Protein 2D9K (pdb70)

Foldseek 3Di:
DDDDDDDDDDDDDQPCFDADPQVRDTGRPVCVVVVVVDLQVDWDADPQQGDTDGSVCVVVCVVVPNVDDDDDDPD

Solvent-accessible surface area: 6589 Å² total; per-residue (Å²): 140,110,102,92,84,125,50,186,150,145,108,152,109,136,138,200,79,15,96,5,143,76,48,98,106,103,37,45,71,135,133,32,123,68,25,41,107,141,2,5,57,122,64,86,135,22,77,135,54,26,94,104,4,68,29,77,39,62,161,66,3,84,122,44,19,68,195,99,55,138,44,143,103,98,126

Radius of gyration: 20.56 Å; Cα contacts (8 Å, |Δi|>4): 62; chains: 1; bounding box: 51×30×42 Å

GO terms:
  GO:0005515 protein binding (F, IPI)

InterPro domains:
  IPR013083 Zinc finger, RING/FYVE/PHD-type [G3DSA:3.30.40.10] (7-62)
  IPR013083 Zinc finger, RING/FYVE/PHD-type [G3DSA:3.30.40.10] (81-137)
  IPR049439 TRAFD1/XAF1, zinc finger [PF21366] (94-136)
  IPR051986 Innate Immunity and Apoptosis Regulator [PTHR16295] (6-395)

Organism: Homo sapiens (NCBI:txid9606)

Secondary structure (DSSP, 8-state):
-----S-----------EE-SSS--EE-HHHHHHHHHHHHH-EEE-SSS--EEETTGGGTHHHHBTTBSSS----

Sequence (75 aa):
GSSGSSGHEETECPLRLAVCQHCDLELSILKLKEHEDYCGARTELCGNCGRNVLVKDLKTHPEVCGREGSGPSSGGSSGSSGHEETECPLRLAVCQHCDLELSILKLKEHEDYCGARTELCGNCGRNVLVKDLKTHPEVCGREGSGPSSGGSSGSSGHEETECPLRLAVCQHCDLELSILKLKEHEDYCGARTELCGNCGRNVLVKDLKTHPEVCGREGSGPSSGGSSGSSGHEETECPLRLAVCQHCDLELSILKLKEHEDYCGARTELCGNCGRNVLVKDLKTHPEVCGREGSGPSSGGSSGSSGHEETECPLRLAVCQHCDLELSILKLKEHEDYCGARTELCGNCGRNVLVKDLKTHPEVCGREGSGPSSGGSSGSSGHEETECPLRLAVCQHCDLELSILKLKEHEDYCGARTELCGNCGRNVLVKDLKTHPEVCGREGSGPSSGGSSGSSGHEETECPLRLAVCQHCDLELSILKLKEHEDYCGARTELCGNCGRNVLVKDLKTHPEVCGREGSGPSSGGSSGSSGHEETECPLRLAVCQHCDLELSILKLKEHEDYCGARTELCGNCGRNVLVKDLKTHPEVCGREGSGPSSGGSSGSSGHEETECPLRLAVCQHCDLELSILKLKEHEDYCGARTELCGNCGRNVLVKDLKTHPEVCGREGSGPSSGGSSGSSGHEETECPLRLAVCQHCDLELSILKLKEHEDYCGARTELCGNCGRNVLVKDLKTHPEVCGREGSGPSSGGSSGSSGHEETECPLRLAVCQHCDLELSILKLKEHEDYCGARTELCGNCGRNVLVKDLKTHPEVCGREGSGPSSGGSSGSSGHEETECPLRLAVCQHCDLELSILKLKEHEDYCGARTELCGNCGRNVLVKDLKTHPEVCGREGSGPSSGGSSGSSGHEETECPLRLAVCQHCDLELSILKLKEHEDYCGARTELCGNCGRNVLVKDLKTHPEVCGREGSGPSSGGSSGSSGHEETECPLRLAVCQHCDLELSILKLKEHEDYCGARTELCGNCGRNVLVKDLKTHPEVCGREGSGPSSGGSSGSSGHEETECPLRLAVCQHCDLELSILKLKEHEDYCGARTELCGNCGRNVLVKDLKTHPEVCGREGSGPSSGGSSGSSGHEETECPLRLAVCQHCDLELSILKLKEHEDYCGARTELCGNCGRNVLVKDLKTHPEVCGREGSGPSSGGSSGSSGHEETECPLRLAVCQHCDLELSILKLKEHEDYCGARTELCGNCGRNVLVKDLKTHPEVCGREGSGPSSGGSSGSSGHEETECPLRLAVCQHCDLELSILKLKEHEDYCGARTELCGNCGRNVLVKDLKTHPEVCGREGSGPSSGGSSGSSGHEETECPLRLAVCQHCDLELSILKLKEHEDYCGARTELCGNCGRNVLVKDLKTHPEVCGREGSGPSSGGSSGSSGHEETECPLRLAVCQHCDLELSILKLKEHEDYCGARTELCGNCGRNVLVKDLKTHPEVCGREGSGPSSG

Nearest PDB structures (foldseek):
  2d9k-assembly1_A  TM=7.453E-01  e=1.505E-11  Homo sapiens
  7y7l-assembly1_A  TM=4.501E-01  e=1.865E+00  Homo sapiens
  2rpj-assembly1_A  TM=4.253E-01  e=4.826E+00  Homo sapiens
  8fjk-assembly1_D  TM=3.502E-01  e=3.211E+00  Golden shiner reovirus
  2d9k-assembly1_A  TM=1.014E+00  e=1.010E-14  Homo sapiens

Structure (mmCIF, N/CA/C/O backbone):
data_2D9K
#
_entry.id   2D9K
#
loop_
_entity.id
_entity.type
_entity.pdbx_description
1 polymer 'FLN29 gene product'
2 non-polymer 'ZINC ION'
#
loop_
_atom_site.group_PDB
_atom_site.id
_atom_site.type_symbol
_atom_site.label_atom_id
_atom_site.label_alt_id
_atom_site.label_comp_id
_atom_site.label_asym_id
_atom_site.label_entity_id
_atom_site.label_seq_id
_atom_site.pdbx_PDB_ins_code
_atom_site.Cartn_x
_atom_site.Cartn_y
_atom_site.Cartn_z
_atom_site.occupancy
_atom_site.B_iso_or_equiv
_atom_site.auth_seq_id
_atom_site.auth_comp_id
_atom_site.auth_asym_id
_atom_site.auth_atom_id
_atom_site.pdbx_PDB_model_num
ATOM 1 N N . GLY A 1 1 ? -20.382 -6.302 40.146 1.00 0.00 1 GLY A N 1
ATOM 2 C CA . GLY A 1 1 ? -20.145 -6.133 38.724 1.00 0.00 1 GLY A CA 1
ATOM 3 C C . GLY A 1 1 ? -21.423 -6.198 37.912 1.00 0.00 1 GLY A C 1
ATOM 4 O O . GLY A 1 1 ? -21.914 -5.176 37.433 1.00 0.00 1 GLY A O 1
ATOM 8 N N . SER A 1 2 ? -21.962 -7.402 37.754 1.00 0.00 2 SER A N 1
ATOM 9 C CA . SER A 1 2 ? -23.188 -7.597 36.988 1.00 0.00 2 SER A CA 1
ATOM 10 C C . SER A 1 2 ? -23.967 -8.802 37.508 1.00 0.00 2 SER A C 1
ATOM 11 O O . SER A 1 2 ? -23.441 -9.913 37.576 1.00 0.00 2 SER A O 1
ATOM 19 N N . SER A 1 3 ? -25.224 -8.573 37.872 1.00 0.00 3 SER A N 1
ATOM 20 C CA . SER A 1 3 ? -26.076 -9.637 38.389 1.00 0.00 3 SER A CA 1
ATOM 21 C C . SER A 1 3 ? -26.300 -10.715 37.333 1.00 0.00 3 SER A C 1
ATOM 22 O O . SER A 1 3 ? -26.457 -10.418 36.150 1.00 0.00 3 SER A O 1
ATOM 30 N N . GLY A 1 4 ? -26.312 -11.971 37.771 1.00 0.00 4 GLY A N 1
ATOM 31 C CA . GLY A 1 4 ? -26.517 -13.075 36.852 1.00 0.00 4 GLY A CA 1
ATOM 32 C C . GLY A 1 4 ? -27.971 -13.238 36.457 1.00 0.00 4 GLY A C 1
ATOM 33 O O . GLY A 1 4 ? -28.614 -14.222 36.822 1.00 0.00 4 GLY A O 1
ATOM 37 N N . SER A 1 5 ? -28.492 -12.270 35.709 1.00 0.00 5 SER A N 1
ATOM 38 C CA . SER A 1 5 ? -29.881 -12.308 35.268 1.00 0.00 5 SER A CA 1
ATOM 39 C C . SER A 1 5 ? -30.007 -13.028 33.929 1.00 0.00 5 SER A C 1
ATOM 40 O O . SER A 1 5 ? -29.006 -13.348 33.287 1.00 0.00 5 SER A O 1
ATOM 48 N N . SER A 1 6 ? -31.244 -13.281 33.514 1.00 0.00 6 SER A N 1
ATOM 49 C CA . SER A 1 6 ? -31.502 -13.967 32.254 1.00 0.00 6 SER A CA 1
ATOM 50 C C . SER A 1 6 ? -30.490 -13.550 31.191 1.00 0.00 6 SER A C 1
ATOM 51 O O . SER A 1 6 ? -29.885 -14.393 30.529 1.00 0.00 6 SER A O 1
ATOM 59 N N . GLY A 1 7 ? -30.310 -12.242 31.034 1.00 0.00 7 GLY A N 1
ATOM 60 C CA . GLY A 1 7 ? -29.371 -11.735 30.051 1.00 0.00 7 GLY A CA 1
ATOM 61 C C . GLY A 1 7 ? -30.013 -11.514 28.696 1.00 0.00 7 GLY A C 1
ATOM 62 O O . GLY A 1 7 ? -30.950 -12.220 28.322 1.00 0.00 7 GLY A O 1
ATOM 66 N N . HIS A 1 8 ? -29.510 -10.529 27.958 1.00 0.00 8 HIS A N 1
ATOM 67 C CA . HIS A 1 8 ? -30.042 -10.216 26.636 1.00 0.00 8 HIS A CA 1
ATOM 68 C C . HIS A 1 8 ? -29.530 -11.208 25.596 1.00 0.00 8 HIS A C 1
ATOM 69 O O . HIS A 1 8 ? -28.403 -11.691 25.688 1.00 0.00 8 HIS A O 1
ATOM 83 N N . GLU A 1 9 ? -30.368 -11.507 24.608 1.00 0.00 9 GLU A N 1
ATOM 84 C CA . GLU A 1 9 ? -30.000 -12.442 23.552 1.00 0.00 9 GLU A CA 1
ATOM 85 C C . GLU A 1 9 ? -29.457 -11.701 22.333 1.00 0.00 9 GLU A C 1
ATOM 86 O O . GLU A 1 9 ? -30.214 -11.103 21.570 1.00 0.00 9 GLU A O 1
ATOM 98 N N . GLU A 1 10 ? -28.140 -11.746 22.159 1.00 0.00 10 GLU A N 1
ATOM 99 C CA . GLU A 1 10 ? -27.495 -11.078 21.035 1.00 0.00 10 GLU A CA 1
ATOM 100 C C . GLU A 1 10 ? -27.510 -11.965 19.794 1.00 0.00 10 GLU A C 1
ATOM 101 O O . GLU A 1 10 ? -27.095 -13.124 19.838 1.00 0.00 10 GLU A O 1
ATOM 113 N N . THR A 1 11 ? -27.993 -11.413 18.685 1.00 0.00 11 THR A N 1
ATOM 114 C CA . THR A 1 11 ? -28.064 -12.153 17.431 1.00 0.00 11 THR A CA 1
ATOM 115 C C . THR A 1 11 ? -27.310 -11.429 16.321 1.00 0.00 11 THR A C 1
ATOM 116 O O . THR A 1 11 ? -27.188 -10.205 16.339 1.00 0.00 11 THR A O 1
ATOM 127 N N . GLU A 1 12 ? -26.808 -12.194 15.357 1.00 0.00 12 GLU A N 1
ATOM 128 C CA . GLU A 1 12 ? -26.066 -11.623 14.239 1.00 0.00 12 GLU A CA 1
ATOM 129 C C . GLU A 1 12 ? -26.703 -12.012 12.908 1.00 0.00 12 GLU A C 1
ATOM 130 O O . GLU A 1 12 ? -27.174 -13.137 12.739 1.00 0.00 12 GLU A O 1
ATOM 142 N N . CYS A 1 13 ? -26.712 -11.075 11.967 1.00 0.00 13 CYS A N 1
ATOM 143 C CA . CYS A 1 13 ? -27.292 -11.319 10.651 1.00 0.00 13 CYS A CA 1
ATOM 144 C C . CYS A 1 13 ? -26.209 -11.669 9.636 1.00 0.00 13 CYS A C 1
ATOM 145 O O . CYS A 1 13 ? -25.050 -11.275 9.767 1.00 0.00 13 CYS A O 1
ATOM 153 N N . PRO A 1 14 ? -26.592 -12.430 8.600 1.00 0.00 14 PRO A N 1
ATOM 154 C CA . PRO A 1 14 ? -25.668 -12.852 7.543 1.00 0.00 14 PRO A CA 1
ATOM 155 C C . PRO A 1 14 ? -25.233 -11.691 6.656 1.00 0.00 14 PRO A C 1
ATOM 156 O O . PRO A 1 14 ? -25.949 -11.298 5.734 1.00 0.00 14 PRO A O 1
ATOM 167 N N . LEU A 1 15 ? -24.056 -11.145 6.940 1.00 0.00 15 LEU A N 1
ATOM 168 C CA . LEU A 1 15 ? -23.524 -10.028 6.166 1.00 0.00 15 LEU A CA 1
ATOM 169 C C . LEU A 1 15 ? -22.121 -10.338 5.654 1.00 0.00 15 LEU A C 1
ATOM 170 O O . LEU A 1 15 ? -21.179 -10.470 6.436 1.00 0.00 15 LEU A O 1
ATOM 186 N N . ARG A 1 16 ? -21.990 -10.453 4.337 1.00 0.00 16 ARG A N 1
ATOM 187 C CA . ARG A 1 16 ? -20.701 -10.747 3.720 1.00 0.00 16 ARG A CA 1
ATOM 188 C C . ARG A 1 16 ? -19.814 -9.506 3.697 1.00 0.00 16 ARG A C 1
ATOM 189 O O . ARG A 1 16 ? -20.123 -8.521 3.025 1.00 0.00 16 ARG A O 1
ATOM 210 N N . LEU A 1 17 ? -18.711 -9.560 4.436 1.00 0.00 17 LEU A N 1
ATOM 211 C CA . LEU A 1 17 ? -17.778 -8.440 4.501 1.00 0.00 17 LEU A CA 1
ATOM 212 C C . LEU A 1 17 ? -16.465 -8.785 3.806 1.00 0.00 17 LEU A C 1
ATOM 213 O O . LEU A 1 17 ? -16.076 -9.950 3.735 1.00 0.00 17 LEU A O 1
ATOM 229 N N . ALA A 1 18 ? -15.784 -7.763 3.298 1.00 0.00 18 ALA A N 1
ATOM 230 C CA . ALA A 1 18 ? -14.512 -7.957 2.613 1.00 0.00 18 ALA A CA 1
ATOM 231 C C . ALA A 1 18 ? -13.360 -7.361 3.415 1.00 0.00 18 ALA A C 1
ATOM 232 O O . ALA A 1 18 ? -13.495 -6.294 4.015 1.00 0.00 18 ALA A O 1
ATOM 239 N N . VAL A 1 19 ? -12.228 -8.057 3.422 1.00 0.00 19 VAL A N 1
ATOM 240 C CA . VAL A 1 19 ? -11.052 -7.596 4.151 1.00 0.00 19 VAL A CA 1
ATOM 241 C C . VAL A 1 19 ? -9.996 -7.047 3.198 1.00 0.00 19 VAL A C 1
ATOM 242 O O . VAL A 1 19 ? -9.788 -7.582 2.109 1.00 0.00 19 VAL A O 1
ATOM 255 N N . CYS A 1 20 ? -9.330 -5.975 3.616 1.00 0.00 20 CYS A N 1
ATOM 256 C CA . CYS A 1 20 ? -8.295 -5.352 2.801 1.00 0.00 20 CYS A CA 1
ATOM 257 C C . CYS A 1 20 ? -7.036 -6.214 2.768 1.00 0.00 20 CYS A C 1
ATOM 258 O O . CYS A 1 20 ? -6.843 -7.079 3.621 1.00 0.00 20 CYS A O 1
ATOM 265 N N . GLN A 1 21 ? -6.185 -5.970 1.777 1.00 0.00 21 GLN A N 1
ATOM 266 C CA . GLN A 1 21 ? -4.945 -6.724 1.632 1.00 0.00 21 GLN A CA 1
ATOM 267 C C . GLN A 1 21 ? -3.751 -5.906 2.112 1.00 0.00 21 GLN A C 1
ATOM 268 O O . GLN A 1 21 ? -2.701 -6.457 2.446 1.00 0.00 21 GLN A O 1
ATOM 282 N N . HIS A 1 22 ? -3.918 -4.588 2.144 1.00 0.00 22 HIS A N 1
ATOM 283 C CA . HIS A 1 22 ? -2.853 -3.693 2.584 1.00 0.00 22 HIS A CA 1
ATOM 284 C C . HIS A 1 22 ? -2.938 -3.445 4.087 1.00 0.00 22 HIS A C 1
ATOM 285 O O . HIS A 1 22 ? -1.974 -3.671 4.820 1.00 0.00 22 HIS A O 1
ATOM 299 N N . CYS A 1 23 ? -4.096 -2.977 4.540 1.00 0.00 23 CYS A N 1
ATOM 300 C CA . CYS A 1 23 ? -4.307 -2.696 5.955 1.00 0.00 23 CYS A CA 1
ATOM 301 C C . CYS A 1 23 ? -4.819 -3.935 6.685 1.00 0.00 23 CYS A C 1
ATOM 302 O O . CYS A 1 23 ? -4.584 -4.104 7.881 1.00 0.00 23 CYS A O 1
ATOM 309 N N . ASP A 1 24 ? -5.518 -4.798 5.955 1.00 0.00 24 ASP A N 1
ATOM 310 C CA . ASP A 1 24 ? -6.061 -6.022 6.532 1.00 0.00 24 ASP A CA 1
ATOM 311 C C . ASP A 1 24 ? -7.099 -5.704 7.604 1.00 0.00 24 ASP A C 1
ATOM 312 O O . ASP A 1 24 ? -7.126 -6.332 8.663 1.00 0.00 24 ASP A O 1
ATOM 321 N N . LEU A 1 25 ? -7.951 -4.725 7.323 1.00 0.00 25 LEU A N 1
ATOM 322 C CA . LEU A 1 25 ? -8.991 -4.321 8.263 1.00 0.00 25 LEU A CA 1
ATOM 323 C C . LEU A 1 25 ? -10.373 -4.705 7.744 1.00 0.00 25 LEU A C 1
ATOM 324 O O . LEU A 1 25 ? -10.574 -4.852 6.539 1.00 0.00 25 LEU A O 1
ATOM 340 N N . GLU A 1 26 ? -11.321 -4.863 8.662 1.00 0.00 26 GLU A N 1
ATOM 341 C CA . GLU A 1 26 ? -12.685 -5.228 8.295 1.00 0.00 26 GLU A CA 1
ATOM 342 C C . GLU A 1 26 ? -13.445 -4.020 7.756 1.00 0.00 26 GLU A C 1
ATOM 343 O O . GLU A 1 26 ? -13.534 -2.983 8.415 1.00 0.00 26 GLU A O 1
ATOM 355 N N . LEU A 1 27 ? -13.991 -4.161 6.553 1.00 0.00 27 LEU A N 1
ATOM 356 C CA . LEU A 1 27 ? -14.744 -3.081 5.923 1.00 0.00 27 LEU A CA 1
ATOM 357 C C . LEU A 1 27 ? -15.873 -3.636 5.061 1.00 0.00 27 LEU A C 1
ATOM 358 O O . LEU A 1 27 ? -15.854 -4.803 4.671 1.00 0.00 27 LEU A O 1
ATOM 374 N N . SER A 1 28 ? -16.855 -2.790 4.765 1.00 0.00 28 SER A N 1
ATOM 375 C CA . SER A 1 28 ? -17.994 -3.196 3.950 1.00 0.00 28 SER A CA 1
ATOM 376 C C . SER A 1 28 ? -17.552 -3.540 2.531 1.00 0.00 28 SER A C 1
ATOM 377 O O . SER A 1 28 ? -16.957 -2.714 1.838 1.00 0.00 28 SER A O 1
ATOM 385 N N . ILE A 1 29 ? -17.846 -4.764 2.107 1.00 0.00 29 ILE A N 1
ATOM 386 C CA . ILE A 1 29 ? -17.480 -5.218 0.770 1.00 0.00 29 ILE A CA 1
ATOM 387 C C . ILE A 1 29 ? -17.863 -4.185 -0.284 1.00 0.00 29 ILE A C 1
ATOM 388 O O . ILE A 1 29 ? -17.223 -4.084 -1.332 1.00 0.00 29 ILE A O 1
ATOM 404 N N . LEU A 1 30 ? -18.910 -3.418 -0.001 1.00 0.00 30 LEU A N 1
ATOM 405 C CA . LEU A 1 30 ? -19.378 -2.390 -0.924 1.00 0.00 30 LEU A CA 1
ATOM 406 C C . LEU A 1 30 ? -18.406 -1.215 -0.969 1.00 0.00 30 LEU A C 1
ATOM 407 O O . LEU A 1 30 ? -18.070 -0.713 -2.042 1.00 0.00 30 LEU A O 1
ATOM 423 N N . LYS A 1 31 ? -17.957 -0.781 0.204 1.00 0.00 31 LYS A N 1
ATOM 424 C CA . LYS A 1 31 ? -17.021 0.333 0.300 1.00 0.00 31 LYS A CA 1
ATOM 425 C C . LYS A 1 31 ? -15.581 -0.169 0.342 1.00 0.00 31 LYS A C 1
ATOM 426 O O . LYS A 1 31 ? -14.666 0.569 0.712 1.00 0.00 31 LYS A O 1
ATOM 445 N N . LEU A 1 32 ? -15.385 -1.426 -0.040 1.00 0.00 32 LEU A N 1
ATOM 446 C CA . LEU A 1 32 ? -14.056 -2.026 -0.048 1.00 0.00 32 LEU A CA 1
ATOM 447 C C . LEU A 1 32 ? -13.223 -1.490 -1.208 1.00 0.00 32 LEU A C 1
ATOM 448 O O . LEU A 1 32 ? -12.200 -0.838 -1.004 1.00 0.00 32 LEU A O 1
ATOM 464 N N . LYS A 1 33 ? -13.671 -1.768 -2.428 1.00 0.00 33 LYS A N 1
ATOM 465 C CA . LYS A 1 33 ? -12.971 -1.312 -3.623 1.00 0.00 33 LYS A CA 1
ATOM 466 C C . LYS A 1 33 ? -12.449 0.109 -3.439 1.00 0.00 33 LYS A C 1
ATOM 467 O O . LYS A 1 33 ? -11.251 0.361 -3.560 1.00 0.00 33 LYS A O 1
ATOM 486 N N . GLU A 1 34 ? -13.357 1.034 -3.144 1.00 0.00 34 GLU A N 1
ATOM 487 C CA . GLU A 1 34 ? -12.987 2.430 -2.942 1.00 0.00 34 GLU A CA 1
ATOM 488 C C . GLU A 1 34 ? -12.006 2.571 -1.782 1.00 0.00 34 GLU A C 1
ATOM 489 O O . GLU A 1 34 ? -10.934 3.159 -1.929 1.00 0.00 34 GLU A O 1
ATOM 501 N N . HIS A 1 35 ? -12.381 2.028 -0.628 1.00 0.00 35 HIS A N 1
ATOM 502 C CA . HIS A 1 35 ? -11.534 2.092 0.558 1.00 0.00 35 HIS A CA 1
ATOM 503 C C . HIS A 1 35 ? -10.069 1.873 0.192 1.00 0.00 35 HIS A C 1
ATOM 504 O O . HIS A 1 35 ? -9.182 2.542 0.722 1.00 0.00 35 HIS A O 1
ATOM 518 N N . GLU A 1 36 ? -9.824 0.933 -0.715 1.00 0.00 36 GLU A N 1
ATOM 519 C CA . GLU A 1 36 ? -8.466 0.627 -1.149 1.00 0.00 36 GLU A CA 1
ATOM 520 C C . GLU A 1 36 ? -7.813 1.846 -1.793 1.00 0.00 36 GLU A C 1
ATOM 521 O O . GLU A 1 36 ? -6.691 2.217 -1.448 1.00 0.00 36 GLU A O 1
ATOM 533 N N . ASP A 1 37 ? -8.522 2.463 -2.732 1.00 0.00 37 ASP A N 1
ATOM 534 C CA . ASP A 1 37 ? -8.012 3.640 -3.425 1.00 0.00 37 ASP A CA 1
ATOM 535 C C . ASP A 1 37 ? -7.249 4.548 -2.465 1.00 0.00 37 ASP A C 1
ATOM 536 O O . ASP A 1 37 ? -6.103 4.918 -2.723 1.00 0.00 37 ASP A O 1
ATOM 545 N N . TYR A 1 38 ? -7.892 4.904 -1.359 1.00 0.00 38 TYR A N 1
ATOM 546 C CA . TYR A 1 38 ? -7.276 5.772 -0.362 1.00 0.00 38 TYR A CA 1
ATOM 547 C C . TYR A 1 38 ? -6.322 4.984 0.530 1.00 0.00 38 TYR A C 1
ATOM 548 O O . TYR A 1 38 ? -5.219 5.439 0.834 1.00 0.00 38 TYR A O 1
ATOM 566 N N . CYS A 1 39 ? -6.754 3.798 0.946 1.00 0.00 39 CYS A N 1
ATOM 567 C CA . CYS A 1 39 ? -5.941 2.945 1.804 1.00 0.00 39 CYS A CA 1
ATOM 568 C C . CYS A 1 39 ? -4.466 3.041 1.425 1.00 0.00 39 CYS A C 1
ATOM 569 O O . CYS A 1 39 ? -3.616 3.336 2.264 1.00 0.00 39 CYS A O 1
ATOM 576 N N . GLY A 1 40 ? -4.170 2.788 0.153 1.00 0.00 40 GLY A N 1
ATOM 577 C CA . GLY A 1 40 ? -2.798 2.851 -0.315 1.00 0.00 40 GLY A CA 1
ATOM 578 C C . GLY A 1 40 ? -2.203 4.239 -0.184 1.00 0.00 40 GLY A C 1
ATOM 579 O O . GLY A 1 40 ? -1.135 4.411 0.403 1.00 0.00 40 GLY A O 1
ATOM 583 N N . ALA A 1 41 ? -2.895 5.232 -0.733 1.00 0.00 41 ALA A N 1
ATOM 584 C CA . ALA A 1 41 ? -2.429 6.612 -0.674 1.00 0.00 41 ALA A CA 1
ATOM 585 C C . ALA A 1 41 ? -1.889 6.950 0.711 1.00 0.00 41 ALA A C 1
ATOM 586 O O . ALA A 1 41 ? -0.955 7.741 0.848 1.00 0.00 41 ALA A O 1
ATOM 593 N N . ARG A 1 42 ? -2.483 6.348 1.736 1.00 0.00 42 ARG A N 1
ATOM 594 C CA . ARG A 1 42 ? -2.063 6.587 3.111 1.00 0.00 42 ARG A CA 1
ATOM 595 C C . ARG A 1 42 ? -0.565 6.342 3.273 1.00 0.00 42 ARG A C 1
ATOM 596 O O . ARG A 1 42 ? 0.013 5.492 2.594 1.00 0.00 42 ARG A O 1
ATOM 617 N N . THR A 1 43 ? 0.059 7.093 4.175 1.00 0.00 43 THR A N 1
ATOM 618 C CA . THR A 1 43 ? 1.488 6.959 4.424 1.00 0.00 43 THR A CA 1
ATOM 619 C C . THR A 1 43 ? 1.758 6.541 5.865 1.00 0.00 43 THR A C 1
ATOM 620 O O . THR A 1 43 ? 1.151 7.067 6.797 1.00 0.00 43 THR A O 1
ATOM 631 N N . GLU A 1 44 ? 2.674 5.593 6.040 1.00 0.00 44 GLU A N 1
ATOM 632 C CA . GLU A 1 44 ? 3.023 5.106 7.369 1.00 0.00 44 GLU A CA 1
ATOM 633 C C . GLU A 1 44 ? 4.434 5.543 7.755 1.00 0.00 44 GLU A C 1
ATOM 634 O O . GLU A 1 44 ? 5.213 5.983 6.909 1.00 0.00 44 GLU A O 1
ATOM 646 N N . LEU A 1 45 ? 4.754 5.419 9.038 1.00 0.00 45 LEU A N 1
ATOM 647 C CA . LEU A 1 45 ? 6.070 5.801 9.539 1.00 0.00 45 LEU A CA 1
ATOM 648 C C . LEU A 1 45 ? 7.045 4.632 9.455 1.00 0.00 45 LEU A C 1
ATOM 649 O O . LEU A 1 45 ? 6.812 3.572 10.037 1.00 0.00 45 LEU A O 1
ATOM 665 N N . CYS A 1 46 ? 8.140 4.832 8.728 1.00 0.00 46 CYS A N 1
ATOM 666 C CA . CYS A 1 46 ? 9.153 3.795 8.569 1.00 0.00 46 CYS A CA 1
ATOM 667 C C . CYS A 1 46 ? 10.013 3.678 9.824 1.00 0.00 46 CYS A C 1
ATOM 668 O O . CYS A 1 46 ? 10.076 4.601 10.635 1.00 0.00 46 CYS A O 1
ATOM 675 N N . GLY A 1 47 ? 10.675 2.535 9.977 1.00 0.00 47 GLY A N 1
ATOM 676 C CA . GLY A 1 47 ? 11.523 2.318 11.134 1.00 0.00 47 GLY A CA 1
ATOM 677 C C . GLY A 1 47 ? 12.984 2.593 10.842 1.00 0.00 47 GLY A C 1
ATOM 678 O O . GLY A 1 47 ? 13.732 3.010 11.726 1.00 0.00 47 GLY A O 1
ATOM 682 N N . ASN A 1 48 ? 13.393 2.359 9.600 1.00 0.00 48 ASN A N 1
ATOM 683 C CA . ASN A 1 48 ? 14.776 2.583 9.194 1.00 0.00 48 ASN A CA 1
ATOM 684 C C . ASN A 1 48 ? 15.080 4.075 9.098 1.00 0.00 48 ASN A C 1
ATOM 685 O O . ASN A 1 48 ? 15.883 4.606 9.865 1.00 0.00 48 ASN A O 1
ATOM 696 N N . CYS A 1 49 ? 14.431 4.745 8.152 1.00 0.00 49 CYS A N 1
ATOM 697 C CA . CYS A 1 49 ? 14.631 6.176 7.954 1.00 0.00 49 CYS A CA 1
ATOM 698 C C . CYS A 1 49 ? 13.771 6.984 8.922 1.00 0.00 49 CYS A C 1
ATOM 699 O O . CYS A 1 49 ? 14.255 7.904 9.580 1.00 0.00 49 CYS A O 1
ATOM 706 N N . GLY A 1 50 ? 12.491 6.632 9.003 1.00 0.00 50 GLY A N 1
ATOM 707 C CA . GLY A 1 50 ? 11.584 7.333 9.892 1.00 0.00 50 GLY A CA 1
ATOM 708 C C . GLY A 1 50 ? 10.806 8.424 9.184 1.00 0.00 50 GLY A C 1
ATOM 709 O O . GLY A 1 50 ? 10.610 9.511 9.729 1.00 0.00 50 GLY A O 1
ATOM 713 N N . ARG A 1 51 ? 10.362 8.136 7.965 1.00 0.00 51 ARG A N 1
ATOM 714 C CA . ARG A 1 51 ? 9.603 9.102 7.180 1.00 0.00 51 ARG A CA 1
ATOM 715 C C . ARG A 1 51 ? 8.298 8.491 6.679 1.00 0.00 51 ARG A C 1
ATOM 716 O O . ARG A 1 51 ? 8.177 7.272 6.562 1.00 0.00 51 ARG A O 1
ATOM 737 N N . ASN A 1 52 ? 7.324 9.347 6.386 1.00 0.00 52 ASN A N 1
ATOM 738 C CA . ASN A 1 52 ? 6.027 8.891 5.899 1.00 0.00 52 ASN A CA 1
ATOM 739 C C . ASN A 1 52 ? 6.142 8.341 4.480 1.00 0.00 52 ASN A C 1
ATOM 740 O O . ASN A 1 52 ? 6.537 9.052 3.557 1.00 0.00 52 ASN A O 1
ATOM 751 N N . VAL A 1 53 ? 5.792 7.069 4.314 1.00 0.00 53 VAL A N 1
ATOM 752 C CA . VAL A 1 53 ? 5.853 6.423 3.008 1.00 0.00 53 VAL A CA 1
ATOM 753 C C . VAL A 1 53 ? 4.522 5.768 2.656 1.00 0.00 53 VAL A C 1
ATOM 754 O O . VAL A 1 53 ? 3.833 5.231 3.524 1.00 0.00 53 VAL A O 1
ATOM 767 N N . LEU A 1 54 ? 4.166 5.815 1.377 1.00 0.00 54 LEU A N 1
ATOM 768 C CA . LEU A 1 54 ? 2.917 5.226 0.908 1.00 0.00 54 LEU A CA 1
ATOM 769 C C . LEU A 1 54 ? 2.846 3.745 1.266 1.00 0.00 54 LEU A C 1
ATOM 770 O O . LEU A 1 54 ? 3.856 3.041 1.246 1.00 0.00 54 LEU A O 1
ATOM 786 N N . VAL A 1 55 ? 1.645 3.277 1.591 1.00 0.00 55 VAL A N 1
ATOM 787 C CA . VAL A 1 55 ? 1.441 1.878 1.950 1.00 0.00 55 VAL A CA 1
ATOM 788 C C . VAL A 1 55 ? 1.860 0.953 0.813 1.00 0.00 55 VAL A C 1
ATOM 789 O O . VAL A 1 55 ? 2.637 0.019 1.012 1.00 0.00 55 VAL A O 1
ATOM 802 N N . LYS A 1 56 ? 1.339 1.218 -0.380 1.00 0.00 56 LYS A N 1
ATOM 803 C CA . LYS A 1 56 ? 1.659 0.411 -1.552 1.00 0.00 56 LYS A CA 1
ATOM 804 C C . LYS A 1 56 ? 3.129 0.562 -1.932 1.00 0.00 56 LYS A C 1
ATOM 805 O O . LYS A 1 56 ? 3.725 -0.343 -2.515 1.00 0.00 56 LYS A O 1
ATOM 824 N N . ASP A 1 57 ? 3.707 1.710 -1.597 1.00 0.00 57 ASP A N 1
ATOM 825 C CA . ASP A 1 57 ? 5.107 1.979 -1.901 1.00 0.00 57 ASP A CA 1
ATOM 826 C C . ASP A 1 57 ? 6.025 1.245 -0.928 1.00 0.00 57 ASP A C 1
ATOM 827 O O . ASP A 1 57 ? 7.130 0.836 -1.288 1.00 0.00 57 ASP A O 1
ATOM 836 N N . LEU A 1 58 ? 5.561 1.082 0.306 1.00 0.00 58 LEU A N 1
ATOM 837 C CA . LEU A 1 58 ? 6.341 0.398 1.332 1.00 0.00 58 LEU A CA 1
ATOM 838 C C . LEU A 1 58 ? 6.920 -0.907 0.796 1.00 0.00 58 LEU A C 1
ATOM 839 O O . LEU A 1 58 ? 7.883 -1.443 1.345 1.00 0.00 58 LEU A O 1
ATOM 855 N N . LYS A 1 59 ? 6.328 -1.413 -0.281 1.00 0.00 59 LYS A N 1
ATOM 856 C CA . LYS A 1 59 ? 6.787 -2.654 -0.895 1.00 0.00 59 LYS A CA 1
ATOM 857 C C . LYS A 1 59 ? 8.206 -2.503 -1.431 1.00 0.00 59 LYS A C 1
ATOM 858 O O . LYS A 1 59 ? 9.073 -3.338 -1.170 1.00 0.00 59 LYS A O 1
ATOM 877 N N . THR A 1 60 ? 8.440 -1.431 -2.183 1.00 0.00 60 THR A N 1
ATOM 878 C CA . THR A 1 60 ? 9.754 -1.171 -2.756 1.00 0.00 60 THR A CA 1
ATOM 879 C C . THR A 1 60 ? 10.393 0.062 -2.128 1.00 0.00 60 THR A C 1
ATOM 880 O O . THR A 1 60 ? 11.330 0.638 -2.682 1.00 0.00 60 THR A O 1
ATOM 891 N N . HIS A 1 61 ? 9.881 0.463 -0.969 1.00 0.00 61 HIS A N 1
ATOM 892 C CA . HIS A 1 61 ? 10.404 1.629 -0.265 1.00 0.00 61 HIS A CA 1
ATOM 893 C C . HIS A 1 61 ? 11.801 1.352 0.281 1.00 0.00 61 HIS A C 1
ATOM 894 O O . HIS A 1 61 ? 12.698 2.193 0.212 1.00 0.00 61 HIS A O 1
ATOM 908 N N . PRO A 1 62 ? 11.993 0.147 0.836 1.00 0.00 62 PRO A N 1
ATOM 909 C CA . PRO A 1 62 ? 13.279 -0.268 1.405 1.00 0.00 62 PRO A CA 1
ATOM 910 C C . PRO A 1 62 ? 14.447 0.021 0.468 1.00 0.00 62 PRO A C 1
ATOM 911 O O . PRO A 1 62 ? 15.552 0.323 0.916 1.00 0.00 62 PRO A O 1
ATOM 922 N N . GLU A 1 63 ? 14.193 -0.073 -0.833 1.00 0.00 63 GLU A N 1
ATOM 923 C CA . GLU A 1 63 ? 15.225 0.179 -1.832 1.00 0.00 63 GLU A CA 1
ATOM 924 C C . GLU A 1 63 ? 15.695 1.629 -1.775 1.00 0.00 63 GLU A C 1
ATOM 925 O O . GLU A 1 63 ? 16.894 1.904 -1.731 1.00 0.00 63 GLU A O 1
ATOM 937 N N . VAL A 1 64 ? 14.741 2.555 -1.777 1.00 0.00 64 VAL A N 1
ATOM 938 C CA . VAL A 1 64 ? 15.056 3.978 -1.725 1.00 0.00 64 VAL A CA 1
ATOM 939 C C . VAL A 1 64 ? 15.190 4.459 -0.285 1.00 0.00 64 VAL A C 1
ATOM 940 O O . VAL A 1 64 ? 15.599 5.592 -0.033 1.00 0.00 64 VAL A O 1
ATOM 953 N N . CYS A 1 65 ? 14.841 3.589 0.658 1.00 0.00 65 CYS A N 1
ATOM 954 C CA . CYS A 1 65 ? 14.922 3.924 2.075 1.00 0.00 65 CYS A CA 1
ATOM 955 C C . CYS A 1 65 ? 16.374 3.967 2.542 1.00 0.00 65 CYS A C 1
ATOM 956 O O . CYS A 1 65 ? 17.040 2.936 2.628 1.00 0.00 65 CYS A O 1
ATOM 963 N N . GLY A 1 66 ? 16.858 5.168 2.843 1.00 0.00 66 GLY A N 1
ATOM 964 C CA . GLY A 1 66 ? 18.227 5.323 3.298 1.00 0.00 66 GLY A CA 1
ATOM 965 C C . GLY A 1 66 ? 19.064 6.155 2.345 1.00 0.00 66 GLY A C 1
ATOM 966 O O . GLY A 1 66 ? 19.886 6.964 2.776 1.00 0.00 66 GLY A O 1
ATOM 970 N N . ARG A 1 67 ? 18.856 5.955 1.048 1.00 0.00 67 ARG A N 1
ATOM 971 C CA . ARG A 1 67 ? 19.599 6.691 0.033 1.00 0.00 67 ARG A CA 1
ATOM 972 C C . ARG A 1 67 ? 18.849 7.953 -0.382 1.00 0.00 67 ARG A C 1
ATOM 973 O O . ARG A 1 67 ? 19.452 9.008 -0.578 1.00 0.00 67 ARG A O 1
ATOM 994 N N . GLU A 1 68 ? 17.532 7.837 -0.513 1.00 0.00 68 GLU A N 1
ATOM 995 C CA . GLU A 1 68 ? 16.701 8.969 -0.906 1.00 0.00 68 GLU A CA 1
ATOM 996 C C . GLU A 1 68 ? 16.167 9.704 0.320 1.00 0.00 68 GLU A C 1
ATOM 997 O O . GLU A 1 68 ? 15.783 9.083 1.311 1.00 0.00 68 GLU A O 1
ATOM 1009 N N . GLY A 1 69 ? 16.147 11.031 0.246 1.00 0.00 69 GLY A N 1
ATOM 1010 C CA . GLY A 1 69 ? 15.660 11.829 1.356 1.00 0.00 69 GLY A CA 1
ATOM 1011 C C . GLY A 1 69 ? 16.579 12.990 1.681 1.00 0.00 69 GLY A C 1
ATOM 1012 O O . GLY A 1 69 ? 17.801 12.848 1.661 1.00 0.00 69 GLY A O 1
ATOM 1016 N N . SER A 1 70 ? 15.989 14.143 1.981 1.00 0.00 70 SER A N 1
ATOM 1017 C CA . SER A 1 70 ? 16.763 15.336 2.307 1.00 0.00 70 SER A CA 1
ATOM 1018 C C . SER A 1 70 ? 17.733 15.057 3.451 1.00 0.00 70 SER A C 1
ATOM 1019 O O . SER A 1 70 ? 18.901 15.441 3.397 1.00 0.00 70 SER A O 1
ATOM 1027 N N . GLY A 1 71 ? 17.240 14.387 4.488 1.00 0.00 71 GLY A N 1
ATOM 1028 C CA . GLY A 1 71 ? 18.075 14.068 5.631 1.00 0.00 71 GLY A CA 1
ATOM 1029 C C . GLY A 1 71 ? 17.271 13.877 6.902 1.00 0.00 71 GLY A C 1
ATOM 1030 O O . GLY A 1 71 ? 16.119 13.443 6.873 1.00 0.00 71 GLY A O 1
ATOM 1034 N N . PRO A 1 72 ? 17.883 14.204 8.049 1.00 0.00 72 PRO A N 1
ATOM 1035 C CA . PRO A 1 72 ? 17.235 14.073 9.358 1.00 0.00 72 PRO A CA 1
ATOM 1036 C C . PRO A 1 72 ? 16.114 15.087 9.553 1.00 0.00 72 PRO A C 1
ATOM 1037 O O . PRO A 1 72 ? 16.337 16.182 10.070 1.00 0.00 72 PRO A O 1
ATOM 1048 N N . SER A 1 73 ? 14.907 14.716 9.137 1.00 0.00 73 SER A N 1
ATOM 1049 C CA . SER A 1 73 ? 13.751 15.595 9.264 1.00 0.00 73 SER A CA 1
ATOM 1050 C C . SER A 1 73 ? 13.247 15.627 10.704 1.00 0.00 73 SER A C 1
ATOM 1051 O O . SER A 1 73 ? 13.086 16.696 11.293 1.00 0.00 73 SER A O 1
ATOM 1059 N N . SER A 1 74 ? 13.001 14.447 11.264 1.00 0.00 74 SER A N 1
ATOM 1060 C CA . SER A 1 74 ? 12.513 14.338 12.634 1.00 0.00 74 SER A CA 1
ATOM 1061 C C . SER A 1 74 ? 13.149 13.148 13.345 1.00 0.00 74 SER A C 1
ATOM 1062 O O . SER A 1 74 ? 13.770 12.293 12.714 1.00 0.00 74 SER A O 1
ATOM 1070 N N . GLY A 1 75 ? 12.989 13.099 14.664 1.00 0.00 75 GLY A N 1
ATOM 1071 C CA . GLY A 1 75 ? 13.554 12.011 15.440 1.00 0.00 75 GLY A CA 1
ATOM 1072 C C . GLY A 1 75 ? 12.631 10.810 15.510 1.00 0.00 75 GLY A C 1
ATOM 1073 O O . GLY A 1 75 ? 12.244 10.415 16.608 1.00 0.00 75 GLY A O 1
ATOM 1079 N N . GLY A 1 1 ? 1.020 -28.372 24.711 1.00 0.00 1 GLY A N 2
ATOM 1080 C CA . GLY A 1 1 ? 0.241 -27.221 24.293 1.00 0.00 1 GLY A CA 2
ATOM 1081 C C . GLY A 1 1 ? -1.193 -27.282 24.782 1.00 0.00 1 GLY A C 2
ATOM 1082 O O . GLY A 1 1 ? -1.751 -26.275 25.216 1.00 0.00 1 GLY A O 2
ATOM 1086 N N . SER A 1 2 ? -1.791 -28.467 24.709 1.00 0.00 2 SER A N 2
ATOM 1087 C CA . SER A 1 2 ? -3.170 -28.655 25.143 1.00 0.00 2 SER A CA 2
ATOM 1088 C C . SER A 1 2 ? -3.224 -29.151 26.585 1.00 0.00 2 SER A C 2
ATOM 1089 O O . SER A 1 2 ? -2.237 -29.662 27.114 1.00 0.00 2 SER A O 2
ATOM 1097 N N . SER A 1 3 ? -4.384 -28.997 27.214 1.00 0.00 3 SER A N 2
ATOM 1098 C CA . SER A 1 3 ? -4.567 -29.425 28.596 1.00 0.00 3 SER A CA 2
ATOM 1099 C C . SER A 1 3 ? -5.987 -29.935 28.823 1.00 0.00 3 SER A C 2
ATOM 1100 O O . SER A 1 3 ? -6.961 -29.241 28.538 1.00 0.00 3 SER A O 2
ATOM 1108 N N . GLY A 1 4 ? -6.095 -31.156 29.340 1.00 0.00 4 GLY A N 2
ATOM 1109 C CA . GLY A 1 4 ? -7.398 -31.739 29.597 1.00 0.00 4 GLY A CA 2
ATOM 1110 C C . GLY A 1 4 ? -8.234 -31.869 28.339 1.00 0.00 4 GLY A C 2
ATOM 1111 O O . GLY A 1 4 ? -7.724 -32.240 27.282 1.00 0.00 4 GLY A O 2
ATOM 1115 N N . SER A 1 5 ? -9.523 -31.563 28.453 1.00 0.00 5 SER A N 2
ATOM 1116 C CA . SER A 1 5 ? -10.432 -31.653 27.317 1.00 0.00 5 SER A CA 2
ATOM 1117 C C . SER A 1 5 ? -10.977 -30.276 26.947 1.00 0.00 5 SER A C 2
ATOM 1118 O O . SER A 1 5 ? -11.848 -29.737 27.629 1.00 0.00 5 SER A O 2
ATOM 1126 N N . SER A 1 6 ? -10.456 -29.713 25.862 1.00 0.00 6 SER A N 2
ATOM 1127 C CA . SER A 1 6 ? -10.886 -28.397 25.402 1.00 0.00 6 SER A CA 2
ATOM 1128 C C . SER A 1 6 ? -10.459 -28.161 23.956 1.00 0.00 6 SER A C 2
ATOM 1129 O O . SER A 1 6 ? -9.549 -28.817 23.451 1.00 0.00 6 SER A O 2
ATOM 1137 N N . GLY A 1 7 ? -11.124 -27.218 23.296 1.00 0.00 7 GLY A N 2
ATOM 1138 C CA . GLY A 1 7 ? -10.801 -26.911 21.915 1.00 0.00 7 GLY A CA 2
ATOM 1139 C C . GLY A 1 7 ? -11.074 -25.462 21.564 1.00 0.00 7 GLY A C 2
ATOM 1140 O O . GLY A 1 7 ? -10.995 -24.582 22.422 1.00 0.00 7 GLY A O 2
ATOM 1144 N N . HIS A 1 8 ? -11.395 -25.211 20.299 1.00 0.00 8 HIS A N 2
ATOM 1145 C CA . HIS A 1 8 ? -11.680 -23.857 19.836 1.00 0.00 8 HIS A CA 2
ATOM 1146 C C . HIS A 1 8 ? -13.076 -23.774 19.227 1.00 0.00 8 HIS A C 2
ATOM 1147 O O . HIS A 1 8 ? -13.555 -24.730 18.618 1.00 0.00 8 HIS A O 2
ATOM 1161 N N . GLU A 1 9 ? -13.723 -22.625 19.395 1.00 0.00 9 GLU A N 2
ATOM 1162 C CA . GLU A 1 9 ? -15.065 -22.418 18.863 1.00 0.00 9 GLU A CA 2
ATOM 1163 C C . GLU A 1 9 ? -15.124 -21.153 18.013 1.00 0.00 9 GLU A C 2
ATOM 1164 O O . GLU A 1 9 ? -14.334 -20.229 18.202 1.00 0.00 9 GLU A O 2
ATOM 1176 N N . GLU A 1 10 ? -16.066 -21.120 17.075 1.00 0.00 10 GLU A N 2
ATOM 1177 C CA . GLU A 1 10 ? -16.227 -19.969 16.195 1.00 0.00 10 GLU A CA 2
ATOM 1178 C C . GLU A 1 10 ? -17.685 -19.804 15.777 1.00 0.00 10 GLU A C 2
ATOM 1179 O O . GLU A 1 10 ? -18.529 -20.650 16.074 1.00 0.00 10 GLU A O 2
ATOM 1191 N N . THR A 1 11 ? -17.976 -18.706 15.085 1.00 0.00 11 THR A N 2
ATOM 1192 C CA . THR A 1 11 ? -19.331 -18.428 14.627 1.00 0.00 11 THR A CA 2
ATOM 1193 C C . THR A 1 11 ? -19.320 -17.678 13.300 1.00 0.00 11 THR A C 2
ATOM 1194 O O . THR A 1 11 ? -18.490 -16.796 13.083 1.00 0.00 11 THR A O 2
ATOM 1205 N N . GLU A 1 12 ? -20.247 -18.034 12.416 1.00 0.00 12 GLU A N 2
ATOM 1206 C CA . GLU A 1 12 ? -20.342 -17.393 11.110 1.00 0.00 12 GLU A CA 2
ATOM 1207 C C . GLU A 1 12 ? -21.633 -16.588 10.992 1.00 0.00 12 GLU A C 2
ATOM 1208 O O . GLU A 1 12 ? -22.659 -16.952 11.567 1.00 0.00 12 GLU A O 2
ATOM 1220 N N . CYS A 1 13 ? -21.574 -15.493 10.243 1.00 0.00 13 CYS A N 2
ATOM 1221 C CA . CYS A 1 13 ? -22.737 -14.634 10.049 1.00 0.00 13 CYS A CA 2
ATOM 1222 C C . CYS A 1 13 ? -22.834 -14.167 8.601 1.00 0.00 13 CYS A C 2
ATOM 1223 O O . CYS A 1 13 ? -21.841 -14.108 7.874 1.00 0.00 13 CYS A O 2
ATOM 1231 N N . PRO A 1 14 ? -24.058 -13.829 8.168 1.00 0.00 14 PRO A N 2
ATOM 1232 C CA . PRO A 1 14 ? -24.313 -13.363 6.802 1.00 0.00 14 PRO A CA 2
ATOM 1233 C C . PRO A 1 14 ? -23.732 -11.977 6.545 1.00 0.00 14 PRO A C 2
ATOM 1234 O O . PRO A 1 14 ? -23.964 -11.381 5.491 1.00 0.00 14 PRO A O 2
ATOM 1245 N N . LEU A 1 15 ? -22.977 -11.468 7.511 1.00 0.00 15 LEU A N 2
ATOM 1246 C CA . LEU A 1 15 ? -22.361 -10.151 7.389 1.00 0.00 15 LEU A CA 2
ATOM 1247 C C . LEU A 1 15 ? -21.967 -9.867 5.943 1.00 0.00 15 LEU A C 2
ATOM 1248 O O . LEU A 1 15 ? -22.336 -8.836 5.380 1.00 0.00 15 LEU A O 2
ATOM 1264 N N . ARG A 1 16 ? -21.217 -10.788 5.347 1.00 0.00 16 ARG A N 2
ATOM 1265 C CA . ARG A 1 16 ? -20.774 -10.637 3.967 1.00 0.00 16 ARG A CA 2
ATOM 1266 C C . ARG A 1 16 ? -19.853 -9.430 3.821 1.00 0.00 16 ARG A C 2
ATOM 1267 O O . ARG A 1 16 ? -20.010 -8.622 2.904 1.00 0.00 16 ARG A O 2
ATOM 1288 N N . LEU A 1 17 ? -18.892 -9.312 4.730 1.00 0.00 17 LEU A N 2
ATOM 1289 C CA . LEU A 1 17 ? -17.945 -8.203 4.703 1.00 0.00 17 LEU A CA 2
ATOM 1290 C C . LEU A 1 17 ? -16.646 -8.612 4.015 1.00 0.00 17 LEU A C 2
ATOM 1291 O O . LEU A 1 17 ? -16.340 -9.798 3.901 1.00 0.00 17 LEU A O 2
ATOM 1307 N N . ALA A 1 18 ? -15.886 -7.621 3.560 1.00 0.00 18 ALA A N 2
ATOM 1308 C CA . ALA A 1 18 ? -14.619 -7.878 2.888 1.00 0.00 18 ALA A CA 2
ATOM 1309 C C . ALA A 1 18 ? -13.442 -7.398 3.731 1.00 0.00 18 ALA A C 2
ATOM 1310 O O . ALA A 1 18 ? -13.616 -6.630 4.677 1.00 0.00 18 ALA A O 2
ATOM 1317 N N . VAL A 1 19 ? -12.244 -7.856 3.383 1.00 0.00 19 VAL A N 2
ATOM 1318 C CA . VAL A 1 19 ? -11.039 -7.473 4.108 1.00 0.00 19 VAL A CA 2
ATOM 1319 C C . VAL A 1 19 ? -9.967 -6.952 3.156 1.00 0.00 19 VAL A C 2
ATOM 1320 O O . VAL A 1 19 ? -9.827 -7.440 2.034 1.00 0.00 19 VAL A O 2
ATOM 1333 N N . CYS A 1 20 ? -9.212 -5.958 3.612 1.00 0.00 20 CYS A N 2
ATOM 1334 C CA . CYS A 1 20 ? -8.152 -5.369 2.803 1.00 0.00 20 CYS A CA 2
ATOM 1335 C C . CYS A 1 20 ? -6.915 -6.262 2.793 1.00 0.00 20 CYS A C 2
ATOM 1336 O O . CYS A 1 20 ? -6.752 -7.122 3.659 1.00 0.00 20 CYS A O 2
ATOM 1343 N N . GLN A 1 21 ? -6.047 -6.052 1.809 1.00 0.00 21 GLN A N 2
ATOM 1344 C CA . GLN A 1 21 ? -4.825 -6.838 1.687 1.00 0.00 21 GLN A CA 2
ATOM 1345 C C . GLN A 1 21 ? -3.619 -6.049 2.186 1.00 0.00 21 GLN A C 2
ATOM 1346 O O . GLN A 1 21 ? -2.580 -6.625 2.514 1.00 0.00 21 GLN A O 2
ATOM 1360 N N . HIS A 1 22 ? -3.762 -4.729 2.241 1.00 0.00 22 HIS A N 2
ATOM 1361 C CA . HIS A 1 22 ? -2.684 -3.861 2.701 1.00 0.00 22 HIS A CA 2
ATOM 1362 C C . HIS A 1 22 ? -2.788 -3.614 4.203 1.00 0.00 22 HIS A C 2
ATOM 1363 O O . HIS A 1 22 ? -1.855 -3.897 4.955 1.00 0.00 22 HIS A O 2
ATOM 1377 N N . CYS A 1 23 ? -3.928 -3.084 4.633 1.00 0.00 23 CYS A N 2
ATOM 1378 C CA . CYS A 1 23 ? -4.154 -2.797 6.044 1.00 0.00 23 CYS A CA 2
ATOM 1379 C C . CYS A 1 23 ? -4.724 -4.017 6.762 1.00 0.00 23 CYS A C 2
ATOM 1380 O O . CYS A 1 23 ? -4.488 -4.215 7.954 1.00 0.00 23 CYS A O 2
ATOM 1387 N N . ASP A 1 24 ? -5.475 -4.831 6.029 1.00 0.00 24 ASP A N 2
ATOM 1388 C CA . ASP A 1 24 ? -6.078 -6.032 6.595 1.00 0.00 24 ASP A CA 2
ATOM 1389 C C . ASP A 1 24 ? -7.149 -5.672 7.619 1.00 0.00 24 ASP A C 2
ATOM 1390 O O . ASP A 1 24 ? -7.248 -6.297 8.676 1.00 0.00 24 ASP A O 2
ATOM 1399 N N . LEU A 1 25 ? -7.948 -4.659 7.301 1.00 0.00 25 LEU A N 2
ATOM 1400 C CA . LEU A 1 25 ? -9.011 -4.214 8.194 1.00 0.00 25 LEU A CA 2
ATOM 1401 C C . LEU A 1 25 ? -10.377 -4.657 7.678 1.00 0.00 25 LEU A C 2
ATOM 1402 O O . LEU A 1 25 ? -10.565 -4.845 6.477 1.00 0.00 25 LEU A O 2
ATOM 1418 N N . GLU A 1 26 ? -11.326 -4.819 8.595 1.00 0.00 26 GLU A N 2
ATOM 1419 C CA . GLU A 1 26 ? -12.675 -5.238 8.230 1.00 0.00 26 GLU A CA 2
ATOM 1420 C C . GLU A 1 26 ? -13.473 -4.068 7.662 1.00 0.00 26 GLU A C 2
ATOM 1421 O O . GLU A 1 26 ? -13.632 -3.035 8.314 1.00 0.00 26 GLU A O 2
ATOM 1433 N N . LEU A 1 27 ? -13.973 -4.238 6.443 1.00 0.00 27 LEU A N 2
ATOM 1434 C CA . LEU A 1 27 ? -14.754 -3.196 5.785 1.00 0.00 27 LEU A CA 2
ATOM 1435 C C . LEU A 1 27 ? -15.846 -3.806 4.910 1.00 0.00 27 LEU A C 2
ATOM 1436 O O . LEU A 1 27 ? -15.780 -4.980 4.547 1.00 0.00 27 LEU A O 2
ATOM 1452 N N . SER A 1 28 ? -16.848 -2.999 4.575 1.00 0.00 28 SER A N 2
ATOM 1453 C CA . SER A 1 28 ? -17.954 -3.459 3.745 1.00 0.00 28 SER A CA 2
ATOM 1454 C C . SER A 1 28 ? -17.491 -3.711 2.313 1.00 0.00 28 SER A C 2
ATOM 1455 O O . SER A 1 28 ? -16.813 -2.877 1.713 1.00 0.00 28 SER A O 2
ATOM 1463 N N . ILE A 1 29 ? -17.862 -4.867 1.773 1.00 0.00 29 ILE A N 2
ATOM 1464 C CA . ILE A 1 29 ? -17.486 -5.230 0.412 1.00 0.00 29 ILE A CA 2
ATOM 1465 C C . ILE A 1 29 ? -17.744 -4.079 -0.554 1.00 0.00 29 ILE A C 2
ATOM 1466 O O . ILE A 1 29 ? -17.037 -3.920 -1.551 1.00 0.00 29 ILE A O 2
ATOM 1482 N N . LEU A 1 30 ? -18.760 -3.278 -0.253 1.00 0.00 30 LEU A N 2
ATOM 1483 C CA . LEU A 1 30 ? -19.111 -2.139 -1.095 1.00 0.00 30 LEU A CA 2
ATOM 1484 C C . LEU A 1 30 ? -18.076 -1.026 -0.965 1.00 0.00 30 LEU A C 2
ATOM 1485 O O . LEU A 1 30 ? -17.750 -0.349 -1.940 1.00 0.00 30 LEU A O 2
ATOM 1501 N N . LYS A 1 31 ? -17.561 -0.842 0.246 1.00 0.00 31 LYS A N 2
ATOM 1502 C CA . LYS A 1 31 ? -16.560 0.186 0.505 1.00 0.00 31 LYS A CA 2
ATOM 1503 C C . LYS A 1 31 ? -15.181 -0.269 0.040 1.00 0.00 31 LYS A C 2
ATOM 1504 O O . LYS A 1 31 ? -14.404 0.521 -0.499 1.00 0.00 31 LYS A O 2
ATOM 1523 N N . LEU A 1 32 ? -14.882 -1.546 0.249 1.00 0.00 32 LEU A N 2
ATOM 1524 C CA . LEU A 1 32 ? -13.596 -2.107 -0.150 1.00 0.00 32 LEU A CA 2
ATOM 1525 C C . LEU A 1 32 ? -13.092 -1.453 -1.433 1.00 0.00 32 LEU A C 2
ATOM 1526 O O . LEU A 1 32 ? -11.985 -0.914 -1.475 1.00 0.00 32 LEU A O 2
ATOM 1542 N N . LYS A 1 33 ? -13.911 -1.502 -2.478 1.00 0.00 33 LYS A N 2
ATOM 1543 C CA . LYS A 1 33 ? -13.552 -0.911 -3.761 1.00 0.00 33 LYS A CA 2
ATOM 1544 C C . LYS A 1 33 ? -12.950 0.477 -3.572 1.00 0.00 33 LYS A C 2
ATOM 1545 O O . LYS A 1 33 ? -11.808 0.726 -3.957 1.00 0.00 33 LYS A O 2
ATOM 1564 N N . GLU A 1 34 ? -13.726 1.378 -2.976 1.00 0.00 34 GLU A N 2
ATOM 1565 C CA . GLU A 1 34 ? -13.267 2.741 -2.736 1.00 0.00 34 GLU A CA 2
ATOM 1566 C C . GLU A 1 34 ? -12.131 2.761 -1.718 1.00 0.00 34 GLU A C 2
ATOM 1567 O O . GLU A 1 34 ? -11.021 3.201 -2.018 1.00 0.00 34 GLU A O 2
ATOM 1579 N N . HIS A 1 35 ? -12.417 2.282 -0.511 1.00 0.00 35 HIS A N 2
ATOM 1580 C CA . HIS A 1 35 ? -11.420 2.245 0.553 1.00 0.00 35 HIS A CA 2
ATOM 1581 C C . HIS A 1 35 ? -10.044 1.891 -0.004 1.00 0.00 35 HIS A C 2
ATOM 1582 O O . HIS A 1 35 ? -9.113 2.693 0.062 1.00 0.00 35 HIS A O 2
ATOM 1596 N N . GLU A 1 36 ? -9.925 0.685 -0.551 1.00 0.00 36 GLU A N 2
ATOM 1597 C CA . GLU A 1 36 ? -8.662 0.226 -1.118 1.00 0.00 36 GLU A CA 2
ATOM 1598 C C . GLU A 1 36 ? -7.899 1.383 -1.756 1.00 0.00 36 GLU A C 2
ATOM 1599 O O . GLU A 1 36 ? -6.700 1.549 -1.531 1.00 0.00 36 GLU A O 2
ATOM 1611 N N . ASP A 1 37 ? -8.602 2.180 -2.552 1.00 0.00 37 ASP A N 2
ATOM 1612 C CA . ASP A 1 37 ? -7.993 3.322 -3.223 1.00 0.00 37 ASP A CA 2
ATOM 1613 C C . ASP A 1 37 ? -7.285 4.228 -2.220 1.00 0.00 37 ASP A C 2
ATOM 1614 O O . ASP A 1 37 ? -6.070 4.413 -2.285 1.00 0.00 37 ASP A O 2
ATOM 1623 N N . TYR A 1 38 ? -8.054 4.790 -1.294 1.00 0.00 38 TYR A N 2
ATOM 1624 C CA . TYR A 1 38 ? -7.502 5.679 -0.279 1.00 0.00 38 TYR A CA 2
ATOM 1625 C C . TYR A 1 38 ? -6.444 4.963 0.555 1.00 0.00 38 TYR A C 2
ATOM 1626 O O . TYR A 1 38 ? -5.334 5.466 0.736 1.00 0.00 38 TYR A O 2
ATOM 1644 N N . CYS A 1 39 ? -6.796 3.786 1.061 1.00 0.00 39 CYS A N 2
ATOM 1645 C CA . CYS A 1 39 ? -5.879 2.999 1.876 1.00 0.00 39 CYS A CA 2
ATOM 1646 C C . CYS A 1 39 ? -4.440 3.172 1.398 1.00 0.00 39 CYS A C 2
ATOM 1647 O O . CYS A 1 39 ? -3.581 3.648 2.139 1.00 0.00 39 CYS A O 2
ATOM 1654 N N . GLY A 1 40 ? -4.185 2.783 0.152 1.00 0.00 40 GLY A N 2
ATOM 1655 C CA . GLY A 1 40 ? -2.850 2.903 -0.404 1.00 0.00 40 GLY A CA 2
ATOM 1656 C C . GLY A 1 40 ? -2.345 4.332 -0.395 1.00 0.00 40 GLY A C 2
ATOM 1657 O O . GLY A 1 40 ? -1.192 4.588 -0.048 1.00 0.00 40 GLY A O 2
ATOM 1661 N N . ALA A 1 41 ? -3.209 5.266 -0.780 1.00 0.00 41 ALA A N 2
ATOM 1662 C CA . ALA A 1 41 ? -2.844 6.677 -0.815 1.00 0.00 41 ALA A CA 2
ATOM 1663 C C . ALA A 1 41 ? -2.154 7.097 0.479 1.00 0.00 41 ALA A C 2
ATOM 1664 O O . ALA A 1 41 ? -1.260 7.944 0.470 1.00 0.00 41 ALA A O 2
ATOM 1671 N N . ARG A 1 42 ? -2.576 6.502 1.589 1.00 0.00 42 ARG A N 2
ATOM 1672 C CA . ARG A 1 42 ? -2.000 6.816 2.891 1.00 0.00 42 ARG A CA 2
ATOM 1673 C C . ARG A 1 42 ? -0.524 6.431 2.940 1.00 0.00 42 ARG A C 2
ATOM 1674 O O . ARG A 1 42 ? -0.124 5.393 2.412 1.00 0.00 42 ARG A O 2
ATOM 1695 N N . THR A 1 43 ? 0.282 7.274 3.577 1.00 0.00 43 THR A N 2
ATOM 1696 C CA . THR A 1 43 ? 1.713 7.024 3.694 1.00 0.00 43 THR A CA 2
ATOM 1697 C C . THR A 1 43 ? 2.099 6.701 5.133 1.00 0.00 43 THR A C 2
ATOM 1698 O O . THR A 1 43 ? 1.427 7.122 6.074 1.00 0.00 43 THR A O 2
ATOM 1709 N N . GLU A 1 44 ? 3.186 5.954 5.296 1.00 0.00 44 GLU A N 2
ATOM 1710 C CA . GLU A 1 44 ? 3.660 5.575 6.622 1.00 0.00 44 GLU A CA 2
ATOM 1711 C C . GLU A 1 44 ? 5.135 5.930 6.794 1.00 0.00 44 GLU A C 2
ATOM 1712 O O . GLU A 1 44 ? 5.891 5.975 5.823 1.00 0.00 44 GLU A O 2
ATOM 1724 N N . LEU A 1 45 ? 5.536 6.182 8.035 1.00 0.00 45 LEU A N 2
ATOM 1725 C CA . LEU A 1 45 ? 6.919 6.533 8.336 1.00 0.00 45 LEU A CA 2
ATOM 1726 C C . LEU A 1 45 ? 7.749 5.285 8.618 1.00 0.00 45 LEU A C 2
ATOM 1727 O O . LEU A 1 45 ? 7.506 4.572 9.593 1.00 0.00 45 LEU A O 2
ATOM 1743 N N . CYS A 1 46 ? 8.731 5.027 7.761 1.00 0.00 46 CYS A N 2
ATOM 1744 C CA . CYS A 1 46 ? 9.599 3.866 7.918 1.00 0.00 46 CYS A CA 2
ATOM 1745 C C . CYS A 1 46 ? 10.582 4.074 9.066 1.00 0.00 46 CYS A C 2
ATOM 1746 O O . CYS A 1 46 ? 10.874 5.205 9.451 1.00 0.00 46 CYS A O 2
ATOM 1753 N N . GLY A 1 47 ? 11.090 2.971 9.610 1.00 0.00 47 GLY A N 2
ATOM 1754 C CA . GLY A 1 47 ? 12.034 3.054 10.708 1.00 0.00 47 GLY A CA 2
ATOM 1755 C C . GLY A 1 47 ? 13.467 2.851 10.257 1.00 0.00 47 GLY A C 2
ATOM 1756 O O . GLY A 1 47 ? 14.398 3.365 10.876 1.00 0.00 47 GLY A O 2
ATOM 1760 N N . ASN A 1 48 ? 13.645 2.100 9.176 1.00 0.00 48 ASN A N 2
ATOM 1761 C CA . ASN A 1 48 ? 14.975 1.829 8.643 1.00 0.00 48 ASN A CA 2
ATOM 1762 C C . ASN A 1 48 ? 15.561 3.074 7.984 1.00 0.00 48 ASN A C 2
ATOM 1763 O O . ASN A 1 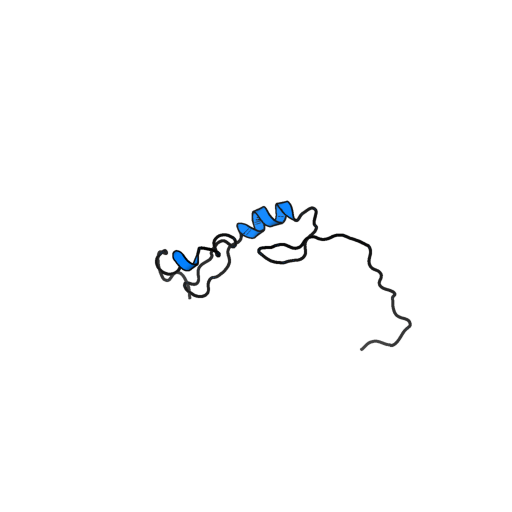48 ? 16.574 3.610 8.434 1.00 0.00 48 ASN A O 2
ATOM 1774 N N . CYS A 1 49 ? 14.917 3.529 6.915 1.00 0.00 49 CYS A N 2
ATOM 1775 C CA . CYS A 1 49 ? 15.372 4.711 6.193 1.00 0.00 49 CYS A CA 2
ATOM 1776 C C . CYS A 1 49 ? 14.898 5.987 6.882 1.00 0.00 49 CYS A C 2
ATOM 1777 O O . CYS A 1 49 ? 15.676 6.916 7.095 1.00 0.00 49 CYS A O 2
ATOM 1784 N N . GLY A 1 50 ? 13.615 6.023 7.230 1.00 0.00 50 GLY A N 2
ATOM 1785 C CA . GLY A 1 50 ? 13.059 7.189 7.892 1.00 0.00 50 GLY A CA 2
ATOM 1786 C C . GLY A 1 50 ? 12.325 8.105 6.933 1.00 0.00 50 GLY A C 2
ATOM 1787 O O . GLY A 1 50 ? 12.339 9.325 7.096 1.00 0.00 50 GLY A O 2
ATOM 1791 N N . ARG A 1 51 ? 11.683 7.517 5.930 1.00 0.00 51 ARG A N 2
ATOM 1792 C CA . ARG A 1 51 ? 10.942 8.289 4.939 1.00 0.00 51 ARG A CA 2
ATOM 1793 C C . ARG A 1 51 ? 9.489 7.828 4.866 1.00 0.00 51 ARG A C 2
ATOM 1794 O O . ARG A 1 51 ? 9.147 6.744 5.336 1.00 0.00 51 ARG A O 2
ATOM 1815 N N . ASN A 1 52 ? 8.639 8.660 4.273 1.00 0.00 52 ASN A N 2
ATOM 1816 C CA . ASN A 1 52 ? 7.223 8.338 4.139 1.00 0.00 52 ASN A CA 2
ATOM 1817 C C . ASN A 1 52 ? 6.950 7.625 2.818 1.00 0.00 52 ASN A C 2
ATOM 1818 O O . ASN A 1 52 ? 7.226 8.158 1.743 1.00 0.00 52 ASN A O 2
ATOM 1829 N N . VAL A 1 53 ? 6.405 6.416 2.906 1.00 0.00 53 VAL A N 2
ATOM 1830 C CA . VAL A 1 53 ? 6.092 5.629 1.719 1.00 0.00 53 VAL A CA 2
ATOM 1831 C C . VAL A 1 53 ? 4.646 5.148 1.743 1.00 0.00 53 VAL A C 2
ATOM 1832 O O . VAL A 1 53 ? 4.133 4.740 2.786 1.00 0.00 53 VAL A O 2
ATOM 1845 N N . LEU A 1 54 ? 3.992 5.199 0.588 1.00 0.00 54 LEU A N 2
ATOM 1846 C CA . LEU A 1 54 ? 2.603 4.767 0.475 1.00 0.00 54 LEU A CA 2
ATOM 1847 C C . LEU A 1 54 ? 2.442 3.324 0.941 1.00 0.00 54 LEU A C 2
ATOM 1848 O O . LEU A 1 54 ? 3.323 2.490 0.731 1.00 0.00 54 LEU A O 2
ATOM 1864 N N . VAL A 1 55 ? 1.308 3.034 1.572 1.00 0.00 55 VAL A N 2
ATOM 1865 C CA . VAL A 1 55 ? 1.029 1.691 2.065 1.00 0.00 55 VAL A CA 2
ATOM 1866 C C . VAL A 1 55 ? 1.253 0.648 0.975 1.00 0.00 55 VAL A C 2
ATOM 1867 O O . VAL A 1 55 ? 1.847 -0.402 1.218 1.00 0.00 55 VAL A O 2
ATOM 1880 N N . LYS A 1 56 ? 0.773 0.946 -0.228 1.00 0.00 56 LYS A N 2
ATOM 1881 C CA . LYS A 1 56 ? 0.922 0.036 -1.357 1.00 0.00 56 LYS A CA 2
ATOM 1882 C C . LYS A 1 56 ? 2.392 -0.279 -1.613 1.00 0.00 56 LYS A C 2
ATOM 1883 O O . LYS A 1 56 ? 2.743 -1.403 -1.971 1.00 0.00 56 LYS A O 2
ATOM 1902 N N . ASP A 1 57 ? 3.247 0.720 -1.426 1.00 0.00 57 ASP A N 2
ATOM 1903 C CA . ASP A 1 57 ? 4.680 0.549 -1.634 1.00 0.00 57 ASP A CA 2
ATOM 1904 C C . ASP A 1 57 ? 5.296 -0.284 -0.514 1.00 0.00 57 ASP A C 2
ATOM 1905 O O . ASP A 1 57 ? 6.112 -1.173 -0.763 1.00 0.00 57 ASP A O 2
ATOM 1914 N N . LEU A 1 58 ? 4.902 0.010 0.720 1.00 0.00 58 LEU A N 2
ATOM 1915 C CA . LEU A 1 58 ? 5.416 -0.710 1.879 1.00 0.00 58 LEU A CA 2
ATOM 1916 C C . LEU A 1 58 ? 5.663 -2.178 1.543 1.00 0.00 58 LEU A C 2
ATOM 1917 O O . LEU A 1 58 ? 6.599 -2.794 2.053 1.00 0.00 58 LEU A O 2
ATOM 1933 N N . LYS A 1 59 ? 4.819 -2.731 0.679 1.00 0.00 59 LYS A N 2
ATOM 1934 C CA . LYS A 1 59 ? 4.946 -4.125 0.271 1.00 0.00 59 LYS A CA 2
ATOM 1935 C C . LYS A 1 59 ? 6.339 -4.405 -0.283 1.00 0.00 59 LYS A C 2
ATOM 1936 O O . LYS A 1 59 ? 7.011 -5.346 0.141 1.00 0.00 59 LYS A O 2
ATOM 1955 N N . THR A 1 60 ? 6.770 -3.581 -1.234 1.00 0.00 60 THR A N 2
ATOM 1956 C CA . THR A 1 60 ? 8.083 -3.739 -1.845 1.00 0.00 60 THR A CA 2
ATOM 1957 C C . THR A 1 60 ? 8.980 -2.545 -1.539 1.00 0.00 60 THR A C 2
ATOM 1958 O O . THR A 1 60 ? 9.987 -2.323 -2.212 1.00 0.00 60 THR A O 2
ATOM 1969 N N . HIS A 1 61 ? 8.609 -1.778 -0.518 1.00 0.00 61 HIS A N 2
ATOM 1970 C CA . HIS A 1 61 ? 9.382 -0.606 -0.122 1.00 0.00 61 HIS A CA 2
ATOM 1971 C C . HIS A 1 61 ? 10.782 -1.007 0.333 1.00 0.00 61 HIS A C 2
ATOM 1972 O O . HIS A 1 61 ? 11.776 -0.358 0.008 1.00 0.00 61 HIS A O 2
ATOM 1986 N N . PRO A 1 62 ? 10.863 -2.102 1.103 1.00 0.00 62 PRO A N 2
ATOM 1987 C CA . PRO A 1 62 ? 12.137 -2.614 1.619 1.00 0.00 62 PRO A CA 2
ATOM 1988 C C . PRO A 1 62 ? 13.206 -2.706 0.536 1.00 0.00 62 PRO A C 2
ATOM 1989 O O . PRO A 1 62 ? 14.360 -2.344 0.759 1.00 0.00 62 PRO A O 2
ATOM 2000 N N . GLU A 1 63 ? 12.813 -3.193 -0.637 1.00 0.00 63 GLU A N 2
ATOM 2001 C CA . GLU A 1 63 ? 13.740 -3.333 -1.754 1.00 0.00 63 GLU A CA 2
ATOM 2002 C C . GLU A 1 63 ? 14.577 -2.069 -1.928 1.00 0.00 63 GLU A C 2
ATOM 2003 O O . GLU A 1 63 ? 15.804 -2.105 -1.828 1.00 0.00 63 GLU A O 2
ATOM 2015 N N . VAL A 1 64 ? 13.905 -0.952 -2.189 1.00 0.00 64 VAL A N 2
ATOM 2016 C CA . VAL A 1 64 ? 14.585 0.324 -2.376 1.00 0.00 64 VAL A CA 2
ATOM 2017 C C . VAL A 1 64 ? 15.113 0.865 -1.052 1.00 0.00 64 VAL A C 2
ATOM 2018 O O . VAL A 1 64 ? 16.206 1.429 -0.991 1.00 0.00 64 VAL A O 2
ATOM 2031 N N . CYS A 1 65 ? 14.331 0.688 0.007 1.00 0.00 65 CYS A N 2
ATOM 2032 C CA . CYS A 1 65 ? 14.718 1.158 1.331 1.00 0.00 65 CYS A CA 2
ATOM 2033 C C . CYS A 1 65 ? 16.112 0.658 1.700 1.00 0.00 65 CYS A C 2
ATOM 2034 O O . CYS A 1 65 ? 16.475 -0.478 1.399 1.00 0.00 65 CYS A O 2
ATOM 2041 N N . GLY A 1 66 ? 16.889 1.516 2.354 1.00 0.00 66 GLY A N 2
ATOM 2042 C CA . GLY A 1 66 ? 18.233 1.144 2.753 1.00 0.00 66 GLY A CA 2
ATOM 2043 C C . GLY A 1 66 ? 18.896 0.212 1.758 1.00 0.00 66 GLY A C 2
ATOM 2044 O O . GLY A 1 66 ? 19.331 -0.882 2.117 1.00 0.00 66 GLY A O 2
ATOM 2048 N N . ARG A 1 67 ? 18.973 0.646 0.505 1.00 0.00 67 ARG A N 2
ATOM 2049 C CA . ARG A 1 67 ? 19.585 -0.159 -0.546 1.00 0.00 67 ARG A CA 2
ATOM 2050 C C . ARG A 1 67 ? 21.005 -0.564 -0.162 1.00 0.00 67 ARG A C 2
ATOM 2051 O O . ARG A 1 67 ? 21.399 -1.717 -0.335 1.00 0.00 67 ARG A O 2
ATOM 2072 N N . GLU A 1 68 ? 21.768 0.392 0.358 1.00 0.00 68 GLU A N 2
ATOM 2073 C CA . GLU A 1 68 ? 23.145 0.134 0.765 1.00 0.00 68 GLU A CA 2
ATOM 2074 C C . GLU A 1 68 ? 23.201 -0.379 2.201 1.00 0.00 68 GLU A C 2
ATOM 2075 O O . GLU A 1 68 ? 22.498 0.122 3.078 1.00 0.00 68 GLU A O 2
ATOM 2087 N N . GLY A 1 69 ? 24.043 -1.382 2.433 1.00 0.00 69 GLY A N 2
ATOM 2088 C CA . GLY A 1 69 ? 24.175 -1.946 3.763 1.00 0.00 69 GLY A CA 2
ATOM 2089 C C . GLY A 1 69 ? 23.157 -3.036 4.035 1.00 0.00 69 GLY A C 2
ATOM 2090 O O . GLY A 1 69 ? 21.969 -2.759 4.196 1.00 0.00 69 GLY A O 2
ATOM 2094 N N . SER A 1 70 ? 23.623 -4.280 4.083 1.00 0.00 70 SER A N 2
ATOM 2095 C CA . SER A 1 70 ? 22.743 -5.416 4.331 1.00 0.00 70 SER A CA 2
ATOM 2096 C C . SER A 1 70 ? 23.260 -6.260 5.493 1.00 0.00 70 SER A C 2
ATOM 2097 O O . SER A 1 70 ? 24.430 -6.640 5.526 1.00 0.00 70 SER A O 2
ATOM 2105 N N . GLY A 1 71 ? 22.378 -6.549 6.445 1.00 0.00 71 GLY A N 2
ATOM 2106 C CA . GLY A 1 71 ? 22.763 -7.345 7.596 1.00 0.00 71 GLY A CA 2
ATOM 2107 C C . GLY A 1 71 ? 22.464 -8.819 7.407 1.00 0.00 71 GLY A C 2
ATOM 2108 O O . GLY A 1 71 ? 21.554 -9.200 6.670 1.00 0.00 71 GLY A O 2
ATOM 2112 N N . PRO A 1 72 ? 23.244 -9.676 8.082 1.00 0.00 72 PRO A N 2
ATOM 2113 C CA . PRO A 1 72 ? 23.078 -11.130 8.001 1.00 0.00 72 PRO A CA 2
ATOM 2114 C C . PRO A 1 72 ? 21.798 -11.607 8.679 1.00 0.00 72 PRO A C 2
ATOM 2115 O O . PRO A 1 72 ? 21.593 -11.377 9.871 1.00 0.00 72 PRO A O 2
ATOM 2126 N N . SER A 1 73 ? 20.940 -12.272 7.912 1.00 0.00 73 SER A N 2
ATOM 2127 C CA . SER A 1 73 ? 19.677 -12.778 8.438 1.00 0.00 73 SER A CA 2
ATOM 2128 C C . SER A 1 73 ? 19.295 -14.091 7.763 1.00 0.00 73 SER A C 2
ATOM 2129 O O . SER A 1 73 ? 19.022 -14.128 6.563 1.00 0.00 73 SER A O 2
ATOM 2137 N N . SER A 1 74 ? 19.276 -15.167 8.543 1.00 0.00 74 SER A N 2
ATOM 2138 C CA . SER A 1 74 ? 18.931 -16.484 8.021 1.00 0.00 74 SER A CA 2
ATOM 2139 C C . SER A 1 74 ? 17.448 -16.779 8.228 1.00 0.00 74 SER A C 2
ATOM 2140 O O . SER A 1 74 ? 16.831 -17.497 7.442 1.00 0.00 74 SER A O 2
ATOM 2148 N N . GLY A 1 75 ? 16.883 -16.219 9.293 1.00 0.00 75 GLY A N 2
ATOM 2149 C CA . GLY A 1 75 ? 15.478 -16.433 9.586 1.00 0.00 75 GLY A CA 2
ATOM 2150 C C . GLY A 1 75 ? 15.097 -15.961 10.975 1.00 0.00 75 GLY A C 2
ATOM 2151 O O . GLY A 1 75 ? 14.067 -15.307 11.124 1.00 0.00 75 GLY A O 2
ATOM 2157 N N . GLY A 1 1 ? -10.498 -10.096 39.509 1.00 0.00 1 GLY A N 3
ATOM 2158 C CA . GLY A 1 1 ? -10.391 -10.678 38.184 1.00 0.00 1 GLY A CA 3
ATOM 2159 C C . GLY A 1 1 ? -10.300 -12.191 38.221 1.00 0.00 1 GLY A C 3
ATOM 2160 O O . GLY A 1 1 ? -9.353 -12.749 38.775 1.00 0.00 1 GLY A O 3
ATOM 2164 N N . SER A 1 2 ? -11.288 -12.856 37.631 1.00 0.00 2 SER A N 3
ATOM 2165 C CA . SER A 1 2 ? -11.318 -14.314 37.604 1.00 0.00 2 SER A CA 3
ATOM 2166 C C . SER A 1 2 ? -10.128 -14.867 36.827 1.00 0.00 2 SER A C 3
ATOM 2167 O O . SER A 1 2 ? -9.345 -15.659 37.351 1.00 0.00 2 SER A O 3
ATOM 2175 N N . SER A 1 3 ? -9.999 -14.444 35.573 1.00 0.00 3 SER A N 3
ATOM 2176 C CA . SER A 1 3 ? -8.907 -14.900 34.721 1.00 0.00 3 SER A CA 3
ATOM 2177 C C . SER A 1 3 ? -8.684 -13.934 33.561 1.00 0.00 3 SER A C 3
ATOM 2178 O O . SER A 1 3 ? -9.545 -13.114 33.247 1.00 0.00 3 SER A O 3
ATOM 2186 N N . GLY A 1 4 ? -7.519 -14.039 32.928 1.00 0.00 4 GLY A N 3
ATOM 2187 C CA . GLY A 1 4 ? -7.202 -13.170 31.810 1.00 0.00 4 GLY A CA 3
ATOM 2188 C C . GLY A 1 4 ? -7.888 -13.600 30.528 1.00 0.00 4 GLY A C 3
ATOM 2189 O O . GLY A 1 4 ? -7.277 -14.245 29.676 1.00 0.00 4 GLY A O 3
ATOM 2193 N N . SER A 1 5 ? -9.161 -13.245 30.391 1.00 0.00 5 SER A N 3
ATOM 2194 C CA . SER A 1 5 ? -9.932 -13.604 29.207 1.00 0.00 5 SER A CA 3
ATOM 2195 C C . SER A 1 5 ? -10.939 -12.511 28.862 1.00 0.00 5 SER A C 3
ATOM 2196 O O . SER A 1 5 ? -11.569 -11.931 29.747 1.00 0.00 5 SER A O 3
ATOM 2204 N N . SER A 1 6 ? -11.086 -12.236 27.570 1.00 0.00 6 SER A N 3
ATOM 2205 C CA . SER A 1 6 ? -12.014 -11.211 27.108 1.00 0.00 6 SER A CA 3
ATOM 2206 C C . SER A 1 6 ? -13.445 -11.551 27.510 1.00 0.00 6 SER A C 3
ATOM 2207 O O . SER A 1 6 ? -14.164 -10.716 28.056 1.00 0.00 6 SER A O 3
ATOM 2215 N N . GLY A 1 7 ? -13.853 -12.787 27.235 1.00 0.00 7 GLY A N 3
ATOM 2216 C CA . GLY A 1 7 ? -15.196 -13.218 27.574 1.00 0.00 7 GLY A CA 3
ATOM 2217 C C . GLY A 1 7 ? -16.017 -13.574 26.351 1.00 0.00 7 GLY A C 3
ATOM 2218 O O . GLY A 1 7 ? -15.792 -13.037 25.266 1.00 0.00 7 GLY A O 3
ATOM 2222 N N . HIS A 1 8 ? -16.971 -14.483 26.524 1.00 0.00 8 HIS A N 3
ATOM 2223 C CA . HIS A 1 8 ? -17.828 -14.912 25.425 1.00 0.00 8 HIS A CA 3
ATOM 2224 C C . HIS A 1 8 ? -18.933 -13.892 25.168 1.00 0.00 8 HIS A C 3
ATOM 2225 O O . HIS A 1 8 ? -19.884 -13.786 25.941 1.00 0.00 8 HIS A O 3
ATOM 2239 N N . GLU A 1 9 ? -18.799 -13.143 24.078 1.00 0.00 9 GLU A N 3
ATOM 2240 C CA . GLU A 1 9 ? -19.786 -12.130 23.721 1.00 0.00 9 GLU A CA 3
ATOM 2241 C C . GLU A 1 9 ? -20.743 -12.655 22.654 1.00 0.00 9 GLU A C 3
ATOM 2242 O O . GLU A 1 9 ? -20.433 -13.613 21.946 1.00 0.00 9 GLU A O 3
ATOM 2254 N N . GLU A 1 10 ? -21.906 -12.020 22.546 1.00 0.00 10 GLU A N 3
ATOM 2255 C CA . GLU A 1 10 ? -22.907 -12.423 21.566 1.00 0.00 10 GLU A CA 3
ATOM 2256 C C . GLU A 1 10 ? -22.337 -12.372 20.152 1.00 0.00 10 GLU A C 3
ATOM 2257 O O . GLU A 1 10 ? -21.265 -11.811 19.922 1.00 0.00 10 GLU A O 3
ATOM 2269 N N . THR A 1 11 ? -23.061 -12.962 19.206 1.00 0.00 11 THR A N 3
ATOM 2270 C CA . THR A 1 11 ? -22.628 -12.985 17.815 1.00 0.00 11 THR A CA 3
ATOM 2271 C C . THR A 1 11 ? -23.519 -12.104 16.946 1.00 0.00 11 THR A C 3
ATOM 2272 O O . THR A 1 11 ? -24.713 -11.964 17.209 1.00 0.00 11 THR A O 3
ATOM 2283 N N . GLU A 1 12 ? -22.931 -11.513 15.911 1.00 0.00 12 GLU A N 3
ATOM 2284 C CA . GLU A 1 12 ? -23.673 -10.646 15.004 1.00 0.00 12 GLU A CA 3
ATOM 2285 C C . GLU A 1 12 ? -24.195 -11.431 13.805 1.00 0.00 12 GLU A C 3
ATOM 2286 O O . GLU A 1 12 ? -23.923 -12.624 13.665 1.00 0.00 12 GLU A O 3
ATOM 2298 N N . CYS A 1 13 ? -24.947 -10.755 12.944 1.00 0.00 13 CYS A N 3
ATOM 2299 C CA . CYS A 1 13 ? -25.509 -11.389 11.757 1.00 0.00 13 CYS A CA 3
ATOM 2300 C C . CYS A 1 13 ? -24.417 -11.708 10.742 1.00 0.00 13 CYS A C 3
ATOM 2301 O O . CYS A 1 13 ? -23.519 -10.905 10.485 1.00 0.00 13 CYS A O 3
ATOM 2309 N N . PRO A 1 14 ? -24.491 -12.910 10.151 1.00 0.00 14 PRO A N 3
ATOM 2310 C CA . PRO A 1 14 ? -23.515 -13.364 9.155 1.00 0.00 14 PRO A CA 3
ATOM 2311 C C . PRO A 1 14 ? -23.631 -12.601 7.840 1.00 0.00 14 PRO A C 3
ATOM 2312 O O . PRO A 1 14 ? -24.289 -13.056 6.903 1.00 0.00 14 PRO A O 3
ATOM 2323 N N . LEU A 1 15 ? -22.989 -11.440 7.776 1.00 0.00 15 LEU A N 3
ATOM 2324 C CA . LEU A 1 15 ? -23.020 -10.614 6.574 1.00 0.00 15 LEU A CA 3
ATOM 2325 C C . LEU A 1 15 ? -21.718 -10.745 5.790 1.00 0.00 15 LEU A C 3
ATOM 2326 O O . LEU A 1 15 ? -20.634 -10.797 6.371 1.00 0.00 15 LEU A O 3
ATOM 2342 N N . ARG A 1 16 ? -21.833 -10.796 4.467 1.00 0.00 16 ARG A N 3
ATOM 2343 C CA . ARG A 1 16 ? -20.666 -10.920 3.602 1.00 0.00 16 ARG A CA 3
ATOM 2344 C C . ARG A 1 16 ? -19.805 -9.661 3.667 1.00 0.00 16 ARG A C 3
ATOM 2345 O O . ARG A 1 16 ? -20.231 -8.583 3.252 1.00 0.00 16 ARG A O 3
ATOM 2366 N N . LEU A 1 17 ? -18.593 -9.806 4.191 1.00 0.00 17 LEU A N 3
ATOM 2367 C CA . LEU A 1 17 ? -17.672 -8.682 4.311 1.00 0.00 17 LEU A CA 3
ATOM 2368 C C . LEU A 1 17 ? -16.353 -8.980 3.606 1.00 0.00 17 LEU A C 3
ATOM 2369 O O . LEU A 1 17 ? -16.011 -10.139 3.372 1.00 0.00 17 LEU A O 3
ATOM 2385 N N . ALA A 1 18 ? -15.614 -7.927 3.272 1.00 0.00 18 ALA A N 3
ATOM 2386 C CA . ALA A 1 18 ? -14.331 -8.077 2.598 1.00 0.00 18 ALA A CA 3
ATOM 2387 C C . ALA A 1 18 ? -13.205 -7.451 3.415 1.00 0.00 18 ALA A C 3
ATOM 2388 O O . ALA A 1 18 ? -13.372 -6.382 4.003 1.00 0.00 18 ALA A O 3
ATOM 2395 N N . VAL A 1 19 ? -12.060 -8.124 3.448 1.00 0.00 19 VAL A N 3
ATOM 2396 C CA . VAL A 1 19 ? -10.906 -7.633 4.193 1.00 0.00 19 VAL A CA 3
ATOM 2397 C C . VAL A 1 19 ? -9.835 -7.091 3.254 1.00 0.00 19 VAL A C 3
ATOM 2398 O O . VAL A 1 19 ? -9.528 -7.699 2.228 1.00 0.00 19 VAL A O 3
ATOM 2411 N N . CYS A 1 20 ? -9.270 -5.943 3.610 1.00 0.00 20 CYS A N 3
ATOM 2412 C CA . CYS A 1 20 ? -8.232 -5.316 2.800 1.00 0.00 20 CYS A CA 3
ATOM 2413 C C . CYS A 1 20 ? -6.948 -6.140 2.829 1.00 0.00 20 CYS A C 3
ATOM 2414 O O . CYS A 1 20 ? -6.754 -6.973 3.713 1.00 0.00 20 CYS A O 3
ATOM 2421 N N . GLN A 1 21 ? -6.076 -5.900 1.855 1.00 0.00 21 GLN A N 3
ATOM 2422 C CA . GLN A 1 21 ? -4.811 -6.620 1.769 1.00 0.00 21 GLN A CA 3
ATOM 2423 C C . GLN A 1 21 ? -3.661 -5.765 2.289 1.00 0.00 21 GLN A C 3
ATOM 2424 O O . GLN A 1 21 ? -2.607 -6.282 2.662 1.00 0.00 21 GLN A O 3
ATOM 2438 N N . HIS A 1 22 ? -3.869 -4.452 2.312 1.00 0.00 22 HIS A N 3
ATOM 2439 C CA . HIS A 1 22 ? -2.850 -3.524 2.787 1.00 0.00 22 HIS A CA 3
ATOM 2440 C C . HIS A 1 22 ? -2.991 -3.283 4.287 1.00 0.00 22 HIS A C 3
ATOM 2441 O O . HIS A 1 22 ? -2.061 -3.526 5.056 1.00 0.00 22 HIS A O 3
ATOM 2455 N N . CYS A 1 23 ? -4.161 -2.803 4.697 1.00 0.00 23 CYS A N 3
ATOM 2456 C CA . CYS A 1 23 ? -4.425 -2.528 6.104 1.00 0.00 23 CYS A CA 3
ATOM 2457 C C . CYS A 1 23 ? -4.916 -3.782 6.821 1.00 0.00 23 CYS A C 3
ATOM 2458 O O . CYS A 1 23 ? -4.706 -3.944 8.023 1.00 0.00 23 CYS A O 3
ATOM 2465 N N . ASP A 1 24 ? -5.569 -4.666 6.075 1.00 0.00 24 ASP A N 3
ATOM 2466 C CA . ASP A 1 24 ? -6.089 -5.906 6.638 1.00 0.00 24 ASP A CA 3
ATOM 2467 C C . ASP A 1 24 ? -7.154 -5.620 7.692 1.00 0.00 24 ASP A C 3
ATOM 2468 O O . ASP A 1 24 ? -7.195 -6.267 8.739 1.00 0.00 24 ASP A O 3
ATOM 2477 N N . LEU A 1 25 ? -8.013 -4.647 7.409 1.00 0.00 25 LEU A N 3
ATOM 2478 C CA . LEU A 1 25 ? -9.078 -4.274 8.333 1.00 0.00 25 LEU A CA 3
ATOM 2479 C C . LEU A 1 25 ? -10.439 -4.712 7.800 1.00 0.00 25 LEU A C 3
ATOM 2480 O O . LEU A 1 25 ? -10.627 -4.851 6.592 1.00 0.00 25 LEU A O 3
ATOM 2496 N N . GLU A 1 26 ? -11.384 -4.924 8.710 1.00 0.00 26 GLU A N 3
ATOM 2497 C CA . GLU A 1 26 ? -12.728 -5.344 8.330 1.00 0.00 26 GLU A CA 3
ATOM 2498 C C . GLU A 1 26 ? -13.540 -4.163 7.806 1.00 0.00 26 GLU A C 3
ATOM 2499 O O . GLU A 1 26 ? -13.703 -3.154 8.493 1.00 0.00 26 GLU A O 3
ATOM 2511 N N . LEU A 1 27 ? -14.045 -4.296 6.584 1.00 0.00 27 LEU A N 3
ATOM 2512 C CA . LEU A 1 27 ? -14.839 -3.240 5.966 1.00 0.00 27 LEU A CA 3
ATOM 2513 C C . LEU A 1 27 ? -15.970 -3.828 5.129 1.00 0.00 27 LEU A C 3
ATOM 2514 O O . LEU A 1 27 ? -16.043 -5.041 4.931 1.00 0.00 27 LEU A O 3
ATOM 2530 N N . SER A 1 28 ? -16.849 -2.961 4.638 1.00 0.00 28 SER A N 3
ATOM 2531 C CA . SER A 1 28 ? -17.978 -3.395 3.823 1.00 0.00 28 SER A CA 3
ATOM 2532 C C . SER A 1 28 ? -17.537 -3.676 2.390 1.00 0.00 28 SER A C 3
ATOM 2533 O O . SER A 1 28 ? -16.811 -2.886 1.786 1.00 0.00 28 SER A O 3
ATOM 2541 N N . ILE A 1 29 ? -17.982 -4.807 1.852 1.00 0.00 29 ILE A N 3
ATOM 2542 C CA . ILE A 1 29 ? -17.635 -5.192 0.490 1.00 0.00 29 ILE A CA 3
ATOM 2543 C C . ILE A 1 29 ? -17.867 -4.042 -0.484 1.00 0.00 29 ILE A C 3
ATOM 2544 O O . ILE A 1 29 ? -17.145 -3.893 -1.470 1.00 0.00 29 ILE A O 3
ATOM 2560 N N . LEU A 1 30 ? -18.879 -3.229 -0.199 1.00 0.00 30 LEU A N 3
ATOM 2561 C CA . LEU A 1 30 ? -19.206 -2.089 -1.048 1.00 0.00 30 LEU A CA 3
ATOM 2562 C C . LEU A 1 30 ? -18.203 -0.957 -0.851 1.00 0.00 30 LEU A C 3
ATOM 2563 O O . LEU A 1 30 ? -17.748 -0.341 -1.814 1.00 0.00 30 LEU A O 3
ATOM 2579 N N . LYS A 1 31 ? -17.862 -0.689 0.405 1.00 0.00 31 LYS A N 3
ATOM 2580 C CA . LYS A 1 31 ? -16.910 0.367 0.731 1.00 0.00 31 LYS A CA 3
ATOM 2581 C C . LYS A 1 31 ? -15.478 -0.156 0.677 1.00 0.00 31 LYS A C 3
ATOM 2582 O O . LYS A 1 31 ? -14.561 0.459 1.222 1.00 0.00 31 LYS A O 3
ATOM 2601 N N . LEU A 1 32 ? -15.293 -1.294 0.017 1.00 0.00 32 LEU A N 3
ATOM 2602 C CA . LEU A 1 32 ? -13.972 -1.899 -0.110 1.00 0.00 32 LEU A CA 3
ATOM 2603 C C . LEU A 1 32 ? -13.217 -1.315 -1.300 1.00 0.00 32 LEU A C 3
ATOM 2604 O O . LEU A 1 32 ? -12.077 -0.868 -1.167 1.00 0.00 32 LEU A O 3
ATOM 2620 N N . LYS A 1 33 ? -13.861 -1.319 -2.462 1.00 0.00 33 LYS A N 3
ATOM 2621 C CA . LYS A 1 33 ? -13.253 -0.787 -3.676 1.00 0.00 33 LYS A CA 3
ATOM 2622 C C . LYS A 1 33 ? -12.770 0.644 -3.460 1.00 0.00 33 LYS A C 3
ATOM 2623 O O . LYS A 1 33 ? -11.610 0.962 -3.720 1.00 0.00 33 LYS A O 3
ATOM 2642 N N . GLU A 1 34 ? -13.666 1.501 -2.982 1.00 0.00 34 GLU A N 3
ATOM 2643 C CA . GLU A 1 34 ? -13.330 2.897 -2.731 1.00 0.00 34 GLU A CA 3
ATOM 2644 C C . GLU A 1 34 ? -12.251 3.012 -1.657 1.00 0.00 34 GLU A C 3
ATOM 2645 O O . GLU A 1 34 ? -11.256 3.716 -1.833 1.00 0.00 34 GLU A O 3
ATOM 2657 N N . HIS A 1 35 ? -12.458 2.317 -0.543 1.00 0.00 35 HIS A N 3
ATOM 2658 C CA . HIS A 1 35 ? -11.504 2.340 0.560 1.00 0.00 35 HIS A CA 3
ATOM 2659 C C . HIS A 1 35 ? -10.094 2.027 0.067 1.00 0.00 35 HIS A C 3
ATOM 2660 O O . HIS A 1 35 ? -9.194 2.860 0.164 1.00 0.00 35 HIS A O 3
ATOM 2674 N N . GLU A 1 36 ? -9.912 0.820 -0.461 1.00 0.00 36 GLU A N 3
ATOM 2675 C CA . GLU A 1 36 ? -8.611 0.398 -0.967 1.00 0.00 36 GLU A CA 3
ATOM 2676 C C . GLU A 1 36 ? -7.905 1.548 -1.679 1.00 0.00 36 GLU A C 3
ATOM 2677 O O . GLU A 1 36 ? -6.805 1.947 -1.297 1.00 0.00 36 GLU A O 3
ATOM 2689 N N . ASP A 1 37 ? -8.545 2.075 -2.717 1.00 0.00 37 ASP A N 3
ATOM 2690 C CA . ASP A 1 37 ? -7.980 3.179 -3.483 1.00 0.00 37 ASP A CA 3
ATOM 2691 C C . ASP A 1 37 ? -7.253 4.160 -2.568 1.00 0.00 37 ASP A C 3
ATOM 2692 O O . ASP A 1 37 ? -6.157 4.625 -2.884 1.00 0.00 37 ASP A O 3
ATOM 2701 N N . TYR A 1 38 ? -7.870 4.471 -1.434 1.00 0.00 38 TYR A N 3
ATOM 2702 C CA . TYR A 1 38 ? -7.284 5.399 -0.474 1.00 0.00 38 TYR A CA 3
ATOM 2703 C C . TYR A 1 38 ? -6.241 4.700 0.393 1.00 0.00 38 TYR A C 3
ATOM 2704 O O . TYR A 1 38 ? -5.148 5.223 0.614 1.00 0.00 38 TYR A O 3
ATOM 2722 N N . CYS A 1 39 ? -6.586 3.513 0.881 1.00 0.00 39 CYS A N 3
ATOM 2723 C CA . CYS A 1 39 ? -5.682 2.740 1.723 1.00 0.00 39 CYS A CA 3
ATOM 2724 C C . CYS A 1 39 ? -4.233 2.933 1.287 1.00 0.00 39 CYS A C 3
ATOM 2725 O O . CYS A 1 39 ? -3.400 3.410 2.057 1.00 0.00 39 CYS A O 3
ATOM 2732 N N . GLY A 1 40 ? -3.939 2.559 0.045 1.00 0.00 40 GLY A N 3
ATOM 2733 C CA . GLY A 1 40 ? -2.591 2.699 -0.473 1.00 0.00 40 GLY A CA 3
ATOM 2734 C C . GLY A 1 40 ? -2.125 4.141 -0.493 1.00 0.00 40 GLY A C 3
ATOM 2735 O O . GLY A 1 40 ? -0.983 4.436 -0.141 1.00 0.00 40 GLY A O 3
ATOM 2739 N N . ALA A 1 41 ? -3.009 5.042 -0.909 1.00 0.00 41 ALA A N 3
ATOM 2740 C CA . ALA A 1 41 ? -2.682 6.461 -0.974 1.00 0.00 41 ALA A CA 3
ATOM 2741 C C . ALA A 1 41 ? -2.135 6.959 0.360 1.00 0.00 41 ALA A C 3
ATOM 2742 O O . ALA A 1 41 ? -1.218 7.779 0.397 1.00 0.00 41 ALA A O 3
ATOM 2749 N N . ARG A 1 42 ? -2.705 6.460 1.451 1.00 0.00 42 ARG A N 3
ATOM 2750 C CA . ARG A 1 42 ? -2.276 6.857 2.787 1.00 0.00 42 ARG A CA 3
ATOM 2751 C C . ARG A 1 42 ? -0.774 6.648 2.960 1.00 0.00 42 ARG A C 3
ATOM 2752 O O . ARG A 1 42 ? -0.248 5.573 2.671 1.00 0.00 42 ARG A O 3
ATOM 2773 N N . THR A 1 43 ? -0.088 7.684 3.433 1.00 0.00 43 THR A N 3
ATOM 2774 C CA . THR A 1 43 ? 1.352 7.615 3.643 1.00 0.00 43 THR A CA 3
ATOM 2775 C C . THR A 1 43 ? 1.687 7.498 5.125 1.00 0.00 43 THR A C 3
ATOM 2776 O O . THR A 1 43 ? 1.159 8.243 5.950 1.00 0.00 43 THR A O 3
ATOM 2787 N N . GLU A 1 44 ? 2.568 6.560 5.456 1.00 0.00 44 GLU A N 3
ATOM 2788 C CA . GLU A 1 44 ? 2.972 6.347 6.841 1.00 0.00 44 GLU A CA 3
ATOM 2789 C C . GLU A 1 44 ? 4.447 6.688 7.036 1.00 0.00 44 GLU A C 3
ATOM 2790 O O . GLU A 1 44 ? 5.268 6.476 6.143 1.00 0.00 44 GLU A O 3
ATOM 2802 N N . LEU A 1 45 ? 4.775 7.218 8.209 1.00 0.00 45 LEU A N 3
ATOM 2803 C CA . LEU A 1 45 ? 6.151 7.590 8.522 1.00 0.00 45 LEU A CA 3
ATOM 2804 C C . LEU A 1 45 ? 6.947 6.379 8.999 1.00 0.00 45 LEU A C 3
ATOM 2805 O O . LEU A 1 45 ? 6.741 5.884 10.107 1.00 0.00 45 LEU A O 3
ATOM 2821 N N . CYS A 1 46 ? 7.859 5.908 8.155 1.00 0.00 46 CYS A N 3
ATOM 2822 C CA . CYS A 1 46 ? 8.688 4.757 8.489 1.00 0.00 46 CYS A CA 3
ATOM 2823 C C . CYS A 1 46 ? 9.527 5.034 9.734 1.00 0.00 46 CYS A C 3
ATOM 2824 O O . CYS A 1 46 ? 9.743 6.187 10.106 1.00 0.00 46 CYS A O 3
ATOM 2831 N N . GLY A 1 47 ? 9.998 3.967 10.373 1.00 0.00 47 GLY A N 3
ATOM 2832 C CA . GLY A 1 47 ? 10.808 4.116 11.568 1.00 0.00 47 GLY A CA 3
ATOM 2833 C C . GLY A 1 47 ? 12.292 4.024 11.278 1.00 0.00 47 GLY A C 3
ATOM 2834 O O . GLY A 1 47 ? 13.104 4.657 11.951 1.00 0.00 47 GLY A O 3
ATOM 2838 N N . ASN A 1 48 ? 12.649 3.230 10.273 1.00 0.00 48 ASN A N 3
ATOM 2839 C CA . ASN A 1 48 ? 14.047 3.054 9.896 1.00 0.00 48 ASN A CA 3
ATOM 2840 C C . ASN A 1 48 ? 14.590 4.310 9.221 1.00 0.00 48 ASN A C 3
ATOM 2841 O O . ASN A 1 48 ? 15.466 4.988 9.758 1.00 0.00 48 ASN A O 3
ATOM 2852 N N . CYS A 1 49 ? 14.063 4.615 8.040 1.00 0.00 49 CYS A N 3
ATOM 2853 C CA . CYS A 1 49 ? 14.493 5.788 7.290 1.00 0.00 49 CYS A CA 3
ATOM 2854 C C . CYS A 1 49 ? 13.882 7.060 7.871 1.00 0.00 49 CYS A C 3
ATOM 2855 O O . CYS A 1 49 ? 14.577 8.050 8.093 1.00 0.00 49 CYS A O 3
ATOM 2862 N N . GLY A 1 50 ? 12.576 7.024 8.116 1.00 0.00 50 GLY A N 3
ATOM 2863 C CA . GLY A 1 50 ? 11.892 8.178 8.670 1.00 0.00 50 GLY A CA 3
ATOM 2864 C C . GLY A 1 50 ? 11.360 9.106 7.596 1.00 0.00 50 GLY A C 3
ATOM 2865 O O . GLY A 1 50 ? 11.427 10.328 7.734 1.00 0.00 50 GLY A O 3
ATOM 2869 N N . ARG A 1 51 ? 10.832 8.527 6.523 1.00 0.00 51 ARG A N 3
ATOM 2870 C CA . ARG A 1 51 ? 10.288 9.311 5.421 1.00 0.00 51 ARG A CA 3
ATOM 2871 C C . ARG A 1 51 ? 8.859 8.883 5.102 1.00 0.00 51 ARG A C 3
ATOM 2872 O O . ARG A 1 51 ? 8.462 7.752 5.381 1.00 0.00 51 ARG A O 3
ATOM 2893 N N . ASN A 1 52 ? 8.091 9.795 4.515 1.00 0.00 52 ASN A N 3
ATOM 2894 C CA . ASN A 1 52 ? 6.705 9.513 4.160 1.00 0.00 52 ASN A CA 3
ATOM 2895 C C . ASN A 1 52 ? 6.632 8.609 2.933 1.00 0.00 52 ASN A C 3
ATOM 2896 O O . ASN A 1 52 ? 7.028 9.000 1.835 1.00 0.00 52 ASN A O 3
ATOM 2907 N N . VAL A 1 53 ? 6.122 7.397 3.127 1.00 0.00 53 VAL A N 3
ATOM 2908 C CA . VAL A 1 53 ? 5.994 6.437 2.037 1.00 0.00 53 VAL A CA 3
ATOM 2909 C C . VAL A 1 53 ? 4.579 5.877 1.960 1.00 0.00 53 VAL A C 3
ATOM 2910 O O . VAL A 1 53 ? 3.945 5.618 2.985 1.00 0.00 53 VAL A O 3
ATOM 2923 N N . LEU A 1 54 ? 4.087 5.691 0.740 1.00 0.00 54 LEU A N 3
ATOM 2924 C CA . LEU A 1 54 ? 2.745 5.160 0.529 1.00 0.00 54 LEU A CA 3
ATOM 2925 C C . LEU A 1 54 ? 2.629 3.740 1.072 1.00 0.00 54 LEU A C 3
ATOM 2926 O O . LEU A 1 54 ? 3.629 3.035 1.216 1.00 0.00 54 LEU A O 3
ATOM 2942 N N . VAL A 1 55 ? 1.402 3.324 1.370 1.00 0.00 55 VAL A N 3
ATOM 2943 C CA . VAL A 1 55 ? 1.155 1.986 1.894 1.00 0.00 55 VAL A CA 3
ATOM 2944 C C . VAL A 1 55 ? 1.189 0.945 0.781 1.00 0.00 55 VAL A C 3
ATOM 2945 O O . VAL A 1 55 ? 1.603 -0.195 0.994 1.00 0.00 55 VAL A O 3
ATOM 2958 N N . LYS A 1 56 ? 0.750 1.343 -0.408 1.00 0.00 56 LYS A N 3
ATOM 2959 C CA . LYS A 1 56 ? 0.731 0.446 -1.557 1.00 0.00 56 LYS A CA 3
ATOM 2960 C C . LYS A 1 56 ? 2.144 0.194 -2.074 1.00 0.00 56 LYS A C 3
ATOM 2961 O O . LYS A 1 56 ? 2.409 -0.825 -2.712 1.00 0.00 56 LYS A O 3
ATOM 2980 N N . ASP A 1 57 ? 3.047 1.127 -1.794 1.00 0.00 57 ASP A N 3
ATOM 2981 C CA . ASP A 1 57 ? 4.433 1.005 -2.228 1.00 0.00 57 ASP A CA 3
ATOM 2982 C C . ASP A 1 57 ? 5.285 0.347 -1.148 1.00 0.00 57 ASP A C 3
ATOM 2983 O O . ASP A 1 57 ? 6.366 -0.176 -1.426 1.00 0.00 57 ASP A O 3
ATOM 2992 N N . LEU A 1 58 ? 4.793 0.377 0.086 1.00 0.00 58 LEU A N 3
ATOM 2993 C CA . LEU A 1 58 ? 5.510 -0.216 1.210 1.00 0.00 58 LEU A CA 3
ATOM 2994 C C . LEU A 1 58 ? 6.038 -1.601 0.850 1.00 0.00 58 LEU A C 3
ATOM 2995 O O . LEU A 1 58 ? 6.974 -2.102 1.473 1.00 0.00 58 LEU A O 3
ATOM 3011 N N . LYS A 1 59 ? 5.434 -2.214 -0.162 1.00 0.00 59 LYS A N 3
ATOM 3012 C CA . LYS A 1 59 ? 5.844 -3.540 -0.609 1.00 0.00 59 LYS A CA 3
ATOM 3013 C C . LYS A 1 59 ? 7.301 -3.535 -1.060 1.00 0.00 59 LYS A C 3
ATOM 3014 O O . LYS A 1 59 ? 8.047 -4.479 -0.796 1.00 0.00 59 LYS A O 3
ATOM 3033 N N . THR A 1 60 ? 7.703 -2.466 -1.740 1.00 0.00 60 THR A N 3
ATOM 3034 C CA . THR A 1 60 ? 9.070 -2.338 -2.226 1.00 0.00 60 THR A CA 3
ATOM 3035 C C . THR A 1 60 ? 9.767 -1.136 -1.599 1.00 0.00 60 THR A C 3
ATOM 3036 O O . THR A 1 60 ? 10.787 -0.664 -2.102 1.00 0.00 60 THR A O 3
ATOM 3047 N N . HIS A 1 61 ? 9.210 -0.643 -0.497 1.00 0.00 61 HIS A N 3
ATOM 3048 C CA . HIS A 1 61 ? 9.780 0.504 0.200 1.00 0.00 61 HIS A CA 3
ATOM 3049 C C . HIS A 1 61 ? 11.089 0.128 0.888 1.00 0.00 61 HIS A C 3
ATOM 3050 O O . HIS A 1 61 ? 12.068 0.874 0.863 1.00 0.00 61 HIS A O 3
ATOM 3064 N N . PRO A 1 62 ? 11.108 -1.056 1.517 1.00 0.00 62 PRO A N 3
ATOM 3065 C CA . PRO A 1 62 ? 12.290 -1.558 2.224 1.00 0.00 62 PRO A CA 3
ATOM 3066 C C . PRO A 1 62 ? 13.560 -1.437 1.388 1.00 0.00 62 PRO A C 3
ATOM 3067 O O . PRO A 1 62 ? 14.619 -1.079 1.902 1.00 0.00 62 PRO A O 3
ATOM 3078 N N . GLU A 1 63 ? 13.445 -1.736 0.098 1.00 0.00 63 GLU A N 3
ATOM 3079 C CA . GLU A 1 63 ? 14.585 -1.660 -0.808 1.00 0.00 63 GLU A CA 3
ATOM 3080 C C . GLU A 1 63 ? 15.225 -0.276 -0.762 1.00 0.00 63 GLU A C 3
ATOM 3081 O O . GLU A 1 63 ? 16.409 -0.137 -0.453 1.00 0.00 63 GLU A O 3
ATOM 3093 N N . VAL A 1 64 ? 14.434 0.746 -1.072 1.00 0.00 64 VAL A N 3
ATOM 3094 C CA . VAL A 1 64 ? 14.922 2.120 -1.065 1.00 0.00 64 VAL A CA 3
ATOM 3095 C C . VAL A 1 64 ? 15.121 2.626 0.359 1.00 0.00 64 VAL A C 3
ATOM 3096 O O . VAL A 1 64 ? 15.913 3.538 0.601 1.00 0.00 64 VAL A O 3
ATOM 3109 N N . CYS A 1 65 ? 14.398 2.028 1.300 1.00 0.00 65 CYS A N 3
ATOM 3110 C CA . CYS A 1 65 ? 14.495 2.417 2.702 1.00 0.00 65 CYS A CA 3
ATOM 3111 C C . CYS A 1 65 ? 15.857 2.040 3.278 1.00 0.00 65 CYS A C 3
ATOM 3112 O O . CYS A 1 65 ? 16.400 0.980 2.973 1.00 0.00 65 CYS A O 3
ATOM 3119 N N . GLY A 1 66 ? 16.403 2.919 4.114 1.00 0.00 66 GLY A N 3
ATOM 3120 C CA . GLY A 1 66 ? 17.696 2.661 4.720 1.00 0.00 66 GLY A CA 3
ATOM 3121 C C . GLY A 1 66 ? 18.836 3.293 3.945 1.00 0.00 66 GLY A C 3
ATOM 3122 O O . GLY A 1 66 ? 19.527 4.175 4.454 1.00 0.00 66 GLY A O 3
ATOM 3126 N N . ARG A 1 67 ? 19.034 2.839 2.712 1.00 0.00 67 ARG A N 3
ATOM 3127 C CA . ARG A 1 67 ? 20.100 3.364 1.867 1.00 0.00 67 ARG A CA 3
ATOM 3128 C C . ARG A 1 67 ? 20.055 4.889 1.820 1.00 0.00 67 ARG A C 3
ATOM 3129 O O . ARG A 1 67 ? 21.093 5.548 1.771 1.00 0.00 67 ARG A O 3
ATOM 3150 N N . GLU A 1 68 ? 18.846 5.441 1.834 1.00 0.00 68 GLU A N 3
ATOM 3151 C CA . GLU A 1 68 ? 18.667 6.888 1.792 1.00 0.00 68 GLU A CA 3
ATOM 3152 C C . GLU A 1 68 ? 19.590 7.580 2.791 1.00 0.00 68 GLU A C 3
ATOM 3153 O O . GLU A 1 68 ? 20.242 8.571 2.468 1.00 0.00 68 GLU A O 3
ATOM 3165 N N . GLY A 1 69 ? 19.637 7.049 4.010 1.00 0.00 69 GLY A N 3
ATOM 3166 C CA . GLY A 1 69 ? 20.481 7.627 5.039 1.00 0.00 69 GLY A CA 3
ATOM 3167 C C . GLY A 1 69 ? 20.309 6.945 6.381 1.00 0.00 69 GLY A C 3
ATOM 3168 O O . GLY A 1 69 ? 20.513 5.737 6.502 1.00 0.00 69 GLY A O 3
ATOM 3172 N N . SER A 1 70 ? 19.934 7.720 7.394 1.00 0.00 70 SER A N 3
ATOM 3173 C CA . SER A 1 70 ? 19.740 7.184 8.736 1.00 0.00 70 SER A CA 3
ATOM 3174 C C . SER A 1 70 ? 21.004 6.488 9.231 1.00 0.00 70 SER A C 3
ATOM 3175 O O . SER A 1 70 ? 20.938 5.450 9.888 1.00 0.00 70 SER A O 3
ATOM 3183 N N . GLY A 1 71 ? 22.156 7.068 8.909 1.00 0.00 71 GLY A N 3
ATOM 3184 C CA . GLY A 1 71 ? 23.420 6.491 9.328 1.00 0.00 71 GLY A CA 3
ATOM 3185 C C . GLY A 1 71 ? 23.806 5.279 8.503 1.00 0.00 71 GLY A C 3
ATOM 3186 O O . GLY A 1 71 ? 23.053 4.821 7.644 1.00 0.00 71 GLY A O 3
ATOM 3190 N N . PRO A 1 72 ? 25.007 4.741 8.761 1.00 0.00 72 PRO A N 3
ATOM 3191 C CA . PRO A 1 72 ? 25.519 3.568 8.045 1.00 0.00 72 PRO A CA 3
ATOM 3192 C C . PRO A 1 72 ? 24.763 2.294 8.404 1.00 0.00 72 PRO A C 3
ATOM 3193 O O . PRO A 1 72 ? 25.108 1.206 7.945 1.00 0.00 72 PRO A O 3
ATOM 3204 N N . SER A 1 73 ? 23.729 2.437 9.227 1.00 0.00 73 SER A N 3
ATOM 3205 C CA . SER A 1 73 ? 22.925 1.296 9.650 1.00 0.00 73 SER A CA 3
ATOM 3206 C C . SER A 1 73 ? 22.829 0.257 8.537 1.00 0.00 73 SER A C 3
ATOM 3207 O O . SER A 1 73 ? 23.293 -0.874 8.688 1.00 0.00 73 SER A O 3
ATOM 3215 N N . SER A 1 74 ? 22.224 0.648 7.421 1.00 0.00 74 SER A N 3
ATOM 3216 C CA . SER A 1 74 ? 22.063 -0.250 6.283 1.00 0.00 74 SER A CA 3
ATOM 3217 C C . SER A 1 74 ? 23.192 -0.056 5.275 1.00 0.00 74 SER A C 3
ATOM 3218 O O . SER A 1 74 ? 23.511 1.068 4.891 1.00 0.00 74 SER A O 3
ATOM 3226 N N . GLY A 1 75 ? 23.794 -1.163 4.850 1.00 0.00 75 GLY A N 3
ATOM 3227 C CA . GLY A 1 75 ? 24.880 -1.096 3.890 1.00 0.00 75 GLY A CA 3
ATOM 3228 C C . GLY A 1 75 ? 24.457 -0.462 2.579 1.00 0.00 75 GLY A C 3
ATOM 3229 O O . GLY A 1 75 ? 25.102 -0.707 1.561 1.00 0.00 75 GLY A O 3
ATOM 3235 N N . GLY A 1 1 ? 9.468 -35.075 -5.805 1.00 0.00 1 GLY A N 4
ATOM 3236 C CA . GLY A 1 1 ? 8.797 -33.798 -5.962 1.00 0.00 1 GLY A CA 4
ATOM 3237 C C . GLY A 1 1 ? 9.433 -32.702 -5.130 1.00 0.00 1 GLY A C 4
ATOM 3238 O O . GLY A 1 1 ? 10.507 -32.890 -4.560 1.00 0.00 1 GLY A O 4
ATOM 3242 N N . SER A 1 2 ? 8.768 -31.553 -5.061 1.00 0.00 2 SER A N 4
ATOM 3243 C CA . SER A 1 2 ? 9.278 -30.420 -4.296 1.00 0.00 2 SER A CA 4
ATOM 3244 C C . SER A 1 2 ? 8.171 -29.789 -3.458 1.00 0.00 2 SER A C 4
ATOM 3245 O O . SER A 1 2 ? 7.232 -29.199 -3.992 1.00 0.00 2 SER A O 4
ATOM 3253 N N . SER A 1 3 ? 8.289 -29.917 -2.140 1.00 0.00 3 SER A N 4
ATOM 3254 C CA . SER A 1 3 ? 7.298 -29.363 -1.226 1.00 0.00 3 SER A CA 4
ATOM 3255 C C . SER A 1 3 ? 7.954 -28.898 0.071 1.00 0.00 3 SER A C 4
ATOM 3256 O O . SER A 1 3 ? 8.550 -29.692 0.797 1.00 0.00 3 SER A O 4
ATOM 3264 N N . GLY A 1 4 ? 7.839 -27.604 0.354 1.00 0.00 4 GLY A N 4
ATOM 3265 C CA . GLY A 1 4 ? 8.425 -27.054 1.562 1.00 0.00 4 GLY A CA 4
ATOM 3266 C C . GLY A 1 4 ? 7.383 -26.705 2.606 1.00 0.00 4 GLY A C 4
ATOM 3267 O O . GLY A 1 4 ? 7.348 -27.302 3.682 1.00 0.00 4 GLY A O 4
ATOM 3271 N N . SER A 1 5 ? 6.532 -25.735 2.288 1.00 0.00 5 SER A N 4
ATOM 3272 C CA . SER A 1 5 ? 5.487 -25.303 3.209 1.00 0.00 5 SER A CA 4
ATOM 3273 C C . SER A 1 5 ? 4.115 -25.372 2.545 1.00 0.00 5 SER A C 4
ATOM 3274 O O . SER A 1 5 ? 3.858 -24.689 1.554 1.00 0.00 5 SER A O 4
ATOM 3282 N N . SER A 1 6 ? 3.238 -26.203 3.099 1.00 0.00 6 SER A N 4
ATOM 3283 C CA . SER A 1 6 ? 1.893 -26.366 2.559 1.00 0.00 6 SER A CA 4
ATOM 3284 C C . SER A 1 6 ? 0.919 -25.402 3.229 1.00 0.00 6 SER A C 4
ATOM 3285 O O . SER A 1 6 ? 1.280 -24.682 4.158 1.00 0.00 6 SER A O 4
ATOM 3293 N N . GLY A 1 7 ? -0.321 -25.394 2.748 1.00 0.00 7 GLY A N 4
ATOM 3294 C CA . GLY A 1 7 ? -1.329 -24.515 3.310 1.00 0.00 7 GLY A CA 4
ATOM 3295 C C . GLY A 1 7 ? -2.021 -25.122 4.515 1.00 0.00 7 GLY A C 4
ATOM 3296 O O . GLY A 1 7 ? -2.382 -26.299 4.505 1.00 0.00 7 GLY A O 4
ATOM 3300 N N . HIS A 1 8 ? -2.204 -24.318 5.558 1.00 0.00 8 HIS A N 4
ATOM 3301 C CA . HIS A 1 8 ? -2.856 -24.783 6.777 1.00 0.00 8 HIS A CA 4
ATOM 3302 C C . HIS A 1 8 ? -4.364 -24.563 6.704 1.00 0.00 8 HIS A C 4
ATOM 3303 O O . HIS A 1 8 ? -4.835 -23.651 6.026 1.00 0.00 8 HIS A O 4
ATOM 3317 N N . GLU A 1 9 ? -5.115 -25.406 7.407 1.00 0.00 9 GLU A N 4
ATOM 3318 C CA . GLU A 1 9 ? -6.570 -25.303 7.420 1.00 0.00 9 GLU A CA 4
ATOM 3319 C C . GLU A 1 9 ? -7.019 -24.043 8.154 1.00 0.00 9 GLU A C 4
ATOM 3320 O O . GLU A 1 9 ? -6.922 -23.957 9.377 1.00 0.00 9 GLU A O 4
ATOM 3332 N N . GLU A 1 10 ? -7.512 -23.068 7.396 1.00 0.00 10 GLU A N 4
ATOM 3333 C CA . GLU A 1 10 ? -7.975 -21.812 7.974 1.00 0.00 10 GLU A CA 4
ATOM 3334 C C . GLU A 1 10 ? -9.497 -21.796 8.091 1.00 0.00 10 GLU A C 4
ATOM 3335 O O . GLU A 1 10 ? -10.209 -21.836 7.087 1.00 0.00 10 GLU A O 4
ATOM 3347 N N . THR A 1 11 ? -9.989 -21.737 9.324 1.00 0.00 11 THR A N 4
ATOM 3348 C CA . THR A 1 11 ? -11.425 -21.717 9.574 1.00 0.00 11 THR A CA 4
ATOM 3349 C C . THR A 1 11 ? -12.076 -20.493 8.940 1.00 0.00 11 THR A C 4
ATOM 3350 O O . THR A 1 11 ? -11.919 -19.374 9.426 1.00 0.00 11 THR A O 4
ATOM 3361 N N . GLU A 1 12 ? -12.808 -20.715 7.852 1.00 0.00 12 GLU A N 4
ATOM 3362 C CA . GLU A 1 12 ? -13.483 -19.629 7.152 1.00 0.00 12 GLU A CA 4
ATOM 3363 C C . GLU A 1 12 ? -14.967 -19.592 7.507 1.00 0.00 12 GLU A C 4
ATOM 3364 O O . GLU A 1 12 ? -15.530 -20.584 7.972 1.00 0.00 12 GLU A O 4
ATOM 3376 N N . CYS A 1 13 ? -15.593 -18.442 7.285 1.00 0.00 13 CYS A N 4
ATOM 3377 C CA . CYS A 1 13 ? -17.011 -18.273 7.583 1.00 0.00 13 CYS A CA 4
ATOM 3378 C C . CYS A 1 13 ? -17.673 -17.345 6.570 1.00 0.00 13 CYS A C 4
ATOM 3379 O O . CYS A 1 13 ? -17.037 -16.464 5.990 1.00 0.00 13 CYS A O 4
ATOM 3387 N N . PRO A 1 14 ? -18.981 -17.544 6.350 1.00 0.00 14 PRO A N 4
ATOM 3388 C CA . PRO A 1 14 ? -19.757 -16.735 5.406 1.00 0.00 14 PRO A CA 4
ATOM 3389 C C . PRO A 1 14 ? -19.958 -15.306 5.896 1.00 0.00 14 PRO A C 4
ATOM 3390 O O . PRO A 1 14 ? -20.523 -15.080 6.968 1.00 0.00 14 PRO A O 4
ATOM 3401 N N . LEU A 1 15 ? -19.493 -14.343 5.107 1.00 0.00 15 LEU A N 4
ATOM 3402 C CA . LEU A 1 15 ? -19.623 -12.934 5.461 1.00 0.00 15 LEU A CA 4
ATOM 3403 C C . LEU A 1 15 ? -19.660 -12.060 4.212 1.00 0.00 15 LEU A C 4
ATOM 3404 O O . LEU A 1 15 ? -18.960 -12.327 3.234 1.00 0.00 15 LEU A O 4
ATOM 3420 N N . ARG A 1 16 ? -20.478 -11.014 4.252 1.00 0.00 16 ARG A N 4
ATOM 3421 C CA . ARG A 1 16 ? -20.605 -10.100 3.123 1.00 0.00 16 ARG A CA 4
ATOM 3422 C C . ARG A 1 16 ? -19.597 -8.960 3.231 1.00 0.00 16 ARG A C 4
ATOM 3423 O O . ARG A 1 16 ? -19.725 -7.937 2.556 1.00 0.00 16 ARG A O 4
ATOM 3444 N N . LEU A 1 17 ? -18.595 -9.142 4.083 1.00 0.00 17 LEU A N 4
ATOM 3445 C CA . LEU A 1 17 ? -17.563 -8.129 4.280 1.00 0.00 17 LEU A CA 4
ATOM 3446 C C . LEU A 1 17 ? -16.246 -8.563 3.646 1.00 0.00 17 LEU A C 4
ATOM 3447 O O . LEU A 1 17 ? -15.896 -9.742 3.664 1.00 0.00 17 LEU A O 4
ATOM 3463 N N . ALA A 1 18 ? -15.518 -7.600 3.088 1.00 0.00 18 ALA A N 4
ATOM 3464 C CA . ALA A 1 18 ? -14.237 -7.882 2.453 1.00 0.00 18 ALA A CA 4
ATOM 3465 C C . ALA A 1 18 ? -13.086 -7.272 3.244 1.00 0.00 18 ALA A C 4
ATOM 3466 O O . ALA A 1 18 ? -13.137 -6.106 3.636 1.00 0.00 18 ALA A O 4
ATOM 3473 N N . VAL A 1 19 ? -12.047 -8.068 3.477 1.00 0.00 19 VAL A N 4
ATOM 3474 C CA . VAL A 1 19 ? -10.882 -7.606 4.223 1.00 0.00 19 VAL A CA 4
ATOM 3475 C C . VAL A 1 19 ? -9.802 -7.081 3.283 1.00 0.00 19 VAL A C 4
ATOM 3476 O O . VAL A 1 19 ? -9.530 -7.674 2.239 1.00 0.00 19 VAL A O 4
ATOM 3489 N N . CYS A 1 20 ? -9.188 -5.965 3.662 1.00 0.00 20 CYS A N 4
ATOM 3490 C CA . CYS A 1 20 ? -8.137 -5.358 2.855 1.00 0.00 20 CYS A CA 4
ATOM 3491 C C . CYS A 1 20 ? -6.856 -6.185 2.919 1.00 0.00 20 CYS A C 4
ATOM 3492 O O . CYS A 1 20 ? -6.680 -7.005 3.820 1.00 0.00 20 CYS A O 4
ATOM 3499 N N . GLN A 1 21 ? -5.966 -5.963 1.957 1.00 0.00 21 GLN A N 4
ATOM 3500 C CA . GLN A 1 21 ? -4.702 -6.688 1.905 1.00 0.00 21 GLN A CA 4
ATOM 3501 C C . GLN A 1 21 ? -3.560 -5.831 2.442 1.00 0.00 21 GLN A C 4
ATOM 3502 O O . GLN A 1 21 ? -2.531 -6.351 2.876 1.00 0.00 21 GLN A O 4
ATOM 3516 N N . HIS A 1 22 ? -3.748 -4.516 2.409 1.00 0.00 22 HIS A N 4
ATOM 3517 C CA . HIS A 1 22 ? -2.733 -3.587 2.893 1.00 0.00 22 HIS A CA 4
ATOM 3518 C C . HIS A 1 22 ? -2.873 -3.364 4.396 1.00 0.00 22 HIS A C 4
ATOM 3519 O O . HIS A 1 22 ? -1.949 -3.636 5.163 1.00 0.00 22 HIS A O 4
ATOM 3533 N N . CYS A 1 23 ? -4.034 -2.868 4.811 1.00 0.00 23 CYS A N 4
ATOM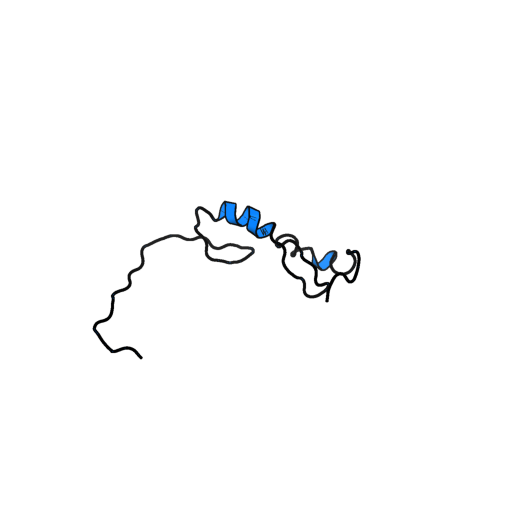 3534 C CA . CYS A 1 23 ? -4.295 -2.607 6.221 1.00 0.00 23 CYS A CA 4
ATOM 3535 C C . CYS A 1 23 ? -4.785 -3.869 6.925 1.00 0.00 23 CYS A C 4
ATOM 3536 O O . CYS A 1 23 ? -4.514 -4.078 8.108 1.00 0.00 23 CYS A O 4
ATOM 3543 N N . ASP A 1 24 ? -5.509 -4.706 6.190 1.00 0.00 24 ASP A N 4
ATOM 3544 C CA . ASP A 1 24 ? -6.036 -5.948 6.743 1.00 0.00 24 ASP A CA 4
ATOM 3545 C C . ASP A 1 24 ? -7.112 -5.665 7.787 1.00 0.00 24 ASP A C 4
ATOM 3546 O O . ASP A 1 24 ? -7.141 -6.286 8.850 1.00 0.00 24 ASP A O 4
ATOM 3555 N N . LEU A 1 25 ? -7.996 -4.722 7.477 1.00 0.00 25 LEU A N 4
ATOM 3556 C CA . LEU A 1 25 ? -9.074 -4.355 8.388 1.00 0.00 25 LEU A CA 4
ATOM 3557 C C . LEU A 1 25 ? -10.426 -4.800 7.840 1.00 0.00 25 LEU A C 4
ATOM 3558 O O . LEU A 1 25 ? -10.610 -4.904 6.628 1.00 0.00 25 LEU A O 4
ATOM 3574 N N . GLU A 1 26 ? -11.368 -5.059 8.741 1.00 0.00 26 GLU A N 4
ATOM 3575 C CA . GLU A 1 26 ? -12.704 -5.491 8.346 1.00 0.00 26 GLU A CA 4
ATOM 3576 C C . GLU A 1 26 ? -13.530 -4.312 7.839 1.00 0.00 26 GLU A C 4
ATOM 3577 O O . GLU A 1 26 ? -13.749 -3.338 8.560 1.00 0.00 26 GLU A O 4
ATOM 3589 N N . LEU A 1 27 ? -13.985 -4.408 6.595 1.00 0.00 27 LEU A N 4
ATOM 3590 C CA . LEU A 1 27 ? -14.787 -3.349 5.990 1.00 0.00 27 LEU A CA 4
ATOM 3591 C C . LEU A 1 27 ? -15.876 -3.935 5.097 1.00 0.00 27 LEU A C 4
ATOM 3592 O O . LEU A 1 27 ? -15.885 -5.133 4.816 1.00 0.00 27 LEU A O 4
ATOM 3608 N N . SER A 1 28 ? -16.792 -3.080 4.653 1.00 0.00 28 SER A N 4
ATOM 3609 C CA . SER A 1 28 ? -17.887 -3.512 3.792 1.00 0.00 28 SER A CA 4
ATOM 3610 C C . SER A 1 28 ? -17.398 -3.744 2.366 1.00 0.00 28 SER A C 4
ATOM 3611 O O . SER A 1 28 ? -16.465 -3.087 1.903 1.00 0.00 28 SER A O 4
ATOM 3619 N N . ILE A 1 29 ? -18.034 -4.684 1.674 1.00 0.00 29 ILE A N 4
ATOM 3620 C CA . ILE A 1 29 ? -17.665 -5.002 0.301 1.00 0.00 29 ILE A CA 4
ATOM 3621 C C . ILE A 1 29 ? -17.984 -3.843 -0.637 1.00 0.00 29 ILE A C 4
ATOM 3622 O O . ILE A 1 29 ? -17.319 -3.654 -1.657 1.00 0.00 29 ILE A O 4
ATOM 3638 N N . LEU A 1 30 ? -19.004 -3.068 -0.286 1.00 0.00 30 LEU A N 4
ATOM 3639 C CA . LEU A 1 30 ? -19.411 -1.925 -1.095 1.00 0.00 30 LEU A CA 4
ATOM 3640 C C . LEU A 1 30 ? -18.407 -0.783 -0.967 1.00 0.00 30 LEU A C 4
ATOM 3641 O O . LEU A 1 30 ? -18.163 -0.046 -1.923 1.00 0.00 30 LEU A O 4
ATOM 3657 N N . LYS A 1 31 ? -17.826 -0.643 0.220 1.00 0.00 31 LYS A N 4
ATOM 3658 C CA . LYS A 1 31 ? -16.846 0.407 0.473 1.00 0.00 31 LYS A CA 4
ATOM 3659 C C . LYS A 1 31 ? -15.453 -0.033 0.035 1.00 0.00 31 LYS A C 4
ATOM 3660 O O . LYS A 1 31 ? -14.683 0.759 -0.510 1.00 0.00 31 LYS A O 4
ATOM 3679 N N . LEU A 1 32 ? -15.135 -1.300 0.277 1.00 0.00 32 LEU A N 4
ATOM 3680 C CA . LEU A 1 32 ? -13.834 -1.847 -0.094 1.00 0.00 32 LEU A CA 4
ATOM 3681 C C . LEU A 1 32 ? -13.327 -1.216 -1.388 1.00 0.00 32 LEU A C 4
ATOM 3682 O O . LEU A 1 32 ? -12.330 -0.494 -1.390 1.00 0.00 32 LEU A O 4
ATOM 3698 N N . LYS A 1 33 ? -14.022 -1.493 -2.486 1.00 0.00 33 LYS A N 4
ATOM 3699 C CA . LYS A 1 33 ? -13.646 -0.951 -3.786 1.00 0.00 33 LYS A CA 4
ATOM 3700 C C . LYS A 1 33 ? -13.082 0.459 -3.646 1.00 0.00 33 LYS A C 4
ATOM 3701 O O . LYS A 1 33 ? -12.088 0.806 -4.282 1.00 0.00 33 LYS A O 4
ATOM 3720 N N . GLU A 1 34 ? -13.723 1.267 -2.807 1.00 0.00 34 GLU A N 4
ATOM 3721 C CA . GLU A 1 34 ? -13.284 2.640 -2.583 1.00 0.00 34 GLU A CA 4
ATOM 3722 C C . GLU A 1 34 ? -12.140 2.687 -1.575 1.00 0.00 34 GLU A C 4
ATOM 3723 O O . GLU A 1 34 ? -11.040 3.145 -1.888 1.00 0.00 34 GLU A O 4
ATOM 3735 N N . HIS A 1 35 ? -12.406 2.211 -0.363 1.00 0.00 35 HIS A N 4
ATOM 3736 C CA . HIS A 1 35 ? -11.400 2.198 0.693 1.00 0.00 35 HIS A CA 4
ATOM 3737 C C . HIS A 1 35 ? -10.030 1.827 0.132 1.00 0.00 35 HIS A C 4
ATOM 3738 O O . HIS A 1 35 ? -9.057 2.560 0.310 1.00 0.00 35 HIS A O 4
ATOM 3752 N N . GLU A 1 36 ? -9.962 0.685 -0.544 1.00 0.00 36 GLU A N 4
ATOM 3753 C CA . GLU A 1 36 ? -8.711 0.217 -1.128 1.00 0.00 36 GLU A CA 4
ATOM 3754 C C . GLU A 1 36 ? -7.932 1.375 -1.746 1.00 0.00 36 GLU A C 4
ATOM 3755 O O . GLU A 1 36 ? -6.760 1.585 -1.434 1.00 0.00 36 GLU A O 4
ATOM 3767 N N . ASP A 1 37 ? -8.592 2.123 -2.623 1.00 0.00 37 ASP A N 4
ATOM 3768 C CA . ASP A 1 37 ? -7.963 3.260 -3.285 1.00 0.00 37 ASP A CA 4
ATOM 3769 C C . ASP A 1 37 ? -7.291 4.177 -2.268 1.00 0.00 37 ASP A C 4
ATOM 3770 O O . ASP A 1 37 ? -6.158 4.616 -2.467 1.00 0.00 37 ASP A O 4
ATOM 3779 N N . TYR A 1 38 ? -7.996 4.462 -1.179 1.00 0.00 38 TYR A N 4
ATOM 3780 C CA . TYR A 1 38 ? -7.469 5.329 -0.132 1.00 0.00 38 TYR A CA 4
ATOM 3781 C C . TYR A 1 38 ? -6.316 4.655 0.604 1.00 0.00 38 TYR A C 4
ATOM 3782 O O . TYR A 1 38 ? -5.216 5.203 0.693 1.00 0.00 38 TYR A O 4
ATOM 3800 N N . CYS A 1 39 ? -6.574 3.463 1.130 1.00 0.00 39 CYS A N 4
ATOM 3801 C CA . CYS A 1 39 ? -5.559 2.712 1.859 1.00 0.00 39 CYS A CA 4
ATOM 3802 C C . CYS A 1 39 ? -4.188 2.879 1.211 1.00 0.00 39 CYS A C 4
ATOM 3803 O O . CYS A 1 39 ? -3.200 3.160 1.887 1.00 0.00 39 CYS A O 4
ATOM 3810 N N . GLY A 1 40 ? -4.137 2.704 -0.106 1.00 0.00 40 GLY A N 4
ATOM 3811 C CA . GLY A 1 40 ? -2.884 2.839 -0.825 1.00 0.00 40 GLY A CA 4
ATOM 3812 C C . GLY A 1 40 ? -2.403 4.275 -0.886 1.00 0.00 40 GLY A C 4
ATOM 3813 O O . GLY A 1 40 ? -1.201 4.537 -0.845 1.00 0.00 40 GLY A O 4
ATOM 3817 N N . ALA A 1 41 ? -3.344 5.209 -0.987 1.00 0.00 41 ALA A N 4
ATOM 3818 C CA . ALA A 1 41 ? -3.009 6.626 -1.054 1.00 0.00 41 ALA A CA 4
ATOM 3819 C C . ALA A 1 41 ? -1.945 6.988 -0.024 1.00 0.00 41 ALA A C 4
ATOM 3820 O O . ALA A 1 41 ? -1.019 7.746 -0.315 1.00 0.00 41 ALA A O 4
ATOM 3827 N N . ARG A 1 42 ? -2.083 6.443 1.180 1.00 0.00 42 ARG A N 4
ATOM 3828 C CA . ARG A 1 42 ? -1.133 6.711 2.253 1.00 0.00 42 ARG A CA 4
ATOM 3829 C C . ARG A 1 42 ? 0.297 6.446 1.793 1.00 0.00 42 ARG A C 4
ATOM 3830 O O . ARG A 1 42 ? 0.526 5.718 0.826 1.00 0.00 42 ARG A O 4
ATOM 3851 N N . THR A 1 43 ? 1.258 7.043 2.491 1.00 0.00 43 THR A N 4
ATOM 3852 C CA . THR A 1 43 ? 2.666 6.874 2.153 1.00 0.00 43 THR A CA 4
ATOM 3853 C C . THR A 1 43 ? 3.412 6.139 3.261 1.00 0.00 43 THR A C 4
ATOM 3854 O O . THR A 1 43 ? 2.927 6.039 4.387 1.00 0.00 43 THR A O 4
ATOM 3865 N N . GLU A 1 44 ? 4.595 5.628 2.933 1.00 0.00 44 GLU A N 4
ATOM 3866 C CA . GLU A 1 44 ? 5.408 4.902 3.902 1.00 0.00 44 GLU A CA 4
ATOM 3867 C C . GLU A 1 44 ? 6.894 5.146 3.657 1.00 0.00 44 GLU A C 4
ATOM 3868 O O . GLU A 1 44 ? 7.416 4.843 2.583 1.00 0.00 44 GLU A O 4
ATOM 3880 N N . LEU A 1 45 ? 7.570 5.697 4.659 1.00 0.00 45 LEU A N 4
ATOM 3881 C CA . LEU A 1 45 ? 8.997 5.983 4.554 1.00 0.00 45 LEU A CA 4
ATOM 3882 C C . LEU A 1 45 ? 9.808 4.693 4.493 1.00 0.00 45 LEU A C 4
ATOM 3883 O O . LEU A 1 45 ? 9.514 3.728 5.200 1.00 0.00 45 LEU A O 4
ATOM 3899 N N . CYS A 1 46 ? 10.831 4.683 3.646 1.00 0.00 46 CYS A N 4
ATOM 3900 C CA . CYS A 1 46 ? 11.687 3.513 3.493 1.00 0.00 46 CYS A CA 4
ATOM 3901 C C . CYS A 1 46 ? 13.020 3.716 4.209 1.00 0.00 46 CYS A C 4
ATOM 3902 O O . CYS A 1 46 ? 13.562 4.820 4.231 1.00 0.00 46 CYS A O 4
ATOM 3909 N N . GLY A 1 47 ? 13.541 2.642 4.794 1.00 0.00 47 GLY A N 4
ATOM 3910 C CA . GLY A 1 47 ? 14.805 2.723 5.503 1.00 0.00 47 GLY A CA 4
ATOM 3911 C C . GLY A 1 47 ? 15.998 2.620 4.573 1.00 0.00 47 GLY A C 4
ATOM 3912 O O . GLY A 1 47 ? 17.097 3.056 4.914 1.00 0.00 47 GLY A O 4
ATOM 3916 N N . ASN A 1 48 ? 15.782 2.040 3.397 1.00 0.00 48 ASN A N 4
ATOM 3917 C CA . ASN A 1 48 ? 16.850 1.880 2.417 1.00 0.00 48 ASN A CA 4
ATOM 3918 C C . ASN A 1 48 ? 17.156 3.204 1.724 1.00 0.00 48 ASN A C 4
ATOM 3919 O O . ASN A 1 48 ? 18.225 3.785 1.916 1.00 0.00 48 ASN A O 4
ATOM 3930 N N . CYS A 1 49 ? 16.211 3.677 0.919 1.00 0.00 49 CYS A N 4
ATOM 3931 C CA . CYS A 1 49 ? 16.378 4.933 0.197 1.00 0.00 49 CYS A CA 4
ATOM 3932 C C . CYS A 1 49 ? 16.107 6.125 1.110 1.00 0.00 49 CYS A C 4
ATOM 3933 O O . CYS A 1 49 ? 16.949 7.009 1.261 1.00 0.00 49 CYS A O 4
ATOM 3940 N N . GLY A 1 50 ? 14.924 6.142 1.717 1.00 0.00 50 GLY A N 4
ATOM 3941 C CA . GLY A 1 50 ? 14.562 7.229 2.607 1.00 0.00 50 GLY A CA 4
ATOM 3942 C C . GLY A 1 50 ? 13.552 8.174 1.987 1.00 0.00 50 GLY A C 4
ATOM 3943 O O . GLY A 1 50 ? 13.645 9.390 2.154 1.00 0.00 50 GLY A O 4
ATOM 3947 N N . ARG A 1 51 ? 12.584 7.615 1.267 1.00 0.00 51 ARG A N 4
ATOM 3948 C CA . ARG A 1 51 ? 11.555 8.417 0.618 1.00 0.00 51 ARG A CA 4
ATOM 3949 C C . ARG A 1 51 ? 10.161 7.918 0.990 1.00 0.00 51 ARG A C 4
ATOM 3950 O O . ARG A 1 51 ? 10.003 6.805 1.490 1.00 0.00 51 ARG A O 4
ATOM 3971 N N . ASN A 1 52 ? 9.155 8.751 0.744 1.00 0.00 52 ASN A N 4
ATOM 3972 C CA . ASN A 1 52 ? 7.775 8.395 1.055 1.00 0.00 52 ASN A CA 4
ATOM 3973 C C . ASN A 1 52 ? 7.107 7.715 -0.137 1.00 0.00 52 ASN A C 4
ATOM 3974 O O . ASN A 1 52 ? 6.791 8.360 -1.136 1.00 0.00 52 ASN A O 4
ATOM 3985 N N . VAL A 1 53 ? 6.895 6.408 -0.022 1.00 0.00 53 VAL A N 4
ATOM 3986 C CA . VAL A 1 53 ? 6.263 5.640 -1.089 1.00 0.00 53 VAL A CA 4
ATOM 3987 C C . VAL A 1 53 ? 4.861 5.195 -0.689 1.00 0.00 53 VAL A C 4
ATOM 3988 O O . VAL A 1 53 ? 4.619 4.824 0.461 1.00 0.00 53 VAL A O 4
ATOM 4001 N N . LEU A 1 54 ? 3.939 5.234 -1.644 1.00 0.00 54 LEU A N 4
ATOM 4002 C CA . LEU A 1 54 ? 2.559 4.834 -1.393 1.00 0.00 54 LEU A CA 4
ATOM 4003 C C . LEU A 1 54 ? 2.488 3.384 -0.926 1.00 0.00 54 LEU A C 4
ATOM 4004 O O . LEU A 1 54 ? 3.224 2.527 -1.415 1.00 0.00 54 LEU A O 4
ATOM 4020 N N . VAL A 1 55 ? 1.596 3.116 0.023 1.00 0.00 55 VAL A N 4
ATOM 4021 C CA . VAL A 1 55 ? 1.427 1.769 0.554 1.00 0.00 55 VAL A CA 4
ATOM 4022 C C . VAL A 1 55 ? 1.214 0.759 -0.568 1.00 0.00 55 VAL A C 4
ATOM 4023 O O . VAL A 1 55 ? 1.712 -0.365 -0.509 1.00 0.00 55 VAL A O 4
ATOM 4036 N N . LYS A 1 56 ? 0.469 1.166 -1.590 1.00 0.00 56 LYS A N 4
ATOM 4037 C CA . LYS A 1 56 ? 0.190 0.299 -2.728 1.00 0.00 56 LYS A CA 4
ATOM 4038 C C . LYS A 1 56 ? 1.445 0.081 -3.567 1.00 0.00 56 LYS A C 4
ATOM 4039 O O . LYS A 1 56 ? 1.694 -1.022 -4.054 1.00 0.00 56 LYS A O 4
ATOM 4058 N N . ASP A 1 57 ? 2.233 1.138 -3.730 1.00 0.00 57 ASP A N 4
ATOM 4059 C CA . ASP A 1 57 ? 3.464 1.062 -4.508 1.00 0.00 57 ASP A CA 4
ATOM 4060 C C . ASP A 1 57 ? 4.506 0.206 -3.794 1.00 0.00 57 ASP A C 4
ATOM 4061 O O . ASP A 1 57 ? 5.314 -0.468 -4.433 1.00 0.00 57 ASP A O 4
ATOM 4070 N N . LEU A 1 58 ? 4.481 0.239 -2.466 1.00 0.00 58 LEU A N 4
ATOM 4071 C CA . LEU A 1 58 ? 5.424 -0.533 -1.664 1.00 0.00 58 LEU A CA 4
ATOM 4072 C C . LEU A 1 58 ? 5.582 -1.946 -2.218 1.00 0.00 58 LEU A C 4
ATOM 4073 O O . LEU A 1 58 ? 6.598 -2.603 -1.994 1.00 0.00 58 LEU A O 4
ATOM 4089 N N . LYS A 1 59 ? 4.569 -2.406 -2.945 1.00 0.00 59 LYS A N 4
ATOM 4090 C CA . LYS A 1 59 ? 4.595 -3.739 -3.536 1.00 0.00 59 LYS A CA 4
ATOM 4091 C C . LYS A 1 59 ? 5.679 -3.840 -4.604 1.00 0.00 59 LYS A C 4
ATOM 4092 O O . LYS A 1 59 ? 6.442 -4.807 -4.641 1.00 0.00 59 LYS A O 4
ATOM 4111 N N . THR A 1 60 ? 5.744 -2.836 -5.472 1.00 0.00 60 THR A N 4
ATOM 4112 C CA . THR A 1 60 ? 6.734 -2.812 -6.541 1.00 0.00 60 THR A CA 4
ATOM 4113 C C . THR A 1 60 ? 7.782 -1.732 -6.295 1.00 0.00 60 THR A C 4
ATOM 4114 O O . THR A 1 60 ? 8.508 -1.338 -7.208 1.00 0.00 60 THR A O 4
ATOM 4125 N N . HIS A 1 61 ? 7.856 -1.257 -5.056 1.00 0.00 61 HIS A N 4
ATOM 4126 C CA . HIS A 1 61 ? 8.818 -0.223 -4.690 1.00 0.00 61 HIS A CA 4
ATOM 4127 C C . HIS A 1 61 ? 10.228 -0.799 -4.604 1.00 0.00 61 HIS A C 4
ATOM 4128 O O . HIS A 1 61 ? 11.197 -0.202 -5.074 1.00 0.00 61 HIS A O 4
ATOM 4142 N N . PRO A 1 62 ? 10.348 -1.985 -3.990 1.00 0.00 62 PRO A N 4
ATOM 4143 C CA . PRO A 1 62 ? 11.636 -2.666 -3.829 1.00 0.00 62 PRO A CA 4
ATOM 4144 C C . PRO A 1 62 ? 12.434 -2.713 -5.127 1.00 0.00 62 PRO A C 4
ATOM 4145 O O . PRO A 1 62 ? 13.651 -2.889 -5.112 1.00 0.00 62 PRO A O 4
ATOM 4156 N N . GLU A 1 63 ? 11.739 -2.555 -6.249 1.00 0.00 63 GLU A N 4
ATOM 4157 C CA . GLU A 1 63 ? 12.384 -2.581 -7.557 1.00 0.00 63 GLU A CA 4
ATOM 4158 C C . GLU A 1 63 ? 13.115 -1.269 -7.829 1.00 0.00 63 GLU A C 4
ATOM 4159 O O . GLU A 1 63 ? 14.306 -1.262 -8.139 1.00 0.00 63 GLU A O 4
ATOM 4171 N N . VAL A 1 64 ? 12.392 -0.160 -7.710 1.00 0.00 64 VAL A N 4
ATOM 4172 C CA . VAL A 1 64 ? 12.970 1.158 -7.942 1.00 0.00 64 VAL A CA 4
ATOM 4173 C C . VAL A 1 64 ? 13.879 1.570 -6.790 1.00 0.00 64 VAL A C 4
ATOM 4174 O O . VAL A 1 64 ? 14.862 2.285 -6.985 1.00 0.00 64 VAL A O 4
ATOM 4187 N N . CYS A 1 65 ? 13.543 1.115 -5.587 1.00 0.00 65 CYS A N 4
ATOM 4188 C CA . CYS A 1 65 ? 14.329 1.435 -4.401 1.00 0.00 65 CYS A CA 4
ATOM 4189 C C . CYS A 1 65 ? 15.802 1.102 -4.618 1.00 0.00 65 CYS A C 4
ATOM 4190 O O . CYS A 1 65 ? 16.138 0.166 -5.342 1.00 0.00 65 CYS A O 4
ATOM 4197 N N . GLY A 1 66 ? 16.678 1.875 -3.983 1.00 0.00 66 GLY A N 4
ATOM 4198 C CA . GLY A 1 66 ? 18.104 1.647 -4.119 1.00 0.00 66 GLY A CA 4
ATOM 4199 C C . GLY A 1 66 ? 18.526 1.455 -5.562 1.00 0.00 66 GLY A C 4
ATOM 4200 O O . GLY A 1 66 ? 19.153 0.452 -5.905 1.00 0.00 66 GLY A O 4
ATOM 4204 N N . ARG A 1 67 ? 18.180 2.417 -6.411 1.00 0.00 67 ARG A N 4
ATOM 4205 C CA . ARG A 1 67 ? 18.524 2.348 -7.826 1.00 0.00 67 ARG A CA 4
ATOM 4206 C C . ARG A 1 67 ? 20.027 2.520 -8.029 1.00 0.00 67 ARG A C 4
ATOM 4207 O O . ARG A 1 67 ? 20.632 1.843 -8.859 1.00 0.00 67 ARG A O 4
ATOM 4228 N N . GLU A 1 68 ? 20.621 3.433 -7.266 1.00 0.00 68 GLU A N 4
ATOM 4229 C CA . GLU A 1 68 ? 22.052 3.695 -7.364 1.00 0.00 68 GLU A CA 4
ATOM 4230 C C . GLU A 1 68 ? 22.839 2.765 -6.446 1.00 0.00 68 GLU A C 4
ATOM 4231 O O . GLU A 1 68 ? 23.863 2.207 -6.840 1.00 0.00 68 GLU A O 4
ATOM 4243 N N . GLY A 1 69 ? 22.354 2.603 -5.219 1.00 0.00 69 GLY A N 4
ATOM 4244 C CA . GLY A 1 69 ? 23.024 1.740 -4.264 1.00 0.00 69 GLY A CA 4
ATOM 4245 C C . GLY A 1 69 ? 22.739 0.272 -4.508 1.00 0.00 69 GLY A C 4
ATOM 4246 O O . GLY A 1 69 ? 22.407 -0.466 -3.580 1.00 0.00 69 GLY A O 4
ATOM 4250 N N . SER A 1 70 ? 22.866 -0.153 -5.761 1.00 0.00 70 SER A N 4
ATOM 4251 C CA . SER A 1 70 ? 22.614 -1.543 -6.126 1.00 0.00 70 SER A CA 4
ATOM 4252 C C . SER A 1 70 ? 23.910 -2.348 -6.128 1.00 0.00 70 SER A C 4
ATOM 4253 O O . SER A 1 70 ? 23.996 -3.410 -5.513 1.00 0.00 70 SER A O 4
ATOM 4261 N N . GLY A 1 71 ? 24.919 -1.832 -6.825 1.00 0.00 71 GLY A N 4
ATOM 4262 C CA . GLY A 1 71 ? 26.198 -2.515 -6.894 1.00 0.00 71 GLY A CA 4
ATOM 4263 C C . GLY A 1 71 ? 26.734 -2.598 -8.310 1.00 0.00 71 GLY A C 4
ATOM 4264 O O . GLY A 1 71 ? 25.979 -2.612 -9.283 1.00 0.00 71 GLY A O 4
ATOM 4268 N N . PRO A 1 72 ? 28.068 -2.653 -8.439 1.00 0.00 72 PRO A N 4
ATOM 4269 C CA . PRO A 1 72 ? 28.734 -2.735 -9.742 1.00 0.00 72 PRO A CA 4
ATOM 4270 C C . PRO A 1 72 ? 28.515 -4.082 -10.422 1.00 0.00 72 PRO A C 4
ATOM 4271 O O . PRO A 1 72 ? 29.040 -4.334 -11.507 1.00 0.00 72 PRO A O 4
ATOM 4282 N N . SER A 1 73 ? 27.735 -4.945 -9.778 1.00 0.00 73 SER A N 4
ATOM 4283 C CA . SER A 1 73 ? 27.449 -6.268 -10.319 1.00 0.00 73 SER A CA 4
ATOM 4284 C C . SER A 1 73 ? 26.305 -6.207 -11.327 1.00 0.00 73 SER A C 4
ATOM 4285 O O . SER A 1 73 ? 25.783 -7.237 -11.753 1.00 0.00 73 SER A O 4
ATOM 4293 N N . SER A 1 74 ? 25.920 -4.992 -11.703 1.00 0.00 74 SER A N 4
ATOM 4294 C CA . SER A 1 74 ? 24.835 -4.795 -12.657 1.00 0.00 74 SER A CA 4
ATOM 4295 C C . SER A 1 74 ? 25.380 -4.629 -14.072 1.00 0.00 74 SER A C 4
ATOM 4296 O O . SER A 1 74 ? 26.192 -3.744 -14.338 1.00 0.00 74 SER A O 4
ATOM 4304 N N . GLY A 1 75 ? 24.926 -5.489 -14.979 1.00 0.00 75 GLY A N 4
ATOM 4305 C CA . GLY A 1 75 ? 25.378 -5.423 -16.356 1.00 0.00 75 GLY A CA 4
ATOM 4306 C C . GLY A 1 75 ? 26.145 -6.661 -16.775 1.00 0.00 75 GLY A C 4
ATOM 4307 O O . GLY A 1 75 ? 25.709 -7.769 -16.467 1.00 0.00 75 GLY A O 4
ATOM 4313 N N . GLY A 1 1 ? -17.057 -46.688 27.532 1.00 0.00 1 GLY A N 5
ATOM 4314 C CA . GLY A 1 1 ? -17.828 -47.054 26.359 1.00 0.00 1 GLY A CA 5
ATOM 4315 C C . GLY A 1 1 ? -17.367 -46.327 25.111 1.00 0.00 1 GLY A C 5
ATOM 4316 O O . GLY A 1 1 ? -16.518 -45.439 25.181 1.00 0.00 1 GLY A O 5
ATOM 4320 N N . SER A 1 2 ? -17.927 -46.706 23.967 1.00 0.00 2 SER A N 5
ATOM 4321 C CA . SER A 1 2 ? -17.563 -46.087 22.697 1.00 0.00 2 SER A CA 5
ATOM 4322 C C . SER A 1 2 ? -18.348 -44.798 22.477 1.00 0.00 2 SER A C 5
ATOM 4323 O O . SER A 1 2 ? -19.483 -44.663 22.934 1.00 0.00 2 SER A O 5
ATOM 4331 N N . SER A 1 3 ? -17.735 -43.851 21.773 1.00 0.00 3 SER A N 5
ATOM 4332 C CA . SER A 1 3 ? -18.373 -42.570 21.495 1.00 0.00 3 SER A CA 5
ATOM 4333 C C . SER A 1 3 ? -18.632 -42.406 20.000 1.00 0.00 3 SER A C 5
ATOM 4334 O O . SER A 1 3 ? -18.007 -43.069 19.174 1.00 0.00 3 SER A O 5
ATOM 4342 N N . GLY A 1 4 ? -19.560 -41.516 19.661 1.00 0.00 4 GLY A N 5
ATOM 4343 C CA . GLY A 1 4 ? -19.886 -41.279 18.267 1.00 0.00 4 GLY A CA 5
ATOM 4344 C C . GLY A 1 4 ? -19.754 -39.819 17.880 1.00 0.00 4 GLY A C 5
ATOM 4345 O O . GLY A 1 4 ? -20.610 -39.001 18.215 1.00 0.00 4 GLY A O 5
ATOM 4349 N N . SER A 1 5 ? -18.676 -39.491 17.174 1.00 0.00 5 SER A N 5
ATOM 4350 C CA . SER A 1 5 ? -18.432 -38.119 16.746 1.00 0.00 5 SER A CA 5
ATOM 4351 C C . SER A 1 5 ? -18.688 -37.962 15.251 1.00 0.00 5 SER A C 5
ATOM 4352 O O . SER A 1 5 ? -18.409 -38.867 14.464 1.00 0.00 5 SER A O 5
ATOM 4360 N N . SER A 1 6 ? -19.222 -36.808 14.866 1.00 0.00 6 SER A N 5
ATOM 4361 C CA . SER A 1 6 ? -19.521 -36.532 13.465 1.00 0.00 6 SER A CA 5
ATOM 4362 C C . SER A 1 6 ? -18.975 -35.170 13.051 1.00 0.00 6 SER A C 5
ATOM 4363 O O . SER A 1 6 ? -19.110 -34.187 13.778 1.00 0.00 6 SER A O 5
ATOM 4371 N N . GLY A 1 7 ? -18.356 -35.120 11.875 1.00 0.00 7 GLY A N 5
ATOM 4372 C CA . GLY A 1 7 ? -17.798 -33.874 11.383 1.00 0.00 7 GLY A CA 5
ATOM 4373 C C . GLY A 1 7 ? -18.459 -33.408 10.101 1.00 0.00 7 GLY A C 5
ATOM 4374 O O . GLY A 1 7 ? -18.414 -34.100 9.083 1.00 0.00 7 GLY A O 5
ATOM 4378 N N . HIS A 1 8 ? -19.078 -32.233 10.149 1.00 0.00 8 HIS A N 5
ATOM 4379 C CA . HIS A 1 8 ? -19.753 -31.676 8.983 1.00 0.00 8 HIS A CA 5
ATOM 4380 C C . HIS A 1 8 ? -19.453 -30.187 8.840 1.00 0.00 8 HIS A C 5
ATOM 4381 O O . HIS A 1 8 ? -19.722 -29.401 9.748 1.00 0.00 8 HIS A O 5
ATOM 4395 N N . GLU A 1 9 ? -18.894 -29.807 7.696 1.00 0.00 9 GLU A N 5
ATOM 4396 C CA . GLU A 1 9 ? -18.556 -28.413 7.437 1.00 0.00 9 GLU A CA 5
ATOM 4397 C C . GLU A 1 9 ? -19.771 -27.644 6.925 1.00 0.00 9 GLU A C 5
ATOM 4398 O O . GLU A 1 9 ? -20.277 -27.918 5.837 1.00 0.00 9 GLU A O 5
ATOM 4410 N N . GLU A 1 10 ? -20.233 -26.683 7.718 1.00 0.00 10 GLU A N 5
ATOM 4411 C CA . GLU A 1 10 ? -21.389 -25.876 7.346 1.00 0.00 10 GLU A CA 5
ATOM 4412 C C . GLU A 1 10 ? -21.262 -24.458 7.894 1.00 0.00 10 GLU A C 5
ATOM 4413 O O . GLU A 1 10 ? -20.531 -24.213 8.854 1.00 0.00 10 GLU A O 5
ATOM 4425 N N . THR A 1 11 ? -21.981 -23.524 7.277 1.00 0.00 11 THR A N 5
ATOM 4426 C CA . THR A 1 11 ? -21.948 -22.130 7.701 1.00 0.00 11 THR A CA 5
ATOM 4427 C C . THR A 1 11 ? -23.251 -21.733 8.386 1.00 0.00 11 THR A C 5
ATOM 4428 O O . THR A 1 11 ? -24.332 -22.143 7.967 1.00 0.00 11 THR A O 5
ATOM 4439 N N . GLU A 1 12 ? -23.138 -20.933 9.442 1.00 0.00 12 GLU A N 5
ATOM 4440 C CA . GLU A 1 12 ? -24.309 -20.481 10.185 1.00 0.00 12 GLU A CA 5
ATOM 4441 C C . GLU A 1 12 ? -24.964 -19.288 9.495 1.00 0.00 12 GLU A C 5
ATOM 4442 O O . GLU A 1 12 ? -26.184 -19.245 9.330 1.00 0.00 12 GLU A O 5
ATOM 4454 N N . CYS A 1 13 ? -24.145 -18.321 9.095 1.00 0.00 13 CYS A N 5
ATOM 4455 C CA . CYS A 1 13 ? -24.644 -17.125 8.425 1.00 0.00 13 CYS A CA 5
ATOM 4456 C C . CYS A 1 13 ? -23.711 -16.708 7.293 1.00 0.00 13 CYS A C 5
ATOM 4457 O O . CYS A 1 13 ? -22.510 -16.980 7.313 1.00 0.00 13 CYS A O 5
ATOM 4465 N N . PRO A 1 14 ? -24.274 -16.032 6.281 1.00 0.00 14 PRO A N 5
ATOM 4466 C CA . PRO A 1 14 ? -23.511 -15.563 5.120 1.00 0.00 14 PRO A CA 5
ATOM 4467 C C . PRO A 1 14 ? -22.555 -14.429 5.475 1.00 0.00 14 PRO A C 5
ATOM 4468 O O . PRO A 1 14 ? -22.629 -13.859 6.564 1.00 0.00 14 PRO A O 5
ATOM 4479 N N . LEU A 1 15 ? -21.659 -14.106 4.549 1.00 0.00 15 LEU A N 5
ATOM 4480 C CA . LEU A 1 15 ? -20.688 -13.038 4.764 1.00 0.00 15 LEU A CA 5
ATOM 4481 C C . LEU A 1 15 ? -20.509 -12.203 3.500 1.00 0.00 15 LEU A C 5
ATOM 4482 O O . LEU A 1 15 ? -20.091 -12.713 2.461 1.00 0.00 15 LEU A O 5
ATOM 4498 N N . ARG A 1 16 ? -20.827 -10.916 3.598 1.00 0.00 16 ARG A N 5
ATOM 4499 C CA . ARG A 1 16 ? -20.701 -10.009 2.464 1.00 0.00 16 ARG A CA 5
ATOM 4500 C C . ARG A 1 16 ? -19.654 -8.933 2.741 1.00 0.00 16 ARG A C 5
ATOM 4501 O O . ARG A 1 16 ? -19.591 -7.919 2.045 1.00 0.00 16 ARG A O 5
ATOM 4522 N N . LEU A 1 17 ? -18.836 -9.161 3.763 1.00 0.00 17 LEU A N 5
ATOM 4523 C CA . LEU A 1 17 ? -17.792 -8.212 4.133 1.00 0.00 17 LEU A CA 5
ATOM 4524 C C . LEU A 1 17 ? -16.443 -8.634 3.559 1.00 0.00 17 LEU A C 5
ATOM 4525 O O . LEU A 1 17 ? -16.126 -9.821 3.501 1.00 0.00 17 LEU A O 5
ATOM 4541 N N . ALA A 1 18 ? -15.653 -7.652 3.138 1.00 0.00 18 ALA A N 5
ATOM 4542 C CA . ALA A 1 18 ? -14.336 -7.921 2.572 1.00 0.00 18 ALA A CA 5
ATOM 4543 C C . ALA A 1 18 ? -13.231 -7.389 3.478 1.00 0.00 18 ALA A C 5
ATOM 4544 O O . ALA A 1 18 ? -13.474 -6.548 4.343 1.00 0.00 18 ALA A O 5
ATOM 4551 N N . VAL A 1 19 ? -12.014 -7.884 3.273 1.00 0.00 19 VAL A N 5
ATOM 4552 C CA . VAL A 1 19 ? -10.871 -7.458 4.071 1.00 0.00 19 VAL A CA 5
ATOM 4553 C C . VAL A 1 19 ? -9.771 -6.878 3.188 1.00 0.00 19 VAL A C 5
ATOM 4554 O O . VAL A 1 19 ? -9.484 -7.401 2.111 1.00 0.00 19 VAL A O 5
ATOM 4567 N N . CYS A 1 20 ? -9.157 -5.795 3.653 1.00 0.00 20 CYS A N 5
ATOM 4568 C CA . CYS A 1 20 ? -8.087 -5.143 2.907 1.00 0.00 20 CYS A CA 5
ATOM 4569 C C . CYS A 1 20 ? -6.833 -6.012 2.882 1.00 0.00 20 CYS A C 5
ATOM 4570 O O . CYS A 1 20 ? -6.684 -6.925 3.693 1.00 0.00 20 CYS A O 5
ATOM 4577 N N . GLN A 1 21 ? -5.935 -5.720 1.947 1.00 0.00 21 GLN A N 5
ATOM 4578 C CA . GLN A 1 21 ? -4.695 -6.474 1.817 1.00 0.00 21 GLN A CA 5
ATOM 4579 C C . GLN A 1 21 ? -3.519 -5.693 2.393 1.00 0.00 21 GLN A C 5
ATOM 4580 O O . GLN A 1 21 ? -2.508 -6.274 2.788 1.00 0.00 21 GLN A O 5
ATOM 4594 N N . HIS A 1 22 ? -3.658 -4.371 2.438 1.00 0.00 22 HIS A N 5
ATOM 4595 C CA . HIS A 1 22 ? -2.607 -3.509 2.967 1.00 0.00 22 HIS A CA 5
ATOM 4596 C C . HIS A 1 22 ? -2.782 -3.297 4.468 1.00 0.00 22 HIS A C 5
ATOM 4597 O O . HIS A 1 22 ? -1.867 -3.549 5.252 1.00 0.00 22 HIS A O 5
ATOM 4611 N N . CYS A 1 23 ? -3.963 -2.832 4.861 1.00 0.00 23 CYS A N 5
ATOM 4612 C CA . CYS A 1 23 ? -4.259 -2.584 6.267 1.00 0.00 23 CYS A CA 5
ATOM 4613 C C . CYS A 1 23 ? -4.826 -3.835 6.932 1.00 0.00 23 CYS A C 5
ATOM 4614 O O . CYS A 1 23 ? -4.694 -4.021 8.142 1.00 0.00 23 CYS A O 5
ATOM 4621 N N . ASP A 1 24 ? -5.456 -4.689 6.133 1.00 0.00 24 ASP A N 5
ATOM 4622 C CA . ASP A 1 24 ? -6.043 -5.923 6.643 1.00 0.00 24 ASP A CA 5
ATOM 4623 C C . ASP A 1 24 ? -7.123 -5.624 7.677 1.00 0.00 24 ASP A C 5
ATOM 4624 O O . ASP A 1 24 ? -7.188 -6.266 8.727 1.00 0.00 24 ASP A O 5
ATOM 4633 N N . LEU A 1 25 ? -7.970 -4.646 7.375 1.00 0.00 25 LEU A N 5
ATOM 4634 C CA . LEU A 1 25 ? -9.048 -4.261 8.279 1.00 0.00 25 LEU A CA 5
ATOM 4635 C C . LEU A 1 25 ? -10.395 -4.758 7.764 1.00 0.00 25 LEU A C 5
ATOM 4636 O O . LEU A 1 25 ? -10.587 -4.920 6.559 1.00 0.00 25 LEU A O 5
ATOM 4652 N N . GLU A 1 26 ? -11.324 -4.996 8.684 1.00 0.00 26 GLU A N 5
ATOM 4653 C CA . GLU A 1 26 ? -12.653 -5.473 8.321 1.00 0.00 26 GLU A CA 5
ATOM 4654 C C . GLU A 1 26 ? -13.528 -4.324 7.828 1.00 0.00 26 GLU A C 5
ATOM 4655 O O . GLU A 1 26 ? -13.731 -3.335 8.535 1.00 0.00 26 GLU A O 5
ATOM 4667 N N . LEU A 1 27 ? -14.043 -4.460 6.611 1.00 0.00 27 LEU A N 5
ATOM 4668 C CA . LEU A 1 27 ? -14.895 -3.434 6.022 1.00 0.00 27 LEU A CA 5
ATOM 4669 C C . LEU A 1 27 ? -15.932 -4.056 5.092 1.00 0.00 27 LEU A C 5
ATOM 4670 O O . LEU A 1 27 ? -15.886 -5.252 4.805 1.00 0.00 27 LEU A O 5
ATOM 4686 N N . SER A 1 28 ? -16.866 -3.235 4.622 1.00 0.00 28 SER A N 5
ATOM 4687 C CA . SER A 1 28 ? -17.916 -3.704 3.725 1.00 0.00 28 SER A CA 5
ATOM 4688 C C . SER A 1 28 ? -17.362 -3.954 2.325 1.00 0.00 28 SER A C 5
ATOM 4689 O O . SER A 1 28 ? -16.343 -3.382 1.938 1.00 0.00 28 SER A O 5
ATOM 4697 N N . ILE A 1 29 ? -18.043 -4.810 1.571 1.00 0.00 29 ILE A N 5
ATOM 4698 C CA . ILE A 1 29 ? -17.621 -5.135 0.214 1.00 0.00 29 ILE A CA 5
ATOM 4699 C C . ILE A 1 29 ? -17.911 -3.984 -0.742 1.00 0.00 29 ILE A C 5
ATOM 4700 O O . ILE A 1 29 ? -17.234 -3.820 -1.758 1.00 0.00 29 ILE A O 5
ATOM 4716 N N . LEU A 1 30 ? -18.920 -3.186 -0.409 1.00 0.00 30 LEU A N 5
ATOM 4717 C CA . LEU A 1 30 ? -19.299 -2.046 -1.238 1.00 0.00 30 LEU A CA 5
ATOM 4718 C C . LEU A 1 30 ? -18.317 -0.893 -1.060 1.00 0.00 30 LEU A C 5
ATOM 4719 O O . LEU A 1 30 ? -17.896 -0.266 -2.032 1.00 0.00 30 LEU A O 5
ATOM 4735 N N . LYS A 1 31 ? -17.954 -0.619 0.188 1.00 0.00 31 LYS A N 5
ATOM 4736 C CA . LYS A 1 31 ? -17.018 0.456 0.495 1.00 0.00 31 LYS A CA 5
ATOM 4737 C C . LYS A 1 31 ? -15.583 0.029 0.203 1.00 0.00 31 LYS A C 5
ATOM 4738 O O . LYS A 1 31 ? -14.793 0.801 -0.342 1.00 0.00 31 LYS A O 5
ATOM 4757 N N . LEU A 1 32 ? -15.253 -1.205 0.568 1.00 0.00 32 LEU A N 5
ATOM 4758 C CA . LEU A 1 32 ? -13.913 -1.736 0.343 1.00 0.00 32 LEU A CA 5
ATOM 4759 C C . LEU A 1 32 ? -13.302 -1.155 -0.928 1.00 0.00 32 LEU A C 5
ATOM 4760 O O . LEU A 1 32 ? -12.297 -0.446 -0.880 1.00 0.00 32 LEU A O 5
ATOM 4776 N N . LYS A 1 33 ? -13.918 -1.459 -2.066 1.00 0.00 33 LYS A N 5
ATOM 4777 C CA . LYS A 1 33 ? -13.439 -0.964 -3.351 1.00 0.00 33 LYS A CA 5
ATOM 4778 C C . LYS A 1 33 ? -12.855 0.438 -3.212 1.00 0.00 33 LYS A C 5
ATOM 4779 O O . LYS A 1 33 ? -11.667 0.651 -3.448 1.00 0.00 33 LYS A O 5
ATOM 4798 N N . GLU A 1 34 ? -13.699 1.390 -2.826 1.00 0.00 34 GLU A N 5
ATOM 4799 C CA . GLU A 1 34 ? -13.265 2.771 -2.655 1.00 0.00 34 GLU A CA 5
ATOM 4800 C C . GLU A 1 34 ? -12.182 2.872 -1.585 1.00 0.00 34 GLU A C 5
ATOM 4801 O O . GLU A 1 34 ? -11.174 3.556 -1.768 1.00 0.00 34 GLU A O 5
ATOM 4813 N N . HIS A 1 35 ? -12.397 2.187 -0.466 1.00 0.00 35 HIS A N 5
ATOM 4814 C CA . HIS A 1 35 ? -11.439 2.199 0.634 1.00 0.00 35 HIS A CA 5
ATOM 4815 C C . HIS A 1 35 ? -10.032 1.885 0.133 1.00 0.00 35 HIS A C 5
ATOM 4816 O O . HIS A 1 35 ? -9.124 2.707 0.251 1.00 0.00 35 HIS A O 5
ATOM 4830 N N . GLU A 1 36 ? -9.861 0.691 -0.424 1.00 0.00 36 GLU A N 5
ATOM 4831 C CA . GLU A 1 36 ? -8.564 0.269 -0.941 1.00 0.00 36 GLU A CA 5
ATOM 4832 C C . GLU A 1 36 ? -7.850 1.428 -1.631 1.00 0.00 36 GLU A C 5
ATOM 4833 O O . GLU A 1 36 ? -6.683 1.705 -1.355 1.00 0.00 36 GLU A O 5
ATOM 4845 N N . ASP A 1 37 ? -8.560 2.101 -2.530 1.00 0.00 37 ASP A N 5
ATOM 4846 C CA . ASP A 1 37 ? -7.995 3.230 -3.260 1.00 0.00 37 ASP A CA 5
ATOM 4847 C C . ASP A 1 37 ? -7.340 4.222 -2.304 1.00 0.00 37 ASP A C 5
ATOM 4848 O O . ASP A 1 37 ? -6.248 4.725 -2.569 1.00 0.00 37 ASP A O 5
ATOM 4857 N N . TYR A 1 38 ? -8.013 4.499 -1.193 1.00 0.00 38 TYR A N 5
ATOM 4858 C CA . TYR A 1 38 ? -7.498 5.433 -0.200 1.00 0.00 38 TYR A CA 5
ATOM 4859 C C . TYR A 1 38 ? -6.392 4.789 0.632 1.00 0.00 38 TYR A C 5
ATOM 4860 O O . TYR A 1 38 ? -5.383 5.423 0.943 1.00 0.00 38 TYR A O 5
ATOM 4878 N N . CYS A 1 39 ? -6.590 3.525 0.989 1.00 0.00 39 CYS A N 5
ATOM 4879 C CA . CYS A 1 39 ? -5.612 2.792 1.784 1.00 0.00 39 CYS A CA 5
ATOM 4880 C C . CYS A 1 39 ? -4.233 2.843 1.132 1.00 0.00 39 CYS A C 5
ATOM 4881 O O . CYS A 1 39 ? -3.251 3.233 1.761 1.00 0.00 39 CYS A O 5
ATOM 4888 N N . GLY A 1 40 ? -4.169 2.445 -0.135 1.00 0.00 40 GLY A N 5
ATOM 4889 C CA . GLY A 1 40 ? -2.907 2.453 -0.852 1.00 0.00 40 GLY A CA 5
ATOM 4890 C C . GLY A 1 40 ? -2.556 3.824 -1.395 1.00 0.00 40 GLY A C 5
ATOM 4891 O O . GLY A 1 40 ? -1.800 3.943 -2.358 1.00 0.00 40 GLY A O 5
ATOM 4895 N N . ALA A 1 41 ? -3.109 4.862 -0.776 1.00 0.00 41 ALA A N 5
ATOM 4896 C CA . ALA A 1 41 ? -2.851 6.232 -1.202 1.00 0.00 41 ALA A CA 5
ATOM 4897 C C . ALA A 1 41 ? -1.983 6.968 -0.187 1.00 0.00 41 ALA A C 5
ATOM 4898 O O . ALA A 1 41 ? -1.183 7.831 -0.550 1.00 0.00 41 ALA A O 5
ATOM 4905 N N . ARG A 1 42 ? -2.148 6.624 1.086 1.00 0.00 42 ARG A N 5
ATOM 4906 C CA . ARG A 1 42 ? -1.382 7.254 2.153 1.00 0.00 42 ARG A CA 5
ATOM 4907 C C . ARG A 1 42 ? 0.116 7.075 1.926 1.00 0.00 42 ARG A C 5
ATOM 4908 O O . ARG A 1 42 ? 0.579 5.984 1.589 1.00 0.00 42 ARG A O 5
ATOM 4929 N N . THR A 1 43 ? 0.872 8.153 2.112 1.00 0.00 43 THR A N 5
ATOM 4930 C CA . THR A 1 43 ? 2.316 8.116 1.925 1.00 0.00 43 THR A CA 5
ATOM 4931 C C . THR A 1 43 ? 3.046 8.268 3.255 1.00 0.00 43 THR A C 5
ATOM 4932 O O . THR A 1 43 ? 2.668 9.088 4.090 1.00 0.00 43 THR A O 5
ATOM 4943 N N . GLU A 1 44 ? 4.095 7.473 3.444 1.00 0.00 44 GLU A N 5
ATOM 4944 C CA . GLU A 1 44 ? 4.877 7.521 4.673 1.00 0.00 44 GLU A CA 5
ATOM 4945 C C . GLU A 1 44 ? 6.271 8.085 4.410 1.00 0.00 44 GLU A C 5
ATOM 4946 O O . GLU A 1 44 ? 6.910 7.750 3.412 1.00 0.00 44 GLU A O 5
ATOM 4958 N N . LEU A 1 45 ? 6.735 8.943 5.311 1.00 0.00 45 LEU A N 5
ATOM 4959 C CA . LEU A 1 45 ? 8.053 9.555 5.177 1.00 0.00 45 LEU A CA 5
ATOM 4960 C C . LEU A 1 45 ? 9.152 8.572 5.566 1.00 0.00 45 LEU A C 5
ATOM 4961 O O . LEU A 1 45 ? 9.393 8.329 6.749 1.00 0.00 45 LEU A O 5
ATOM 4977 N N . CYS A 1 46 ? 9.818 8.010 4.562 1.00 0.00 46 CYS A N 5
ATOM 4978 C CA . CYS A 1 46 ? 10.893 7.054 4.798 1.00 0.00 46 CYS A CA 5
ATOM 4979 C C . CYS A 1 46 ? 12.092 7.735 5.451 1.00 0.00 46 CYS A C 5
ATOM 4980 O O . CYS A 1 46 ? 12.317 8.930 5.268 1.00 0.00 46 CYS A O 5
ATOM 4987 N N . GLY A 1 47 ? 12.861 6.963 6.214 1.00 0.00 47 GLY A N 5
ATOM 4988 C CA . GLY A 1 47 ? 14.028 7.508 6.883 1.00 0.00 47 GLY A CA 5
ATOM 4989 C C . GLY A 1 47 ? 15.313 7.221 6.133 1.00 0.00 47 GLY A C 5
ATOM 4990 O O . GLY A 1 47 ? 16.242 8.026 6.149 1.00 0.00 47 GLY A O 5
ATOM 4994 N N . ASN A 1 48 ? 15.367 6.067 5.475 1.00 0.00 48 ASN A N 5
ATOM 4995 C CA . ASN A 1 48 ? 16.549 5.674 4.717 1.00 0.00 48 ASN A CA 5
ATOM 4996 C C . ASN A 1 48 ? 16.830 6.667 3.593 1.00 0.00 48 ASN A C 5
ATOM 4997 O O . ASN A 1 48 ? 17.918 7.239 3.512 1.00 0.00 48 ASN A O 5
ATOM 5008 N N . CYS A 1 49 ? 15.841 6.868 2.728 1.00 0.00 49 CYS A N 5
ATOM 5009 C CA . CYS A 1 49 ? 15.980 7.792 1.608 1.00 0.00 49 CYS A CA 5
ATOM 5010 C C . CYS A 1 49 ? 15.533 9.196 2.003 1.00 0.00 49 CYS A C 5
ATOM 5011 O O . CYS A 1 49 ? 16.224 10.178 1.734 1.00 0.00 49 CYS A O 5
ATOM 5018 N N . GLY A 1 50 ? 14.372 9.284 2.645 1.00 0.00 50 GLY A N 5
ATOM 5019 C CA . GLY A 1 50 ? 13.853 10.571 3.068 1.00 0.00 50 GLY A CA 5
ATOM 5020 C C . GLY A 1 50 ? 12.877 11.159 2.067 1.00 0.00 50 GLY A C 5
ATOM 5021 O O . GLY A 1 50 ? 12.832 12.374 1.875 1.00 0.00 50 GLY A O 5
ATOM 5025 N N . ARG A 1 51 ? 12.096 10.296 1.427 1.00 0.00 51 ARG A N 5
ATOM 5026 C CA . ARG A 1 51 ? 11.119 10.736 0.439 1.00 0.00 51 ARG A CA 5
ATOM 5027 C C . ARG A 1 51 ? 9.737 10.171 0.751 1.00 0.00 51 ARG A C 5
ATOM 5028 O O . ARG A 1 51 ? 9.590 9.305 1.613 1.00 0.00 51 ARG A O 5
ATOM 5049 N N . ASN A 1 52 ? 8.726 10.667 0.044 1.00 0.00 52 ASN A N 5
ATOM 5050 C CA . ASN A 1 52 ? 7.356 10.212 0.246 1.00 0.00 52 ASN A CA 5
ATOM 5051 C C . ASN A 1 52 ? 7.039 9.022 -0.655 1.00 0.00 52 ASN A C 5
ATOM 5052 O O . ASN A 1 52 ? 7.038 9.140 -1.880 1.00 0.00 52 ASN A O 5
ATOM 5063 N N . VAL A 1 53 ? 6.768 7.875 -0.039 1.00 0.00 53 VAL A N 5
ATOM 5064 C CA . VAL A 1 53 ? 6.448 6.664 -0.785 1.00 0.00 53 VAL A CA 5
ATOM 5065 C C . VAL A 1 53 ? 5.076 6.126 -0.395 1.00 0.00 53 VAL A C 5
ATOM 5066 O O . VAL A 1 53 ? 4.708 6.125 0.780 1.00 0.00 53 VAL A O 5
ATOM 5079 N N . LEU A 1 54 ? 4.322 5.669 -1.389 1.00 0.00 54 LEU A N 5
ATOM 5080 C CA . LEU A 1 54 ? 2.988 5.127 -1.151 1.00 0.00 54 LEU A CA 5
ATOM 5081 C C . LEU A 1 54 ? 3.069 3.748 -0.504 1.00 0.00 54 LEU A C 5
ATOM 5082 O O . LEU A 1 54 ? 3.983 2.972 -0.784 1.00 0.00 54 LEU A O 5
ATOM 5098 N N . VAL A 1 55 ? 2.105 3.448 0.360 1.00 0.00 55 VAL A N 5
ATOM 5099 C CA . VAL A 1 55 ? 2.065 2.161 1.045 1.00 0.00 55 VAL A CA 5
ATOM 5100 C C . VAL A 1 55 ? 2.226 1.009 0.059 1.00 0.00 55 VAL A C 5
ATOM 5101 O O . VAL A 1 55 ? 3.093 0.152 0.225 1.00 0.00 55 VAL A O 5
ATOM 5114 N N . LYS A 1 56 ? 1.384 0.996 -0.969 1.00 0.00 56 LYS A N 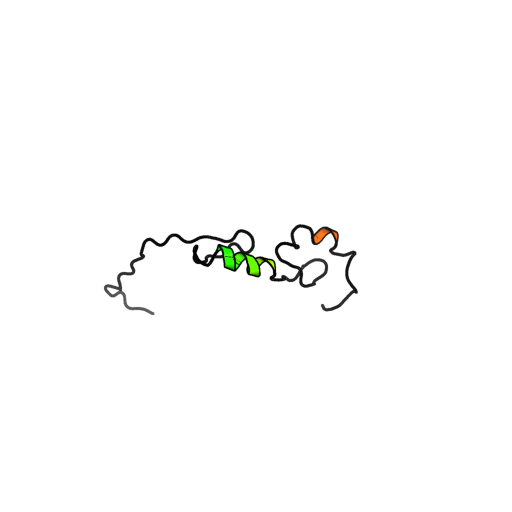5
ATOM 5115 C CA . LYS A 1 56 ? 1.432 -0.049 -1.985 1.00 0.00 56 LYS A CA 5
ATOM 5116 C C . LYS A 1 56 ? 2.865 -0.291 -2.449 1.00 0.00 56 LYS A C 5
ATOM 5117 O O . LYS A 1 56 ? 3.222 -1.403 -2.840 1.00 0.00 56 LYS A O 5
ATOM 5136 N N . ASP A 1 57 ? 3.682 0.755 -2.401 1.00 0.00 57 ASP A N 5
ATOM 5137 C CA . ASP A 1 57 ? 5.077 0.656 -2.813 1.00 0.00 57 ASP A CA 5
ATOM 5138 C C . ASP A 1 57 ? 5.968 0.281 -1.633 1.00 0.00 57 ASP A C 5
ATOM 5139 O O . ASP A 1 57 ? 6.898 -0.514 -1.771 1.00 0.00 57 ASP A O 5
ATOM 5148 N N . LEU A 1 58 ? 5.678 0.860 -0.473 1.00 0.00 58 LEU A N 5
ATOM 5149 C CA . LEU A 1 58 ? 6.453 0.588 0.733 1.00 0.00 58 LEU A CA 5
ATOM 5150 C C . LEU A 1 58 ? 6.938 -0.858 0.753 1.00 0.00 58 LEU A C 5
ATOM 5151 O O . LEU A 1 58 ? 8.043 -1.148 1.214 1.00 0.00 58 LEU A O 5
ATOM 5167 N N . LYS A 1 59 ? 6.106 -1.763 0.249 1.00 0.00 59 LYS A N 5
ATOM 5168 C CA . LYS A 1 59 ? 6.450 -3.180 0.206 1.00 0.00 59 LYS A CA 5
ATOM 5169 C C . LYS A 1 59 ? 7.741 -3.402 -0.576 1.00 0.00 59 LYS A C 5
ATOM 5170 O O . LYS A 1 59 ? 8.683 -4.018 -0.078 1.00 0.00 59 LYS A O 5
ATOM 5189 N N . THR A 1 60 ? 7.777 -2.896 -1.805 1.00 0.00 60 THR A N 5
ATOM 5190 C CA . THR A 1 60 ? 8.952 -3.040 -2.656 1.00 0.00 60 THR A CA 5
ATOM 5191 C C . THR A 1 60 ? 9.690 -1.714 -2.802 1.00 0.00 60 THR A C 5
ATOM 5192 O O . THR A 1 60 ? 10.496 -1.538 -3.717 1.00 0.00 60 THR A O 5
ATOM 5203 N N . HIS A 1 61 ? 9.411 -0.783 -1.895 1.00 0.00 61 HIS A N 5
ATOM 5204 C CA . HIS A 1 61 ? 10.050 0.527 -1.923 1.00 0.00 61 HIS A CA 5
ATOM 5205 C C . HIS A 1 61 ? 11.537 0.414 -1.599 1.00 0.00 61 HIS A C 5
ATOM 5206 O O . HIS A 1 61 ? 12.384 1.050 -2.226 1.00 0.00 61 HIS A O 5
ATOM 5220 N N . PRO A 1 62 ? 11.863 -0.415 -0.596 1.00 0.00 62 PRO A N 5
ATOM 5221 C CA . PRO A 1 62 ? 13.247 -0.631 -0.166 1.00 0.00 62 PRO A CA 5
ATOM 5222 C C . PRO A 1 62 ? 14.183 -0.903 -1.339 1.00 0.00 62 PRO A C 5
ATOM 5223 O O . PRO A 1 62 ? 15.306 -0.401 -1.377 1.00 0.00 62 PRO A O 5
ATOM 5234 N N . GLU A 1 63 ? 13.713 -1.700 -2.293 1.00 0.00 63 GLU A N 5
ATOM 5235 C CA . GLU A 1 63 ? 14.509 -2.038 -3.467 1.00 0.00 63 GLU A CA 5
ATOM 5236 C C . GLU A 1 63 ? 15.088 -0.782 -4.111 1.00 0.00 63 GLU A C 5
ATOM 5237 O O . GLU A 1 63 ? 16.293 -0.692 -4.351 1.00 0.00 63 GLU A O 5
ATOM 5249 N N . VAL A 1 64 ? 14.221 0.186 -4.390 1.00 0.00 64 VAL A N 5
ATOM 5250 C CA . VAL A 1 64 ? 14.645 1.438 -5.006 1.00 0.00 64 VAL A CA 5
ATOM 5251 C C . VAL A 1 64 ? 15.259 2.378 -3.975 1.00 0.00 64 VAL A C 5
ATOM 5252 O O . VAL A 1 64 ? 16.207 3.107 -4.270 1.00 0.00 64 VAL A O 5
ATOM 5265 N N . CYS A 1 65 ? 14.714 2.356 -2.763 1.00 0.00 65 CYS A N 5
ATOM 5266 C CA . CYS A 1 65 ? 15.207 3.205 -1.686 1.00 0.00 65 CYS A CA 5
ATOM 5267 C C . CYS A 1 65 ? 16.703 2.995 -1.469 1.00 0.00 65 CYS A C 5
ATOM 5268 O O . CYS A 1 65 ? 17.199 1.871 -1.538 1.00 0.00 65 CYS A O 5
ATOM 5275 N N . GLY A 1 66 ? 17.416 4.086 -1.205 1.00 0.00 66 GLY A N 5
ATOM 5276 C CA . GLY A 1 66 ? 18.847 4.000 -0.981 1.00 0.00 66 GLY A CA 5
ATOM 5277 C C . GLY A 1 66 ? 19.627 3.828 -2.270 1.00 0.00 66 GLY A C 5
ATOM 5278 O O . GLY A 1 66 ? 20.643 4.490 -2.481 1.00 0.00 66 GLY A O 5
ATOM 5282 N N . ARG A 1 67 ? 19.150 2.938 -3.134 1.00 0.00 67 ARG A N 5
ATOM 5283 C CA . ARG A 1 67 ? 19.811 2.679 -4.407 1.00 0.00 67 ARG A CA 5
ATOM 5284 C C . ARG A 1 67 ? 19.791 3.922 -5.292 1.00 0.00 67 ARG A C 5
ATOM 5285 O O . ARG A 1 67 ? 20.813 4.309 -5.858 1.00 0.00 67 ARG A O 5
ATOM 5306 N N . GLU A 1 68 ? 18.621 4.542 -5.406 1.00 0.00 68 GLU A N 5
ATOM 5307 C CA . GLU A 1 68 ? 18.468 5.741 -6.223 1.00 0.00 68 GLU A CA 5
ATOM 5308 C C . GLU A 1 68 ? 19.026 6.965 -5.503 1.00 0.00 68 GLU A C 5
ATOM 5309 O O . GLU A 1 68 ? 19.194 6.959 -4.284 1.00 0.00 68 GLU A O 5
ATOM 5321 N N . GLY A 1 69 ? 19.311 8.015 -6.267 1.00 0.00 69 GLY A N 5
ATOM 5322 C CA . GLY A 1 69 ? 19.847 9.232 -5.686 1.00 0.00 69 GLY A CA 5
ATOM 5323 C C . GLY A 1 69 ? 21.294 9.082 -5.259 1.00 0.00 69 GLY A C 5
ATOM 5324 O O . GLY A 1 69 ? 21.954 8.104 -5.611 1.00 0.00 69 GLY A O 5
ATOM 5328 N N . SER A 1 70 ? 21.789 10.054 -4.500 1.00 0.00 70 SER A N 5
ATOM 5329 C CA . SER A 1 70 ? 23.169 10.029 -4.029 1.00 0.00 70 SER A CA 5
ATOM 5330 C C . SER A 1 70 ? 23.318 10.829 -2.739 1.00 0.00 70 SER A C 5
ATOM 5331 O O . SER A 1 70 ? 22.579 11.783 -2.498 1.00 0.00 70 SER A O 5
ATOM 5339 N N . GLY A 1 71 ? 24.281 10.433 -1.912 1.00 0.00 71 GLY A N 5
ATOM 5340 C CA . GLY A 1 71 ? 24.510 11.123 -0.656 1.00 0.00 71 GLY A CA 5
ATOM 5341 C C . GLY A 1 71 ? 25.889 11.748 -0.581 1.00 0.00 71 GLY A C 5
ATOM 5342 O O . GLY A 1 71 ? 26.869 11.205 -1.092 1.00 0.00 71 GLY A O 5
ATOM 5346 N N . PRO A 1 72 ? 25.977 12.919 0.067 1.00 0.00 72 PRO A N 5
ATOM 5347 C CA . PRO A 1 72 ? 27.242 13.645 0.221 1.00 0.00 72 PRO A CA 5
ATOM 5348 C C . PRO A 1 72 ? 28.206 12.937 1.166 1.00 0.00 72 PRO A C 5
ATOM 5349 O O . PRO A 1 72 ? 27.841 11.963 1.826 1.00 0.00 72 PRO A O 5
ATOM 5360 N N . SER A 1 73 ? 29.438 13.432 1.228 1.00 0.00 73 SER A N 5
ATOM 5361 C CA . SER A 1 73 ? 30.455 12.843 2.091 1.00 0.00 73 SER A CA 5
ATOM 5362 C C . SER A 1 73 ? 30.048 12.943 3.558 1.00 0.00 73 SER A C 5
ATOM 5363 O O . SER A 1 73 ? 29.083 13.626 3.900 1.00 0.00 73 SER A O 5
ATOM 5371 N N . SER A 1 74 ? 30.790 12.256 4.420 1.00 0.00 74 SER A N 5
ATOM 5372 C CA . SER A 1 74 ? 30.505 12.263 5.850 1.00 0.00 74 SER A CA 5
ATOM 5373 C C . SER A 1 74 ? 31.078 13.512 6.512 1.00 0.00 74 SER A C 5
ATOM 5374 O O . SER A 1 74 ? 30.404 14.177 7.297 1.00 0.00 74 SER A O 5
ATOM 5382 N N . GLY A 1 75 ? 32.329 13.824 6.189 1.00 0.00 75 GLY A N 5
ATOM 5383 C CA . GLY A 1 75 ? 32.974 14.992 6.761 1.00 0.00 75 GLY A CA 5
ATOM 5384 C C . GLY A 1 75 ? 33.607 14.703 8.107 1.00 0.00 75 GLY A C 5
ATOM 5385 O O . GLY A 1 75 ? 34.800 14.407 8.157 1.00 0.00 75 GLY A O 5
ATOM 5391 N N . GLY A 1 1 ? -26.276 1.557 -11.083 1.00 0.00 1 GLY A N 6
ATOM 5392 C CA . GLY A 1 1 ? -27.515 1.166 -10.437 1.00 0.00 1 GLY A CA 6
ATOM 5393 C C . GLY A 1 1 ? -28.629 0.901 -11.431 1.00 0.00 1 GLY A C 6
ATOM 5394 O O . GLY A 1 1 ? -29.218 1.833 -11.977 1.00 0.00 1 GLY A O 6
ATOM 5398 N N . SER A 1 2 ? -28.917 -0.375 -11.667 1.00 0.00 2 SER A N 6
ATOM 5399 C CA . SER A 1 2 ? -29.964 -0.761 -12.607 1.00 0.00 2 SER A CA 6
ATOM 5400 C C . SER A 1 2 ? -31.157 -1.365 -11.873 1.00 0.00 2 SER A C 6
ATOM 5401 O O . SER A 1 2 ? -32.307 -1.156 -12.257 1.00 0.00 2 SER A O 6
ATOM 5409 N N . SER A 1 3 ? -30.873 -2.116 -10.813 1.00 0.00 3 SER A N 6
ATOM 5410 C CA . SER A 1 3 ? -31.922 -2.755 -10.026 1.00 0.00 3 SER A CA 6
ATOM 5411 C C . SER A 1 3 ? -32.248 -1.931 -8.785 1.00 0.00 3 SER A C 6
ATOM 5412 O O . SER A 1 3 ? -31.477 -1.059 -8.384 1.00 0.00 3 SER A O 6
ATOM 5420 N N . GLY A 1 4 ? -33.398 -2.213 -8.179 1.00 0.00 4 GLY A N 6
ATOM 5421 C CA . GLY A 1 4 ? -33.807 -1.490 -6.990 1.00 0.00 4 GLY A CA 6
ATOM 5422 C C . GLY A 1 4 ? -35.293 -1.612 -6.720 1.00 0.00 4 GLY A C 6
ATOM 5423 O O . GLY A 1 4 ? -36.116 -1.278 -7.573 1.00 0.00 4 GLY A O 6
ATOM 5427 N N . SER A 1 5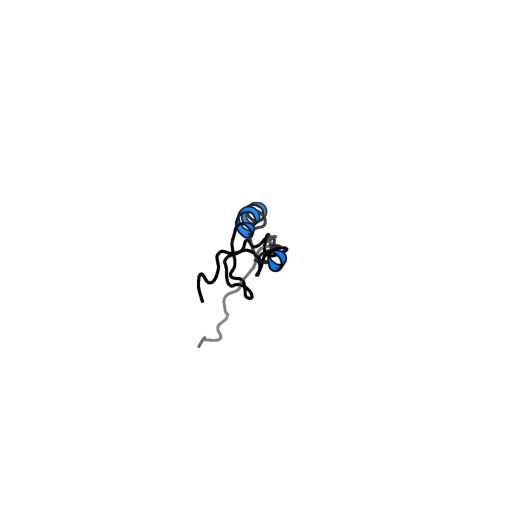 ? -35.639 -2.093 -5.530 1.00 0.00 5 SER A N 6
ATOM 5428 C CA . SER A 1 5 ? -37.037 -2.264 -5.152 1.00 0.00 5 SER A CA 6
ATOM 5429 C C . SER A 1 5 ? -37.228 -2.028 -3.657 1.00 0.00 5 SER A C 6
ATOM 5430 O O . SER A 1 5 ? -36.656 -2.735 -2.827 1.00 0.00 5 SER A O 6
ATOM 5438 N N . SER A 1 6 ? -38.037 -1.029 -3.320 1.00 0.00 6 SER A N 6
ATOM 5439 C CA . SER A 1 6 ? -38.302 -0.696 -1.925 1.00 0.00 6 SER A CA 6
ATOM 5440 C C . SER A 1 6 ? -38.639 -1.948 -1.122 1.00 0.00 6 SER A C 6
ATOM 5441 O O . SER A 1 6 ? -38.065 -2.193 -0.062 1.00 0.00 6 SER A O 6
ATOM 5449 N N . GLY A 1 7 ? -39.576 -2.739 -1.637 1.00 0.00 7 GLY A N 6
ATOM 5450 C CA . GLY A 1 7 ? -39.975 -3.956 -0.955 1.00 0.00 7 GLY A CA 6
ATOM 5451 C C . GLY A 1 7 ? -40.490 -3.695 0.446 1.00 0.00 7 GLY A C 6
ATOM 5452 O O . GLY A 1 7 ? -41.527 -3.055 0.625 1.00 0.00 7 GLY A O 6
ATOM 5456 N N . HIS A 1 8 ? -39.766 -4.192 1.444 1.00 0.00 8 HIS A N 6
ATOM 5457 C CA . HIS A 1 8 ? -40.157 -4.009 2.837 1.00 0.00 8 HIS A CA 6
ATOM 5458 C C . HIS A 1 8 ? -38.945 -3.675 3.702 1.00 0.00 8 HIS A C 6
ATOM 5459 O O . HIS A 1 8 ? -37.886 -4.286 3.564 1.00 0.00 8 HIS A O 6
ATOM 5473 N N . GLU A 1 9 ? -39.109 -2.701 4.591 1.00 0.00 9 GLU A N 6
ATOM 5474 C CA . GLU A 1 9 ? -38.027 -2.285 5.476 1.00 0.00 9 GLU A CA 6
ATOM 5475 C C . GLU A 1 9 ? -37.702 -3.379 6.490 1.00 0.00 9 GLU A C 6
ATOM 5476 O O . GLU A 1 9 ? -38.585 -3.865 7.196 1.00 0.00 9 GLU A O 6
ATOM 5488 N N . GLU A 1 10 ? -36.431 -3.761 6.553 1.00 0.00 10 GLU A N 6
ATOM 5489 C CA . GLU A 1 10 ? -35.990 -4.798 7.478 1.00 0.00 10 GLU A CA 6
ATOM 5490 C C . GLU A 1 10 ? -34.528 -4.596 7.866 1.00 0.00 10 GLU A C 6
ATOM 5491 O O . GLU A 1 10 ? -33.712 -4.163 7.052 1.00 0.00 10 GLU A O 6
ATOM 5503 N N . THR A 1 11 ? -34.204 -4.914 9.116 1.00 0.00 11 THR A N 6
ATOM 5504 C CA . THR A 1 11 ? -32.842 -4.767 9.613 1.00 0.00 11 THR A CA 6
ATOM 5505 C C . THR A 1 11 ? -31.980 -5.961 9.218 1.00 0.00 11 THR A C 6
ATOM 5506 O O . THR A 1 11 ? -32.099 -7.040 9.796 1.00 0.00 11 THR A O 6
ATOM 5517 N N . GLU A 1 12 ? -31.113 -5.758 8.230 1.00 0.00 12 GLU A N 6
ATOM 5518 C CA . GLU A 1 12 ? -30.232 -6.820 7.759 1.00 0.00 12 GLU A CA 6
ATOM 5519 C C . GLU A 1 12 ? -28.886 -6.768 8.476 1.00 0.00 12 GLU A C 6
ATOM 5520 O O . GLU A 1 12 ? -28.309 -5.696 8.659 1.00 0.00 12 GLU A O 6
ATOM 5532 N N . CYS A 1 13 ? -28.392 -7.933 8.880 1.00 0.00 13 CYS A N 6
ATOM 5533 C CA . CYS A 1 13 ? -27.115 -8.022 9.578 1.00 0.00 13 CYS A CA 6
ATOM 5534 C C . CYS A 1 13 ? -25.951 -7.956 8.595 1.00 0.00 13 CYS A C 6
ATOM 5535 O O . CYS A 1 13 ? -26.075 -8.319 7.424 1.00 0.00 13 CYS A O 6
ATOM 5543 N N . PRO A 1 14 ? -24.794 -7.481 9.078 1.00 0.00 14 PRO A N 6
ATOM 5544 C CA . PRO A 1 14 ? -23.586 -7.355 8.257 1.00 0.00 14 PRO A CA 6
ATOM 5545 C C . PRO A 1 14 ? -22.990 -8.710 7.891 1.00 0.00 14 PRO A C 6
ATOM 5546 O O . PRO A 1 14 ? -22.621 -9.494 8.766 1.00 0.00 14 PRO A O 6
ATOM 5557 N N . LEU A 1 15 ? -22.898 -8.979 6.593 1.00 0.00 15 LEU A N 6
ATOM 5558 C CA . LEU A 1 15 ? -22.346 -10.241 6.111 1.00 0.00 15 LEU A CA 6
ATOM 5559 C C . LEU A 1 15 ? -21.646 -10.051 4.769 1.00 0.00 15 LEU A C 6
ATOM 5560 O O . LEU A 1 15 ? -21.726 -8.983 4.162 1.00 0.00 15 LEU A O 6
ATOM 5576 N N . ARG A 1 16 ? -20.964 -11.095 4.311 1.00 0.00 16 ARG A N 6
ATOM 5577 C CA . ARG A 1 16 ? -20.252 -11.044 3.039 1.00 0.00 16 ARG A CA 6
ATOM 5578 C C . ARG A 1 16 ? -19.328 -9.831 2.982 1.00 0.00 16 ARG A C 6
ATOM 5579 O O . ARG A 1 16 ? -19.306 -9.099 1.992 1.00 0.00 16 ARG A O 6
ATOM 5600 N N . LEU A 1 17 ? -18.566 -9.624 4.051 1.00 0.00 17 LEU A N 6
ATOM 5601 C CA . LEU A 1 17 ? -17.640 -8.499 4.123 1.00 0.00 17 LEU A CA 6
ATOM 5602 C C . LEU A 1 17 ? -16.287 -8.868 3.523 1.00 0.00 17 LEU A C 6
ATOM 5603 O O . LEU A 1 17 ? -15.960 -10.046 3.382 1.00 0.00 17 LEU A O 6
ATOM 5619 N N . ALA A 1 18 ? -15.504 -7.853 3.173 1.00 0.00 18 ALA A N 6
ATOM 5620 C CA . ALA A 1 18 ? -14.185 -8.071 2.592 1.00 0.00 18 ALA A CA 6
ATOM 5621 C C . ALA A 1 18 ? -13.101 -7.393 3.423 1.00 0.00 18 ALA A C 6
ATOM 5622 O O . ALA A 1 18 ? -13.319 -6.325 3.995 1.00 0.00 18 ALA A O 6
ATOM 5629 N N . VAL A 1 19 ? -11.931 -8.020 3.485 1.00 0.00 19 VAL A N 6
ATOM 5630 C CA . VAL A 1 19 ? -10.812 -7.477 4.246 1.00 0.00 19 VAL A CA 6
ATOM 5631 C C . VAL A 1 19 ? -9.732 -6.928 3.320 1.00 0.00 19 VAL A C 6
ATOM 5632 O O . VAL A 1 19 ? -9.388 -7.548 2.313 1.00 0.00 19 VAL A O 6
ATOM 5645 N N . CYS A 1 20 ? -9.201 -5.761 3.667 1.00 0.00 20 CYS A N 6
ATOM 5646 C CA . CYS A 1 20 ? -8.160 -5.126 2.868 1.00 0.00 20 CYS A CA 6
ATOM 5647 C C . CYS A 1 20 ? -6.891 -5.975 2.854 1.00 0.00 20 CYS A C 6
ATOM 5648 O O . CYS A 1 20 ? -6.706 -6.844 3.705 1.00 0.00 20 CYS A O 6
ATOM 5655 N N . GLN A 1 21 ? -6.022 -5.714 1.882 1.00 0.00 21 GLN A N 6
ATOM 5656 C CA . GLN A 1 21 ? -4.772 -6.454 1.758 1.00 0.00 21 GLN A CA 6
ATOM 5657 C C . GLN A 1 21 ? -3.608 -5.656 2.335 1.00 0.00 21 GLN A C 6
ATOM 5658 O O . GLN A 1 21 ? -2.566 -6.217 2.678 1.00 0.00 21 GLN A O 6
ATOM 5672 N N . HIS A 1 22 ? -3.790 -4.344 2.440 1.00 0.00 22 HIS A N 6
ATOM 5673 C CA . HIS A 1 22 ? -2.754 -3.468 2.977 1.00 0.00 22 HIS A CA 6
ATOM 5674 C C . HIS A 1 22 ? -2.904 -3.311 4.487 1.00 0.00 22 HIS A C 6
ATOM 5675 O O . HIS A 1 22 ? -1.998 -3.650 5.249 1.00 0.00 22 HIS A O 6
ATOM 5689 N N . CYS A 1 23 ? -4.052 -2.795 4.913 1.00 0.00 23 CYS A N 6
ATOM 5690 C CA . CYS A 1 23 ? -4.320 -2.592 6.331 1.00 0.00 23 CYS A CA 6
ATOM 5691 C C . CYS A 1 23 ? -4.841 -3.874 6.975 1.00 0.00 23 CYS A C 6
ATOM 5692 O O . CYS A 1 23 ? -4.596 -4.133 8.154 1.00 0.00 23 CYS A O 6
ATOM 5699 N N . ASP A 1 24 ? -5.560 -4.672 6.194 1.00 0.00 24 ASP A N 6
ATOM 5700 C CA . ASP A 1 24 ? -6.115 -5.927 6.686 1.00 0.00 24 ASP A CA 6
ATOM 5701 C C . ASP A 1 24 ? -7.209 -5.670 7.718 1.00 0.00 24 ASP A C 6
ATOM 5702 O O . ASP A 1 24 ? -7.278 -6.345 8.747 1.00 0.00 24 ASP A O 6
ATOM 5711 N N . LEU A 1 25 ? -8.061 -4.690 7.438 1.00 0.00 25 LEU A N 6
ATOM 5712 C CA . LEU A 1 25 ? -9.151 -4.343 8.342 1.00 0.00 25 LEU A CA 6
ATOM 5713 C C . LEU A 1 25 ? -10.494 -4.790 7.774 1.00 0.00 25 LEU A C 6
ATOM 5714 O O . LEU A 1 25 ? -10.666 -4.874 6.558 1.00 0.00 25 LEU A O 6
ATOM 5730 N N . GLU A 1 26 ? -11.442 -5.073 8.661 1.00 0.00 26 GLU A N 6
ATOM 5731 C CA . GLU A 1 26 ? -12.770 -5.510 8.246 1.00 0.00 26 GLU A CA 6
ATOM 5732 C C . GLU A 1 26 ? -13.611 -4.326 7.780 1.00 0.00 26 GLU A C 6
ATOM 5733 O O . GLU A 1 26 ? -13.720 -3.315 8.474 1.00 0.00 26 GLU A O 6
ATOM 5745 N N . LEU A 1 27 ? -14.205 -4.459 6.599 1.00 0.00 27 LEU A N 6
ATOM 5746 C CA . LEU A 1 27 ? -15.037 -3.400 6.037 1.00 0.00 27 LEU A CA 6
ATOM 5747 C C . LEU A 1 27 ? -16.057 -3.971 5.058 1.00 0.00 27 LEU A C 6
ATOM 5748 O O . LEU A 1 27 ? -15.976 -5.137 4.671 1.00 0.00 27 LEU A O 6
ATOM 5764 N N . SER A 1 28 ? -17.016 -3.141 4.659 1.00 0.00 28 SER A N 6
ATOM 5765 C CA . SER A 1 28 ? -18.054 -3.564 3.726 1.00 0.00 28 SER A CA 6
ATOM 5766 C C . SER A 1 28 ? -17.511 -3.625 2.301 1.00 0.00 28 SER A C 6
ATOM 5767 O O . SER A 1 28 ? -16.906 -2.669 1.814 1.00 0.00 28 SER A O 6
ATOM 5775 N N . ILE A 1 29 ? -17.731 -4.756 1.639 1.00 0.00 29 ILE A N 6
ATOM 5776 C CA . ILE A 1 29 ? -17.265 -4.942 0.271 1.00 0.00 29 ILE A CA 6
ATOM 5777 C C . ILE A 1 29 ? -17.672 -3.768 -0.613 1.00 0.00 29 ILE A C 6
ATOM 5778 O O . ILE A 1 29 ? -16.937 -3.376 -1.521 1.00 0.00 29 ILE A O 6
ATOM 5794 N N . LEU A 1 30 ? -18.846 -3.209 -0.341 1.00 0.00 30 LEU A N 6
ATOM 5795 C CA . LEU A 1 30 ? -19.351 -2.077 -1.110 1.00 0.00 30 LEU A CA 6
ATOM 5796 C C . LEU A 1 30 ? -18.400 -0.889 -1.019 1.00 0.00 30 LEU A C 6
ATOM 5797 O O . LEU A 1 30 ? -18.321 -0.071 -1.936 1.00 0.00 30 LEU A O 6
ATOM 5813 N N . LYS A 1 31 ? -17.677 -0.800 0.093 1.00 0.00 31 LYS A N 6
ATOM 5814 C CA . LYS A 1 31 ? -16.727 0.286 0.304 1.00 0.00 31 LYS A CA 6
ATOM 5815 C C . LYS A 1 31 ? -15.306 -0.164 -0.020 1.00 0.00 31 LYS A C 6
ATOM 5816 O O . LYS A 1 31 ? -14.500 0.613 -0.533 1.00 0.00 31 LYS A O 6
ATOM 5835 N N . LEU A 1 32 ? -15.005 -1.422 0.282 1.00 0.00 32 LEU A N 6
ATOM 5836 C CA . LEU A 1 32 ? -13.681 -1.975 0.022 1.00 0.00 32 LEU A CA 6
ATOM 5837 C C . LEU A 1 32 ? -13.117 -1.444 -1.292 1.00 0.00 32 LEU A C 6
ATOM 5838 O O . LEU A 1 32 ? -11.902 -1.340 -1.462 1.00 0.00 32 LEU A O 6
ATOM 5854 N N . LYS A 1 33 ? -14.008 -1.108 -2.219 1.00 0.00 33 LYS A N 6
ATOM 5855 C CA . LYS A 1 33 ? -13.601 -0.584 -3.517 1.00 0.00 33 LYS A CA 6
ATOM 5856 C C . LYS A 1 33 ? -13.069 0.840 -3.387 1.00 0.00 33 LYS A C 6
ATOM 5857 O O . LYS A 1 33 ? -12.040 1.183 -3.968 1.00 0.00 33 LYS A O 6
ATOM 5876 N N . GLU A 1 34 ? -13.777 1.663 -2.619 1.00 0.00 34 GLU A N 6
ATOM 5877 C CA . GLU A 1 34 ? -13.374 3.049 -2.413 1.00 0.00 34 GLU A CA 6
ATOM 5878 C C . GLU A 1 34 ? -12.264 3.144 -1.370 1.00 0.00 34 GLU A C 6
ATOM 5879 O O . GLU A 1 34 ? -11.295 3.884 -1.543 1.00 0.00 34 GLU A O 6
ATOM 5891 N N . HIS A 1 35 ? -12.414 2.390 -0.285 1.00 0.00 35 HIS A N 6
ATOM 5892 C CA . HIS A 1 35 ? -11.426 2.389 0.787 1.00 0.00 35 HIS A CA 6
ATOM 5893 C C . HIS A 1 35 ? -10.050 1.994 0.258 1.00 0.00 35 HIS A C 6
ATOM 5894 O O . HIS A 1 35 ? -9.089 2.753 0.373 1.00 0.00 35 HIS A O 6
ATOM 5908 N N . GLU A 1 36 ? -9.965 0.800 -0.322 1.00 0.00 36 GLU A N 6
ATOM 5909 C CA . GLU A 1 36 ? -8.707 0.305 -0.867 1.00 0.00 36 GLU A CA 6
ATOM 5910 C C . GLU A 1 36 ? -7.966 1.409 -1.616 1.00 0.00 36 GLU A C 6
ATOM 5911 O O . GLU A 1 36 ? -6.768 1.612 -1.418 1.00 0.00 36 GLU A O 6
ATOM 5923 N N . ASP A 1 37 ? -8.688 2.119 -2.477 1.00 0.00 37 ASP A N 6
ATOM 5924 C CA . ASP A 1 37 ? -8.100 3.203 -3.256 1.00 0.00 37 ASP A CA 6
ATOM 5925 C C . ASP A 1 37 ? -7.345 4.173 -2.353 1.00 0.00 37 ASP A C 6
ATOM 5926 O O . ASP A 1 37 ? -6.239 4.607 -2.678 1.00 0.00 37 ASP A O 6
ATOM 5935 N N . TYR A 1 38 ? -7.949 4.510 -1.219 1.00 0.00 38 TYR A N 6
ATOM 5936 C CA . TYR A 1 38 ? -7.334 5.432 -0.271 1.00 0.00 38 TYR A CA 6
ATOM 5937 C C . TYR A 1 38 ? -6.234 4.739 0.528 1.00 0.00 38 TYR A C 6
ATOM 5938 O O . TYR A 1 38 ? -5.103 5.222 0.596 1.00 0.00 38 TYR A O 6
ATOM 5956 N N . CYS A 1 39 ? -6.574 3.605 1.129 1.00 0.00 39 CYS A N 6
ATOM 5957 C CA . CYS A 1 39 ? -5.617 2.843 1.923 1.00 0.00 39 CYS A CA 6
ATOM 5958 C C . CYS A 1 39 ? -4.231 2.879 1.285 1.00 0.00 39 CYS A C 6
ATOM 5959 O O . CYS A 1 39 ? -3.261 3.311 1.906 1.00 0.00 39 CYS A O 6
ATOM 5966 N N . GLY A 1 40 ? -4.146 2.419 0.040 1.00 0.00 40 GLY A N 6
ATOM 5967 C CA . GLY A 1 40 ? -2.876 2.407 -0.661 1.00 0.00 40 GLY A CA 6
ATOM 5968 C C . GLY A 1 40 ? -2.345 3.803 -0.923 1.00 0.00 40 GLY A C 6
ATOM 5969 O O . GLY A 1 40 ? -1.192 4.103 -0.614 1.00 0.00 40 GLY A O 6
ATOM 5973 N N . ALA A 1 41 ? -3.186 4.657 -1.496 1.00 0.00 41 ALA A N 6
ATOM 5974 C CA . ALA A 1 41 ? -2.795 6.028 -1.799 1.00 0.00 41 ALA A CA 6
ATOM 5975 C C . ALA A 1 41 ? -2.078 6.668 -0.615 1.00 0.00 41 ALA A C 6
ATOM 5976 O O . ALA A 1 41 ? -1.172 7.482 -0.793 1.00 0.00 41 ALA A O 6
ATOM 5983 N N . ARG A 1 42 ? -2.491 6.297 0.592 1.00 0.00 42 ARG A N 6
ATOM 5984 C CA . ARG A 1 42 ? -1.889 6.837 1.805 1.00 0.00 42 ARG A CA 6
ATOM 5985 C C . ARG A 1 42 ? -0.371 6.690 1.771 1.00 0.00 42 ARG A C 6
ATOM 5986 O O . ARG A 1 42 ? 0.171 5.906 0.992 1.00 0.00 42 ARG A O 6
ATOM 6007 N N . THR A 1 43 ? 0.312 7.452 2.620 1.00 0.00 43 THR A N 6
ATOM 6008 C CA . THR A 1 43 ? 1.767 7.409 2.686 1.00 0.00 43 THR A CA 6
ATOM 6009 C C . THR A 1 43 ? 2.248 7.253 4.124 1.00 0.00 43 THR A C 6
ATOM 6010 O O . THR A 1 43 ? 1.569 7.666 5.063 1.00 0.00 43 THR A O 6
ATOM 6021 N N . GLU A 1 44 ? 3.423 6.654 4.288 1.00 0.00 44 GLU A N 6
ATOM 6022 C CA . GLU A 1 44 ? 3.994 6.444 5.613 1.00 0.00 44 GLU A CA 6
ATOM 6023 C C . GLU A 1 44 ? 5.408 7.013 5.693 1.00 0.00 44 GLU A C 6
ATOM 6024 O O . GLU A 1 44 ? 6.272 6.676 4.882 1.00 0.00 44 GLU A O 6
ATOM 6036 N N . LEU A 1 45 ? 5.637 7.877 6.676 1.00 0.00 45 LEU A N 6
ATOM 6037 C CA . LEU A 1 45 ? 6.946 8.494 6.863 1.00 0.00 45 LEU A CA 6
ATOM 6038 C C . LEU A 1 45 ? 7.997 7.445 7.212 1.00 0.00 45 LEU A C 6
ATOM 6039 O O . LEU A 1 45 ? 7.929 6.809 8.265 1.00 0.00 45 LEU A O 6
ATOM 6055 N N . CYS A 1 46 ? 8.970 7.271 6.324 1.00 0.00 46 CYS A N 6
ATOM 6056 C CA . CYS A 1 46 ? 10.037 6.302 6.539 1.00 0.00 46 CYS A CA 6
ATOM 6057 C C . CYS A 1 46 ? 10.985 6.771 7.639 1.00 0.00 46 CYS A C 6
ATOM 6058 O O . CYS A 1 46 ? 11.109 7.967 7.898 1.00 0.00 46 CYS A O 6
ATOM 6065 N N . GLY A 1 47 ? 11.652 5.818 8.284 1.00 0.00 47 GLY A N 6
ATOM 6066 C CA . GLY A 1 47 ? 12.579 6.152 9.349 1.00 0.00 47 GLY A CA 6
ATOM 6067 C C . GLY A 1 47 ? 14.001 6.318 8.849 1.00 0.00 47 GLY A C 6
ATOM 6068 O O . GLY A 1 47 ? 14.782 7.077 9.421 1.00 0.00 47 GLY A O 6
ATOM 6072 N N . ASN A 1 48 ? 14.337 5.603 7.780 1.00 0.00 48 ASN A N 6
ATOM 6073 C CA . ASN A 1 48 ? 15.675 5.673 7.205 1.00 0.00 48 ASN A CA 6
ATOM 6074 C C . ASN A 1 48 ? 15.877 6.985 6.454 1.00 0.00 48 ASN A C 6
ATOM 6075 O O . ASN A 1 48 ? 16.702 7.814 6.841 1.00 0.00 48 ASN A O 6
ATOM 6086 N N . CYS A 1 49 ? 15.118 7.169 5.379 1.00 0.00 49 CYS A N 6
ATOM 6087 C CA . CYS A 1 49 ? 15.213 8.380 4.573 1.00 0.00 49 CYS A CA 6
ATOM 6088 C C . CYS A 1 49 ? 14.402 9.512 5.197 1.00 0.00 49 CYS A C 6
ATOM 6089 O O . CYS A 1 49 ? 14.935 10.580 5.496 1.00 0.00 49 CYS A O 6
ATOM 6096 N N . GLY A 1 50 ? 13.109 9.271 5.389 1.00 0.00 50 GLY A N 6
ATOM 6097 C CA . GLY A 1 50 ? 12.245 10.279 5.976 1.00 0.00 50 GLY A CA 6
ATOM 6098 C C . GLY A 1 50 ? 11.360 10.954 4.947 1.00 0.00 50 GLY A C 6
ATOM 6099 O O . GLY A 1 50 ? 11.190 12.173 4.970 1.00 0.00 50 GLY A O 6
ATOM 6103 N N . ARG A 1 51 ? 10.798 10.161 4.041 1.00 0.00 51 ARG A N 6
ATOM 6104 C CA . ARG A 1 51 ? 9.928 10.691 2.997 1.00 0.00 51 ARG A CA 6
ATOM 6105 C C . ARG A 1 51 ? 8.596 9.948 2.970 1.00 0.00 51 ARG A C 6
ATOM 6106 O O . ARG A 1 51 ? 8.501 8.807 3.418 1.00 0.00 51 ARG A O 6
ATOM 6127 N N . ASN A 1 52 ? 7.568 10.606 2.443 1.00 0.00 52 ASN A N 6
ATOM 6128 C CA . ASN A 1 52 ? 6.240 10.008 2.359 1.00 0.00 52 ASN A CA 6
ATOM 6129 C C . ASN A 1 52 ? 6.122 9.117 1.127 1.00 0.00 52 ASN A C 6
ATOM 6130 O O . ASN A 1 52 ? 6.010 9.605 0.002 1.00 0.00 52 ASN A O 6
ATOM 6141 N N . VAL A 1 53 ? 6.146 7.806 1.347 1.00 0.00 53 VAL A N 6
ATOM 6142 C CA . VAL A 1 53 ? 6.040 6.845 0.255 1.00 0.00 53 VAL A CA 6
ATOM 6143 C C . VAL A 1 53 ? 4.693 6.132 0.280 1.00 0.00 53 VAL A C 6
ATOM 6144 O O . VAL A 1 53 ? 4.197 5.755 1.343 1.00 0.00 53 VAL A O 6
ATOM 6157 N N . LEU A 1 54 ? 4.104 5.948 -0.896 1.00 0.00 54 LEU A N 6
ATOM 6158 C CA . LEU A 1 54 ? 2.814 5.278 -1.010 1.00 0.00 54 LEU A CA 6
ATOM 6159 C C . LEU A 1 54 ? 2.887 3.857 -0.462 1.00 0.00 54 LEU A C 6
ATOM 6160 O O . LEU A 1 54 ? 3.842 3.126 -0.728 1.00 0.00 54 LEU A O 6
ATOM 6176 N N . VAL A 1 55 ? 1.872 3.470 0.305 1.00 0.00 55 VAL A N 6
ATOM 6177 C CA . VAL A 1 55 ? 1.820 2.135 0.888 1.00 0.00 55 VAL A CA 6
ATOM 6178 C C . VAL A 1 55 ? 2.129 1.067 -0.155 1.00 0.00 55 VAL A C 6
ATOM 6179 O O . VAL A 1 55 ? 2.919 0.154 0.089 1.00 0.00 55 VAL A O 6
ATOM 6192 N N . LYS A 1 56 ? 1.502 1.187 -1.320 1.00 0.00 56 LYS A N 6
ATOM 6193 C CA . LYS A 1 56 ? 1.710 0.233 -2.403 1.00 0.00 56 LYS A CA 6
ATOM 6194 C C . LYS A 1 56 ? 3.165 0.238 -2.861 1.00 0.00 56 LYS A C 6
ATOM 6195 O O . LYS A 1 56 ? 3.680 -0.774 -3.336 1.00 0.00 56 LYS A O 6
ATOM 6214 N N . ASP A 1 57 ? 3.823 1.383 -2.713 1.00 0.00 57 ASP A N 6
ATOM 6215 C CA . ASP A 1 57 ? 5.220 1.519 -3.109 1.00 0.00 57 ASP A CA 6
ATOM 6216 C C . ASP A 1 57 ? 6.145 0.937 -2.045 1.00 0.00 57 ASP A C 6
ATOM 6217 O O . ASP A 1 57 ? 7.167 0.326 -2.362 1.00 0.00 57 ASP A O 6
ATOM 6226 N N . LEU A 1 58 ? 5.781 1.131 -0.782 1.00 0.00 58 LEU A N 6
ATOM 6227 C CA . LEU A 1 58 ? 6.579 0.627 0.330 1.00 0.00 58 LEU A CA 6
ATOM 6228 C C . LEU A 1 58 ? 7.117 -0.768 0.026 1.00 0.00 58 LEU A C 6
ATOM 6229 O O . LEU A 1 58 ? 8.139 -1.184 0.572 1.00 0.00 58 LEU A O 6
ATOM 6245 N N . LYS A 1 59 ? 6.423 -1.486 -0.850 1.00 0.00 59 LYS A N 6
ATOM 6246 C CA . LYS A 1 59 ? 6.831 -2.833 -1.231 1.00 0.00 59 LYS A CA 6
ATOM 6247 C C . LYS A 1 59 ? 8.199 -2.816 -1.905 1.00 0.00 59 LYS A C 6
ATOM 6248 O O . LYS A 1 59 ? 9.071 -3.625 -1.584 1.00 0.00 59 LYS A O 6
ATOM 6267 N N . THR A 1 60 ? 8.382 -1.889 -2.840 1.00 0.00 60 THR A N 6
ATOM 6268 C CA . THR A 1 60 ? 9.644 -1.767 -3.558 1.00 0.00 60 THR A CA 6
ATOM 6269 C C . THR A 1 60 ? 10.358 -0.469 -3.199 1.00 0.00 60 THR A C 6
ATOM 6270 O O . THR A 1 60 ? 11.257 -0.025 -3.915 1.00 0.00 60 THR A O 6
ATOM 6281 N N . HIS A 1 61 ? 9.954 0.135 -2.087 1.00 0.00 61 HIS A N 6
ATOM 6282 C CA . HIS A 1 61 ? 10.557 1.383 -1.632 1.00 0.00 61 HIS A CA 6
ATOM 6283 C C . HIS A 1 61 ? 11.965 1.143 -1.095 1.00 0.00 61 HIS A C 6
ATOM 6284 O O . HIS A 1 61 ? 12.891 1.914 -1.345 1.00 0.00 61 HIS A O 6
ATOM 6298 N N . PRO A 1 62 ? 12.131 0.047 -0.339 1.00 0.00 62 PRO A N 6
ATOM 6299 C CA . PRO A 1 62 ? 13.423 -0.320 0.248 1.00 0.00 62 PRO A CA 6
ATOM 6300 C C . PRO A 1 62 ? 14.560 -0.257 -0.765 1.00 0.00 62 PRO A C 6
ATOM 6301 O O . PRO A 1 62 ? 15.704 0.024 -0.411 1.00 0.00 62 PRO A O 6
ATOM 6312 N N . GLU A 1 63 ? 14.237 -0.521 -2.028 1.00 0.00 63 GLU A N 6
ATOM 6313 C CA . GLU A 1 63 ? 15.233 -0.495 -3.092 1.00 0.00 63 GLU A CA 6
ATOM 6314 C C . GLU A 1 63 ? 15.727 0.928 -3.339 1.00 0.00 63 GLU A C 6
ATOM 6315 O O . GLU A 1 63 ? 16.929 1.168 -3.456 1.00 0.00 63 GLU A O 6
ATOM 6327 N N . VAL A 1 64 ? 14.791 1.868 -3.419 1.00 0.00 64 VAL A N 6
ATOM 6328 C CA . VAL A 1 64 ? 15.130 3.267 -3.652 1.00 0.00 64 VAL A CA 6
ATOM 6329 C C . VAL A 1 64 ? 15.084 4.067 -2.355 1.00 0.00 64 VAL A C 6
ATOM 6330 O O . VAL A 1 64 ? 15.047 5.297 -2.373 1.00 0.00 64 VAL A O 6
ATOM 6343 N N . CYS A 1 65 ? 15.086 3.360 -1.230 1.00 0.00 65 CYS A N 6
ATOM 6344 C CA . CYS A 1 65 ? 15.044 4.003 0.078 1.00 0.00 65 CYS A CA 6
ATOM 6345 C C . CYS A 1 65 ? 16.452 4.312 0.578 1.00 0.00 65 CYS A C 6
ATOM 6346 O O . CYS A 1 65 ? 17.354 3.480 0.479 1.00 0.00 65 CYS A O 6
ATOM 6353 N N . GLY A 1 66 ? 16.633 5.514 1.115 1.00 0.00 66 GLY A N 6
ATOM 6354 C CA . GLY A 1 66 ? 17.933 5.913 1.622 1.00 0.00 66 GLY A CA 6
ATOM 6355 C C . GLY A 1 66 ? 18.905 6.265 0.513 1.00 0.00 66 GLY A C 6
ATOM 6356 O O . GLY A 1 66 ? 19.928 5.602 0.341 1.00 0.00 66 GLY A O 6
ATOM 6360 N N . ARG A 1 67 ? 18.584 7.311 -0.242 1.00 0.00 67 ARG A N 6
ATOM 6361 C CA . ARG A 1 67 ? 19.435 7.749 -1.342 1.00 0.00 67 ARG A CA 6
ATOM 6362 C C . ARG A 1 67 ? 19.293 9.250 -1.575 1.00 0.00 67 ARG A C 6
ATOM 6363 O O . ARG A 1 67 ? 18.257 9.718 -2.046 1.00 0.00 67 ARG A O 6
ATOM 6384 N N . GLU A 1 68 ? 20.341 9.997 -1.243 1.00 0.00 68 GLU A N 6
ATOM 6385 C CA . GLU A 1 68 ? 20.331 11.445 -1.415 1.00 0.00 68 GLU A CA 6
ATOM 6386 C C . GLU A 1 68 ? 19.624 11.834 -2.711 1.00 0.00 68 GLU A C 6
ATOM 6387 O O . GLU A 1 68 ? 18.654 12.591 -2.699 1.00 0.00 68 GLU A O 6
ATOM 6399 N N . GLY A 1 69 ? 20.119 11.310 -3.828 1.00 0.00 69 GLY A N 6
ATOM 6400 C CA . GLY A 1 69 ? 19.525 11.613 -5.117 1.00 0.00 69 GLY A CA 6
ATOM 6401 C C . GLY A 1 69 ? 20.272 12.704 -5.858 1.00 0.00 69 GLY A C 6
ATOM 6402 O O . GLY A 1 69 ? 20.793 13.636 -5.244 1.00 0.00 69 GLY A O 6
ATOM 6406 N N . SER A 1 70 ? 20.327 12.588 -7.181 1.00 0.00 70 SER A N 6
ATOM 6407 C CA . SER A 1 70 ? 21.021 13.570 -8.006 1.00 0.00 70 SER A CA 6
ATOM 6408 C C . SER A 1 70 ? 20.275 13.804 -9.316 1.00 0.00 70 SER A C 6
ATOM 6409 O O . SER A 1 70 ? 19.480 12.970 -9.748 1.00 0.00 70 SER A O 6
ATOM 6417 N N . GLY A 1 71 ? 20.536 14.947 -9.943 1.00 0.00 71 GLY A N 6
ATOM 6418 C CA . GLY A 1 71 ? 19.881 15.272 -11.197 1.00 0.00 71 GLY A CA 6
ATOM 6419 C C . GLY A 1 71 ? 19.836 16.765 -11.457 1.00 0.00 71 GLY A C 6
ATOM 6420 O O . GLY A 1 71 ? 19.641 17.570 -10.547 1.00 0.00 71 GLY A O 6
ATOM 6424 N N . PRO A 1 72 ? 20.022 17.153 -12.728 1.00 0.00 72 PRO A N 6
ATOM 6425 C CA . PRO A 1 72 ? 20.007 18.561 -13.135 1.00 0.00 72 PRO A CA 6
ATOM 6426 C C . PRO A 1 72 ? 18.614 19.175 -13.047 1.00 0.00 72 PRO A C 6
ATOM 6427 O O . PRO A 1 72 ? 18.419 20.345 -13.379 1.00 0.00 72 PRO A O 6
ATOM 6438 N N . SER A 1 73 ? 17.649 18.380 -12.598 1.00 0.00 73 SER A N 6
ATOM 6439 C CA . SER A 1 73 ? 16.272 18.845 -12.470 1.00 0.00 73 SER A CA 6
ATOM 6440 C C . SER A 1 73 ? 15.648 18.342 -11.172 1.00 0.00 73 SER A C 6
ATOM 6441 O O . SER A 1 73 ? 15.851 17.194 -10.776 1.00 0.00 73 SER A O 6
ATOM 6449 N N . SER A 1 74 ? 14.885 19.210 -10.514 1.00 0.00 74 SER A N 6
ATOM 6450 C CA . SER A 1 74 ? 14.233 18.856 -9.259 1.00 0.00 74 SER A CA 6
ATOM 6451 C C . SER A 1 74 ? 13.344 17.629 -9.435 1.00 0.00 74 SER A C 6
ATOM 6452 O O . SER A 1 74 ? 12.863 17.350 -10.533 1.00 0.00 74 SER A O 6
ATOM 6460 N N . GLY A 1 75 ? 13.130 16.899 -8.345 1.00 0.00 75 GLY A N 6
ATOM 6461 C CA . GLY A 1 75 ? 12.300 15.710 -8.399 1.00 0.00 75 GLY A CA 6
ATOM 6462 C C . GLY A 1 75 ? 13.030 14.470 -7.922 1.00 0.00 75 GLY A C 6
ATOM 6463 O O . GLY A 1 75 ? 13.506 13.699 -8.753 1.00 0.00 75 GLY A O 6
ATOM 6469 N N . GLY A 1 1 ? -26.945 -13.125 27.742 1.00 0.00 1 GLY A N 7
ATOM 6470 C CA . GLY A 1 1 ? -27.623 -14.377 27.464 1.00 0.00 1 GLY A CA 7
ATOM 6471 C C . GLY A 1 1 ? -27.227 -15.477 28.430 1.00 0.00 1 GLY A C 7
ATOM 6472 O O . GLY A 1 1 ? -26.058 -15.856 28.505 1.00 0.00 1 GLY A O 7
ATOM 6476 N N . SER A 1 2 ? -28.203 -15.990 29.172 1.00 0.00 2 SER A N 7
ATOM 6477 C CA . SER A 1 2 ? -27.950 -17.049 30.142 1.00 0.00 2 SER A CA 7
ATOM 6478 C C . SER A 1 2 ? -27.521 -18.335 29.442 1.00 0.00 2 SER A C 7
ATOM 6479 O O . SER A 1 2 ? -28.287 -18.926 28.680 1.00 0.00 2 SER A O 7
ATOM 6487 N N . SER A 1 3 ? -26.291 -18.763 29.707 1.00 0.00 3 SER A N 7
ATOM 6488 C CA . SER A 1 3 ? -25.757 -19.977 29.101 1.00 0.00 3 SER A CA 7
ATOM 6489 C C . SER A 1 3 ? -25.724 -19.856 27.580 1.00 0.00 3 SER A C 7
ATOM 6490 O O . SER A 1 3 ? -26.062 -20.798 26.864 1.00 0.00 3 SER A O 7
ATOM 6498 N N . GLY A 1 4 ? -25.315 -18.688 27.094 1.00 0.00 4 GLY A N 7
ATOM 6499 C CA . GLY A 1 4 ? -25.246 -18.464 25.662 1.00 0.00 4 GLY A CA 7
ATOM 6500 C C . GLY A 1 4 ? -26.501 -18.915 24.943 1.00 0.00 4 GLY A C 7
ATOM 6501 O O . GLY A 1 4 ? -27.607 -18.500 25.290 1.00 0.00 4 GLY A O 7
ATOM 6505 N N . SER A 1 5 ? -26.331 -19.768 23.938 1.00 0.00 5 SER A N 7
ATOM 6506 C CA . SER A 1 5 ? -27.460 -20.272 23.164 1.00 0.00 5 SER A CA 7
ATOM 6507 C C . SER A 1 5 ? -27.625 -21.776 23.361 1.00 0.00 5 SER A C 7
ATOM 6508 O O . SER A 1 5 ? -26.772 -22.564 22.952 1.00 0.00 5 SER A O 7
ATOM 6516 N N . SER A 1 6 ? -28.729 -22.166 23.990 1.00 0.00 6 SER A N 7
ATOM 6517 C CA . SER A 1 6 ? -29.005 -23.575 24.245 1.00 0.00 6 SER A CA 7
ATOM 6518 C C . SER A 1 6 ? -29.166 -24.343 22.937 1.00 0.00 6 SER A C 7
ATOM 6519 O O . SER A 1 6 ? -28.638 -25.443 22.780 1.00 0.00 6 SER A O 7
ATOM 6527 N N . GLY A 1 7 ? -29.901 -23.753 21.998 1.00 0.00 7 GLY A N 7
ATOM 6528 C CA . GLY A 1 7 ? -30.120 -24.395 20.715 1.00 0.00 7 GLY A CA 7
ATOM 6529 C C . GLY A 1 7 ? -28.899 -25.151 20.230 1.00 0.00 7 GLY A C 7
ATOM 6530 O O . GLY A 1 7 ? -27.767 -24.790 20.552 1.00 0.00 7 GLY A O 7
ATOM 6534 N N . HIS A 1 8 ? -29.128 -26.205 19.453 1.00 0.00 8 HIS A N 7
ATOM 6535 C CA . HIS A 1 8 ? -28.037 -27.016 18.922 1.00 0.00 8 HIS A CA 7
ATOM 6536 C C . HIS A 1 8 ? -28.057 -27.023 17.397 1.00 0.00 8 HIS A C 7
ATOM 6537 O O . HIS A 1 8 ? -29.120 -27.101 16.782 1.00 0.00 8 HIS A O 7
ATOM 6551 N N . GLU A 1 9 ? -26.876 -26.941 16.793 1.00 0.00 9 GLU A N 7
ATOM 6552 C CA . GLU A 1 9 ? -26.760 -26.937 15.340 1.00 0.00 9 GLU A CA 7
ATOM 6553 C C . GLU A 1 9 ? -27.622 -25.837 14.728 1.00 0.00 9 GLU A C 7
ATOM 6554 O O . GLU A 1 9 ? -28.298 -26.052 13.723 1.00 0.00 9 GLU A O 7
ATOM 6566 N N . GLU A 1 10 ? -27.593 -24.659 15.344 1.00 0.00 10 GLU A N 7
ATOM 6567 C CA . GLU A 1 10 ? -28.374 -23.526 14.861 1.00 0.00 10 GLU A CA 7
ATOM 6568 C C . GLU A 1 10 ? -27.860 -23.050 13.505 1.00 0.00 10 GLU A C 7
ATOM 6569 O O . GLU A 1 10 ? -26.652 -22.959 13.283 1.00 0.00 10 GLU A O 7
ATOM 6581 N N . THR A 1 11 ? -28.786 -22.747 12.601 1.00 0.00 11 THR A N 7
ATOM 6582 C CA . THR A 1 11 ? -28.428 -22.282 11.267 1.00 0.00 11 THR A CA 7
ATOM 6583 C C . THR A 1 11 ? -27.855 -20.870 11.312 1.00 0.00 11 THR A C 7
ATOM 6584 O O . THR A 1 11 ? -28.211 -20.074 12.180 1.00 0.00 11 THR A O 7
ATOM 6595 N N . GLU A 1 12 ? -26.968 -20.566 10.370 1.00 0.00 12 GLU A N 7
ATOM 6596 C CA . GLU A 1 12 ? -26.346 -19.249 10.304 1.00 0.00 12 GLU A CA 7
ATOM 6597 C C . GLU A 1 12 ? -26.001 -18.882 8.863 1.00 0.00 12 GLU A C 7
ATOM 6598 O O . GLU A 1 12 ? -25.727 -19.754 8.038 1.00 0.00 12 GLU A O 7
ATOM 6610 N N . CYS A 1 13 ? -26.018 -17.586 8.569 1.00 0.00 13 CYS A N 7
ATOM 6611 C CA . CYS A 1 13 ? -25.709 -17.103 7.228 1.00 0.00 13 CYS A CA 7
ATOM 6612 C C . CYS A 1 13 ? -24.330 -16.452 7.190 1.00 0.00 13 CYS A C 7
ATOM 6613 O O . CYS A 1 13 ? -23.909 -15.776 8.128 1.00 0.00 13 CYS A O 7
ATOM 6621 N N . PRO A 1 14 ? -23.608 -16.661 6.079 1.00 0.00 14 PRO A N 7
ATOM 6622 C CA . PRO A 1 14 ? -22.264 -16.105 5.892 1.00 0.00 14 PRO A CA 7
ATOM 6623 C C . PRO A 1 14 ? -22.284 -14.591 5.711 1.00 0.00 14 PRO A C 7
ATOM 6624 O O . PRO A 1 14 ? -23.345 -13.990 5.533 1.00 0.00 14 PRO A O 7
ATOM 6635 N N . LEU A 1 15 ? -21.106 -13.978 5.758 1.00 0.00 15 LEU A N 7
ATOM 6636 C CA . LEU A 1 15 ? -20.989 -12.533 5.598 1.00 0.00 15 LEU A CA 7
ATOM 6637 C C . LEU A 1 15 ? -20.406 -12.181 4.233 1.00 0.00 15 LEU A C 7
ATOM 6638 O O . LEU A 1 15 ? -19.599 -12.929 3.680 1.00 0.00 15 LEU A O 7
ATOM 6654 N N . ARG A 1 16 ? -20.818 -11.038 3.697 1.00 0.00 16 ARG A N 7
ATOM 6655 C CA . ARG A 1 16 ? -20.336 -10.586 2.397 1.00 0.00 16 ARG A CA 7
ATOM 6656 C C . ARG A 1 16 ? -19.312 -9.466 2.556 1.00 0.00 16 ARG A C 7
ATOM 6657 O O . ARG A 1 16 ? -18.942 -8.806 1.584 1.00 0.00 16 ARG A O 7
ATOM 6678 N N . LEU A 1 17 ? -18.858 -9.257 3.786 1.00 0.00 17 LEU A N 7
ATOM 6679 C CA . LEU A 1 17 ? -17.876 -8.217 4.073 1.00 0.00 17 LEU A CA 7
ATOM 6680 C C . LEU A 1 17 ? -16.514 -8.577 3.489 1.00 0.00 17 LEU A C 7
ATOM 6681 O O . LEU A 1 17 ? -16.145 -9.750 3.427 1.00 0.00 17 LEU A O 7
ATOM 6697 N N . ALA A 1 18 ? -15.771 -7.561 3.064 1.00 0.00 18 ALA A N 7
ATOM 6698 C CA . ALA A 1 18 ? -14.448 -7.770 2.489 1.00 0.00 18 ALA A CA 7
ATOM 6699 C C . ALA A 1 18 ? -13.359 -7.211 3.398 1.00 0.00 18 ALA A C 7
ATOM 6700 O O . ALA A 1 18 ? -13.604 -6.299 4.188 1.00 0.00 18 ALA A O 7
ATOM 6707 N N . VAL A 1 19 ? -12.156 -7.763 3.282 1.00 0.00 19 VAL A N 7
ATOM 6708 C CA . VAL A 1 19 ? -11.029 -7.318 4.094 1.00 0.00 19 VAL A CA 7
ATOM 6709 C C . VAL A 1 19 ? -9.855 -6.895 3.218 1.00 0.00 19 VAL A C 7
ATOM 6710 O O . VAL A 1 19 ? -9.491 -7.589 2.269 1.00 0.00 19 VAL A O 7
ATOM 6723 N N . CYS A 1 20 ? -9.263 -5.750 3.545 1.00 0.00 20 CYS A N 7
ATOM 6724 C CA . CYS A 1 20 ? -8.129 -5.232 2.789 1.00 0.00 20 CYS A CA 7
ATOM 6725 C C . CYS A 1 20 ? -6.896 -6.108 2.990 1.00 0.00 20 CYS A C 7
ATOM 6726 O O . CYS A 1 20 ? -6.819 -6.877 3.948 1.00 0.00 20 CYS A O 7
ATOM 6733 N N . GLN A 1 21 ? -5.935 -5.986 2.080 1.00 0.00 21 GLN A N 7
ATOM 6734 C CA . GLN A 1 21 ? -4.706 -6.766 2.158 1.00 0.00 21 GLN A CA 7
ATOM 6735 C C . GLN A 1 21 ? -3.541 -5.903 2.630 1.00 0.00 21 GLN A C 7
ATOM 6736 O O . GLN A 1 21 ? -2.539 -6.414 3.131 1.00 0.00 21 GLN A O 7
ATOM 6750 N N . HIS A 1 22 ? -3.679 -4.591 2.466 1.00 0.00 22 HIS A N 7
ATOM 6751 C CA . HIS A 1 22 ? -2.638 -3.656 2.876 1.00 0.00 22 HIS A CA 7
ATOM 6752 C C . HIS A 1 22 ? -2.705 -3.391 4.377 1.00 0.00 22 HIS A C 7
ATOM 6753 O O . HIS A 1 22 ? -1.715 -3.551 5.092 1.00 0.00 22 HIS A O 7
ATOM 6767 N N . CYS A 1 23 ? -3.879 -2.984 4.849 1.00 0.00 23 CYS A N 7
ATOM 6768 C CA . CYS A 1 23 ? -4.076 -2.696 6.264 1.00 0.00 23 CYS A CA 7
ATOM 6769 C C . CYS A 1 23 ? -4.601 -3.925 7.002 1.00 0.00 23 CYS A C 7
ATOM 6770 O O . CYS A 1 23 ? -4.362 -4.094 8.198 1.00 0.00 23 CYS A O 7
ATOM 6777 N N . ASP A 1 24 ? -5.318 -4.779 6.280 1.00 0.00 24 ASP A N 7
ATOM 6778 C CA . ASP A 1 24 ? -5.876 -5.993 6.864 1.00 0.00 24 ASP A CA 7
ATOM 6779 C C . ASP A 1 24 ? -6.968 -5.657 7.875 1.00 0.00 24 ASP A C 7
ATOM 6780 O O . ASP A 1 24 ? -7.013 -6.224 8.968 1.00 0.00 24 ASP A O 7
ATOM 6789 N N . LEU A 1 25 ? -7.846 -4.732 7.504 1.00 0.00 25 LEU A N 7
ATOM 6790 C CA . LEU A 1 25 ? -8.939 -4.319 8.378 1.00 0.00 25 LEU A CA 7
ATOM 6791 C C . LEU A 1 25 ? -10.285 -4.763 7.815 1.00 0.00 25 LEU A C 7
ATOM 6792 O O . LEU A 1 25 ? -10.442 -4.912 6.604 1.00 0.00 25 LEU A O 7
ATOM 6808 N N . GLU A 1 26 ? -11.253 -4.971 8.702 1.00 0.00 26 GLU A N 7
ATOM 6809 C CA . GLU A 1 26 ? -12.586 -5.396 8.292 1.00 0.00 26 GLU A CA 7
ATOM 6810 C C . GLU A 1 26 ? -13.380 -4.223 7.725 1.00 0.00 26 GLU A C 7
ATOM 6811 O O . GLU A 1 26 ? -13.442 -3.151 8.327 1.00 0.00 26 GLU A O 7
ATOM 6823 N N . LEU A 1 27 ? -13.986 -4.435 6.562 1.00 0.00 27 LEU A N 7
ATOM 6824 C CA . LEU A 1 27 ? -14.777 -3.396 5.911 1.00 0.00 27 LEU A CA 7
ATOM 6825 C C . LEU A 1 27 ? -15.935 -4.005 5.125 1.00 0.00 27 LEU A C 7
ATOM 6826 O O . LEU A 1 27 ? -16.076 -5.226 5.055 1.00 0.00 27 LEU A O 7
ATOM 6842 N N . SER A 1 28 ? -16.759 -3.145 4.534 1.00 0.00 28 SER A N 7
ATOM 6843 C CA . SER A 1 28 ? -17.905 -3.598 3.755 1.00 0.00 28 SER A CA 7
ATOM 6844 C C . SER A 1 28 ? -17.475 -4.024 2.354 1.00 0.00 28 SER A C 7
ATOM 6845 O O . SER A 1 28 ? -16.342 -3.778 1.939 1.00 0.00 28 SER A O 7
ATOM 6853 N N . ILE A 1 29 ? -18.387 -4.664 1.631 1.00 0.00 29 ILE A N 7
ATOM 6854 C CA . ILE A 1 29 ? -18.104 -5.123 0.277 1.00 0.00 29 ILE A CA 7
ATOM 6855 C C . ILE A 1 29 ? -18.098 -3.959 -0.708 1.00 0.00 29 ILE A C 7
ATOM 6856 O O . ILE A 1 29 ? -17.191 -3.834 -1.533 1.00 0.00 29 ILE A O 7
ATOM 6872 N N . LEU A 1 30 ? -19.114 -3.109 -0.617 1.00 0.00 30 LEU A N 7
ATOM 6873 C CA . LEU A 1 30 ? -19.225 -1.952 -1.499 1.00 0.00 30 LEU A CA 7
ATOM 6874 C C . LEU A 1 30 ? -18.328 -0.814 -1.022 1.00 0.00 30 LEU A C 7
ATOM 6875 O O . LEU A 1 30 ? -18.131 0.174 -1.729 1.00 0.00 30 LEU A O 7
ATOM 6891 N N . LYS A 1 31 ? -17.785 -0.961 0.182 1.00 0.00 31 LYS A N 7
ATOM 6892 C CA . LYS A 1 31 ? -16.906 0.051 0.754 1.00 0.00 31 LYS A CA 7
ATOM 6893 C C . LYS A 1 31 ? -15.443 -0.272 0.465 1.00 0.00 31 LYS A C 7
ATOM 6894 O O . LYS A 1 31 ? -14.614 0.628 0.325 1.00 0.00 31 LYS A O 7
ATOM 6913 N N . LEU A 1 32 ? -15.134 -1.561 0.376 1.00 0.00 32 LEU A N 7
ATOM 6914 C CA . LEU A 1 32 ? -13.771 -2.003 0.102 1.00 0.00 32 LEU A CA 7
ATOM 6915 C C . LEU A 1 32 ? -13.217 -1.320 -1.144 1.00 0.00 32 LEU A C 7
ATOM 6916 O O . LEU A 1 32 ? -12.162 -0.686 -1.101 1.00 0.00 32 LEU A O 7
ATOM 6932 N N . LYS A 1 33 ? -13.936 -1.451 -2.253 1.00 0.00 33 LYS A N 7
ATOM 6933 C CA . LYS A 1 33 ? -13.519 -0.844 -3.512 1.00 0.00 33 LYS A CA 7
ATOM 6934 C C . LYS A 1 33 ? -12.913 0.536 -3.276 1.00 0.00 33 LYS A C 7
ATOM 6935 O O . LYS A 1 33 ? -11.729 0.755 -3.530 1.00 0.00 33 LYS A O 7
ATOM 6954 N N . GLU A 1 34 ? -13.732 1.462 -2.787 1.00 0.00 34 GLU A N 7
ATOM 6955 C CA . GLU A 1 34 ? -13.274 2.820 -2.516 1.00 0.00 34 GLU A CA 7
ATOM 6956 C C . GLU A 1 34 ? -12.126 2.816 -1.511 1.00 0.00 34 GLU A C 7
ATOM 6957 O O . GLU A 1 34 ? -11.031 3.301 -1.800 1.00 0.00 34 GLU A O 7
ATOM 6969 N N . HIS A 1 35 ? -12.384 2.267 -0.328 1.00 0.00 35 HIS A N 7
ATOM 6970 C CA . HIS A 1 35 ? -11.372 2.200 0.721 1.00 0.00 35 HIS A CA 7
ATOM 6971 C C . HIS A 1 35 ? -9.995 1.912 0.130 1.00 0.00 35 HIS A C 7
ATOM 6972 O O . HIS A 1 35 ? -9.096 2.749 0.194 1.00 0.00 35 HIS A O 7
ATOM 6986 N N . GLU A 1 36 ? -9.839 0.723 -0.444 1.00 0.00 36 GLU A N 7
ATOM 6987 C CA . GLU A 1 36 ? -8.571 0.326 -1.044 1.00 0.00 36 GLU A CA 7
ATOM 6988 C C . GLU A 1 36 ? -7.875 1.522 -1.686 1.00 0.00 36 GLU A C 7
ATOM 6989 O O . GLU A 1 36 ? -6.733 1.840 -1.355 1.00 0.00 36 GLU A O 7
ATOM 7001 N N . ASP A 1 37 ? -8.571 2.180 -2.607 1.00 0.00 37 ASP A N 7
ATOM 7002 C CA . ASP A 1 37 ? -8.021 3.341 -3.296 1.00 0.00 37 ASP A CA 7
ATOM 7003 C C . ASP A 1 37 ? -7.322 4.275 -2.314 1.00 0.00 37 ASP A C 7
ATOM 7004 O O . ASP A 1 37 ? -6.204 4.729 -2.561 1.00 0.00 37 ASP A O 7
ATOM 7013 N N . TYR A 1 38 ? -7.987 4.560 -1.200 1.00 0.00 38 TYR A N 7
ATOM 7014 C CA . TYR A 1 38 ? -7.431 5.443 -0.182 1.00 0.00 38 TYR A CA 7
ATOM 7015 C C . TYR A 1 38 ? -6.294 4.759 0.570 1.00 0.00 38 TYR A C 7
ATOM 7016 O O . TYR A 1 38 ? -5.193 5.300 0.681 1.00 0.00 38 TYR A O 7
ATOM 7034 N N . CYS A 1 39 ? -6.568 3.566 1.086 1.00 0.00 39 CYS A N 7
ATOM 7035 C CA . CYS A 1 39 ? -5.570 2.805 1.828 1.00 0.00 39 CYS A CA 7
ATOM 7036 C C . CYS A 1 39 ? -4.187 2.969 1.204 1.00 0.00 39 CYS A C 7
ATOM 7037 O O . CYS A 1 39 ? -3.240 3.390 1.868 1.00 0.00 39 CYS A O 7
ATOM 7044 N N . GLY A 1 40 ? -4.078 2.633 -0.077 1.00 0.00 40 GLY A N 7
ATOM 7045 C CA . GLY A 1 40 ? -2.808 2.749 -0.770 1.00 0.00 40 GLY A CA 7
ATOM 7046 C C . GLY A 1 40 ? -2.413 4.192 -1.018 1.00 0.00 40 GLY A C 7
ATOM 7047 O O . GLY A 1 40 ? -1.227 4.518 -1.065 1.00 0.00 40 GLY A O 7
ATOM 7051 N N . ALA A 1 41 ? -3.409 5.057 -1.178 1.00 0.00 41 ALA A N 7
ATOM 7052 C CA . ALA A 1 41 ? -3.159 6.472 -1.422 1.00 0.00 41 ALA A CA 7
ATOM 7053 C C . ALA A 1 41 ? -2.195 7.046 -0.389 1.00 0.00 41 ALA A C 7
ATOM 7054 O O . ALA A 1 41 ? -1.583 8.091 -0.611 1.00 0.00 41 ALA A O 7
ATOM 7061 N N . ARG A 1 42 ? -2.066 6.356 0.739 1.00 0.00 42 ARG A N 7
ATOM 7062 C CA . ARG A 1 42 ? -1.177 6.799 1.807 1.00 0.00 42 ARG A CA 7
ATOM 7063 C C . ARG A 1 42 ? 0.284 6.672 1.386 1.00 0.00 42 ARG A C 7
ATOM 7064 O O . ARG A 1 42 ? 0.660 5.733 0.684 1.00 0.00 42 ARG A O 7
ATOM 7085 N N . THR A 1 43 ? 1.104 7.624 1.820 1.00 0.00 43 THR A N 7
ATOM 7086 C CA . THR A 1 43 ? 2.523 7.621 1.487 1.00 0.00 43 THR A CA 7
ATOM 7087 C C . THR A 1 43 ? 3.381 7.786 2.736 1.00 0.00 43 THR A C 7
ATOM 7088 O O . THR A 1 43 ? 3.074 8.599 3.607 1.00 0.00 43 THR A O 7
ATOM 7099 N N . GLU A 1 44 ? 4.458 7.010 2.816 1.00 0.00 44 GLU A N 7
ATOM 7100 C CA . GLU A 1 44 ? 5.360 7.072 3.960 1.00 0.00 44 GLU A CA 7
ATOM 7101 C C . GLU A 1 44 ? 6.703 7.678 3.562 1.00 0.00 44 GLU A C 7
ATOM 7102 O O . GLU A 1 44 ? 7.269 7.333 2.523 1.00 0.00 44 GLU A O 7
ATOM 7114 N N . LEU A 1 45 ? 7.207 8.582 4.394 1.00 0.00 45 LEU A N 7
ATOM 7115 C CA . LEU A 1 45 ? 8.484 9.237 4.129 1.00 0.00 45 LEU A CA 7
ATOM 7116 C C . LEU A 1 45 ? 9.640 8.252 4.269 1.00 0.00 45 LEU A C 7
ATOM 7117 O O . LEU A 1 45 ? 10.044 7.906 5.380 1.00 0.00 45 LEU A O 7
ATOM 7133 N N . CYS A 1 46 ? 10.172 7.807 3.136 1.00 0.00 46 CYS A N 7
ATOM 7134 C CA . CYS A 1 46 ? 11.283 6.864 3.130 1.00 0.00 46 CYS A CA 7
ATOM 7135 C C . CYS A 1 46 ? 12.495 7.447 3.851 1.00 0.00 46 CYS A C 7
ATOM 7136 O O . CYS A 1 46 ? 12.619 8.662 3.996 1.00 0.00 46 CYS A O 7
ATOM 7143 N N . GLY A 1 47 ? 13.388 6.570 4.301 1.00 0.00 47 GLY A N 7
ATOM 7144 C CA . GLY A 1 47 ? 14.578 7.017 5.001 1.00 0.00 47 GLY A CA 7
ATOM 7145 C C . GLY A 1 47 ? 15.806 7.021 4.112 1.00 0.00 47 GLY A C 7
ATOM 7146 O O . GLY A 1 47 ? 16.743 7.784 4.341 1.00 0.00 47 GLY A O 7
ATOM 7150 N N . ASN A 1 48 ? 15.802 6.165 3.096 1.00 0.00 48 ASN A N 7
ATOM 7151 C CA . ASN A 1 48 ? 16.925 6.071 2.170 1.00 0.00 48 ASN A CA 7
ATOM 7152 C C . ASN A 1 48 ? 16.973 7.286 1.248 1.00 0.00 48 ASN A C 7
ATOM 7153 O O . ASN A 1 48 ? 17.984 7.984 1.175 1.00 0.00 48 ASN A O 7
ATOM 7164 N N . CYS A 1 49 ? 15.872 7.532 0.546 1.00 0.00 49 CYS A N 7
ATOM 7165 C CA . CYS A 1 49 ? 15.786 8.661 -0.372 1.00 0.00 49 CYS A CA 7
ATOM 7166 C C . CYS A 1 49 ? 15.223 9.893 0.332 1.00 0.00 49 CYS A C 7
ATOM 7167 O O . CYS A 1 49 ? 15.856 10.947 0.364 1.00 0.00 49 CYS A O 7
ATOM 7174 N N . GLY A 1 50 ? 14.027 9.750 0.895 1.00 0.00 50 GLY A N 7
ATOM 7175 C CA . GLY A 1 50 ? 13.398 10.857 1.591 1.00 0.00 50 GLY A CA 7
ATOM 7176 C C . GLY A 1 50 ? 12.191 11.397 0.849 1.00 0.00 50 GLY A C 7
ATOM 7177 O O . GLY A 1 50 ? 11.890 12.589 0.923 1.00 0.00 50 GLY A O 7
ATOM 7181 N N . ARG A 1 51 ? 11.498 10.519 0.132 1.00 0.00 51 ARG A N 7
ATOM 7182 C CA . ARG A 1 51 ? 10.318 10.914 -0.628 1.00 0.00 51 ARG A CA 7
ATOM 7183 C C . ARG A 1 51 ? 9.122 10.038 -0.271 1.00 0.00 51 ARG A C 7
ATOM 7184 O O . ARG A 1 51 ? 9.227 8.813 -0.233 1.00 0.00 51 ARG A O 7
ATOM 7205 N N . ASN A 1 52 ? 7.985 10.675 -0.009 1.00 0.00 52 ASN A N 7
ATOM 7206 C CA . ASN A 1 52 ? 6.768 9.953 0.346 1.00 0.00 52 ASN A CA 7
ATOM 7207 C C . ASN A 1 52 ? 6.246 9.150 -0.841 1.00 0.00 52 ASN A C 7
ATOM 7208 O O . ASN A 1 52 ? 5.731 9.713 -1.807 1.00 0.00 52 ASN A O 7
ATOM 7219 N N . VAL A 1 53 ? 6.381 7.830 -0.761 1.00 0.00 53 VAL A N 7
ATOM 7220 C CA . VAL A 1 53 ? 5.921 6.949 -1.828 1.00 0.00 53 VAL A CA 7
ATOM 7221 C C . VAL A 1 53 ? 4.646 6.216 -1.424 1.00 0.00 53 VAL A C 7
ATOM 7222 O O . VAL A 1 53 ? 4.511 5.763 -0.287 1.00 0.00 53 VAL A O 7
ATOM 7235 N N . LEU A 1 54 ? 3.713 6.104 -2.363 1.00 0.00 54 LEU A N 7
ATOM 7236 C CA . LEU A 1 54 ? 2.447 5.426 -2.106 1.00 0.00 54 LEU A CA 7
ATOM 7237 C C . LEU A 1 54 ? 2.680 3.973 -1.704 1.00 0.00 54 LEU A C 7
ATOM 7238 O O . LEU A 1 54 ? 3.520 3.284 -2.283 1.00 0.00 54 LEU A O 7
ATOM 7254 N N . VAL A 1 55 ? 1.929 3.512 -0.709 1.00 0.00 55 VAL A N 7
ATOM 7255 C CA . VAL A 1 55 ? 2.050 2.140 -0.231 1.00 0.00 55 VAL A CA 7
ATOM 7256 C C . VAL A 1 55 ? 2.107 1.156 -1.394 1.00 0.00 55 VAL A C 7
ATOM 7257 O O . VAL A 1 55 ? 3.070 0.402 -1.537 1.00 0.00 55 VAL A O 7
ATOM 7270 N N . LYS A 1 56 ? 1.070 1.169 -2.223 1.00 0.00 56 LYS A N 7
ATOM 7271 C CA . LYS A 1 56 ? 1.000 0.280 -3.377 1.00 0.00 56 LYS A CA 7
ATOM 7272 C C . LYS A 1 56 ? 2.356 0.180 -4.069 1.00 0.00 56 LYS A C 7
ATOM 7273 O O . LYS A 1 56 ? 2.646 -0.806 -4.747 1.00 0.00 56 LYS A O 7
ATOM 7292 N N . ASP A 1 57 ? 3.182 1.205 -3.893 1.00 0.00 57 ASP A N 7
ATOM 7293 C CA . ASP A 1 57 ? 4.508 1.232 -4.499 1.00 0.00 57 ASP A CA 7
ATOM 7294 C C . ASP A 1 57 ? 5.567 0.756 -3.510 1.00 0.00 57 ASP A C 7
ATOM 7295 O O . ASP A 1 57 ? 6.521 0.073 -3.886 1.00 0.00 57 ASP A O 7
ATOM 7304 N N . LEU A 1 58 ? 5.394 1.121 -2.244 1.00 0.00 58 LEU A N 7
ATOM 7305 C CA . LEU A 1 58 ? 6.336 0.732 -1.200 1.00 0.00 58 LEU A CA 7
ATOM 7306 C C . LEU A 1 58 ? 6.827 -0.696 -1.414 1.00 0.00 58 LEU A C 7
ATOM 7307 O O . LEU A 1 58 ? 7.934 -1.051 -1.007 1.00 0.00 58 LEU A O 7
ATOM 7323 N N . LYS A 1 59 ? 5.998 -1.511 -2.057 1.00 0.00 59 LYS A N 7
ATOM 7324 C CA . LYS A 1 59 ? 6.348 -2.900 -2.330 1.00 0.00 59 LYS A CA 7
ATOM 7325 C C . LYS A 1 59 ? 7.488 -2.986 -3.339 1.00 0.00 59 LYS A C 7
ATOM 7326 O O . LYS A 1 59 ? 8.475 -3.689 -3.120 1.00 0.00 59 LYS A O 7
ATOM 7345 N N . THR A 1 60 ? 7.348 -2.264 -4.447 1.00 0.00 60 THR A N 7
ATOM 7346 C CA . THR A 1 60 ? 8.366 -2.258 -5.490 1.00 0.00 60 THR A CA 7
ATOM 7347 C C . THR A 1 60 ? 9.118 -0.933 -5.516 1.00 0.00 60 THR A C 7
ATOM 7348 O O . THR A 1 60 ? 9.789 -0.607 -6.497 1.00 0.00 60 THR A O 7
ATOM 7359 N N . HIS A 1 61 ? 9.004 -0.171 -4.433 1.00 0.00 61 HIS A N 7
ATOM 7360 C CA . HIS A 1 61 ? 9.676 1.120 -4.331 1.00 0.00 61 HIS A CA 7
ATOM 7361 C C . HIS A 1 61 ? 11.174 0.936 -4.105 1.00 0.00 61 HIS A C 7
ATOM 7362 O O . HIS A 1 61 ? 12.004 1.638 -4.682 1.00 0.00 61 HIS A O 7
ATOM 7376 N N . PRO A 1 62 ? 11.529 -0.029 -3.243 1.00 0.00 62 PRO A N 7
ATOM 7377 C CA . PRO A 1 62 ? 12.927 -0.327 -2.920 1.00 0.00 62 PRO A CA 7
ATOM 7378 C C . PRO A 1 62 ? 13.797 -0.450 -4.167 1.00 0.00 62 PRO A C 7
ATOM 7379 O O . PRO A 1 62 ? 15.012 -0.266 -4.108 1.00 0.00 62 PRO A O 7
ATOM 7390 N N . GLU A 1 63 ? 13.165 -0.763 -5.295 1.00 0.00 63 GLU A N 7
ATOM 7391 C CA . GLU A 1 63 ? 13.883 -0.911 -6.555 1.00 0.00 63 GLU A CA 7
ATOM 7392 C C . GLU A 1 63 ? 14.450 0.427 -7.019 1.00 0.00 63 GLU A C 7
ATOM 7393 O O . GLU A 1 63 ? 15.657 0.566 -7.222 1.00 0.00 63 GLU A O 7
ATOM 7405 N N . VAL A 1 64 ? 13.571 1.410 -7.185 1.00 0.00 64 VAL A N 7
ATOM 7406 C CA . VAL A 1 64 ? 13.983 2.738 -7.625 1.00 0.00 64 VAL A CA 7
ATOM 7407 C C . VAL A 1 64 ? 14.406 3.602 -6.441 1.00 0.00 64 VAL A C 7
ATOM 7408 O O . VAL A 1 64 ? 14.924 4.705 -6.617 1.00 0.00 64 VAL A O 7
ATOM 7421 N N . CYS A 1 65 ? 14.183 3.093 -5.235 1.00 0.00 65 CYS A N 7
ATOM 7422 C CA . CYS A 1 65 ? 14.540 3.816 -4.020 1.00 0.00 65 CYS A CA 7
ATOM 7423 C C . CYS A 1 65 ? 16.044 4.065 -3.959 1.00 0.00 65 CYS A C 7
ATOM 7424 O O . CYS A 1 65 ? 16.822 3.162 -3.653 1.00 0.00 65 CYS A O 7
ATOM 7431 N N . GLY A 1 66 ? 16.447 5.298 -4.251 1.00 0.00 66 GLY A N 7
ATOM 7432 C CA . GLY A 1 66 ? 17.856 5.645 -4.223 1.00 0.00 66 GLY A CA 7
ATOM 7433 C C . GLY A 1 66 ? 18.282 6.441 -5.441 1.00 0.00 66 GLY A C 7
ATOM 7434 O O . GLY A 1 66 ? 18.980 7.448 -5.319 1.00 0.00 66 GLY A O 7
ATOM 7438 N N . ARG A 1 67 ? 17.861 5.990 -6.618 1.00 0.00 67 ARG A N 7
ATOM 7439 C CA . ARG A 1 67 ? 18.206 6.666 -7.863 1.00 0.00 67 ARG A CA 7
ATOM 7440 C C . ARG A 1 67 ? 18.000 8.173 -7.738 1.00 0.00 67 ARG A C 7
ATOM 7441 O O . ARG A 1 67 ? 18.670 8.957 -8.408 1.00 0.00 67 ARG A O 7
ATOM 7462 N N . GLU A 1 68 ? 17.068 8.568 -6.876 1.00 0.00 68 GLU A N 7
ATOM 7463 C CA . GLU A 1 68 ? 16.774 9.981 -6.666 1.00 0.00 68 GLU A CA 7
ATOM 7464 C C . GLU A 1 68 ? 16.644 10.294 -5.178 1.00 0.00 68 GLU A C 7
ATOM 7465 O O . GLU A 1 68 ? 16.387 9.406 -4.366 1.00 0.00 68 GLU A O 7
ATOM 7477 N N . GLY A 1 69 ? 16.826 11.564 -4.828 1.00 0.00 69 GLY A N 7
ATOM 7478 C CA . GLY A 1 69 ? 16.727 11.972 -3.439 1.00 0.00 69 GLY A CA 7
ATOM 7479 C C . GLY A 1 69 ? 15.496 12.814 -3.169 1.00 0.00 69 GLY A C 7
ATOM 7480 O O . GLY A 1 69 ? 14.556 12.360 -2.517 1.00 0.00 69 GLY A O 7
ATOM 7484 N N . SER A 1 70 ? 15.501 14.045 -3.669 1.00 0.00 70 SER A N 7
ATOM 7485 C CA . SER A 1 70 ? 14.379 14.955 -3.474 1.00 0.00 70 SER A CA 7
ATOM 7486 C C . SER A 1 70 ? 13.085 14.344 -4.004 1.00 0.00 70 SER A C 7
ATOM 7487 O O . SER A 1 70 ? 13.109 13.409 -4.803 1.00 0.00 70 SER A O 7
ATOM 7495 N N . GLY A 1 71 ? 11.956 14.881 -3.553 1.00 0.00 71 GLY A N 7
ATOM 7496 C CA . GLY A 1 71 ? 10.668 14.377 -3.992 1.00 0.00 71 GLY A CA 7
ATOM 7497 C C . GLY A 1 71 ? 9.527 14.864 -3.121 1.00 0.00 71 GLY A C 7
ATOM 7498 O O . GLY A 1 71 ? 9.092 14.184 -2.192 1.00 0.00 71 GLY A O 7
ATOM 7502 N N . PRO A 1 72 ? 9.024 16.072 -3.419 1.00 0.00 72 PRO A N 7
ATOM 7503 C CA . PRO A 1 72 ? 7.921 16.677 -2.667 1.00 0.00 72 PRO A CA 7
ATOM 7504 C C . PRO A 1 72 ? 6.596 15.959 -2.901 1.00 0.00 72 PRO A C 7
ATOM 7505 O O . PRO A 1 72 ? 6.254 15.623 -4.035 1.00 0.00 72 PRO A O 7
ATOM 7516 N N . SER A 1 73 ? 5.855 15.728 -1.823 1.00 0.00 73 SER A N 7
ATOM 7517 C CA . SER A 1 73 ? 4.569 15.046 -1.912 1.00 0.00 73 SER A CA 7
ATOM 7518 C C . SER A 1 73 ? 3.667 15.433 -0.743 1.00 0.00 73 SER A C 7
ATOM 7519 O O . SER A 1 73 ? 4.102 15.458 0.409 1.00 0.00 73 SER A O 7
ATOM 7527 N N . SER A 1 74 ? 2.409 15.733 -1.048 1.00 0.00 74 SER A N 7
ATOM 7528 C CA . SER A 1 74 ? 1.446 16.122 -0.024 1.00 0.00 74 SER A CA 7
ATOM 7529 C C . SER A 1 74 ? 0.229 15.202 -0.045 1.00 0.00 74 SER A C 7
ATOM 7530 O O . SER A 1 74 ? -0.048 14.544 -1.047 1.00 0.00 74 SER A O 7
ATOM 7538 N N . GLY A 1 75 ? -0.494 15.161 1.070 1.00 0.00 75 GLY A N 7
ATOM 7539 C CA . GLY A 1 75 ? -1.672 14.319 1.160 1.00 0.00 75 GLY A CA 7
ATOM 7540 C C . GLY A 1 75 ? -2.753 14.925 2.034 1.00 0.00 75 GLY A C 7
ATOM 7541 O O . GLY A 1 75 ? -2.896 14.510 3.183 1.00 0.00 75 GLY A O 7
ATOM 7547 N N . GLY A 1 1 ? 5.990 -4.096 29.562 1.00 0.00 1 GLY A N 8
ATOM 7548 C CA . GLY A 1 1 ? 5.216 -5.276 29.901 1.00 0.00 1 GLY A CA 8
ATOM 7549 C C . GLY A 1 1 ? 3.722 -5.033 29.818 1.00 0.00 1 GLY A C 8
ATOM 7550 O O . GLY A 1 1 ? 3.013 -5.138 30.818 1.00 0.00 1 GLY A O 8
ATOM 7554 N N . SER A 1 2 ? 3.243 -4.706 28.622 1.00 0.00 2 SER A N 8
ATOM 7555 C CA . SER A 1 2 ? 1.824 -4.441 28.413 1.00 0.00 2 SER A CA 8
ATOM 7556 C C . SER A 1 2 ? 1.129 -5.656 27.804 1.00 0.00 2 SER A C 8
ATOM 7557 O O . SER A 1 2 ? 1.771 -6.512 27.197 1.00 0.00 2 SER A O 8
ATOM 7565 N N . SER A 1 3 ? -0.187 -5.722 27.973 1.00 0.00 3 SER A N 8
ATOM 7566 C CA . SER A 1 3 ? -0.971 -6.833 27.444 1.00 0.00 3 SER A CA 8
ATOM 7567 C C . SER A 1 3 ? -1.901 -6.360 26.331 1.00 0.00 3 SER A C 8
ATOM 7568 O O . SER A 1 3 ? -2.443 -5.257 26.386 1.00 0.00 3 SER A O 8
ATOM 7576 N N . GLY A 1 4 ? -2.080 -7.204 25.319 1.00 0.00 4 GLY A N 8
ATOM 7577 C CA . GLY A 1 4 ? -2.944 -6.856 24.207 1.00 0.00 4 GLY A CA 8
ATOM 7578 C C . GLY A 1 4 ? -2.401 -7.341 22.877 1.00 0.00 4 GLY A C 8
ATOM 7579 O O . GLY A 1 4 ? -1.251 -7.072 22.533 1.00 0.00 4 GLY A O 8
ATOM 7583 N N . SER A 1 5 ? -3.231 -8.059 22.127 1.00 0.00 5 SER A N 8
ATOM 7584 C CA . SER A 1 5 ? -2.826 -8.588 20.830 1.00 0.00 5 SER A CA 8
ATOM 7585 C C . SER A 1 5 ? -4.020 -8.683 19.885 1.00 0.00 5 SER A C 8
ATOM 7586 O O . SER A 1 5 ? -5.152 -8.904 20.318 1.00 0.00 5 SER A O 8
ATOM 7594 N N . SER A 1 6 ? -3.759 -8.516 18.593 1.00 0.00 6 SER A N 8
ATOM 7595 C CA . SER A 1 6 ? -4.812 -8.579 17.586 1.00 0.00 6 SER A CA 8
ATOM 7596 C C . SER A 1 6 ? -5.745 -9.757 17.849 1.00 0.00 6 SER A C 8
ATOM 7597 O O . SER A 1 6 ? -6.944 -9.580 18.057 1.00 0.00 6 SER A O 8
ATOM 7605 N N . GLY A 1 7 ? -5.184 -10.963 17.837 1.00 0.00 7 GLY A N 8
ATOM 7606 C CA . GLY A 1 7 ? -5.978 -12.154 18.075 1.00 0.00 7 GLY A CA 8
ATOM 7607 C C . GLY A 1 7 ? -7.112 -12.302 17.080 1.00 0.00 7 GLY A C 8
ATOM 7608 O O . GLY A 1 7 ? -6.883 -12.587 15.904 1.00 0.00 7 GLY A O 8
ATOM 7612 N N . HIS A 1 8 ? -8.340 -12.111 17.552 1.00 0.00 8 HIS A N 8
ATOM 7613 C CA . HIS A 1 8 ? -9.515 -12.226 16.696 1.00 0.00 8 HIS A CA 8
ATOM 7614 C C . HIS A 1 8 ? -10.421 -11.009 16.849 1.00 0.00 8 HIS A C 8
ATOM 7615 O O . HIS A 1 8 ? -10.818 -10.655 17.959 1.00 0.00 8 HIS A O 8
ATOM 7629 N N . GLU A 1 9 ? -10.744 -10.371 15.728 1.00 0.00 9 GLU A N 8
ATOM 7630 C CA . GLU A 1 9 ? -11.601 -9.192 15.740 1.00 0.00 9 GLU A CA 8
ATOM 7631 C C . GLU A 1 9 ? -13.066 -9.587 15.908 1.00 0.00 9 GLU A C 8
ATOM 7632 O O . GLU A 1 9 ? -13.792 -8.991 16.703 1.00 0.00 9 GLU A O 8
ATOM 7644 N N . GLU A 1 10 ? -13.492 -10.594 15.152 1.00 0.00 10 GLU A N 8
ATOM 7645 C CA . GLU A 1 10 ? -14.870 -11.067 15.217 1.00 0.00 10 GLU A CA 8
ATOM 7646 C C . GLU A 1 10 ? -14.962 -12.533 14.805 1.00 0.00 10 GLU A C 8
ATOM 7647 O O . GLU A 1 10 ? -14.202 -13.001 13.955 1.00 0.00 10 GLU A O 8
ATOM 7659 N N . THR A 1 11 ? -15.897 -13.255 15.413 1.00 0.00 11 THR A N 8
ATOM 7660 C CA . THR A 1 11 ? -16.089 -14.669 15.112 1.00 0.00 11 THR A CA 8
ATOM 7661 C C . THR A 1 11 ? -16.697 -14.858 13.727 1.00 0.00 11 THR A C 8
ATOM 7662 O O . THR A 1 11 ? -16.185 -15.627 12.915 1.00 0.00 11 THR A O 8
ATOM 7673 N N . GLU A 1 12 ? -17.792 -14.152 13.465 1.00 0.00 12 GLU A N 8
ATOM 7674 C CA . GLU A 1 12 ? -18.470 -14.244 12.177 1.00 0.00 12 GLU A CA 8
ATOM 7675 C C . GLU A 1 12 ? -19.504 -13.132 12.026 1.00 0.00 12 GLU A C 8
ATOM 7676 O O . GLU A 1 12 ? -19.904 -12.504 13.007 1.00 0.00 12 GLU A O 8
ATOM 7688 N N . CYS A 1 13 ? -19.931 -12.894 10.791 1.00 0.00 13 CYS A N 8
ATOM 7689 C CA . CYS A 1 13 ? -20.918 -11.857 10.510 1.00 0.00 13 CYS A CA 8
ATOM 7690 C C . CYS A 1 13 ? -21.805 -12.255 9.334 1.00 0.00 13 CYS A C 8
ATOM 7691 O O . CYS A 1 13 ? -21.337 -12.770 8.318 1.00 0.00 13 CYS A O 8
ATOM 7699 N N . PRO A 1 14 ? -23.116 -12.013 9.474 1.00 0.00 14 PRO A N 8
ATOM 7700 C CA . PRO A 1 14 ? -24.097 -12.339 8.434 1.00 0.00 14 PRO A CA 8
ATOM 7701 C C . PRO A 1 14 ? -23.962 -11.442 7.208 1.00 0.00 14 PRO A C 8
ATOM 7702 O O . PRO A 1 14 ? -24.316 -11.835 6.096 1.00 0.00 14 PRO A O 8
ATOM 7713 N N . LEU A 1 15 ? -23.448 -10.235 7.418 1.00 0.00 15 LEU A N 8
ATOM 7714 C CA . LEU A 1 15 ? -23.265 -9.281 6.329 1.00 0.00 15 LEU A CA 8
ATOM 7715 C C . LEU A 1 15 ? -21.964 -9.552 5.581 1.00 0.00 15 LEU A C 8
ATOM 7716 O O . LEU A 1 15 ? -20.888 -9.583 6.178 1.00 0.00 15 LEU A O 8
ATOM 7732 N N . ARG A 1 16 ? -22.071 -9.745 4.270 1.00 0.00 16 ARG A N 8
ATOM 7733 C CA . ARG A 1 16 ? -20.902 -10.012 3.440 1.00 0.00 16 ARG A CA 8
ATOM 7734 C C . ARG A 1 16 ? -19.876 -8.890 3.569 1.00 0.00 16 ARG A C 8
ATOM 7735 O O . ARG A 1 16 ? -20.063 -7.797 3.034 1.00 0.00 16 ARG A O 8
ATOM 7756 N N . LEU A 1 17 ? -18.791 -9.169 4.284 1.00 0.00 17 LEU A N 8
ATOM 7757 C CA . LEU A 1 17 ? -17.734 -8.184 4.485 1.00 0.00 17 LEU A CA 8
ATOM 7758 C C . LEU A 1 17 ? -16.403 -8.696 3.945 1.00 0.00 17 LEU A C 8
ATOM 7759 O O . LEU A 1 17 ? -16.131 -9.896 3.971 1.00 0.00 17 LEU A O 8
ATOM 7775 N N . ALA A 1 18 ? -15.575 -7.777 3.457 1.00 0.00 18 ALA A N 8
ATOM 7776 C CA . ALA A 1 18 ? -14.270 -8.135 2.915 1.00 0.00 18 ALA A CA 8
ATOM 7777 C C . ALA A 1 18 ? -13.145 -7.584 3.784 1.00 0.00 18 ALA A C 8
ATOM 7778 O O . ALA A 1 18 ? -13.381 -6.790 4.694 1.00 0.00 18 ALA A O 8
ATOM 7785 N N . VAL A 1 19 ? -11.919 -8.012 3.498 1.00 0.00 19 VAL A N 8
ATOM 7786 C CA . VAL A 1 19 ? -10.756 -7.561 4.253 1.00 0.00 19 VAL A CA 8
ATOM 7787 C C . VAL A 1 19 ? -9.668 -7.035 3.324 1.00 0.00 19 VAL A C 8
ATOM 7788 O O . VAL A 1 19 ? -9.381 -7.631 2.285 1.00 0.00 19 VAL A O 8
ATOM 7801 N N . CYS A 1 20 ? -9.064 -5.914 3.705 1.00 0.00 20 CYS A N 8
ATOM 7802 C CA . CYS A 1 20 ? -8.006 -5.306 2.907 1.00 0.00 20 CYS A CA 8
ATOM 7803 C C . CYS A 1 20 ? -6.745 -6.163 2.932 1.00 0.00 20 CYS A C 8
ATOM 7804 O O . CYS A 1 20 ? -6.573 -7.006 3.812 1.00 0.00 20 CYS A O 8
ATOM 7811 N N . GLN A 1 21 ? -5.866 -5.941 1.960 1.00 0.00 21 GLN A N 8
ATOM 7812 C CA . GLN A 1 21 ? -4.620 -6.694 1.871 1.00 0.00 21 GLN A CA 8
ATOM 7813 C C . GLN A 1 21 ? -3.456 -5.890 2.441 1.00 0.00 21 GLN A C 8
ATOM 7814 O O . GLN A 1 21 ? -2.416 -6.448 2.792 1.00 0.00 21 GLN A O 8
ATOM 7828 N N . HIS A 1 22 ? -3.638 -4.576 2.530 1.00 0.00 22 HIS A N 8
ATOM 7829 C CA . HIS A 1 22 ? -2.602 -3.695 3.058 1.00 0.00 22 HIS A CA 8
ATOM 7830 C C . HIS A 1 22 ? -2.825 -3.424 4.543 1.00 0.00 22 HIS A C 8
ATOM 7831 O O . HIS A 1 22 ? -1.963 -3.716 5.373 1.00 0.00 22 HIS A O 8
ATOM 7845 N N . CYS A 1 23 ? -3.985 -2.865 4.870 1.00 0.00 23 CYS A N 8
ATOM 7846 C CA . CYS A 1 23 ? -4.321 -2.553 6.254 1.00 0.00 23 CYS A CA 8
ATOM 7847 C C . CYS A 1 23 ? -4.880 -3.781 6.968 1.00 0.00 23 CYS A C 8
ATOM 7848 O O . CYS A 1 23 ? -4.764 -3.909 8.187 1.00 0.00 23 CYS A O 8
ATOM 7855 N N . ASP A 1 24 ? -5.485 -4.680 6.200 1.00 0.00 24 ASP A N 8
ATOM 7856 C CA . ASP A 1 24 ? -6.061 -5.898 6.757 1.00 0.00 24 ASP A CA 8
ATOM 7857 C C . ASP A 1 24 ? -7.180 -5.569 7.740 1.00 0.00 24 ASP A C 8
ATOM 7858 O O . ASP A 1 24 ? -7.247 -6.135 8.833 1.00 0.00 24 ASP A O 8
ATOM 7867 N N . LEU A 1 25 ? -8.056 -4.651 7.346 1.00 0.00 25 LEU A N 8
ATOM 7868 C CA . LEU A 1 25 ? -9.173 -4.246 8.193 1.00 0.00 25 LEU A CA 8
ATOM 7869 C C . LEU A 1 25 ? -10.494 -4.767 7.639 1.00 0.00 25 LEU A C 8
ATOM 7870 O O . LEU A 1 25 ? -10.643 -4.946 6.430 1.00 0.00 25 LEU A O 8
ATOM 7886 N N . GLU A 1 26 ? -11.451 -5.007 8.530 1.00 0.00 26 GLU A N 8
ATOM 7887 C CA . GLU A 1 26 ? -12.761 -5.506 8.128 1.00 0.00 26 GLU A CA 8
ATOM 7888 C C . GLU A 1 26 ? -13.638 -4.372 7.605 1.00 0.00 26 GLU A C 8
ATOM 7889 O O . GLU A 1 26 ? -13.903 -3.400 8.314 1.00 0.00 26 GLU A O 8
ATOM 7901 N N . LEU A 1 27 ? -14.086 -4.504 6.362 1.00 0.00 27 LEU A N 8
ATOM 7902 C CA . LEU A 1 27 ? -14.933 -3.491 5.742 1.00 0.00 27 LEU A CA 8
ATOM 7903 C C . LEU A 1 27 ? -15.842 -4.113 4.687 1.00 0.00 27 LEU A C 8
ATOM 7904 O O . LEU A 1 27 ? -15.493 -5.117 4.066 1.00 0.00 27 LEU A O 8
ATOM 7920 N N . SER A 1 28 ? -17.009 -3.508 4.487 1.00 0.00 28 SER A N 8
ATOM 7921 C CA . SER A 1 28 ? -17.969 -4.003 3.508 1.00 0.00 28 SER A CA 8
ATOM 7922 C C . SER A 1 28 ? -17.357 -4.026 2.111 1.00 0.00 28 SER A C 8
ATOM 7923 O O . SER A 1 28 ? -16.463 -3.238 1.799 1.00 0.00 28 SER A O 8
ATOM 7931 N N . ILE A 1 29 ? -17.843 -4.936 1.274 1.00 0.00 29 ILE A N 8
ATOM 7932 C CA . ILE A 1 29 ? -17.346 -5.063 -0.090 1.00 0.00 29 ILE A CA 8
ATOM 7933 C C . ILE A 1 29 ? -17.692 -3.830 -0.919 1.00 0.00 29 ILE A C 8
ATOM 7934 O O . ILE A 1 29 ? -16.948 -3.445 -1.821 1.00 0.00 29 ILE A O 8
ATOM 7950 N N . LEU A 1 30 ? -18.826 -3.213 -0.605 1.00 0.00 30 LEU A N 8
ATOM 7951 C CA . LEU A 1 30 ? -19.272 -2.022 -1.319 1.00 0.00 30 LEU A CA 8
ATOM 7952 C C . LEU A 1 30 ? -18.317 -0.856 -1.082 1.00 0.00 30 LEU A C 8
ATOM 7953 O O . LEU A 1 30 ? -18.019 -0.088 -1.997 1.00 0.00 30 LEU A O 8
ATOM 7969 N N . LYS A 1 31 ? -17.838 -0.732 0.151 1.00 0.00 31 LYS A N 8
ATOM 7970 C CA . LYS A 1 31 ? -16.913 0.338 0.508 1.00 0.00 31 LYS A CA 8
ATOM 7971 C C . LYS A 1 31 ? -15.478 -0.044 0.158 1.00 0.00 31 LYS A C 8
ATOM 7972 O O . LYS A 1 31 ? -14.705 0.784 -0.324 1.00 0.00 31 LYS A O 8
ATOM 7991 N N . LEU A 1 32 ? -15.130 -1.303 0.402 1.00 0.00 32 LEU A N 8
ATOM 7992 C CA . LEU A 1 32 ? -13.788 -1.795 0.110 1.00 0.00 32 LEU A CA 8
ATOM 7993 C C . LEU A 1 32 ? -13.208 -1.101 -1.118 1.00 0.00 32 LEU A C 8
ATOM 7994 O O . LEU A 1 32 ? -12.055 -0.669 -1.115 1.00 0.00 32 LEU A O 8
ATOM 8010 N N . LYS A 1 33 ? -14.015 -0.995 -2.168 1.00 0.00 33 LYS A N 8
ATOM 8011 C CA . LYS A 1 33 ? -13.585 -0.351 -3.403 1.00 0.00 33 LYS A CA 8
ATOM 8012 C C . LYS A 1 33 ? -12.985 1.022 -3.119 1.00 0.00 33 LYS A C 8
ATOM 8013 O O . LYS A 1 33 ? -11.800 1.253 -3.362 1.00 0.00 33 LYS A O 8
ATOM 8032 N N . GLU A 1 34 ? -13.809 1.929 -2.604 1.00 0.00 34 GLU A N 8
ATOM 8033 C CA . GLU A 1 34 ? -13.357 3.279 -2.287 1.00 0.00 34 GLU A CA 8
ATOM 8034 C C . GLU A 1 34 ? -12.265 3.251 -1.221 1.00 0.00 34 GLU A C 8
ATOM 8035 O O . GLU A 1 34 ? -11.305 4.020 -1.279 1.00 0.00 34 GLU A O 8
ATOM 8047 N N . HIS A 1 35 ? -12.419 2.359 -0.247 1.00 0.00 35 HIS A N 8
ATOM 8048 C CA . HIS A 1 35 ? -11.448 2.230 0.832 1.00 0.00 35 HIS A CA 8
ATOM 8049 C C . HIS A 1 35 ? -10.058 1.931 0.279 1.00 0.00 35 HIS A C 8
ATOM 8050 O O . HIS A 1 35 ? -9.154 2.762 0.363 1.00 0.00 35 HIS A O 8
ATOM 8064 N N . GLU A 1 36 ? -9.895 0.738 -0.284 1.00 0.00 36 GLU A N 8
ATOM 8065 C CA . GLU A 1 36 ? -8.614 0.329 -0.849 1.00 0.00 36 GLU A CA 8
ATOM 8066 C C . GLU A 1 36 ? -7.950 1.488 -1.587 1.00 0.00 36 GLU A C 8
ATOM 8067 O O . GLU A 1 36 ? -6.772 1.779 -1.377 1.00 0.00 36 GLU A O 8
ATOM 8079 N N . ASP A 1 37 ? -8.714 2.146 -2.452 1.00 0.00 37 ASP A N 8
ATOM 8080 C CA . ASP A 1 37 ? -8.201 3.273 -3.222 1.00 0.00 37 ASP A CA 8
ATOM 8081 C C . ASP A 1 37 ? -7.364 4.196 -2.342 1.00 0.00 37 ASP A C 8
ATOM 8082 O O . ASP A 1 37 ? -6.178 4.406 -2.598 1.00 0.00 37 ASP A O 8
ATOM 8091 N N . TYR A 1 38 ? -7.989 4.744 -1.306 1.00 0.00 38 TYR A N 8
ATOM 8092 C CA . TYR A 1 38 ? -7.302 5.647 -0.390 1.00 0.00 38 TYR A CA 8
ATOM 8093 C C . TYR A 1 38 ? -6.264 4.897 0.439 1.00 0.00 38 TYR A C 8
ATOM 8094 O O . TYR A 1 38 ? -5.107 5.310 0.528 1.00 0.00 38 TYR A O 8
ATOM 8112 N N . CYS A 1 39 ? -6.686 3.792 1.044 1.00 0.00 39 CYS A N 8
ATOM 8113 C CA . CYS A 1 39 ? -5.795 2.982 1.866 1.00 0.00 39 CYS A CA 8
ATOM 8114 C C . CYS A 1 39 ? -4.375 2.998 1.307 1.00 0.00 39 CYS A C 8
ATOM 8115 O O . CYS A 1 39 ? -3.454 3.516 1.938 1.00 0.00 39 CYS A O 8
ATOM 8122 N N . GLY A 1 40 ? -4.206 2.426 0.119 1.00 0.00 40 GLY A N 8
ATOM 8123 C CA . GLY A 1 40 ? -2.896 2.385 -0.505 1.00 0.00 40 GLY A CA 8
ATOM 8124 C C . GLY A 1 40 ? -2.403 3.761 -0.908 1.00 0.00 40 GLY A C 8
ATOM 8125 O O . GLY A 1 40 ? -1.240 4.099 -0.691 1.00 0.00 40 GLY A O 8
ATOM 8129 N N . ALA A 1 41 ? -3.289 4.556 -1.499 1.00 0.00 41 ALA A N 8
ATOM 8130 C CA . ALA A 1 41 ? -2.937 5.902 -1.933 1.00 0.00 41 ALA A CA 8
ATOM 8131 C C . ALA A 1 41 ? -2.029 6.587 -0.917 1.00 0.00 41 ALA A C 8
ATOM 8132 O O . ALA A 1 41 ? -1.078 7.276 -1.287 1.00 0.00 41 ALA A O 8
ATOM 8139 N N . ARG A 1 42 ? -2.327 6.392 0.363 1.00 0.00 42 ARG A N 8
ATOM 8140 C CA . ARG A 1 42 ? -1.538 6.992 1.431 1.00 0.00 42 ARG A CA 8
ATOM 8141 C C . ARG A 1 42 ? -0.056 6.672 1.258 1.00 0.00 42 ARG A C 8
ATOM 8142 O O . ARG A 1 42 ? 0.306 5.649 0.677 1.00 0.00 42 ARG A O 8
ATOM 8163 N N . THR A 1 43 ? 0.798 7.556 1.766 1.00 0.00 43 THR A N 8
ATOM 8164 C CA . THR A 1 43 ? 2.240 7.369 1.666 1.00 0.00 43 THR A CA 8
ATOM 8165 C C . THR A 1 43 ? 2.848 7.046 3.027 1.00 0.00 43 THR A C 8
ATOM 8166 O O . THR A 1 43 ? 2.175 7.132 4.053 1.00 0.00 43 THR A O 8
ATOM 8177 N N . GLU A 1 44 ? 4.125 6.675 3.026 1.00 0.00 44 GLU A N 8
ATOM 8178 C CA . GLU A 1 44 ? 4.822 6.340 4.262 1.00 0.00 44 GLU A CA 8
ATOM 8179 C C . GLU A 1 44 ? 6.264 6.837 4.225 1.00 0.00 44 GLU A C 8
ATOM 8180 O O . GLU A 1 44 ? 6.868 6.948 3.157 1.00 0.00 44 GLU A O 8
ATOM 8192 N N . LEU A 1 45 ? 6.811 7.136 5.398 1.00 0.00 45 LEU A N 8
ATOM 8193 C CA . LEU A 1 45 ? 8.183 7.622 5.501 1.00 0.00 45 LEU A CA 8
ATOM 8194 C C . LEU A 1 45 ? 9.164 6.461 5.632 1.00 0.00 45 LEU A C 8
ATOM 8195 O O . LEU A 1 45 ? 9.193 5.772 6.652 1.00 0.00 45 LEU A O 8
ATOM 8211 N N . CYS A 1 46 ? 9.967 6.251 4.595 1.00 0.00 46 CYS A N 8
ATOM 8212 C CA . CYS A 1 46 ? 10.951 5.176 4.593 1.00 0.00 46 CYS A CA 8
ATOM 8213 C C . CYS A 1 46 ? 12.054 5.446 5.612 1.00 0.00 46 CYS A C 8
ATOM 8214 O O . CYS A 1 46 ? 12.214 6.571 6.085 1.00 0.00 46 CYS A O 8
ATOM 8221 N N . GLY A 1 47 ? 12.812 4.406 5.946 1.00 0.00 47 GLY A N 8
ATOM 8222 C CA . GLY A 1 47 ? 13.890 4.552 6.906 1.00 0.00 47 GLY A CA 8
ATOM 8223 C C . GLY A 1 47 ? 15.248 4.663 6.241 1.00 0.00 47 GLY A C 8
ATOM 8224 O O . GLY A 1 47 ? 16.165 5.277 6.786 1.00 0.00 47 GLY A O 8
ATOM 8228 N N . ASN A 1 48 ? 15.377 4.067 5.061 1.00 0.00 48 ASN A N 8
ATOM 8229 C CA . ASN A 1 48 ? 16.634 4.100 4.322 1.00 0.00 48 ASN A CA 8
ATOM 8230 C C . ASN A 1 48 ? 16.806 5.433 3.600 1.00 0.00 48 ASN A C 8
ATOM 8231 O O . ASN A 1 48 ? 17.731 6.193 3.888 1.00 0.00 48 ASN A O 8
ATOM 8242 N N . CYS A 1 49 ? 15.908 5.710 2.660 1.00 0.00 49 CYS A N 8
ATOM 8243 C CA . CYS A 1 49 ? 15.958 6.951 1.896 1.00 0.00 49 CYS A CA 8
ATOM 8244 C C . CYS A 1 49 ? 15.292 8.090 2.663 1.00 0.00 49 CYS A C 8
ATOM 8245 O O . CYS A 1 49 ? 15.833 9.191 2.754 1.00 0.00 49 CYS A O 8
ATOM 8252 N N . GLY A 1 50 ? 14.113 7.815 3.214 1.00 0.00 50 GLY A N 8
ATOM 8253 C CA . GLY A 1 50 ? 13.392 8.825 3.966 1.00 0.00 50 GLY A CA 8
ATOM 8254 C C . GLY A 1 50 ? 12.487 9.666 3.087 1.00 0.00 50 GLY A C 8
ATOM 8255 O O . GLY A 1 50 ? 12.462 10.891 3.204 1.00 0.00 50 GLY A O 8
ATOM 8259 N N . ARG A 1 51 ? 11.744 9.007 2.204 1.00 0.00 51 ARG A N 8
ATOM 8260 C CA . ARG A 1 51 ? 10.835 9.703 1.301 1.00 0.00 51 ARG A CA 8
ATOM 8261 C C . ARG A 1 51 ? 9.406 9.198 1.473 1.00 0.00 51 ARG A C 8
ATOM 8262 O O . ARG A 1 51 ? 9.166 8.205 2.158 1.00 0.00 51 ARG A O 8
ATOM 8283 N N . ASN A 1 52 ? 8.460 9.892 0.848 1.00 0.00 52 ASN A N 8
ATOM 8284 C CA . ASN A 1 52 ? 7.053 9.515 0.933 1.00 0.00 52 ASN A CA 8
ATOM 8285 C C . ASN A 1 52 ? 6.676 8.564 -0.198 1.00 0.00 52 ASN A C 8
ATOM 8286 O O . ASN A 1 52 ? 6.602 8.962 -1.361 1.00 0.00 52 ASN A O 8
ATOM 8297 N N . VAL A 1 53 ? 6.436 7.304 0.151 1.00 0.00 53 VAL A N 8
ATOM 8298 C CA . VAL A 1 53 ? 6.064 6.295 -0.834 1.00 0.00 53 VAL A CA 8
ATOM 8299 C C . VAL A 1 53 ? 4.721 5.660 -0.490 1.00 0.00 53 VAL A C 8
ATOM 8300 O O . VAL A 1 53 ? 4.403 5.451 0.682 1.00 0.00 53 VAL A O 8
ATOM 8313 N N . LEU A 1 54 ? 3.937 5.354 -1.517 1.00 0.00 54 LEU A N 8
ATOM 8314 C CA . LEU A 1 54 ? 2.627 4.741 -1.325 1.00 0.00 54 LEU A CA 8
ATOM 8315 C C . LEU A 1 54 ? 2.730 3.502 -0.441 1.00 0.00 54 LEU A C 8
ATOM 8316 O O . LEU A 1 54 ? 3.654 2.701 -0.583 1.00 0.00 54 LEU A O 8
ATOM 8332 N N . VAL A 1 55 ? 1.775 3.351 0.471 1.00 0.00 55 VAL A N 8
ATOM 8333 C CA . VAL A 1 55 ? 1.756 2.208 1.376 1.00 0.00 55 VAL A CA 8
ATOM 8334 C C . VAL A 1 55 ? 1.798 0.894 0.604 1.00 0.00 55 VAL A C 8
ATOM 8335 O O . VAL A 1 55 ? 2.494 -0.045 0.991 1.00 0.00 55 VAL A O 8
ATOM 8348 N N . LYS A 1 56 ? 1.049 0.835 -0.492 1.00 0.00 56 LYS A N 8
ATOM 8349 C CA . LYS A 1 56 ? 1.001 -0.363 -1.323 1.00 0.00 56 LYS A CA 8
ATOM 8350 C C . LYS A 1 56 ? 2.331 -0.584 -2.036 1.00 0.00 56 LYS A C 8
ATOM 8351 O O . LYS A 1 56 ? 2.789 -1.718 -2.178 1.00 0.00 56 LYS A O 8
ATOM 8370 N N . ASP A 1 57 ? 2.947 0.506 -2.482 1.00 0.00 57 ASP A N 8
ATOM 8371 C CA . ASP A 1 57 ? 4.226 0.431 -3.178 1.00 0.00 57 ASP A CA 8
ATOM 8372 C C . ASP A 1 57 ? 5.323 -0.074 -2.246 1.00 0.00 57 ASP A C 8
ATOM 8373 O O . ASP A 1 57 ? 6.212 -0.818 -2.663 1.00 0.00 57 ASP A O 8
ATOM 8382 N N . LEU A 1 58 ? 5.255 0.335 -0.985 1.00 0.00 58 LEU A N 8
ATOM 8383 C CA . LEU A 1 58 ? 6.244 -0.075 0.007 1.00 0.00 58 LEU A CA 8
ATOM 8384 C C . LEU A 1 58 ? 6.679 -1.518 -0.223 1.00 0.00 58 LEU A C 8
ATOM 8385 O O . LEU A 1 58 ? 7.808 -1.896 0.094 1.00 0.00 58 LEU A O 8
ATOM 8401 N N . LYS A 1 59 ? 5.778 -2.321 -0.778 1.00 0.00 59 LYS A N 8
ATOM 8402 C CA . LYS A 1 59 ? 6.069 -3.723 -1.055 1.00 0.00 59 LYS A CA 8
ATOM 8403 C C . LYS A 1 59 ? 7.291 -3.857 -1.958 1.00 0.00 59 LYS A C 8
ATOM 8404 O O . LYS A 1 59 ? 8.223 -4.602 -1.653 1.00 0.00 59 LYS A O 8
ATOM 8423 N N . THR A 1 60 ? 7.281 -3.131 -3.072 1.00 0.00 60 THR A N 8
ATOM 8424 C CA . THR A 1 60 ? 8.388 -3.168 -4.019 1.00 0.00 60 THR A CA 8
ATOM 8425 C C . THR A 1 60 ? 9.151 -1.849 -4.026 1.00 0.00 60 THR A C 8
ATOM 8426 O O . THR A 1 60 ? 9.894 -1.555 -4.963 1.00 0.00 60 THR A O 8
ATOM 8437 N N . HIS A 1 61 ? 8.963 -1.056 -2.975 1.00 0.00 61 HIS A N 8
ATOM 8438 C CA . HIS A 1 61 ? 9.635 0.233 -2.861 1.00 0.00 61 HIS A CA 8
ATOM 8439 C C . HIS A 1 61 ? 11.141 0.048 -2.697 1.00 0.00 61 HIS A C 8
ATOM 8440 O O . HIS A 1 61 ? 11.947 0.768 -3.288 1.00 0.00 61 HIS A O 8
ATOM 8454 N N . PRO A 1 62 ? 11.531 -0.938 -1.876 1.00 0.00 62 PRO A N 8
ATOM 8455 C CA . PRO A 1 62 ? 12.941 -1.240 -1.616 1.00 0.00 62 PRO A CA 8
ATOM 8456 C C . PRO A 1 62 ? 13.762 -1.329 -2.898 1.00 0.00 62 PRO A C 8
ATOM 8457 O O . PRO A 1 62 ? 14.904 -0.874 -2.947 1.00 0.00 62 PRO A O 8
ATOM 8468 N N . GLU A 1 63 ? 13.170 -1.916 -3.934 1.00 0.00 63 GLU A N 8
ATOM 8469 C CA . GLU A 1 63 ? 13.848 -2.063 -5.217 1.00 0.00 63 GLU A CA 8
ATOM 8470 C C . GLU A 1 63 ? 14.397 -0.723 -5.699 1.00 0.00 63 GLU A C 8
ATOM 8471 O O . GLU A 1 63 ? 15.603 -0.565 -5.889 1.00 0.00 63 GLU A O 8
ATOM 8483 N N . VAL A 1 64 ? 13.501 0.239 -5.897 1.00 0.00 64 VAL A N 8
ATOM 8484 C CA . VAL A 1 64 ? 13.894 1.566 -6.358 1.00 0.00 64 VAL A CA 8
ATOM 8485 C C . VAL A 1 64 ? 14.598 2.345 -5.252 1.00 0.00 64 VAL A C 8
ATOM 8486 O O . VAL A 1 64 ? 15.481 3.160 -5.518 1.00 0.00 64 VAL A O 8
ATOM 8499 N N . CYS A 1 65 ? 14.200 2.089 -4.010 1.00 0.00 65 CYS A N 8
ATOM 8500 C CA . CYS A 1 65 ? 14.792 2.765 -2.863 1.00 0.00 65 CYS A CA 8
ATOM 8501 C C . CYS A 1 65 ? 16.292 2.495 -2.785 1.00 0.00 65 CYS A C 8
ATOM 8502 O O . CYS A 1 65 ? 16.770 1.454 -3.236 1.00 0.00 65 CYS A O 8
ATOM 8509 N N . GLY A 1 66 ? 17.029 3.440 -2.210 1.00 0.00 66 GLY A N 8
ATOM 8510 C CA . GLY A 1 66 ? 18.467 3.285 -2.084 1.00 0.00 66 GLY A CA 8
ATOM 8511 C C . GLY A 1 66 ? 19.132 2.950 -3.404 1.00 0.00 66 GLY A C 8
ATOM 8512 O O . GLY A 1 66 ? 20.007 2.086 -3.465 1.00 0.00 66 GLY A O 8
ATOM 8516 N N . ARG A 1 67 ? 18.716 3.635 -4.465 1.00 0.00 67 ARG A N 8
ATOM 8517 C CA . ARG A 1 67 ? 19.276 3.404 -5.791 1.00 0.00 67 ARG A CA 8
ATOM 8518 C C . ARG A 1 67 ? 20.391 4.401 -6.091 1.00 0.00 67 ARG A C 8
ATOM 8519 O O . ARG A 1 67 ? 21.497 4.014 -6.469 1.00 0.00 67 ARG A O 8
ATOM 8540 N N . GLU A 1 68 ? 20.093 5.685 -5.921 1.00 0.00 68 GLU A N 8
ATOM 8541 C CA . GLU A 1 68 ? 21.070 6.737 -6.176 1.00 0.00 68 GLU A CA 8
ATOM 8542 C C . GLU A 1 68 ? 22.470 6.288 -5.767 1.00 0.00 68 GLU A C 8
ATOM 8543 O O . GLU A 1 68 ? 23.417 6.383 -6.547 1.00 0.00 68 GLU A O 8
ATOM 8555 N N . GLY A 1 69 ? 22.594 5.799 -4.537 1.00 0.00 69 GLY A N 8
ATOM 8556 C CA . GLY A 1 69 ? 23.881 5.344 -4.045 1.00 0.00 69 GLY A CA 8
ATOM 8557 C C . GLY A 1 69 ? 23.803 4.804 -2.631 1.00 0.00 69 GLY A C 8
ATOM 8558 O O . GLY A 1 69 ? 24.417 3.785 -2.314 1.00 0.00 69 GLY A O 8
ATOM 8562 N N . SER A 1 70 ? 23.047 5.488 -1.778 1.00 0.00 70 SER A N 8
ATOM 8563 C CA . SER A 1 70 ? 22.896 5.074 -0.388 1.00 0.00 70 SER A CA 8
ATOM 8564 C C . SER A 1 70 ? 22.867 3.553 -0.275 1.00 0.00 70 SER A C 8
ATOM 8565 O O . SER A 1 70 ? 23.624 2.961 0.494 1.00 0.00 70 SER A O 8
ATOM 8573 N N . GLY A 1 71 ? 21.985 2.925 -1.047 1.00 0.00 71 GLY A N 8
ATOM 8574 C CA . GLY A 1 71 ? 21.872 1.478 -1.019 1.00 0.00 71 GLY A CA 8
ATOM 8575 C C . GLY A 1 71 ? 21.203 0.973 0.243 1.00 0.00 71 GLY A C 8
ATOM 8576 O O . GLY A 1 71 ? 21.565 1.353 1.357 1.00 0.00 71 GLY A O 8
ATOM 8580 N N . PRO A 1 72 ? 20.202 0.096 0.077 1.00 0.00 72 PRO A N 8
ATOM 8581 C CA . PRO A 1 72 ? 19.459 -0.479 1.202 1.00 0.00 72 PRO A CA 8
ATOM 8582 C C . PRO A 1 72 ? 20.304 -1.451 2.019 1.00 0.00 72 PRO A C 8
ATOM 8583 O O . PRO A 1 72 ? 20.406 -2.631 1.686 1.00 0.00 72 PRO A O 8
ATOM 8594 N N . SER A 1 73 ? 20.908 -0.946 3.090 1.00 0.00 73 SER A N 8
ATOM 8595 C CA . SER A 1 73 ? 21.748 -1.769 3.953 1.00 0.00 73 SER A CA 8
ATOM 8596 C C . SER A 1 73 ? 21.174 -3.176 4.087 1.00 0.00 73 SER A C 8
ATOM 8597 O O . SER A 1 73 ? 21.904 -4.165 4.024 1.00 0.00 73 SER A O 8
ATOM 8605 N N . SER A 1 74 ? 19.860 -3.257 4.274 1.00 0.00 74 SER A N 8
ATOM 8606 C CA . SER A 1 74 ? 19.187 -4.542 4.422 1.00 0.00 74 SER A CA 8
ATOM 8607 C C . SER A 1 74 ? 17.953 -4.615 3.528 1.00 0.00 74 SER A C 8
ATOM 8608 O O . SER A 1 74 ? 17.370 -3.592 3.171 1.00 0.00 74 SER A O 8
ATOM 8616 N N . GLY A 1 75 ? 17.560 -5.834 3.169 1.00 0.00 75 GLY A N 8
ATOM 8617 C CA . GLY A 1 75 ? 16.398 -6.019 2.320 1.00 0.00 75 GLY A CA 8
ATOM 8618 C C . GLY A 1 75 ? 15.095 -5.828 3.070 1.00 0.00 75 GLY A C 8
ATOM 8619 O O . GLY A 1 75 ? 14.728 -4.688 3.353 1.00 0.00 75 GLY A O 8
ATOM 8625 N N . GLY A 1 1 ? -38.560 -18.154 19.525 1.00 0.00 1 GLY A N 9
ATOM 8626 C CA . GLY A 1 1 ? -38.071 -19.016 18.466 1.00 0.00 1 GLY A CA 9
ATOM 8627 C C . GLY A 1 1 ? -36.623 -18.737 18.112 1.00 0.00 1 GLY A C 9
ATOM 8628 O O . GLY A 1 1 ? -35.969 -17.914 18.751 1.00 0.00 1 GLY A O 9
ATOM 8632 N N . SER A 1 2 ? -36.122 -19.426 17.092 1.00 0.00 2 SER A N 9
ATOM 8633 C CA . SER A 1 2 ? -34.740 -19.252 16.658 1.00 0.00 2 SER A CA 9
ATOM 8634 C C . SER A 1 2 ? -34.624 -18.100 15.665 1.00 0.00 2 SER A C 9
ATOM 8635 O O . SER A 1 2 ? -35.600 -17.724 15.016 1.00 0.00 2 SER A O 9
ATOM 8643 N N . SER A 1 3 ? -33.422 -17.544 15.552 1.00 0.00 3 SER A N 9
ATOM 8644 C CA . SER A 1 3 ? -33.177 -16.432 14.641 1.00 0.00 3 SER A CA 9
ATOM 8645 C C . SER A 1 3 ? -33.487 -16.830 13.201 1.00 0.00 3 SER A C 9
ATOM 8646 O O . SER A 1 3 ? -33.003 -17.849 12.709 1.00 0.00 3 SER A O 9
ATOM 8654 N N . GLY A 1 4 ? -34.299 -16.018 12.530 1.00 0.00 4 GLY A N 9
ATOM 8655 C CA . GLY A 1 4 ? -34.660 -16.302 11.154 1.00 0.00 4 GLY A CA 9
ATOM 8656 C C . GLY A 1 4 ? -34.557 -15.080 10.263 1.00 0.00 4 GLY A C 9
ATOM 8657 O O . GLY A 1 4 ? -35.449 -14.814 9.457 1.00 0.00 4 GLY A O 9
ATOM 8661 N N . SER A 1 5 ? -33.468 -14.333 10.409 1.00 0.00 5 SER A N 9
ATOM 8662 C CA . SER A 1 5 ? -33.254 -13.129 9.615 1.00 0.00 5 SER A CA 9
ATOM 8663 C C . SER A 1 5 ? -32.510 -13.454 8.324 1.00 0.00 5 SER A C 9
ATOM 8664 O O . SER A 1 5 ? -32.936 -13.070 7.235 1.00 0.00 5 SER A O 9
ATOM 8672 N N . SER A 1 6 ? -31.394 -14.165 8.454 1.00 0.00 6 SER A N 9
ATOM 8673 C CA . SER A 1 6 ? -30.587 -14.540 7.299 1.00 0.00 6 SER A CA 9
ATOM 8674 C C . SER A 1 6 ? -31.471 -15.020 6.152 1.00 0.00 6 SER A C 9
ATOM 8675 O O . SER A 1 6 ? -31.300 -14.605 5.006 1.00 0.00 6 SER A O 9
ATOM 8683 N N . GLY A 1 7 ? -32.418 -15.898 6.469 1.00 0.00 7 GLY A N 9
ATOM 8684 C CA . GLY A 1 7 ? -33.315 -16.421 5.455 1.00 0.00 7 GLY A CA 9
ATOM 8685 C C . GLY A 1 7 ? -33.680 -15.382 4.413 1.00 0.00 7 GLY A C 9
ATOM 8686 O O . GLY A 1 7 ? -33.144 -15.388 3.305 1.00 0.00 7 GLY A O 9
ATOM 8690 N N . HIS A 1 8 ? -34.598 -14.489 4.768 1.00 0.00 8 HIS A N 9
ATOM 8691 C CA . HIS A 1 8 ? -35.037 -13.439 3.854 1.00 0.00 8 HIS A CA 9
ATOM 8692 C C . HIS A 1 8 ? -34.542 -12.073 4.320 1.00 0.00 8 HIS A C 9
ATOM 8693 O O . HIS A 1 8 ? -34.707 -11.706 5.483 1.00 0.00 8 HIS A O 9
ATOM 8707 N N . GLU A 1 9 ? -33.935 -11.325 3.403 1.00 0.00 9 GLU A N 9
ATOM 8708 C CA . GLU A 1 9 ? -33.416 -10.000 3.721 1.00 0.00 9 GLU A CA 9
ATOM 8709 C C . GLU A 1 9 ? -34.144 -8.924 2.921 1.00 0.00 9 GLU A C 9
ATOM 8710 O O . GLU A 1 9 ? -34.773 -9.212 1.904 1.00 0.00 9 GLU A O 9
ATOM 8722 N N . GLU A 1 10 ? -34.052 -7.683 3.389 1.00 0.00 10 GLU A N 9
ATOM 8723 C CA . GLU A 1 10 ? -34.703 -6.564 2.717 1.00 0.00 10 GLU A CA 9
ATOM 8724 C C . GLU A 1 10 ? -34.067 -6.304 1.354 1.00 0.00 10 GLU A C 9
ATOM 8725 O O . GLU A 1 10 ? -34.732 -6.381 0.321 1.00 0.00 10 GLU A O 9
ATOM 8737 N N . THR A 1 11 ? -32.775 -5.993 1.360 1.00 0.00 11 THR A N 9
ATOM 8738 C CA . THR A 1 11 ? -32.049 -5.719 0.126 1.00 0.00 11 THR A CA 9
ATOM 8739 C C . THR A 1 11 ? -31.940 -6.971 -0.737 1.00 0.00 11 THR A C 9
ATOM 8740 O O . THR A 1 11 ? -31.769 -8.076 -0.224 1.00 0.00 11 THR A O 9
ATOM 8751 N N . GLU A 1 12 ? -32.040 -6.789 -2.050 1.00 0.00 12 GLU A N 9
ATOM 8752 C CA . GLU A 1 12 ? -31.953 -7.906 -2.984 1.00 0.00 12 GLU A CA 9
ATOM 8753 C C . GLU A 1 12 ? -30.741 -8.780 -2.675 1.00 0.00 12 GLU A C 9
ATOM 8754 O O . GLU A 1 12 ? -30.849 -10.004 -2.597 1.00 0.00 12 GLU A O 9
ATOM 8766 N N . CYS A 1 13 ? -29.588 -8.142 -2.502 1.00 0.00 13 CYS A N 9
ATOM 8767 C CA . CYS A 1 13 ? -28.354 -8.861 -2.203 1.00 0.00 13 CYS A CA 9
ATOM 8768 C C . CYS A 1 13 ? -28.001 -8.743 -0.724 1.00 0.00 13 CYS A C 9
ATOM 8769 O O . CYS A 1 13 ? -28.186 -7.699 -0.098 1.00 0.00 13 CYS A O 9
ATOM 8777 N N . PRO A 1 14 ? -27.480 -9.838 -0.150 1.00 0.00 14 PRO A N 9
ATOM 8778 C CA . PRO A 1 14 ? -27.091 -9.882 1.262 1.00 0.00 14 PRO A CA 9
ATOM 8779 C C . PRO A 1 14 ? -25.862 -9.027 1.552 1.00 0.00 14 PRO A C 9
ATOM 8780 O O . PRO A 1 14 ? -25.387 -8.290 0.686 1.00 0.00 14 PRO A O 9
ATOM 8791 N N . LEU A 1 15 ? -25.350 -9.129 2.773 1.00 0.00 15 LEU A N 9
ATOM 8792 C CA . LEU A 1 15 ? -24.175 -8.365 3.177 1.00 0.00 15 LEU A CA 9
ATOM 8793 C C . LEU A 1 15 ? -22.938 -9.255 3.231 1.00 0.00 15 LEU A C 9
ATOM 8794 O O . LEU A 1 15 ? -23.007 -10.404 3.668 1.00 0.00 15 LEU A O 9
ATOM 8810 N N . ARG A 1 16 ? -21.808 -8.717 2.784 1.00 0.00 16 ARG A N 9
ATOM 8811 C CA . ARG A 1 16 ? -20.555 -9.463 2.782 1.00 0.00 16 ARG A CA 9
ATOM 8812 C C . ARG A 1 16 ? -19.377 -8.547 3.101 1.00 0.00 16 ARG A C 9
ATOM 8813 O O . ARG A 1 16 ? -18.984 -7.715 2.283 1.00 0.00 16 ARG A O 9
ATOM 8834 N N . LEU A 1 17 ? -18.818 -8.706 4.296 1.00 0.00 17 LEU A N 9
ATOM 8835 C CA . LEU A 1 17 ? -17.685 -7.894 4.725 1.00 0.00 17 LEU A CA 9
ATOM 8836 C C . LEU A 1 17 ? -16.394 -8.367 4.063 1.00 0.00 17 LEU A C 9
ATOM 8837 O O . LEU A 1 17 ? -16.064 -9.552 4.101 1.00 0.00 17 LEU A O 9
ATOM 8853 N N . ALA A 1 18 ? -15.668 -7.433 3.459 1.00 0.00 18 ALA A N 9
ATOM 8854 C CA . ALA A 1 18 ? -14.411 -7.754 2.794 1.00 0.00 18 ALA A CA 9
ATOM 8855 C C . ALA A 1 18 ? -13.227 -7.138 3.530 1.00 0.00 18 ALA A C 9
ATOM 8856 O O . ALA A 1 18 ? -13.268 -5.975 3.931 1.00 0.00 18 ALA A O 9
ATOM 8863 N N . VAL A 1 19 ? -12.171 -7.926 3.707 1.00 0.00 19 VAL A N 9
ATOM 8864 C CA . VAL A 1 19 ? -10.974 -7.458 4.396 1.00 0.00 19 VAL A CA 9
ATOM 8865 C C . VAL A 1 19 ? -9.936 -6.943 3.405 1.00 0.00 19 VAL A C 9
ATOM 8866 O O . VAL A 1 19 ? -9.672 -7.574 2.381 1.00 0.00 19 VAL A O 9
ATOM 8879 N N . CYS A 1 20 ? -9.349 -5.793 3.717 1.00 0.00 20 CYS A N 9
ATOM 8880 C CA . CYS A 1 20 ? -8.339 -5.191 2.855 1.00 0.00 20 CYS A CA 9
ATOM 8881 C C . CYS A 1 20 ? -7.081 -6.055 2.806 1.00 0.00 20 CYS A C 9
ATOM 8882 O O . CYS A 1 20 ? -6.861 -6.897 3.676 1.00 0.00 20 CYS A O 9
ATOM 8889 N N . GLN A 1 21 ? -6.261 -5.838 1.784 1.00 0.00 21 GLN A N 9
ATOM 8890 C CA . GLN A 1 21 ? -5.026 -6.596 1.621 1.00 0.00 21 GLN A CA 9
ATOM 8891 C C . GLN A 1 21 ? -3.820 -5.774 2.063 1.00 0.00 21 GLN A C 9
ATOM 8892 O O . GLN A 1 21 ? -2.744 -6.317 2.316 1.00 0.00 21 GLN A O 9
ATOM 8906 N N . HIS A 1 22 ? -4.006 -4.460 2.153 1.00 0.00 22 HIS A N 9
ATOM 8907 C CA . HIS A 1 22 ? -2.933 -3.562 2.564 1.00 0.00 22 HIS A CA 9
ATOM 8908 C C . HIS A 1 22 ? -2.936 -3.369 4.077 1.00 0.00 22 HIS A C 9
ATOM 8909 O O . HIS A 1 22 ? -1.946 -3.652 4.752 1.00 0.00 22 HIS A O 9
ATOM 8923 N N . CYS A 1 23 ? -4.055 -2.884 4.605 1.00 0.00 23 CYS A N 9
ATOM 8924 C CA . CYS A 1 23 ? -4.188 -2.652 6.038 1.00 0.00 23 CYS A CA 9
ATOM 8925 C C . CYS A 1 23 ? -4.666 -3.913 6.752 1.00 0.00 23 CYS A C 9
ATOM 8926 O O . CYS A 1 23 ? -4.374 -4.120 7.929 1.00 0.00 23 CYS A O 9
ATOM 8933 N N . ASP A 1 24 ? -5.402 -4.751 6.030 1.00 0.00 24 ASP A N 9
ATOM 8934 C CA . ASP A 1 24 ? -5.920 -5.992 6.593 1.00 0.00 24 ASP A CA 9
ATOM 8935 C C . ASP A 1 24 ? -6.977 -5.708 7.656 1.00 0.00 24 ASP A C 9
ATOM 8936 O O . ASP A 1 24 ? -7.014 -6.360 8.700 1.00 0.00 24 ASP A O 9
ATOM 8945 N N . LEU A 1 25 ? -7.834 -4.730 7.384 1.00 0.00 25 LEU A N 9
ATOM 8946 C CA . LEU A 1 25 ? -8.892 -4.358 8.317 1.00 0.00 25 LEU A CA 9
ATOM 8947 C C . LEU A 1 25 ? -10.255 -4.812 7.805 1.00 0.00 25 LEU A C 9
ATOM 8948 O O . LEU A 1 25 ? -10.446 -4.999 6.603 1.00 0.00 25 LEU A O 9
ATOM 8964 N N . GLU A 1 26 ? -11.199 -4.986 8.724 1.00 0.00 26 GLU A N 9
ATOM 8965 C CA . GLU A 1 26 ? -12.545 -5.417 8.364 1.00 0.00 26 GLU A CA 9
ATOM 8966 C C . GLU A 1 26 ? -13.347 -4.261 7.774 1.00 0.00 26 GLU A C 9
ATOM 8967 O O . GLU A 1 26 ? -13.411 -3.175 8.353 1.00 0.00 26 GLU A O 9
ATOM 8979 N N . LEU A 1 27 ? -13.957 -4.500 6.619 1.00 0.00 27 LEU A N 9
ATOM 8980 C CA . LEU A 1 27 ? -14.755 -3.480 5.948 1.00 0.00 27 LEU A CA 9
ATOM 8981 C C . LEU A 1 27 ? -15.846 -4.116 5.093 1.00 0.00 27 LEU A C 9
ATOM 8982 O O . LEU A 1 27 ? -15.933 -5.340 4.990 1.00 0.00 27 LEU A O 9
ATOM 8998 N N . SER A 1 28 ? -16.675 -3.277 4.480 1.00 0.00 28 SER A N 9
ATOM 8999 C CA . SER A 1 28 ? -17.762 -3.758 3.635 1.00 0.00 28 SER A CA 9
ATOM 9000 C C . SER A 1 28 ? -17.276 -3.997 2.209 1.00 0.00 28 SER A C 9
ATOM 9001 O O . SER A 1 28 ? -16.274 -3.424 1.779 1.00 0.00 28 SER A O 9
ATOM 9009 N N . ILE A 1 29 ? -17.992 -4.846 1.481 1.00 0.00 29 ILE A N 9
ATOM 9010 C CA . ILE A 1 29 ? -17.636 -5.161 0.103 1.00 0.00 29 ILE A CA 9
ATOM 9011 C C . ILE A 1 29 ? -17.926 -3.984 -0.822 1.00 0.00 29 ILE A C 9
ATOM 9012 O O . ILE A 1 29 ? -17.242 -3.786 -1.827 1.00 0.00 29 ILE A O 9
ATOM 9028 N N . LEU A 1 30 ? -18.944 -3.204 -0.477 1.00 0.00 30 LEU A N 9
ATOM 9029 C CA . LEU A 1 30 ? -19.325 -2.044 -1.275 1.00 0.00 30 LEU A CA 9
ATOM 9030 C C . LEU A 1 30 ? -18.317 -0.913 -1.107 1.00 0.00 30 LEU A C 9
ATOM 9031 O O . LEU A 1 30 ? -17.962 -0.235 -2.072 1.00 0.00 30 LEU A O 9
ATOM 9047 N N . LYS A 1 31 ? -17.857 -0.715 0.123 1.00 0.00 31 LYS A N 9
ATOM 9048 C CA . LYS A 1 31 ? -16.886 0.332 0.419 1.00 0.00 31 LYS A CA 9
ATOM 9049 C C . LYS A 1 31 ? -15.479 -0.104 0.026 1.00 0.00 31 LYS A C 9
ATOM 9050 O O . LYS A 1 31 ? -14.704 0.681 -0.522 1.00 0.00 31 LYS A O 9
ATOM 9069 N N . LEU A 1 32 ? -15.154 -1.361 0.308 1.00 0.00 32 LEU A N 9
ATOM 9070 C CA . LEU A 1 32 ? -13.839 -1.903 -0.018 1.00 0.00 32 LEU A CA 9
ATOM 9071 C C . LEU A 1 32 ? -13.306 -1.298 -1.313 1.00 0.00 32 LEU A C 9
ATOM 9072 O O . LEU A 1 32 ? -12.255 -0.657 -1.325 1.00 0.00 32 LEU A O 9
ATOM 9088 N N . LYS A 1 33 ? -14.039 -1.504 -2.402 1.00 0.00 33 LYS A N 9
ATOM 9089 C CA . LYS A 1 33 ? -13.643 -0.976 -3.702 1.00 0.00 33 LYS A CA 9
ATOM 9090 C C . LYS A 1 33 ? -12.996 0.397 -3.558 1.00 0.00 33 LYS A C 9
ATOM 9091 O O . LYS A 1 33 ? -11.875 0.616 -4.017 1.00 0.00 33 LYS A O 9
ATOM 9110 N N . GLU A 1 34 ? -13.708 1.318 -2.915 1.00 0.00 34 GLU A N 9
ATOM 9111 C CA . GLU A 1 34 ? -13.201 2.670 -2.711 1.00 0.00 34 GLU A CA 9
ATOM 9112 C C . GLU A 1 34 ? -12.097 2.683 -1.658 1.00 0.00 34 GLU A C 9
ATOM 9113 O O . GLU A 1 34 ? -10.987 3.154 -1.911 1.00 0.00 34 GLU A O 9
ATOM 9125 N N . HIS A 1 35 ? -12.409 2.163 -0.475 1.00 0.00 35 HIS A N 9
ATOM 9126 C CA . HIS A 1 35 ? -11.443 2.114 0.618 1.00 0.00 35 HIS A CA 9
ATOM 9127 C C . HIS A 1 35 ? -10.061 1.725 0.104 1.00 0.00 35 HIS A C 9
ATOM 9128 O O . HIS A 1 35 ? -9.129 2.528 0.133 1.00 0.00 35 HIS A O 9
ATOM 9142 N N . GLU A 1 36 ? -9.936 0.487 -0.365 1.00 0.00 36 GLU A N 9
ATOM 9143 C CA . GLU A 1 36 ? -8.666 -0.008 -0.884 1.00 0.00 36 GLU A CA 9
ATOM 9144 C C . GLU A 1 36 ? -7.878 1.113 -1.555 1.00 0.00 36 GLU A C 9
ATOM 9145 O O . GLU A 1 36 ? -6.710 1.341 -1.240 1.00 0.00 36 GLU A O 9
ATOM 9157 N N . ASP A 1 37 ? -8.526 1.810 -2.482 1.00 0.00 37 ASP A N 9
ATOM 9158 C CA . ASP A 1 37 ? -7.887 2.908 -3.199 1.00 0.00 37 ASP A CA 9
ATOM 9159 C C . ASP A 1 37 ? -7.222 3.878 -2.226 1.00 0.00 37 ASP A C 9
ATOM 9160 O O . ASP A 1 37 ? -6.003 4.046 -2.237 1.00 0.00 37 ASP A O 9
ATOM 9169 N N . TYR A 1 38 ? -8.032 4.514 -1.388 1.00 0.00 38 TYR A N 9
ATOM 9170 C CA . TYR A 1 38 ? -7.524 5.470 -0.411 1.00 0.00 38 TYR A CA 9
ATOM 9171 C C . TYR A 1 38 ? -6.449 4.834 0.465 1.00 0.00 38 TYR A C 9
ATOM 9172 O O . TYR A 1 38 ? -5.443 5.465 0.791 1.00 0.00 38 TYR A O 9
ATOM 9190 N N . CYS A 1 39 ? -6.669 3.579 0.843 1.00 0.00 39 CYS A N 9
ATOM 9191 C CA . CYS A 1 39 ? -5.721 2.855 1.681 1.00 0.00 39 CYS A CA 9
ATOM 9192 C C . CYS A 1 39 ? -4.287 3.115 1.230 1.00 0.00 39 CYS A C 9
ATOM 9193 O O . CYS A 1 39 ? -3.455 3.581 2.008 1.00 0.00 39 CYS A O 9
ATOM 9200 N N . GLY A 1 40 ? -4.005 2.811 -0.033 1.00 0.00 40 GLY A N 9
ATOM 9201 C CA . GLY A 1 40 ? -2.671 3.018 -0.567 1.00 0.00 40 GLY A CA 9
ATOM 9202 C C . GLY A 1 40 ? -2.190 4.444 -0.385 1.00 0.00 40 GLY A C 9
ATOM 9203 O O . GLY A 1 40 ? -1.040 4.675 -0.011 1.00 0.00 40 GLY A O 9
ATOM 9207 N N . ALA A 1 41 ? -3.070 5.403 -0.651 1.00 0.00 41 ALA A N 9
ATOM 9208 C CA . ALA A 1 41 ? -2.729 6.813 -0.514 1.00 0.00 41 ALA A CA 9
ATOM 9209 C C . ALA A 1 41 ? -1.958 7.069 0.776 1.00 0.00 41 ALA A C 9
ATOM 9210 O O . ALA A 1 41 ? -0.958 7.787 0.781 1.00 0.00 41 ALA A O 9
ATOM 9217 N N . ARG A 1 42 ? -2.430 6.477 1.869 1.00 0.00 42 ARG A N 9
ATOM 9218 C CA . ARG A 1 42 ? -1.785 6.642 3.166 1.00 0.00 42 ARG A CA 9
ATOM 9219 C C . ARG A 1 42 ? -0.297 6.317 3.079 1.00 0.00 42 ARG A C 9
ATOM 9220 O O . ARG A 1 42 ? 0.099 5.322 2.472 1.00 0.00 42 ARG A O 9
ATOM 9241 N N . THR A 1 43 ? 0.525 7.165 3.691 1.00 0.00 43 THR A N 9
ATOM 9242 C CA . THR A 1 43 ? 1.969 6.969 3.681 1.00 0.00 43 THR A CA 9
ATOM 9243 C C . THR A 1 43 ? 2.511 6.801 5.096 1.00 0.00 43 THR A C 9
ATOM 9244 O O . THR A 1 43 ? 2.012 7.416 6.038 1.00 0.00 43 THR A O 9
ATOM 9255 N N . GLU A 1 44 ? 3.534 5.965 5.238 1.00 0.00 44 GLU A N 9
ATOM 9256 C CA . GLU A 1 44 ? 4.142 5.716 6.540 1.00 0.00 44 GLU A CA 9
ATOM 9257 C C . GLU A 1 44 ? 5.597 6.177 6.557 1.00 0.00 44 GLU A C 9
ATOM 9258 O O . GLU A 1 44 ? 6.417 5.713 5.763 1.00 0.00 44 GLU A O 9
ATOM 9270 N N . LEU A 1 45 ? 5.911 7.092 7.467 1.00 0.00 45 LEU A N 9
ATOM 9271 C CA . LEU A 1 45 ? 7.266 7.617 7.589 1.00 0.00 45 LEU A CA 9
ATOM 9272 C C . LEU A 1 45 ? 8.232 6.529 8.048 1.00 0.00 45 LEU A C 9
ATOM 9273 O O . LEU A 1 45 ? 8.199 6.101 9.202 1.00 0.00 45 LEU A O 9
ATOM 9289 N N . CYS A 1 46 ? 9.093 6.087 7.138 1.00 0.00 46 CYS A N 9
ATOM 9290 C CA . CYS A 1 46 ? 10.070 5.051 7.448 1.00 0.00 46 CYS A CA 9
ATOM 9291 C C . CYS A 1 46 ? 11.103 5.560 8.449 1.00 0.00 46 CYS A C 9
ATOM 9292 O O . CYS A 1 46 ? 11.255 6.765 8.643 1.00 0.00 46 CYS A O 9
ATOM 9299 N N . GLY A 1 47 ? 11.813 4.631 9.083 1.00 0.00 47 GLY A N 9
ATOM 9300 C CA . GLY A 1 47 ? 12.823 5.004 10.056 1.00 0.00 47 GLY A CA 9
ATOM 9301 C C . GLY A 1 47 ? 14.221 5.003 9.471 1.00 0.00 47 GLY A C 9
ATOM 9302 O O . GLY A 1 47 ? 15.087 5.755 9.915 1.00 0.00 47 GLY A O 9
ATOM 9306 N N . ASN A 1 48 ? 14.441 4.155 8.471 1.00 0.00 48 ASN A N 9
ATOM 9307 C CA . ASN A 1 48 ? 15.745 4.058 7.825 1.00 0.00 48 ASN A CA 9
ATOM 9308 C C . ASN A 1 48 ? 15.974 5.235 6.881 1.00 0.00 48 ASN A C 9
ATOM 9309 O O . ASN A 1 48 ? 16.839 6.077 7.119 1.00 0.00 48 ASN A O 9
ATOM 9320 N N . CYS A 1 49 ? 15.191 5.286 5.808 1.00 0.00 49 CYS A N 9
ATOM 9321 C CA . CYS A 1 49 ? 15.307 6.358 4.827 1.00 0.00 49 CYS A CA 9
ATOM 9322 C C . CYS A 1 49 ? 14.674 7.645 5.351 1.00 0.00 49 CYS A C 9
ATOM 9323 O O . CYS A 1 49 ? 15.257 8.723 5.245 1.00 0.00 49 CYS A O 9
ATOM 9330 N N . GLY A 1 50 ? 13.477 7.522 5.916 1.00 0.00 50 GLY A N 9
ATOM 9331 C CA . GLY A 1 50 ? 12.785 8.682 6.448 1.00 0.00 50 GLY A CA 9
ATOM 9332 C C . GLY A 1 50 ? 12.042 9.455 5.377 1.00 0.00 50 GLY A C 9
ATOM 9333 O O . GLY A 1 50 ? 12.025 10.686 5.389 1.00 0.00 50 GLY A O 9
ATOM 9337 N N . ARG A 1 51 ? 11.427 8.732 4.446 1.00 0.00 51 ARG A N 9
ATOM 9338 C CA . ARG A 1 51 ? 10.681 9.358 3.361 1.00 0.00 51 ARG A CA 9
ATOM 9339 C C . ARG A 1 51 ? 9.248 8.836 3.315 1.00 0.00 51 ARG A C 9
ATOM 9340 O O . ARG A 1 51 ? 8.994 7.665 3.593 1.00 0.00 51 ARG A O 9
ATOM 9361 N N . ASN A 1 52 ? 8.315 9.714 2.962 1.00 0.00 52 ASN A N 9
ATOM 9362 C CA . ASN A 1 52 ? 6.907 9.343 2.881 1.00 0.00 52 ASN A CA 9
ATOM 9363 C C . ASN A 1 52 ? 6.662 8.394 1.711 1.00 0.00 52 ASN A C 9
ATOM 9364 O O . ASN A 1 52 ? 6.807 8.774 0.549 1.00 0.00 52 ASN A O 9
ATOM 9375 N N . VAL A 1 53 ? 6.288 7.158 2.026 1.00 0.00 53 VAL A N 9
ATOM 9376 C CA . VAL A 1 53 ? 6.021 6.156 1.002 1.00 0.00 53 VAL A CA 9
ATOM 9377 C C . VAL A 1 53 ? 4.596 5.623 1.113 1.00 0.00 53 VAL A C 9
ATOM 9378 O O . VAL A 1 53 ? 4.097 5.377 2.212 1.00 0.00 53 VAL A O 9
ATOM 9391 N N . LEU A 1 54 ? 3.946 5.447 -0.032 1.00 0.00 54 LEU A N 9
ATOM 9392 C CA . LEU A 1 54 ? 2.578 4.942 -0.065 1.00 0.00 54 LEU A CA 9
ATOM 9393 C C . LEU A 1 54 ? 2.513 3.510 0.456 1.00 0.00 54 LEU A C 9
ATOM 9394 O O . LEU A 1 54 ? 3.413 2.708 0.210 1.00 0.00 54 LEU A O 9
ATOM 9410 N N . VAL A 1 55 ? 1.440 3.195 1.175 1.00 0.00 55 VAL A N 9
ATOM 9411 C CA . VAL A 1 55 ? 1.255 1.859 1.727 1.00 0.00 55 VAL A CA 9
ATOM 9412 C C . VAL A 1 55 ? 1.435 0.791 0.654 1.00 0.00 55 VAL A C 9
ATOM 9413 O O . VAL A 1 55 ? 2.275 -0.100 0.783 1.00 0.00 55 VAL A O 9
ATOM 9426 N N . LYS A 1 56 ? 0.641 0.886 -0.407 1.00 0.00 56 LYS A N 9
ATOM 9427 C CA . LYS A 1 56 ? 0.712 -0.070 -1.505 1.00 0.00 56 LYS A CA 9
ATOM 9428 C C . LYS A 1 56 ? 2.161 -0.340 -1.898 1.00 0.00 56 LYS A C 9
ATOM 9429 O O . LYS A 1 56 ? 2.474 -1.385 -2.470 1.00 0.00 56 LYS A O 9
ATOM 9448 N N . ASP A 1 57 ? 3.040 0.606 -1.587 1.00 0.00 57 ASP A N 9
ATOM 9449 C CA . ASP A 1 57 ? 4.456 0.469 -1.905 1.00 0.00 57 ASP A CA 9
ATOM 9450 C C . ASP A 1 57 ? 5.216 -0.160 -0.742 1.00 0.00 57 ASP A C 9
ATOM 9451 O O . ASP A 1 57 ? 6.134 -0.956 -0.944 1.00 0.00 57 ASP A O 9
ATOM 9460 N N . LEU A 1 58 ? 4.829 0.203 0.476 1.00 0.00 58 LEU A N 9
ATOM 9461 C CA . LEU A 1 58 ? 5.475 -0.325 1.673 1.00 0.00 58 LEU A CA 9
ATOM 9462 C C . LEU A 1 58 ? 5.771 -1.813 1.521 1.00 0.00 58 LEU A C 9
ATOM 9463 O O . LEU A 1 58 ? 6.708 -2.336 2.124 1.00 0.00 58 LEU A O 9
ATOM 9479 N N . LYS A 1 59 ? 4.967 -2.491 0.709 1.00 0.00 59 LYS A N 9
ATOM 9480 C CA . LYS A 1 59 ? 5.144 -3.919 0.473 1.00 0.00 59 LYS A CA 9
ATOM 9481 C C . LYS A 1 59 ? 6.553 -4.217 -0.028 1.00 0.00 59 LYS A C 9
ATOM 9482 O O . LYS A 1 59 ? 7.247 -5.080 0.512 1.00 0.00 59 LYS A O 9
ATOM 9501 N N . THR A 1 60 ? 6.973 -3.498 -1.065 1.00 0.00 60 THR A N 9
ATOM 9502 C CA . THR A 1 60 ? 8.299 -3.685 -1.638 1.00 0.00 60 THR A CA 9
ATOM 9503 C C . THR A 1 60 ? 9.177 -2.460 -1.406 1.00 0.00 60 THR A C 9
ATOM 9504 O O . THR A 1 60 ? 10.194 -2.277 -2.076 1.00 0.00 60 THR A O 9
ATOM 9515 N N . HIS A 1 61 ? 8.777 -1.624 -0.453 1.00 0.00 61 HIS A N 9
ATOM 9516 C CA . HIS A 1 61 ? 9.529 -0.416 -0.132 1.00 0.00 61 HIS A CA 9
ATOM 9517 C C . HIS A 1 61 ? 10.913 -0.765 0.408 1.00 0.00 61 HIS A C 9
ATOM 9518 O O . HIS A 1 61 ? 11.917 -0.147 0.055 1.00 0.00 61 HIS A O 9
ATOM 9532 N N . PRO A 1 62 ? 10.968 -1.777 1.286 1.00 0.00 62 PRO A N 9
ATOM 9533 C CA . PRO A 1 62 ? 12.222 -2.231 1.894 1.00 0.00 62 PRO A CA 9
ATOM 9534 C C . PRO A 1 62 ? 13.329 -2.426 0.862 1.00 0.00 62 PRO A C 9
ATOM 9535 O O . PRO A 1 62 ? 14.494 -2.134 1.127 1.00 0.00 62 PRO A O 9
ATOM 9546 N N . GLU A 1 63 ? 12.955 -2.921 -0.313 1.00 0.00 63 GLU A N 9
ATOM 9547 C CA . GLU A 1 63 ? 13.917 -3.155 -1.384 1.00 0.00 63 GLU A CA 9
ATOM 9548 C C . GLU A 1 63 ? 14.604 -1.854 -1.792 1.00 0.00 63 GLU A C 9
ATOM 9549 O O . GLU A 1 63 ? 15.829 -1.745 -1.745 1.00 0.00 63 GLU A O 9
ATOM 9561 N N . VAL A 1 64 ? 13.804 -0.871 -2.194 1.00 0.00 64 VAL A N 9
ATOM 9562 C CA . VAL A 1 64 ? 14.333 0.422 -2.610 1.00 0.00 64 VAL A CA 9
ATOM 9563 C C . VAL A 1 64 ? 14.750 1.259 -1.406 1.00 0.00 64 VAL A C 9
ATOM 9564 O O . VAL A 1 64 ? 15.423 2.281 -1.549 1.00 0.00 64 VAL A O 9
ATOM 9577 N N . CYS A 1 65 ? 14.347 0.819 -0.219 1.00 0.00 65 CYS A N 9
ATOM 9578 C CA . CYS A 1 65 ? 14.678 1.527 1.012 1.00 0.00 65 CYS A CA 9
ATOM 9579 C C . CYS A 1 65 ? 16.116 1.239 1.435 1.00 0.00 65 CYS A C 9
ATOM 9580 O O . CYS A 1 65 ? 16.603 0.118 1.293 1.00 0.00 65 CYS A O 9
ATOM 9587 N N . GLY A 1 66 ? 16.790 2.259 1.957 1.00 0.00 66 GLY A N 9
ATOM 9588 C CA . GLY A 1 66 ? 18.164 2.095 2.393 1.00 0.00 66 GLY A CA 9
ATOM 9589 C C . GLY A 1 66 ? 19.027 1.419 1.347 1.00 0.00 66 GLY A C 9
ATOM 9590 O O . GLY A 1 66 ? 19.657 0.396 1.619 1.00 0.00 66 GLY A O 9
ATOM 9594 N N . ARG A 1 67 ? 19.057 1.989 0.147 1.00 0.00 67 ARG A N 9
ATOM 9595 C CA . ARG A 1 67 ? 19.847 1.433 -0.944 1.00 0.00 67 ARG A CA 9
ATOM 9596 C C . ARG A 1 67 ? 21.226 2.085 -1.005 1.00 0.00 67 ARG A C 9
ATOM 9597 O O . ARG A 1 67 ? 22.248 1.407 -0.905 1.00 0.00 67 ARG A O 9
ATOM 9618 N N . GLU A 1 68 ? 21.244 3.404 -1.170 1.00 0.00 68 GLU A N 9
ATOM 9619 C CA . GLU A 1 68 ? 22.497 4.146 -1.245 1.00 0.00 68 GLU A CA 9
ATOM 9620 C C . GLU A 1 68 ? 23.326 3.944 0.020 1.00 0.00 68 GLU A C 9
ATOM 9621 O O . GLU A 1 68 ? 22.801 3.983 1.132 1.00 0.00 68 GLU A O 9
ATOM 9633 N N . GLY A 1 69 ? 24.625 3.726 -0.160 1.00 0.00 69 GLY A N 9
ATOM 9634 C CA . GLY A 1 69 ? 25.506 3.519 0.975 1.00 0.00 69 GLY A CA 9
ATOM 9635 C C . GLY A 1 69 ? 26.694 4.461 0.965 1.00 0.00 69 GLY A C 9
ATOM 9636 O O . GLY A 1 69 ? 27.335 4.652 -0.068 1.00 0.00 69 GLY A O 9
ATOM 9640 N N . SER A 1 70 ? 26.988 5.052 2.119 1.00 0.00 70 SER A N 9
ATOM 9641 C CA . SER A 1 70 ? 28.103 5.984 2.238 1.00 0.00 70 SER A CA 9
ATOM 9642 C C . SER A 1 70 ? 29.431 5.279 1.973 1.00 0.00 70 SER A C 9
ATOM 9643 O O . SER A 1 70 ? 29.676 4.184 2.478 1.00 0.00 70 SER A O 9
ATOM 9651 N N . GLY A 1 71 ? 30.283 5.916 1.177 1.00 0.00 71 GLY A N 9
ATOM 9652 C CA . GLY A 1 71 ? 31.575 5.337 0.858 1.00 0.00 71 GLY A CA 9
ATOM 9653 C C . GLY A 1 71 ? 32.520 5.338 2.043 1.00 0.00 71 GLY A C 9
ATOM 9654 O O . GLY A 1 71 ? 32.135 5.030 3.171 1.00 0.00 71 GLY A O 9
ATOM 9658 N N . PRO A 1 72 ? 33.790 5.690 1.792 1.00 0.00 72 PRO A N 9
ATOM 9659 C CA . PRO A 1 72 ? 34.819 5.738 2.835 1.00 0.00 72 PRO A CA 9
ATOM 9660 C C . PRO A 1 72 ? 34.593 6.880 3.820 1.00 0.00 72 PRO A C 9
ATOM 9661 O O . PRO A 1 72 ? 34.290 8.005 3.422 1.00 0.00 72 PRO A O 9
ATOM 9672 N N . SER A 1 73 ? 34.745 6.584 5.107 1.00 0.00 73 SER A N 9
ATOM 9673 C CA . SER A 1 73 ? 34.554 7.586 6.149 1.00 0.00 73 SER A CA 9
ATOM 9674 C C . SER A 1 73 ? 35.433 7.285 7.359 1.00 0.00 73 SER A C 9
ATOM 9675 O O . SER A 1 73 ? 35.261 6.265 8.027 1.00 0.00 73 SER A O 9
ATOM 9683 N N . SER A 1 74 ? 36.377 8.180 7.635 1.00 0.00 74 SER A N 9
ATOM 9684 C CA . SER A 1 74 ? 37.287 8.009 8.761 1.00 0.00 74 SER A CA 9
ATOM 9685 C C . SER A 1 74 ? 36.575 8.291 10.081 1.00 0.00 74 SER A C 9
ATOM 9686 O O . SER A 1 74 ? 35.495 8.879 10.104 1.00 0.00 74 SER A O 9
ATOM 9694 N N . GLY A 1 75 ? 37.191 7.867 11.181 1.00 0.00 75 GLY A N 9
ATOM 9695 C CA . GLY A 1 75 ? 36.603 8.083 12.490 1.00 0.00 75 GLY A CA 9
ATOM 9696 C C . GLY A 1 75 ? 36.938 6.972 13.466 1.00 0.00 75 GLY A C 9
ATOM 9697 O O . GLY A 1 75 ? 37.733 6.097 13.127 1.00 0.00 75 GLY A O 9
ATOM 9703 N N . GLY A 1 1 ? -8.574 1.037 14.280 1.00 0.00 1 GLY A N 10
ATOM 9704 C CA . GLY A 1 1 ? -7.234 0.593 13.944 1.00 0.00 1 GLY A CA 10
ATOM 9705 C C . GLY A 1 1 ? -6.524 -0.051 15.118 1.00 0.00 1 GLY A C 10
ATOM 9706 O O . GLY A 1 1 ? -6.369 -1.271 15.165 1.00 0.00 1 GLY A O 10
ATOM 9710 N N . SER A 1 2 ? -6.091 0.771 16.069 1.00 0.00 2 SER A N 10
ATOM 9711 C CA . SER A 1 2 ? -5.389 0.274 17.247 1.00 0.00 2 SER A CA 10
ATOM 9712 C C . SER A 1 2 ? -6.375 -0.102 18.349 1.00 0.00 2 SER A C 10
ATOM 9713 O O . SER A 1 2 ? -6.337 -1.212 18.878 1.00 0.00 2 SER A O 10
ATOM 9721 N N . SER A 1 3 ? -7.256 0.833 18.689 1.00 0.00 3 SER A N 10
ATOM 9722 C CA . SER A 1 3 ? -8.251 0.603 19.731 1.00 0.00 3 SER A CA 10
ATOM 9723 C C . SER A 1 3 ? -9.639 1.021 19.258 1.00 0.00 3 SER A C 10
ATOM 9724 O O . SER A 1 3 ? -9.799 1.559 18.163 1.00 0.00 3 SER A O 10
ATOM 9732 N N . GLY A 1 4 ? -10.643 0.770 20.093 1.00 0.00 4 GLY A N 10
ATOM 9733 C CA . GLY A 1 4 ? -12.006 1.127 19.744 1.00 0.00 4 GLY A CA 10
ATOM 9734 C C . GLY A 1 4 ? -13.017 0.600 20.743 1.00 0.00 4 GLY A C 10
ATOM 9735 O O . GLY A 1 4 ? -12.704 0.428 21.921 1.00 0.00 4 GLY A O 10
ATOM 9739 N N . SER A 1 5 ? -14.233 0.343 20.272 1.00 0.00 5 SER A N 10
ATOM 9740 C CA . SER A 1 5 ? -15.296 -0.162 21.134 1.00 0.00 5 SER A CA 10
ATOM 9741 C C . SER A 1 5 ? -15.198 -1.677 21.284 1.00 0.00 5 SER A C 10
ATOM 9742 O O . SER A 1 5 ? -14.691 -2.369 20.401 1.00 0.00 5 SER A O 10
ATOM 9750 N N . SER A 1 6 ? -15.688 -2.187 22.410 1.00 0.00 6 SER A N 10
ATOM 9751 C CA . SER A 1 6 ? -15.654 -3.619 22.679 1.00 0.00 6 SER A CA 10
ATOM 9752 C C . SER A 1 6 ? -16.773 -4.019 23.637 1.00 0.00 6 SER A C 10
ATOM 9753 O O . SER A 1 6 ? -17.383 -3.170 24.285 1.00 0.00 6 SER A O 10
ATOM 9761 N N . GLY A 1 7 ? -17.036 -5.320 23.719 1.00 0.00 7 GLY A N 10
ATOM 9762 C CA . GLY A 1 7 ? -18.081 -5.811 24.598 1.00 0.00 7 GLY A CA 10
ATOM 9763 C C . GLY A 1 7 ? -18.377 -7.282 24.381 1.00 0.00 7 GLY A C 10
ATOM 9764 O O . GLY A 1 7 ? -17.614 -7.985 23.719 1.00 0.00 7 GLY A O 10
ATOM 9768 N N . HIS A 1 8 ? -19.488 -7.749 24.942 1.00 0.00 8 HIS A N 10
ATOM 9769 C CA . HIS A 1 8 ? -19.883 -9.146 24.807 1.00 0.00 8 HIS A CA 10
ATOM 9770 C C . HIS A 1 8 ? -20.365 -9.441 23.390 1.00 0.00 8 HIS A C 10
ATOM 9771 O O . HIS A 1 8 ? -19.795 -10.279 22.693 1.00 0.00 8 HIS A O 10
ATOM 9785 N N . GLU A 1 9 ? -21.418 -8.746 22.972 1.00 0.00 9 GLU A N 10
ATOM 9786 C CA . GLU A 1 9 ? -21.977 -8.935 21.638 1.00 0.00 9 GLU A CA 10
ATOM 9787 C C . GLU A 1 9 ? -22.423 -7.603 21.041 1.00 0.00 9 GLU A C 10
ATOM 9788 O O . GLU A 1 9 ? -23.399 -7.005 21.493 1.00 0.00 9 GLU A O 10
ATOM 9800 N N . GLU A 1 10 ? -21.700 -7.146 20.024 1.00 0.00 10 GLU A N 10
ATOM 9801 C CA . GLU A 1 10 ? -22.020 -5.885 19.366 1.00 0.00 10 GLU A CA 10
ATOM 9802 C C . GLU A 1 10 ? -21.457 -5.852 17.948 1.00 0.00 10 GLU A C 10
ATOM 9803 O O . GLU A 1 10 ? -20.247 -5.955 17.744 1.00 0.00 10 GLU A O 10
ATOM 9815 N N . THR A 1 11 ? -22.345 -5.710 16.968 1.00 0.00 11 THR A N 10
ATOM 9816 C CA . THR A 1 11 ? -21.939 -5.665 15.569 1.00 0.00 11 THR A CA 10
ATOM 9817 C C . THR A 1 11 ? -22.689 -4.575 14.813 1.00 0.00 11 THR A C 10
ATOM 9818 O O . THR A 1 11 ? -23.902 -4.661 14.625 1.00 0.00 11 THR A O 10
ATOM 9829 N N . GLU A 1 12 ? -21.960 -3.551 14.381 1.00 0.00 12 GLU A N 10
ATOM 9830 C CA . GLU A 1 12 ? -22.558 -2.444 13.645 1.00 0.00 12 GLU A CA 10
ATOM 9831 C C . GLU A 1 12 ? -22.488 -2.690 12.140 1.00 0.00 12 GLU A C 10
ATOM 9832 O O . GLU A 1 12 ? -23.309 -2.178 11.378 1.00 0.00 12 GLU A O 10
ATOM 9844 N N . CYS A 1 13 ? -21.502 -3.475 11.721 1.00 0.00 13 CYS A N 10
ATOM 9845 C CA . CYS A 1 13 ? -21.323 -3.788 10.307 1.00 0.00 13 CYS A CA 10
ATOM 9846 C C . CYS A 1 13 ? -22.251 -4.921 9.880 1.00 0.00 13 CYS A C 10
ATOM 9847 O O . CYS A 1 13 ? -22.740 -5.698 10.699 1.00 0.00 13 CYS A O 10
ATOM 9855 N N . PRO A 1 14 ? -22.500 -5.017 8.565 1.00 0.00 14 PRO A N 10
ATOM 9856 C CA . PRO A 1 14 ? -23.372 -6.051 7.999 1.00 0.00 14 PRO A CA 10
ATOM 9857 C C . PRO A 1 14 ? -22.752 -7.441 8.082 1.00 0.00 14 PRO A C 10
ATOM 9858 O O . PRO A 1 14 ? -21.629 -7.604 8.562 1.00 0.00 14 PRO A O 10
ATOM 9869 N N . LEU A 1 15 ? -23.489 -8.442 7.612 1.00 0.00 15 LEU A N 10
ATOM 9870 C CA . LEU A 1 15 ? -23.011 -9.820 7.633 1.00 0.00 15 LEU A CA 10
ATOM 9871 C C . LEU A 1 15 ? -21.851 -10.008 6.660 1.00 0.00 15 LEU A C 10
ATOM 9872 O O . LEU A 1 15 ? -20.738 -10.345 7.064 1.00 0.00 15 LEU A O 10
ATOM 9888 N N . ARG A 1 16 ? -22.119 -9.788 5.378 1.00 0.00 16 ARG A N 10
ATOM 9889 C CA . ARG A 1 16 ? -21.098 -9.933 4.348 1.00 0.00 16 ARG A CA 10
ATOM 9890 C C . ARG A 1 16 ? -20.114 -8.767 4.389 1.00 0.00 16 ARG A C 10
ATOM 9891 O O . ARG A 1 16 ? -20.453 -7.641 4.021 1.00 0.00 16 ARG A O 10
ATOM 9912 N N . LEU A 1 17 ? -18.896 -9.044 4.841 1.00 0.00 17 LEU A N 10
ATOM 9913 C CA . LEU A 1 17 ? -17.862 -8.018 4.931 1.00 0.00 17 LEU A CA 10
ATOM 9914 C C . LEU A 1 17 ? -16.602 -8.448 4.188 1.00 0.00 17 LEU A C 10
ATOM 9915 O O . LEU A 1 17 ? -16.316 -9.639 4.067 1.00 0.00 17 LEU A O 10
ATOM 9931 N N . ALA A 1 18 ? -15.851 -7.470 3.692 1.00 0.00 18 ALA A N 10
ATOM 9932 C CA . ALA A 1 18 ? -14.619 -7.747 2.964 1.00 0.00 18 ALA A CA 10
ATOM 9933 C C . ALA A 1 18 ? -13.399 -7.279 3.751 1.00 0.00 18 ALA A C 10
ATOM 9934 O O . ALA A 1 18 ? -13.480 -6.335 4.538 1.00 0.00 18 ALA A O 10
ATOM 9941 N N . VAL A 1 19 ? -12.269 -7.945 3.534 1.00 0.00 19 VAL A N 10
ATOM 9942 C CA . VAL A 1 19 ? -11.032 -7.597 4.223 1.00 0.00 19 VAL A CA 10
ATOM 9943 C C . VAL A 1 19 ? -10.014 -7.001 3.257 1.00 0.00 19 VAL A C 10
ATOM 9944 O O . VAL A 1 19 ? -9.887 -7.449 2.117 1.00 0.00 19 VAL A O 10
ATOM 9957 N N . CYS A 1 20 ? -9.290 -5.987 3.720 1.00 0.00 20 CYS A N 10
ATOM 9958 C CA . CYS A 1 20 ? -8.282 -5.328 2.898 1.00 0.00 20 CYS A CA 10
ATOM 9959 C C . CYS A 1 20 ? -7.025 -6.187 2.787 1.00 0.00 20 CYS A C 10
ATOM 9960 O O . CYS A 1 20 ? -6.806 -7.090 3.593 1.00 0.00 20 CYS A O 10
ATOM 9967 N N . GLN A 1 21 ? -6.204 -5.896 1.783 1.00 0.00 21 GLN A N 10
ATOM 9968 C CA . GLN A 1 21 ? -4.970 -6.641 1.566 1.00 0.00 21 GLN A CA 10
ATOM 9969 C C . GLN A 1 21 ? -3.756 -5.815 1.978 1.00 0.00 21 GLN A C 10
ATOM 9970 O O . GLN A 1 21 ? -2.666 -6.352 2.180 1.00 0.00 21 GLN A O 10
ATOM 9984 N N . HIS A 1 22 ? -3.951 -4.506 2.099 1.00 0.00 22 HIS A N 10
ATOM 9985 C CA . HIS A 1 22 ? -2.871 -3.605 2.487 1.00 0.00 22 HIS A CA 10
ATOM 9986 C C . HIS A 1 22 ? -2.849 -3.403 3.999 1.00 0.00 22 HIS A C 10
ATOM 9987 O O . HIS A 1 22 ? -1.826 -3.620 4.650 1.00 0.00 22 HIS A O 10
ATOM 10001 N N . CYS A 1 23 ? -3.982 -2.986 4.553 1.00 0.00 23 CYS A N 10
ATOM 10002 C CA . CYS A 1 23 ? -4.093 -2.754 5.988 1.00 0.00 23 CYS A CA 10
ATOM 10003 C C . CYS A 1 23 ? -4.664 -3.980 6.695 1.00 0.00 23 CYS A C 10
ATOM 10004 O O . CYS A 1 23 ? -4.475 -4.159 7.898 1.00 0.00 23 CYS A O 10
ATOM 10011 N N . ASP A 1 24 ? -5.361 -4.821 5.939 1.00 0.00 24 ASP A N 10
ATOM 10012 C CA . ASP A 1 24 ? -5.958 -6.031 6.492 1.00 0.00 24 ASP A CA 10
ATOM 10013 C C . ASP A 1 24 ? -6.999 -5.687 7.553 1.00 0.00 24 ASP A C 10
ATOM 10014 O O . ASP A 1 24 ? -6.999 -6.257 8.645 1.00 0.00 24 ASP A O 10
ATOM 10023 N N . LEU A 1 25 ? -7.884 -4.752 7.226 1.00 0.00 25 LEU A N 10
ATOM 10024 C CA . LEU A 1 25 ? -8.930 -4.331 8.151 1.00 0.00 25 LEU A CA 10
ATOM 10025 C C . LEU A 1 25 ? -10.306 -4.755 7.646 1.00 0.00 25 LEU A C 10
ATOM 10026 O O . LEU A 1 25 ? -10.513 -4.918 6.444 1.00 0.00 25 LEU A O 10
ATOM 10042 N N . GLU A 1 26 ? -11.243 -4.929 8.573 1.00 0.00 26 GLU A N 10
ATOM 10043 C CA . GLU A 1 26 ? -12.599 -5.333 8.221 1.00 0.00 26 GLU A CA 10
ATOM 10044 C C . GLU A 1 26 ? -13.399 -4.146 7.690 1.00 0.00 26 GLU A C 10
ATOM 10045 O O . GLU A 1 26 ? -13.501 -3.108 8.346 1.00 0.00 26 GLU A O 10
ATOM 10057 N N . LEU A 1 27 ? -13.964 -4.307 6.499 1.00 0.00 27 LEU A N 10
ATOM 10058 C CA . LEU A 1 27 ? -14.755 -3.250 5.878 1.00 0.00 27 LEU A CA 10
ATOM 10059 C C . LEU A 1 27 ? -15.866 -3.838 5.014 1.00 0.00 27 LEU A C 10
ATOM 10060 O O . LEU A 1 27 ? -15.934 -5.050 4.812 1.00 0.00 27 LEU A O 10
ATOM 10076 N N . SER A 1 28 ? -16.734 -2.970 4.505 1.00 0.00 28 SER A N 10
ATOM 10077 C CA . SER A 1 28 ? -17.844 -3.402 3.663 1.00 0.00 28 SER A CA 10
ATOM 10078 C C . SER A 1 28 ? -17.341 -3.875 2.302 1.00 0.00 28 SER A C 10
ATOM 10079 O O . SER A 1 28 ? -16.251 -3.501 1.867 1.00 0.00 28 SER A O 10
ATOM 10087 N N . ILE A 1 29 ? -18.143 -4.698 1.636 1.00 0.00 29 ILE A N 10
ATOM 10088 C CA . ILE A 1 29 ? -17.781 -5.221 0.324 1.00 0.00 29 ILE A CA 10
ATOM 10089 C C . ILE A 1 29 ? -18.025 -4.185 -0.767 1.00 0.00 29 ILE A C 10
ATOM 10090 O O . ILE A 1 29 ? -17.357 -4.187 -1.802 1.00 0.00 29 ILE A O 10
ATOM 10106 N N . LEU A 1 30 ? -18.986 -3.299 -0.530 1.00 0.00 30 LEU A N 10
ATOM 10107 C CA . LEU A 1 30 ? -19.318 -2.254 -1.492 1.00 0.00 30 LEU A CA 10
ATOM 10108 C C . LEU A 1 30 ? -18.311 -1.111 -1.425 1.00 0.00 30 LEU A C 10
ATOM 10109 O O . LEU A 1 30 ? -17.889 -0.579 -2.452 1.00 0.00 30 LEU A O 10
ATOM 10125 N N . LYS A 1 31 ? -17.927 -0.739 -0.208 1.00 0.00 31 LYS A N 10
ATOM 10126 C CA . LYS A 1 31 ? -16.966 0.339 -0.005 1.00 0.00 31 LYS A CA 10
ATOM 10127 C C . LYS A 1 31 ? -15.536 -0.170 -0.161 1.00 0.00 31 LYS A C 10
ATOM 10128 O O . LYS A 1 31 ? -14.651 0.562 -0.604 1.00 0.00 31 LYS A O 10
ATOM 10147 N N . LEU A 1 32 ? -15.318 -1.429 0.203 1.00 0.00 32 LEU A N 10
ATOM 10148 C CA . LEU A 1 32 ? -13.996 -2.037 0.101 1.00 0.00 32 LEU A CA 10
ATOM 10149 C C . LEU A 1 32 ? -13.250 -1.516 -1.122 1.00 0.00 32 LEU A C 10
ATOM 10150 O O . LEU A 1 32 ? -12.192 -0.897 -1.001 1.00 0.00 32 LEU A O 10
ATOM 10166 N N . LYS A 1 33 ? -13.808 -1.768 -2.301 1.00 0.00 33 LYS A N 10
ATOM 10167 C CA . LYS A 1 33 ? -13.198 -1.321 -3.548 1.00 0.00 33 LYS A CA 10
ATOM 10168 C C . LYS A 1 33 ? -12.748 0.132 -3.444 1.00 0.00 33 LYS A C 10
ATOM 10169 O O . LYS A 1 33 ? -11.696 0.504 -3.964 1.00 0.00 33 LYS A O 10
ATOM 10188 N N . GLU A 1 34 ? -13.550 0.949 -2.768 1.00 0.00 34 GLU A N 10
ATOM 10189 C CA . GLU A 1 34 ? -13.232 2.361 -2.596 1.00 0.00 34 GLU A CA 10
ATOM 10190 C C . GLU A 1 34 ? -12.125 2.548 -1.562 1.00 0.00 34 GLU A C 10
ATOM 10191 O O . GLU A 1 34 ? -11.116 3.201 -1.828 1.00 0.00 34 GLU A O 10
ATOM 10203 N N . HIS A 1 35 ? -12.323 1.969 -0.381 1.00 0.00 35 HIS A N 10
ATOM 10204 C CA . HIS A 1 35 ? -11.342 2.071 0.693 1.00 0.00 35 HIS A CA 10
ATOM 10205 C C . HIS A 1 35 ? -9.927 1.871 0.158 1.00 0.00 35 HIS A C 10
ATOM 10206 O O . HIS A 1 35 ? -9.054 2.716 0.356 1.00 0.00 35 HIS A O 10
ATOM 10220 N N . GLU A 1 36 ? -9.708 0.748 -0.519 1.00 0.00 36 GLU A N 10
ATOM 10221 C CA . GLU A 1 36 ? -8.399 0.438 -1.080 1.00 0.00 36 GLU A CA 10
ATOM 10222 C C . GLU A 1 36 ? -7.738 1.693 -1.644 1.00 0.00 36 GLU A C 10
ATOM 10223 O O . GLU A 1 36 ? -6.626 2.050 -1.255 1.00 0.00 36 GLU A O 10
ATOM 10235 N N . ASP A 1 37 ? -8.430 2.356 -2.564 1.00 0.00 37 ASP A N 10
ATOM 10236 C CA . ASP A 1 37 ? -7.911 3.571 -3.182 1.00 0.00 37 ASP A CA 10
ATOM 10237 C C . ASP A 1 37 ? -7.315 4.503 -2.132 1.00 0.00 37 ASP A C 10
ATOM 10238 O O . ASP A 1 37 ? -6.287 5.140 -2.365 1.00 0.00 37 ASP A O 10
ATOM 10247 N N . TYR A 1 38 ? -7.967 4.579 -0.977 1.00 0.00 38 TYR A N 10
ATOM 10248 C CA . TYR A 1 38 ? -7.503 5.436 0.107 1.00 0.00 38 TYR A CA 10
ATOM 10249 C C . TYR A 1 38 ? -6.367 4.772 0.879 1.00 0.00 38 TYR A C 10
ATOM 10250 O O . TYR A 1 38 ? -5.332 5.388 1.135 1.00 0.00 38 TYR A O 10
ATOM 10268 N N . CYS A 1 39 ? -6.568 3.511 1.246 1.00 0.00 39 CYS A N 10
ATOM 10269 C CA . CYS A 1 39 ? -5.562 2.761 1.987 1.00 0.00 39 CYS A CA 10
ATOM 10270 C C . CYS A 1 39 ? -4.166 3.025 1.431 1.00 0.00 39 CYS A C 10
ATOM 10271 O O . CYS A 1 39 ? -3.252 3.396 2.166 1.00 0.00 39 CYS A O 10
ATOM 10278 N N . GLY A 1 40 ? -4.009 2.830 0.125 1.00 0.00 40 GLY A N 10
ATOM 10279 C CA . GLY A 1 40 ? -2.722 3.052 -0.509 1.00 0.00 40 GLY A CA 10
ATOM 10280 C C . GLY A 1 40 ? -2.294 4.505 -0.460 1.00 0.00 40 GLY A C 10
ATOM 10281 O O . GLY A 1 40 ? -1.215 4.824 0.036 1.00 0.00 40 GLY A O 10
ATOM 10285 N N . ALA A 1 41 ? -3.143 5.388 -0.977 1.00 0.00 41 ALA A N 10
ATOM 10286 C CA . ALA A 1 41 ? -2.846 6.815 -0.989 1.00 0.00 41 ALA A CA 10
ATOM 10287 C C . ALA A 1 41 ? -2.140 7.240 0.294 1.00 0.00 41 ALA A C 10
ATOM 10288 O O . ALA A 1 41 ? -1.176 8.005 0.258 1.00 0.00 41 ALA A O 10
ATOM 10295 N N . ARG A 1 42 ? -2.627 6.741 1.425 1.00 0.00 42 ARG A N 10
ATOM 10296 C CA . ARG A 1 42 ? -2.043 7.071 2.719 1.00 0.00 42 ARG A CA 10
ATOM 10297 C C . ARG A 1 42 ? -0.537 6.820 2.716 1.00 0.00 42 ARG A C 10
ATOM 10298 O O . ARG A 1 42 ? -0.058 5.857 2.118 1.00 0.00 42 ARG A O 10
ATOM 10319 N N . THR A 1 43 ? 0.204 7.694 3.390 1.00 0.00 43 THR A N 10
ATOM 10320 C CA . THR A 1 43 ? 1.654 7.570 3.464 1.00 0.00 43 THR A CA 10
ATOM 10321 C C . THR A 1 43 ? 2.107 7.257 4.885 1.00 0.00 43 THR A C 10
ATOM 10322 O O . THR A 1 43 ? 1.453 7.643 5.854 1.00 0.00 43 THR A O 10
ATOM 10333 N N . GLU A 1 44 ? 3.231 6.556 5.003 1.00 0.00 44 GLU A N 10
ATOM 10334 C CA . GLU A 1 44 ? 3.770 6.191 6.308 1.00 0.00 44 GLU A CA 10
ATOM 10335 C C . GLU A 1 44 ? 5.152 6.804 6.515 1.00 0.00 44 GLU A C 10
ATOM 10336 O O . GLU A 1 44 ? 6.056 6.616 5.700 1.00 0.00 44 GLU A O 10
ATOM 10348 N N . LEU A 1 45 ? 5.309 7.538 7.611 1.00 0.00 45 LEU A N 10
ATOM 10349 C CA . LEU A 1 45 ? 6.580 8.180 7.927 1.00 0.00 45 LEU A CA 10
ATOM 10350 C C . LEU A 1 45 ? 7.626 7.146 8.332 1.00 0.00 45 LEU A C 10
ATOM 10351 O O . LEU A 1 45 ? 7.617 6.645 9.457 1.00 0.00 45 LEU A O 10
ATOM 10367 N N . CYS A 1 46 ? 8.529 6.832 7.408 1.00 0.00 46 CYS A N 10
ATOM 10368 C CA . CYS A 1 46 ? 9.583 5.859 7.668 1.00 0.00 46 CYS A CA 10
ATOM 10369 C C . CYS A 1 46 ? 10.487 6.328 8.805 1.00 0.00 46 CYS A C 10
ATOM 10370 O O . CYS A 1 46 ? 10.621 7.526 9.052 1.00 0.00 46 CYS A O 10
ATOM 10377 N N . GLY A 1 47 ? 11.107 5.374 9.493 1.00 0.00 47 GLY A N 10
ATOM 10378 C CA . GLY A 1 47 ? 11.990 5.708 10.594 1.00 0.00 47 GLY A CA 10
ATOM 10379 C C . GLY A 1 47 ? 13.435 5.846 10.158 1.00 0.00 47 GLY A C 10
ATOM 10380 O O . GLY A 1 47 ? 14.194 6.623 10.735 1.00 0.00 47 GLY A O 10
ATOM 10384 N N . ASN A 1 48 ? 13.818 5.087 9.135 1.00 0.00 48 ASN A N 10
ATOM 10385 C CA . ASN A 1 48 ? 15.182 5.126 8.623 1.00 0.00 48 ASN A CA 10
ATOM 10386 C C . ASN A 1 48 ? 15.493 6.487 8.006 1.00 0.00 48 ASN A C 10
ATOM 10387 O O . ASN A 1 48 ? 16.345 7.225 8.500 1.00 0.00 48 ASN A O 10
ATOM 10398 N N . CYS A 1 49 ? 14.795 6.812 6.923 1.00 0.00 49 CYS A N 10
ATOM 10399 C CA . CYS A 1 49 ? 14.994 8.083 6.237 1.00 0.00 49 CYS A CA 10
ATOM 10400 C C . CYS A 1 49 ? 14.246 9.208 6.947 1.00 0.00 49 CYS A C 10
ATOM 10401 O O . CYS A 1 49 ? 14.808 10.267 7.220 1.00 0.00 49 CYS A O 10
ATOM 10408 N N . GLY A 1 50 ? 12.972 8.968 7.244 1.00 0.00 50 GLY A N 10
ATOM 10409 C CA . GLY A 1 50 ? 12.167 9.969 7.920 1.00 0.00 50 GLY A CA 10
ATOM 10410 C C . GLY A 1 50 ? 11.279 10.741 6.964 1.00 0.00 50 GLY A C 10
ATOM 10411 O O . GLY A 1 50 ? 11.085 11.946 7.123 1.00 0.00 50 GLY A O 10
ATOM 10415 N N . ARG A 1 51 ? 10.740 10.046 5.968 1.00 0.00 51 ARG A N 10
ATOM 10416 C CA . ARG A 1 51 ? 9.871 10.675 4.980 1.00 0.00 51 ARG A CA 10
ATOM 10417 C C . ARG A 1 51 ? 8.550 9.921 4.860 1.00 0.00 51 ARG A C 10
ATOM 10418 O O . ARG A 1 51 ? 8.437 8.775 5.293 1.00 0.00 51 ARG A O 10
ATOM 10439 N N . ASN A 1 52 ? 7.553 10.573 4.271 1.00 0.00 52 ASN A N 10
ATOM 10440 C CA . ASN A 1 52 ? 6.239 9.965 4.095 1.00 0.00 52 ASN A CA 10
ATOM 10441 C C . ASN A 1 52 ? 6.126 9.300 2.727 1.00 0.00 52 ASN A C 10
ATOM 10442 O O . ASN A 1 52 ? 6.172 9.969 1.694 1.00 0.00 52 ASN A O 10
ATOM 10453 N N . VAL A 1 53 ? 5.979 7.979 2.727 1.00 0.00 53 VAL A N 10
ATOM 10454 C CA . VAL A 1 53 ? 5.858 7.223 1.486 1.00 0.00 53 VAL A CA 10
ATOM 10455 C C . VAL A 1 53 ? 4.530 6.476 1.425 1.00 0.00 53 VAL A C 10
ATOM 10456 O O . VAL A 1 53 ? 4.060 5.940 2.430 1.00 0.00 53 VAL A O 10
ATOM 10469 N N . LEU A 1 54 ? 3.930 6.443 0.241 1.00 0.00 54 LEU A N 10
ATOM 10470 C CA . LEU A 1 54 ? 2.655 5.760 0.048 1.00 0.00 54 LEU A CA 10
ATOM 10471 C C . LEU A 1 54 ? 2.730 4.319 0.541 1.00 0.00 54 LEU A C 10
ATOM 10472 O O . LEU A 1 54 ? 3.762 3.661 0.415 1.00 0.00 54 LEU A O 10
ATOM 10488 N N . VAL A 1 55 ? 1.627 3.833 1.102 1.00 0.00 55 VAL A N 10
ATOM 10489 C CA . VAL A 1 55 ? 1.565 2.468 1.611 1.00 0.00 55 VAL A CA 10
ATOM 10490 C C . VAL A 1 55 ? 1.924 1.460 0.525 1.00 0.00 55 VAL A C 10
ATOM 10491 O O . VAL A 1 55 ? 2.716 0.544 0.750 1.00 0.00 55 VAL A O 10
ATOM 10504 N N . LYS A 1 56 ? 1.336 1.634 -0.654 1.00 0.00 56 LYS A N 10
ATOM 10505 C CA . LYS A 1 56 ? 1.594 0.741 -1.777 1.00 0.00 56 LYS A CA 10
ATOM 10506 C C . LYS A 1 56 ? 3.065 0.781 -2.177 1.00 0.00 56 LYS A C 10
ATOM 10507 O O . LYS A 1 56 ? 3.614 -0.210 -2.661 1.00 0.00 56 LYS A O 10
ATOM 10526 N N . ASP A 1 57 ? 3.698 1.931 -1.972 1.00 0.00 57 ASP A N 10
ATOM 10527 C CA . ASP A 1 57 ? 5.107 2.098 -2.309 1.00 0.00 57 ASP A CA 10
ATOM 10528 C C . ASP A 1 57 ? 6.000 1.494 -1.230 1.00 0.00 57 ASP A C 10
ATOM 10529 O O . ASP A 1 57 ? 7.051 0.923 -1.527 1.00 0.00 57 ASP A O 10
ATOM 10538 N N . LEU A 1 58 ? 5.576 1.624 0.022 1.00 0.00 58 LEU A N 10
ATOM 10539 C CA . LEU A 1 58 ? 6.338 1.091 1.146 1.00 0.00 58 LEU A CA 10
ATOM 10540 C C . LEU A 1 58 ? 6.972 -0.249 0.788 1.00 0.00 58 LEU A C 10
ATOM 10541 O O . LEU A 1 58 ? 8.067 -0.573 1.248 1.00 0.00 58 LEU A O 10
ATOM 10557 N N . LYS A 1 59 ? 6.277 -1.025 -0.037 1.00 0.00 59 LYS A N 10
ATOM 10558 C CA . LYS A 1 59 ? 6.773 -2.329 -0.461 1.00 0.00 59 LYS A CA 10
ATOM 10559 C C . LYS A 1 59 ? 8.159 -2.208 -1.085 1.00 0.00 59 LYS A C 10
ATOM 10560 O O . LYS A 1 59 ? 9.068 -2.972 -0.759 1.00 0.00 59 LYS A O 10
ATOM 10579 N N . THR A 1 60 ? 8.316 -1.242 -1.985 1.00 0.00 60 THR A N 10
ATOM 10580 C CA . THR A 1 60 ? 9.591 -1.020 -2.654 1.00 0.00 60 THR A CA 10
ATOM 10581 C C . THR A 1 60 ? 10.226 0.292 -2.209 1.00 0.00 60 THR A C 10
ATOM 10582 O O . THR A 1 60 ? 11.116 0.820 -2.875 1.00 0.00 60 THR A O 10
ATOM 10593 N N . HIS A 1 61 ? 9.762 0.814 -1.077 1.00 0.00 61 HIS A N 10
ATOM 10594 C CA . HIS A 1 61 ? 10.286 2.065 -0.541 1.00 0.00 61 HIS A CA 10
ATOM 10595 C C . HIS A 1 61 ? 11.730 1.895 -0.078 1.00 0.00 61 HIS A C 10
ATOM 10596 O O . HIS A 1 61 ? 12.588 2.747 -0.315 1.00 0.00 61 HIS A O 10
ATOM 10610 N N . PRO A 1 62 ? 12.007 0.771 0.598 1.00 0.00 62 PRO A N 10
ATOM 10611 C CA . PRO A 1 62 ? 13.347 0.463 1.109 1.00 0.00 62 PRO A CA 10
ATOM 10612 C C . PRO A 1 62 ? 14.430 0.671 0.056 1.00 0.00 62 PRO A C 10
ATOM 10613 O O . PRO A 1 62 ? 15.570 1.000 0.383 1.00 0.00 62 PRO A O 10
ATOM 10624 N N . GLU A 1 63 ? 14.066 0.478 -1.208 1.00 0.00 63 GLU A N 10
ATOM 10625 C CA . GLU A 1 63 ? 15.008 0.644 -2.308 1.00 0.00 63 GLU A CA 10
ATOM 10626 C C . GLU A 1 63 ? 15.563 2.065 -2.338 1.00 0.00 63 GLU A C 10
ATOM 10627 O O . GLU A 1 63 ? 16.771 2.275 -2.226 1.00 0.00 63 GLU A O 10
ATOM 10639 N N . VAL A 1 64 ? 14.672 3.039 -2.492 1.00 0.00 64 VAL A N 10
ATOM 10640 C CA . VAL A 1 64 ? 15.071 4.441 -2.537 1.00 0.00 64 VAL A CA 10
ATOM 10641 C C . VAL A 1 64 ? 15.419 4.958 -1.146 1.00 0.00 64 VAL A C 10
ATOM 10642 O O . VAL A 1 64 ? 16.152 5.938 -1.001 1.00 0.00 64 VAL A O 10
ATOM 10655 N N . CYS A 1 65 ? 14.890 4.294 -0.124 1.00 0.00 65 CYS A N 10
ATOM 10656 C CA . CYS A 1 65 ? 15.144 4.685 1.257 1.00 0.00 65 CYS A CA 10
ATOM 10657 C C . CYS A 1 65 ? 16.625 4.548 1.598 1.00 0.00 65 CYS A C 10
ATOM 10658 O O . CYS A 1 65 ? 17.277 3.582 1.203 1.00 0.00 65 CYS A O 10
ATOM 10665 N N . GLY A 1 66 ? 17.151 5.523 2.334 1.00 0.00 66 GLY A N 10
ATOM 10666 C CA . GLY A 1 66 ? 18.550 5.492 2.716 1.00 0.00 66 GLY A CA 10
ATOM 10667 C C . GLY A 1 66 ? 19.472 5.322 1.525 1.00 0.00 66 GLY A C 10
ATOM 10668 O O . GLY A 1 66 ? 20.347 4.455 1.527 1.00 0.00 66 GLY A O 10
ATOM 10672 N N . ARG A 1 67 ? 19.276 6.149 0.503 1.00 0.00 67 ARG A N 10
ATOM 10673 C CA . ARG A 1 67 ? 20.095 6.084 -0.701 1.00 0.00 67 ARG A CA 10
ATOM 10674 C C . ARG A 1 67 ? 21.228 7.104 -0.644 1.00 0.00 67 ARG A C 10
ATOM 10675 O O . ARG A 1 67 ? 22.404 6.741 -0.673 1.00 0.00 67 ARG A O 10
ATOM 10696 N N . GLU A 1 68 ? 20.865 8.380 -0.563 1.00 0.00 68 GLU A N 10
ATOM 10697 C CA . GLU A 1 68 ? 21.852 9.452 -0.503 1.00 0.00 68 GLU A CA 10
ATOM 10698 C C . GLU A 1 68 ? 22.637 9.396 0.804 1.00 0.00 68 GLU A C 10
ATOM 10699 O O . GLU A 1 68 ? 22.179 8.826 1.792 1.00 0.00 68 GLU A O 10
ATOM 10711 N N . GLY A 1 69 ? 23.825 9.993 0.800 1.00 0.00 69 GLY A N 10
ATOM 10712 C CA . GLY A 1 69 ? 24.656 10.000 1.990 1.00 0.00 69 GLY A CA 10
ATOM 10713 C C . GLY A 1 69 ? 26.118 9.748 1.677 1.00 0.00 69 GLY A C 10
ATOM 10714 O O . GLY A 1 69 ? 26.538 8.601 1.524 1.00 0.00 69 GLY A O 10
ATOM 10718 N N . SER A 1 70 ? 26.895 10.822 1.582 1.00 0.00 70 SER A N 10
ATOM 10719 C CA . SER A 1 70 ? 28.317 10.713 1.280 1.00 0.00 70 SER A CA 10
ATOM 10720 C C . SER A 1 70 ? 29.112 10.352 2.531 1.00 0.00 70 SER A C 10
ATOM 10721 O O . SER A 1 70 ? 28.814 10.825 3.627 1.00 0.00 70 SER A O 10
ATOM 10729 N N . GLY A 1 71 ? 30.125 9.509 2.359 1.00 0.00 71 GLY A N 10
ATOM 10730 C CA . GLY A 1 71 ? 30.948 9.097 3.482 1.00 0.00 71 GLY A CA 10
ATOM 10731 C C . GLY A 1 71 ? 30.395 7.875 4.188 1.00 0.00 71 GLY A C 10
ATOM 10732 O O . GLY A 1 71 ? 29.335 7.919 4.813 1.00 0.00 71 GLY A O 10
ATOM 10736 N N . PRO A 1 72 ? 31.122 6.752 4.092 1.00 0.00 72 PRO A N 10
ATOM 10737 C CA . PRO A 1 72 ? 30.717 5.491 4.719 1.00 0.00 72 PRO A CA 10
ATOM 10738 C C . PRO A 1 72 ? 30.817 5.542 6.240 1.00 0.00 72 PRO A C 10
ATOM 10739 O O . PRO A 1 72 ? 30.562 4.549 6.922 1.00 0.00 72 PRO A O 10
ATOM 10750 N N . SER A 1 73 ? 31.190 6.704 6.765 1.00 0.00 73 SER A N 10
ATOM 10751 C CA . SER A 1 73 ? 31.327 6.884 8.206 1.00 0.00 73 SER A CA 10
ATOM 10752 C C . SER A 1 73 ? 29.967 7.120 8.856 1.00 0.00 73 SER A C 10
ATOM 10753 O O . SER A 1 73 ? 28.947 7.209 8.173 1.00 0.00 73 SER A O 10
ATOM 10761 N N . SER A 1 74 ? 29.961 7.220 10.181 1.00 0.00 74 SER A N 10
ATOM 10762 C CA . SER A 1 74 ? 28.727 7.442 10.926 1.00 0.00 74 SER A CA 10
ATOM 10763 C C . SER A 1 74 ? 28.171 8.837 10.653 1.00 0.00 74 SER A C 10
ATOM 10764 O O . SER A 1 74 ? 28.896 9.733 10.222 1.00 0.00 74 SER A O 10
ATOM 10772 N N . GLY A 1 75 ? 26.878 9.012 10.907 1.00 0.00 75 GLY A N 10
ATOM 10773 C CA . GLY A 1 75 ? 26.246 10.299 10.684 1.00 0.00 75 GLY A CA 10
ATOM 10774 C C . GLY A 1 75 ? 26.881 11.407 11.501 1.00 0.00 75 GLY A C 10
ATOM 10775 O O . GLY A 1 75 ? 27.126 11.209 12.690 1.00 0.00 75 GLY A O 10
ATOM 10781 N N . GLY A 1 1 ? -25.111 -23.001 39.855 1.00 0.00 1 GLY A N 11
ATOM 10782 C CA . GLY A 1 1 ? -26.375 -22.831 39.162 1.00 0.00 1 GLY A CA 11
ATOM 10783 C C . GLY A 1 1 ? -27.067 -24.150 38.884 1.00 0.00 1 GLY A C 11
ATOM 10784 O O . GLY A 1 1 ? -26.677 -25.188 39.419 1.00 0.00 1 GLY A O 11
ATOM 10788 N N . SER A 1 2 ? -28.098 -24.111 38.047 1.00 0.00 2 SER A N 11
ATOM 10789 C CA . SER A 1 2 ? -28.850 -25.313 37.703 1.00 0.00 2 SER A CA 11
ATOM 10790 C C . SER A 1 2 ? -27.929 -26.527 37.629 1.00 0.00 2 SER A C 11
ATOM 10791 O O . SER A 1 2 ? -28.110 -27.502 38.359 1.00 0.00 2 SER A O 11
ATOM 10799 N N . SER A 1 3 ? -26.941 -26.460 36.742 1.00 0.00 3 SER A N 11
ATOM 10800 C CA . SER A 1 3 ? -25.994 -27.554 36.569 1.00 0.00 3 SER A CA 11
ATOM 10801 C C . SER A 1 3 ? -26.720 -28.855 36.239 1.00 0.00 3 SER A C 11
ATOM 10802 O O . SER A 1 3 ? -26.386 -29.916 36.764 1.00 0.00 3 SER A O 11
ATOM 10810 N N . GLY A 1 4 ? -27.718 -28.763 35.365 1.00 0.00 4 GLY A N 11
ATOM 10811 C CA . GLY A 1 4 ? -28.477 -29.938 34.979 1.00 0.00 4 GLY A CA 11
ATOM 10812 C C . GLY A 1 4 ? -29.031 -29.834 33.572 1.00 0.00 4 GLY A C 11
ATOM 10813 O O . GLY A 1 4 ? -28.529 -30.478 32.651 1.00 0.00 4 GLY A O 11
ATOM 10817 N N . SER A 1 5 ? -30.071 -29.023 33.406 1.00 0.00 5 SER A N 11
ATOM 10818 C CA . SER A 1 5 ? -30.698 -28.841 32.102 1.00 0.00 5 SER A CA 11
ATOM 10819 C C . SER A 1 5 ? -30.274 -27.517 31.475 1.00 0.00 5 SER A C 11
ATOM 10820 O O . SER A 1 5 ? -30.484 -26.449 32.050 1.00 0.00 5 SER A O 11
ATOM 10828 N N . SER A 1 6 ? -29.675 -27.595 30.290 1.00 0.00 6 SER A N 11
ATOM 10829 C CA . SER A 1 6 ? -29.217 -26.403 29.586 1.00 0.00 6 SER A CA 11
ATOM 10830 C C . SER A 1 6 ? -29.586 -26.471 28.107 1.00 0.00 6 SER A C 11
ATOM 10831 O O . SER A 1 6 ? -29.997 -27.517 27.606 1.00 0.00 6 SER A O 11
ATOM 10839 N N . GLY A 1 7 ? -29.435 -25.347 27.413 1.00 0.00 7 GLY A N 11
ATOM 10840 C CA . GLY A 1 7 ? -29.756 -25.299 25.999 1.00 0.00 7 GLY A CA 11
ATOM 10841 C C . GLY A 1 7 ? -28.540 -25.023 25.137 1.00 0.00 7 GLY A C 11
ATOM 10842 O O . GLY A 1 7 ? -27.529 -25.718 25.236 1.00 0.00 7 GLY A O 11
ATOM 10846 N N . HIS A 1 8 ? -28.638 -24.006 24.286 1.00 0.00 8 HIS A N 11
ATOM 10847 C CA . HIS A 1 8 ? -27.538 -23.641 23.402 1.00 0.00 8 HIS A CA 11
ATOM 10848 C C . HIS A 1 8 ? -27.448 -22.126 23.244 1.00 0.00 8 HIS A C 11
ATOM 10849 O O . HIS A 1 8 ? -28.463 -21.449 23.078 1.00 0.00 8 HIS A O 11
ATOM 10863 N N . GLU A 1 9 ? -26.228 -21.601 23.297 1.00 0.00 9 GLU A N 11
ATOM 10864 C CA . GLU A 1 9 ? -26.008 -20.166 23.161 1.00 0.00 9 GLU A CA 11
ATOM 10865 C C . GLU A 1 9 ? -26.647 -19.636 21.881 1.00 0.00 9 GLU A C 11
ATOM 10866 O O . GLU A 1 9 ? -27.216 -20.397 21.099 1.00 0.00 9 GLU A O 11
ATOM 10878 N N . GLU A 1 10 ? -26.549 -18.327 21.675 1.00 0.00 10 GLU A N 11
ATOM 10879 C CA . GLU A 1 10 ? -27.118 -17.695 20.491 1.00 0.00 10 GLU A CA 11
ATOM 10880 C C . GLU A 1 10 ? -26.329 -18.071 19.241 1.00 0.00 10 GLU A C 11
ATOM 10881 O O . GLU A 1 10 ? -25.146 -17.750 19.118 1.00 0.00 10 GLU A O 11
ATOM 10893 N N . THR A 1 11 ? -26.991 -18.756 18.313 1.00 0.00 11 THR A N 11
ATOM 10894 C CA . THR A 1 11 ? -26.352 -19.178 17.073 1.00 0.00 11 THR A CA 11
ATOM 10895 C C . THR A 1 11 ? -26.550 -18.143 15.972 1.00 0.00 11 THR A C 11
ATOM 10896 O O . THR A 1 11 ? -27.680 -17.835 15.593 1.00 0.00 11 THR A O 11
ATOM 10907 N N . GLU A 1 12 ? -25.444 -17.609 15.462 1.00 0.00 12 GLU A N 11
ATOM 10908 C CA . GLU A 1 12 ? -25.498 -16.607 14.404 1.00 0.00 12 GLU A CA 11
ATOM 10909 C C . GLU A 1 12 ? -24.411 -16.857 13.363 1.00 0.00 12 GLU A C 11
ATOM 10910 O O . GLU A 1 12 ? -23.369 -17.439 13.665 1.00 0.00 12 GLU A O 11
ATOM 10922 N N . CYS A 1 13 ? -24.662 -16.413 12.136 1.00 0.00 13 CYS A N 11
ATOM 10923 C CA . CYS A 1 13 ? -23.706 -16.589 11.049 1.00 0.00 13 CYS A CA 11
ATOM 10924 C C . CYS A 1 13 ? -23.171 -15.243 10.572 1.00 0.00 13 CYS A C 11
ATOM 10925 O O . CYS A 1 13 ? -23.888 -14.242 10.528 1.00 0.00 13 CYS A O 11
ATOM 10933 N N . PRO A 1 14 ? -21.881 -15.214 10.207 1.00 0.00 14 PRO A N 11
ATOM 10934 C CA . PRO A 1 14 ? -21.220 -13.996 9.729 1.00 0.00 14 PRO A CA 11
ATOM 10935 C C . PRO A 1 14 ? -21.720 -13.568 8.353 1.00 0.00 14 PRO A C 11
ATOM 10936 O O . PRO A 1 14 ? -22.131 -14.401 7.544 1.00 0.00 14 PRO A O 11
ATOM 10947 N N . LEU A 1 15 ? -21.681 -12.266 8.093 1.00 0.00 15 LEU A N 11
ATOM 10948 C CA . LEU A 1 15 ? -22.130 -11.727 6.814 1.00 0.00 15 LEU A CA 11
ATOM 10949 C C . LEU A 1 15 ? -20.960 -11.573 5.848 1.00 0.00 15 LEU A C 11
ATOM 10950 O O . LEU A 1 15 ? -19.804 -11.495 6.264 1.00 0.00 15 LEU A O 11
ATOM 10966 N N . ARG A 1 16 ? -21.268 -11.529 4.556 1.00 0.00 16 ARG A N 11
ATOM 10967 C CA . ARG A 1 16 ? -20.243 -11.383 3.530 1.00 0.00 16 ARG A CA 11
ATOM 10968 C C . ARG A 1 16 ? -19.529 -10.041 3.662 1.00 0.00 16 ARG A C 11
ATOM 10969 O O . ARG A 1 16 ? -20.112 -8.987 3.402 1.00 0.00 16 ARG A O 11
ATOM 10990 N N . LEU A 1 17 ? -18.265 -10.086 4.067 1.00 0.00 17 LEU A N 11
ATOM 10991 C CA . LEU A 1 17 ? -17.471 -8.873 4.234 1.00 0.00 17 LEU A CA 11
ATOM 10992 C C . LEU A 1 17 ? -16.164 -8.967 3.454 1.00 0.00 17 LEU A C 11
ATOM 10993 O O . LEU A 1 17 ? -15.705 -10.059 3.120 1.00 0.00 17 LEU A O 11
ATOM 11009 N N . ALA A 1 18 ? -15.568 -7.814 3.168 1.00 0.00 18 ALA A N 11
ATOM 11010 C CA . ALA A 1 18 ? -14.311 -7.766 2.432 1.00 0.00 18 ALA A CA 11
ATOM 11011 C C . ALA A 1 18 ? -13.200 -7.157 3.280 1.00 0.00 18 ALA A C 11
ATOM 11012 O O . ALA A 1 18 ? -13.406 -6.153 3.963 1.00 0.00 18 ALA A O 11
ATOM 11019 N N . VAL A 1 19 ? -12.022 -7.770 3.233 1.00 0.00 19 VAL A N 11
ATOM 11020 C CA . VAL A 1 19 ? -10.878 -7.288 3.997 1.00 0.00 19 VAL A CA 11
ATOM 11021 C C . VAL A 1 19 ? -9.815 -6.692 3.080 1.00 0.00 19 VAL A C 11
ATOM 11022 O O . VAL A 1 19 ? -9.638 -7.138 1.946 1.00 0.00 19 VAL A O 11
ATOM 11035 N N . CYS A 1 20 ? -9.111 -5.682 3.578 1.00 0.00 20 CYS A N 11
ATOM 11036 C CA . CYS A 1 20 ? -8.065 -5.024 2.804 1.00 0.00 20 CYS A CA 11
ATOM 11037 C C . CYS A 1 20 ? -6.797 -5.873 2.770 1.00 0.00 20 CYS A C 11
ATOM 11038 O O . CYS A 1 20 ? -6.612 -6.762 3.601 1.00 0.00 20 CYS A O 11
ATOM 11045 N N . GLN A 1 21 ? -5.928 -5.591 1.805 1.00 0.00 21 GLN A N 11
ATOM 11046 C CA . GLN A 1 21 ? -4.679 -6.329 1.663 1.00 0.00 21 GLN A CA 11
ATOM 11047 C C . GLN A 1 21 ? -3.513 -5.544 2.255 1.00 0.00 21 GLN A C 11
ATOM 11048 O O . GLN A 1 21 ? -2.465 -6.110 2.568 1.00 0.00 21 GLN A O 11
ATOM 11062 N N . HIS A 1 22 ? -3.702 -4.236 2.406 1.00 0.00 22 HIS A N 11
ATOM 11063 C CA . HIS A 1 22 ? -2.665 -3.373 2.961 1.00 0.00 22 HIS A CA 11
ATOM 11064 C C . HIS A 1 22 ? -2.842 -3.212 4.468 1.00 0.00 22 HIS A C 11
ATOM 11065 O O . HIS A 1 22 ? -1.955 -3.559 5.249 1.00 0.00 22 HIS A O 11
ATOM 11079 N N . CYS A 1 23 ? -3.992 -2.681 4.870 1.00 0.00 23 CYS A N 11
ATOM 11080 C CA . CYS A 1 23 ? -4.286 -2.472 6.283 1.00 0.00 23 CYS A CA 11
ATOM 11081 C C . CYS A 1 23 ? -4.830 -3.747 6.920 1.00 0.00 23 CYS A C 11
ATOM 11082 O O . CYS A 1 23 ? -4.643 -3.986 8.113 1.00 0.00 23 CYS A O 11
ATOM 11089 N N . ASP A 1 24 ? -5.505 -4.562 6.116 1.00 0.00 24 ASP A N 11
ATOM 11090 C CA . ASP A 1 24 ? -6.076 -5.813 6.600 1.00 0.00 24 ASP A CA 11
ATOM 11091 C C . ASP A 1 24 ? -7.180 -5.549 7.619 1.00 0.00 24 ASP A C 11
ATOM 11092 O O . ASP A 1 24 ? -7.239 -6.192 8.668 1.00 0.00 24 ASP A O 11
ATOM 11101 N N . LEU A 1 25 ? -8.052 -4.597 7.305 1.00 0.00 25 LEU A N 11
ATOM 11102 C CA . LEU A 1 25 ? -9.155 -4.246 8.194 1.00 0.00 25 LEU A CA 11
ATOM 11103 C C . LEU A 1 25 ? -10.489 -4.701 7.612 1.00 0.00 25 LEU A C 11
ATOM 11104 O O . LEU A 1 25 ? -10.665 -4.740 6.395 1.00 0.00 25 LEU A O 11
ATOM 11120 N N . GLU A 1 26 ? -11.426 -5.043 8.491 1.00 0.00 26 GLU A N 11
ATOM 11121 C CA . GLU A 1 26 ? -12.745 -5.494 8.064 1.00 0.00 26 GLU A CA 11
ATOM 11122 C C . GLU A 1 26 ? -13.614 -4.313 7.641 1.00 0.00 26 GLU A C 11
ATOM 11123 O O . GLU A 1 26 ? -13.792 -3.357 8.397 1.00 0.00 26 GLU A O 11
ATOM 11135 N N . LEU A 1 27 ? -14.152 -4.385 6.429 1.00 0.00 27 LEU A N 11
ATOM 11136 C CA . LEU A 1 27 ? -15.002 -3.322 5.904 1.00 0.00 27 LEU A CA 11
ATOM 11137 C C . LEU A 1 27 ? -16.092 -3.892 5.002 1.00 0.00 27 LEU A C 11
ATOM 11138 O O . LEU A 1 27 ? -16.080 -5.077 4.669 1.00 0.00 27 LEU A O 11
ATOM 11154 N N . SER A 1 28 ? -17.032 -3.039 4.607 1.00 0.00 28 SER A N 11
ATOM 11155 C CA . SER A 1 28 ? -18.130 -3.458 3.744 1.00 0.00 28 SER A CA 11
ATOM 11156 C C . SER A 1 28 ? -17.681 -3.528 2.288 1.00 0.00 28 SER A C 11
ATOM 11157 O O . SER A 1 28 ? -17.225 -2.536 1.719 1.00 0.00 28 SER A O 11
ATOM 11165 N N . ILE A 1 29 ? -17.812 -4.708 1.692 1.00 0.00 29 ILE A N 11
ATOM 11166 C CA . ILE A 1 29 ? -17.421 -4.909 0.302 1.00 0.00 29 ILE A CA 11
ATOM 11167 C C . ILE A 1 29 ? -17.806 -3.709 -0.557 1.00 0.00 29 ILE A C 11
ATOM 11168 O O . ILE A 1 29 ? -17.116 -3.374 -1.521 1.00 0.00 29 ILE A O 11
ATOM 11184 N N . LEU A 1 30 ? -18.910 -3.063 -0.199 1.00 0.00 30 LEU A N 11
ATOM 11185 C CA . LEU A 1 30 ? -19.387 -1.897 -0.936 1.00 0.00 30 LEU A CA 11
ATOM 11186 C C . LEU A 1 30 ? -18.412 -0.732 -0.801 1.00 0.00 30 LEU A C 11
ATOM 11187 O O . LEU A 1 30 ? -18.124 -0.033 -1.773 1.00 0.00 30 LEU A O 11
ATOM 11203 N N . LYS A 1 31 ? -17.905 -0.529 0.410 1.00 0.00 31 LYS A N 11
ATOM 11204 C CA . LYS A 1 31 ? -16.959 0.549 0.674 1.00 0.00 31 LYS A CA 11
ATOM 11205 C C . LYS A 1 31 ? -15.547 0.147 0.259 1.00 0.00 31 LYS A C 11
ATOM 11206 O O . LYS A 1 31 ? -14.813 0.940 -0.333 1.00 0.00 31 LYS A O 11
ATOM 11225 N N . LEU A 1 32 ? -15.172 -1.088 0.573 1.00 0.00 32 LEU A N 11
ATOM 11226 C CA . LEU A 1 32 ? -13.848 -1.596 0.231 1.00 0.00 32 LEU A CA 11
ATOM 11227 C C . LEU A 1 32 ? -13.402 -1.080 -1.133 1.00 0.00 32 LEU A C 11
ATOM 11228 O O . LEU A 1 32 ? -12.399 -0.375 -1.245 1.00 0.00 32 LEU A O 11
ATOM 11244 N N . LYS A 1 33 ? -14.155 -1.433 -2.169 1.00 0.00 33 LYS A N 11
ATOM 11245 C CA . LYS A 1 33 ? -13.841 -1.004 -3.526 1.00 0.00 33 LYS A CA 11
ATOM 11246 C C . LYS A 1 33 ? -13.249 0.402 -3.529 1.00 0.00 33 LYS A C 11
ATOM 11247 O O . LYS A 1 33 ? -12.320 0.691 -4.282 1.00 0.00 33 LYS A O 11
ATOM 11266 N N . GLU A 1 34 ? -13.792 1.269 -2.681 1.00 0.00 34 GLU A N 11
ATOM 11267 C CA . GLU A 1 34 ? -13.315 2.644 -2.586 1.00 0.00 34 GLU A CA 11
ATOM 11268 C C . GLU A 1 34 ? -12.164 2.754 -1.590 1.00 0.00 34 GLU A C 11
ATOM 11269 O O . GLU A 1 34 ? -11.110 3.309 -1.901 1.00 0.00 34 GLU A O 11
ATOM 11281 N N . HIS A 1 35 ? -12.375 2.221 -0.391 1.00 0.00 35 HIS A N 11
ATOM 11282 C CA . HIS A 1 35 ? -11.356 2.259 0.652 1.00 0.00 35 HIS A CA 11
ATOM 11283 C C . HIS A 1 35 ? -10.031 1.704 0.137 1.00 0.00 35 HIS A C 11
ATOM 11284 O O . HIS A 1 35 ? -9.022 2.408 0.111 1.00 0.00 35 HIS A O 11
ATOM 11298 N N . GLU A 1 36 ? -10.043 0.439 -0.270 1.00 0.00 36 GLU A N 11
ATOM 11299 C CA . GLU A 1 36 ? -8.841 -0.209 -0.783 1.00 0.00 36 GLU A CA 11
ATOM 11300 C C . GLU A 1 36 ? -7.960 0.790 -1.528 1.00 0.00 36 GLU A C 11
ATOM 11301 O O . GLU A 1 36 ? -6.750 0.851 -1.309 1.00 0.00 36 GLU A O 11
ATOM 11313 N N . ASP A 1 37 ? -8.576 1.569 -2.410 1.00 0.00 37 ASP A N 11
ATOM 11314 C CA . ASP A 1 37 ? -7.849 2.565 -3.189 1.00 0.00 37 ASP A CA 11
ATOM 11315 C C . ASP A 1 37 ? -7.202 3.602 -2.276 1.00 0.00 37 ASP A C 11
ATOM 11316 O O . ASP A 1 37 ? -5.992 3.822 -2.329 1.00 0.00 37 ASP A O 11
ATOM 11325 N N . TYR A 1 38 ? -8.016 4.236 -1.439 1.00 0.00 38 TYR A N 11
ATOM 11326 C CA . TYR A 1 38 ? -7.524 5.253 -0.517 1.00 0.00 38 TYR A CA 11
ATOM 11327 C C . TYR A 1 38 ? -6.396 4.701 0.349 1.00 0.00 38 TYR A C 11
ATOM 11328 O O . TYR A 1 38 ? -5.365 5.349 0.534 1.00 0.00 38 TYR A O 11
ATOM 11346 N N . CYS A 1 39 ? -6.598 3.500 0.879 1.00 0.00 39 CYS A N 11
ATOM 11347 C CA . CYS A 1 39 ? -5.600 2.858 1.726 1.00 0.00 39 CYS A CA 11
ATOM 11348 C C . CYS A 1 39 ? -4.196 3.072 1.168 1.00 0.00 39 CYS A C 11
ATOM 11349 O O . CYS A 1 39 ? -3.381 3.778 1.763 1.00 0.00 39 CYS A O 11
ATOM 11356 N N . GLY A 1 40 ? -3.919 2.458 0.022 1.00 0.00 40 GLY A N 11
ATOM 11357 C CA . GLY A 1 40 ? -2.614 2.593 -0.596 1.00 0.00 40 GLY A CA 11
ATOM 11358 C C . GLY A 1 40 ? -2.106 4.021 -0.573 1.00 0.00 40 GLY A C 11
ATOM 11359 O O . GLY A 1 40 ? -0.959 4.274 -0.208 1.00 0.00 40 GLY A O 11
ATOM 11363 N N . ALA A 1 41 ? -2.964 4.958 -0.965 1.00 0.00 41 ALA A N 11
ATOM 11364 C CA . ALA A 1 41 ? -2.596 6.369 -0.987 1.00 0.00 41 ALA A CA 11
ATOM 11365 C C . ALA A 1 41 ? -1.971 6.794 0.337 1.00 0.00 41 ALA A C 11
ATOM 11366 O O . ALA A 1 41 ? -1.023 7.579 0.363 1.00 0.00 41 ALA A O 11
ATOM 11373 N N . ARG A 1 42 ? -2.509 6.272 1.434 1.00 0.00 42 ARG A N 11
ATOM 11374 C CA . ARG A 1 42 ? -2.005 6.600 2.763 1.00 0.00 42 ARG A CA 11
ATOM 11375 C C . ARG A 1 42 ? -0.496 6.386 2.839 1.00 0.00 42 ARG A C 11
ATOM 11376 O O . ARG A 1 42 ? 0.079 5.644 2.041 1.00 0.00 42 ARG A O 11
ATOM 11397 N N . THR A 1 43 ? 0.141 7.041 3.805 1.00 0.00 43 THR A N 11
ATOM 11398 C CA . THR A 1 43 ? 1.583 6.924 3.985 1.00 0.00 43 THR A CA 11
ATOM 11399 C C . THR A 1 43 ? 1.929 6.556 5.424 1.00 0.00 43 THR A C 11
ATOM 11400 O O . THR A 1 43 ? 1.218 6.927 6.357 1.00 0.00 43 THR A O 11
ATOM 11411 N N . GLU A 1 44 ? 3.026 5.826 5.595 1.00 0.00 44 GLU A N 11
ATOM 11412 C CA . GLU A 1 44 ? 3.466 5.409 6.922 1.00 0.00 44 GLU A CA 11
ATOM 11413 C C . GLU A 1 44 ? 4.826 6.013 7.259 1.00 0.00 44 GLU A C 11
ATOM 11414 O O . GLU A 1 44 ? 5.721 6.066 6.415 1.00 0.00 44 GLU A O 11
ATOM 11426 N N . LEU A 1 45 ? 4.974 6.467 8.499 1.00 0.00 45 LEU A N 11
ATOM 11427 C CA . LEU A 1 45 ? 6.224 7.068 8.950 1.00 0.00 45 LEU A CA 11
ATOM 11428 C C . LEU A 1 45 ? 7.245 5.994 9.312 1.00 0.00 45 LEU A C 11
ATOM 11429 O O . LEU A 1 45 ? 7.163 5.378 10.375 1.00 0.00 45 LEU A O 11
ATOM 11445 N N . CYS A 1 46 ? 8.208 5.777 8.423 1.00 0.00 46 CYS A N 11
ATOM 11446 C CA . CYS A 1 46 ? 9.247 4.779 8.649 1.00 0.00 46 CYS A CA 11
ATOM 11447 C C . CYS A 1 46 ? 10.072 5.123 9.886 1.00 0.00 46 CYS A C 11
ATOM 11448 O O . CYS A 1 46 ? 10.095 6.270 10.330 1.00 0.00 46 CYS A O 11
ATOM 11455 N N . GLY A 1 47 ? 10.748 4.120 10.438 1.00 0.00 47 GLY A N 11
ATOM 11456 C CA . GLY A 1 47 ? 11.565 4.336 11.617 1.00 0.00 47 GLY A CA 11
ATOM 11457 C C . GLY A 1 47 ? 13.022 4.579 11.277 1.00 0.00 47 GLY A C 11
ATOM 11458 O O . GLY A 1 47 ? 13.720 5.299 11.989 1.00 0.00 47 GLY A O 11
ATOM 11462 N N . ASN A 1 48 ? 13.482 3.975 10.186 1.00 0.00 48 ASN A N 11
ATOM 11463 C CA . ASN A 1 48 ? 14.866 4.128 9.754 1.00 0.00 48 ASN A CA 11
ATOM 11464 C C . ASN A 1 48 ? 15.119 5.537 9.226 1.00 0.00 48 ASN A C 11
ATOM 11465 O O . ASN A 1 48 ? 15.884 6.304 9.813 1.00 0.00 48 ASN A O 11
ATOM 11476 N N . CYS A 1 49 ? 14.471 5.872 8.116 1.00 0.00 49 CYS A N 11
ATOM 11477 C CA . CYS A 1 49 ? 14.624 7.189 7.508 1.00 0.00 49 CYS A CA 11
ATOM 11478 C C . CYS A 1 49 ? 13.779 8.227 8.239 1.00 0.00 49 CYS A C 11
ATOM 11479 O O . CYS A 1 49 ? 14.265 9.299 8.597 1.00 0.00 49 CYS A O 11
ATOM 11486 N N . GLY A 1 50 ? 12.508 7.900 8.458 1.00 0.00 50 GLY A N 11
ATOM 11487 C CA . GLY A 1 50 ? 11.615 8.815 9.145 1.00 0.00 50 GLY A CA 11
ATOM 11488 C C . GLY A 1 50 ? 10.833 9.691 8.187 1.00 0.00 50 GLY A C 11
ATOM 11489 O O . GLY A 1 50 ? 10.626 10.877 8.448 1.00 0.00 50 GLY A O 11
ATOM 11493 N N . ARG A 1 51 ? 10.399 9.108 7.075 1.00 0.00 51 ARG A N 11
ATOM 11494 C CA . ARG A 1 51 ? 9.638 9.845 6.073 1.00 0.00 51 ARG A CA 11
ATOM 11495 C C . ARG A 1 51 ? 8.315 9.146 5.772 1.00 0.00 51 ARG A C 11
ATOM 11496 O O . ARG A 1 51 ? 8.147 7.963 6.064 1.00 0.00 51 ARG A O 11
ATOM 11517 N N . ASN A 1 52 ? 7.380 9.886 5.185 1.00 0.00 52 ASN A N 11
ATOM 11518 C CA . ASN A 1 52 ? 6.073 9.338 4.845 1.00 0.00 52 ASN A CA 11
ATOM 11519 C C . ASN A 1 52 ? 6.077 8.755 3.435 1.00 0.00 52 ASN A C 11
ATOM 11520 O O . ASN A 1 52 ? 6.258 9.477 2.454 1.00 0.00 52 ASN A O 11
ATOM 11531 N N . VAL A 1 53 ? 5.877 7.444 3.341 1.00 0.00 53 VAL A N 11
ATOM 11532 C CA . VAL A 1 53 ? 5.856 6.764 2.052 1.00 0.00 53 VAL A CA 11
ATOM 11533 C C . VAL A 1 53 ? 4.533 6.037 1.836 1.00 0.00 53 VAL A C 11
ATOM 11534 O O . VAL A 1 53 ? 3.995 5.417 2.754 1.00 0.00 53 VAL A O 11
ATOM 11547 N N . LEU A 1 54 ? 4.013 6.117 0.616 1.00 0.00 54 LEU A N 11
ATOM 11548 C CA . LEU A 1 54 ? 2.753 5.465 0.277 1.00 0.00 54 LEU A CA 11
ATOM 11549 C C . LEU A 1 54 ? 2.780 3.991 0.666 1.00 0.00 54 LEU A C 11
ATOM 11550 O O . LEU A 1 54 ? 3.742 3.279 0.376 1.00 0.00 54 LEU A O 11
ATOM 11566 N N . VAL A 1 55 ? 1.717 3.537 1.323 1.00 0.00 55 VAL A N 11
ATOM 11567 C CA . VAL A 1 55 ? 1.617 2.147 1.749 1.00 0.00 55 VAL A CA 11
ATOM 11568 C C . VAL A 1 55 ? 1.821 1.196 0.574 1.00 0.00 55 VAL A C 11
ATOM 11569 O O . VAL A 1 55 ? 2.257 0.058 0.750 1.00 0.00 55 VAL A O 11
ATOM 11582 N N . LYS A 1 56 ? 1.503 1.671 -0.626 1.00 0.00 56 LYS A N 11
ATOM 11583 C CA . LYS A 1 56 ? 1.652 0.865 -1.832 1.00 0.00 56 LYS A CA 11
ATOM 11584 C C . LYS A 1 56 ? 3.119 0.757 -2.236 1.00 0.00 56 LYS A C 11
ATOM 11585 O O . LYS A 1 56 ? 3.507 -0.160 -2.959 1.00 0.00 56 LYS A O 11
ATOM 11604 N N . ASP A 1 57 ? 3.929 1.698 -1.763 1.00 0.00 57 ASP A N 11
ATOM 11605 C CA . ASP A 1 57 ? 5.354 1.707 -2.074 1.00 0.00 57 ASP A CA 11
ATOM 11606 C C . ASP A 1 57 ? 6.176 1.276 -0.863 1.00 0.00 57 ASP A C 11
ATOM 11607 O O . ASP A 1 57 ? 7.390 1.481 -0.819 1.00 0.00 57 ASP A O 11
ATOM 11616 N N . LEU A 1 58 ? 5.508 0.678 0.117 1.00 0.00 58 LEU A N 11
ATOM 11617 C CA . LEU A 1 58 ? 6.176 0.219 1.330 1.00 0.00 58 LEU A CA 11
ATOM 11618 C C . LEU A 1 58 ? 6.919 -1.090 1.079 1.00 0.00 58 LEU A C 11
ATOM 11619 O O . LEU A 1 58 ? 8.051 -1.270 1.529 1.00 0.00 58 LEU A O 11
ATOM 11635 N N . LYS A 1 59 ? 6.276 -2.001 0.357 1.00 0.00 59 LYS A N 11
ATOM 11636 C CA . LYS A 1 59 ? 6.875 -3.292 0.043 1.00 0.00 59 LYS A CA 11
ATOM 11637 C C . LYS A 1 59 ? 8.263 -3.114 -0.565 1.00 0.00 59 LYS A C 11
ATOM 11638 O O . LYS A 1 59 ? 9.155 -3.938 -0.355 1.00 0.00 59 LYS A O 11
ATOM 11657 N N . THR A 1 60 ? 8.441 -2.032 -1.317 1.00 0.00 60 THR A N 11
ATOM 11658 C CA . THR A 1 60 ? 9.720 -1.746 -1.954 1.00 0.00 60 THR A CA 11
ATOM 11659 C C . THR A 1 60 ? 10.307 -0.435 -1.444 1.00 0.00 60 THR A C 11
ATOM 11660 O O . THR A 1 60 ? 11.196 0.144 -2.070 1.00 0.00 60 THR A O 11
ATOM 11671 N N . HIS A 1 61 ? 9.806 0.029 -0.304 1.00 0.00 61 HIS A N 11
ATOM 11672 C CA . HIS A 1 61 ? 10.282 1.273 0.291 1.00 0.00 61 HIS A CA 11
ATOM 11673 C C . HIS A 1 61 ? 11.687 1.100 0.859 1.00 0.00 61 HIS A C 11
ATOM 11674 O O . HIS A 1 61 ? 12.558 1.955 0.697 1.00 0.00 61 HIS A O 11
ATOM 11688 N N . PRO A 1 62 ? 11.915 -0.032 1.543 1.00 0.00 62 PRO A N 11
ATOM 11689 C CA . PRO A 1 62 ? 13.213 -0.343 2.149 1.00 0.00 62 PRO A CA 11
ATOM 11690 C C . PRO A 1 62 ? 14.372 -0.123 1.183 1.00 0.00 62 PRO A C 11
ATOM 11691 O O . PRO A 1 62 ? 15.469 0.253 1.592 1.00 0.00 62 PRO A O 11
ATOM 11702 N N . GLU A 1 63 ? 14.119 -0.358 -0.101 1.00 0.00 63 GLU A N 11
ATOM 11703 C CA . GLU A 1 63 ? 15.143 -0.185 -1.124 1.00 0.00 63 GLU A CA 11
ATOM 11704 C C . GLU A 1 63 ? 15.644 1.256 -1.155 1.00 0.00 63 GLU A C 11
ATOM 11705 O O . GLU A 1 63 ? 16.833 1.516 -0.973 1.00 0.00 63 GLU A O 11
ATOM 11717 N N . VAL A 1 64 ? 14.727 2.190 -1.388 1.00 0.00 64 VAL A N 11
ATOM 11718 C CA . VAL A 1 64 ? 15.073 3.605 -1.442 1.00 0.00 64 VAL A CA 11
ATOM 11719 C C . VAL A 1 64 ? 15.343 4.159 -0.047 1.00 0.00 64 VAL A C 11
ATOM 11720 O O . VAL A 1 64 ? 16.015 5.178 0.109 1.00 0.00 64 VAL A O 11
ATOM 11733 N N . CYS A 1 65 ? 14.813 3.480 0.965 1.00 0.00 65 CYS A N 11
ATOM 11734 C CA . CYS A 1 65 ? 14.996 3.903 2.348 1.00 0.00 65 CYS A CA 11
ATOM 11735 C C . CYS A 1 65 ? 16.447 3.724 2.785 1.00 0.00 65 CYS A C 11
ATOM 11736 O O . CYS A 1 65 ? 17.153 2.849 2.285 1.00 0.00 65 CYS A O 11
ATOM 11743 N N . GLY A 1 66 ? 16.885 4.560 3.722 1.00 0.00 66 GLY A N 11
ATOM 11744 C CA . GLY A 1 66 ? 18.249 4.478 4.210 1.00 0.00 66 GLY A CA 11
ATOM 11745 C C . GLY A 1 66 ? 19.228 4.064 3.129 1.00 0.00 66 GLY A C 11
ATOM 11746 O O . GLY A 1 66 ? 20.023 3.144 3.322 1.00 0.00 66 GLY A O 11
ATOM 11750 N N . ARG A 1 67 ? 19.169 4.742 1.988 1.00 0.00 67 ARG A N 11
ATOM 11751 C CA . ARG A 1 67 ? 20.055 4.438 0.872 1.00 0.00 67 ARG A CA 11
ATOM 11752 C C . ARG A 1 67 ? 21.331 5.271 0.948 1.00 0.00 67 ARG A C 11
ATOM 11753 O O . ARG A 1 67 ? 22.429 4.765 0.715 1.00 0.00 67 ARG A O 11
ATOM 11774 N N . GLU A 1 68 ? 21.178 6.551 1.275 1.00 0.00 68 GLU A N 11
ATOM 11775 C CA . GLU A 1 68 ? 22.318 7.453 1.380 1.00 0.00 68 GLU A CA 11
ATOM 11776 C C . GLU A 1 68 ? 23.295 6.974 2.450 1.00 0.00 68 GLU A C 11
ATOM 11777 O O . GLU A 1 68 ? 24.455 6.683 2.161 1.00 0.00 68 GLU A O 11
ATOM 11789 N N . GLY A 1 69 ? 22.816 6.896 3.688 1.00 0.00 69 GLY A N 11
ATOM 11790 C CA . GLY A 1 69 ? 23.659 6.453 4.783 1.00 0.00 69 GLY A CA 11
ATOM 11791 C C . GLY A 1 69 ? 23.771 7.488 5.884 1.00 0.00 69 GLY A C 11
ATOM 11792 O O . GLY A 1 69 ? 24.868 7.790 6.352 1.00 0.00 69 GLY A O 11
ATOM 11796 N N . SER A 1 70 ? 22.632 8.035 6.298 1.00 0.00 70 SER A N 11
ATOM 11797 C CA . SER A 1 70 ? 22.607 9.047 7.347 1.00 0.00 70 SER A CA 11
ATOM 11798 C C . SER A 1 70 ? 21.193 9.233 7.890 1.00 0.00 70 SER A C 11
ATOM 11799 O O . SER A 1 70 ? 20.214 8.875 7.237 1.00 0.00 70 SER A O 11
ATOM 11807 N N . GLY A 1 71 ? 21.096 9.795 9.091 1.00 0.00 71 GLY A N 11
ATOM 11808 C CA . GLY A 1 71 ? 19.799 10.018 9.702 1.00 0.00 71 GLY A CA 11
ATOM 11809 C C . GLY A 1 71 ? 19.780 9.651 11.173 1.00 0.00 71 GLY A C 11
ATOM 11810 O O . GLY A 1 71 ? 20.148 10.446 12.038 1.00 0.00 71 GLY A O 11
ATOM 11814 N N . PRO A 1 72 ? 19.342 8.420 11.474 1.00 0.00 72 PRO A N 11
ATOM 11815 C CA . PRO A 1 72 ? 19.265 7.921 12.850 1.00 0.00 72 PRO A CA 11
ATOM 11816 C C . PRO A 1 72 ? 20.643 7.686 13.459 1.00 0.00 72 PRO A C 11
ATOM 11817 O O . PRO A 1 72 ? 21.433 6.896 12.944 1.00 0.00 72 PRO A O 11
ATOM 11828 N N . SER A 1 73 ? 20.924 8.377 14.560 1.00 0.00 73 SER A N 11
ATOM 11829 C CA . SER A 1 73 ? 22.209 8.245 15.237 1.00 0.00 73 SER A CA 11
ATOM 11830 C C . SER A 1 73 ? 22.181 7.090 16.233 1.00 0.00 73 SER A C 11
ATOM 11831 O O . SER A 1 73 ? 23.076 6.245 16.246 1.00 0.00 73 SER A O 11
ATOM 11839 N N . SER A 1 74 ? 21.147 7.061 17.068 1.00 0.00 74 SER A N 11
ATOM 11840 C CA . SER A 1 74 ? 21.004 6.012 18.071 1.00 0.00 74 SER A CA 11
ATOM 11841 C C . SER A 1 74 ? 20.555 4.703 17.428 1.00 0.00 74 SER A C 11
ATOM 11842 O O . SER A 1 74 ? 21.078 3.634 17.740 1.00 0.00 74 SER A O 11
ATOM 11850 N N . GLY A 1 75 ? 19.581 4.796 16.528 1.00 0.00 75 GLY A N 11
ATOM 11851 C CA . GLY A 1 75 ? 19.077 3.614 15.855 1.00 0.00 75 GLY A CA 11
ATOM 11852 C C . GLY A 1 75 ? 19.143 3.733 14.346 1.00 0.00 75 GLY A C 11
ATOM 11853 O O . GLY A 1 75 ? 18.169 3.395 13.675 1.00 0.00 75 GLY A O 11
ATOM 11859 N N . GLY A 1 1 ? -24.148 12.228 33.486 1.00 0.00 1 GLY A N 12
ATOM 11860 C CA . GLY A 1 1 ? -23.578 11.399 32.440 1.00 0.00 1 GLY A CA 12
ATOM 11861 C C . GLY A 1 1 ? -24.546 11.160 31.298 1.00 0.00 1 GLY A C 12
ATOM 11862 O O . GLY A 1 1 ? -24.278 11.539 30.158 1.00 0.00 1 GLY A O 12
ATOM 11866 N N . SER A 1 2 ? -25.675 10.528 31.604 1.00 0.00 2 SER A N 12
ATOM 11867 C CA . SER A 1 2 ? -26.684 10.234 30.593 1.00 0.00 2 SER A CA 12
ATOM 11868 C C . SER A 1 2 ? -26.113 9.333 29.502 1.00 0.00 2 SER A C 12
ATOM 11869 O O . SER A 1 2 ? -26.350 9.553 28.314 1.00 0.00 2 SER A O 12
ATOM 11877 N N . SER A 1 3 ? -25.360 8.319 29.914 1.00 0.00 3 SER A N 12
ATOM 11878 C CA . SER A 1 3 ? -24.751 7.387 28.973 1.00 0.00 3 SER A CA 12
ATOM 11879 C C . SER A 1 3 ? -25.503 6.060 28.959 1.00 0.00 3 SER A C 12
ATOM 11880 O O . SER A 1 3 ? -26.045 5.630 29.977 1.00 0.00 3 SER A O 12
ATOM 11888 N N . GLY A 1 4 ? -25.533 5.415 27.797 1.00 0.00 4 GLY A N 12
ATOM 11889 C CA . GLY A 1 4 ? -26.221 4.143 27.671 1.00 0.00 4 GLY A CA 12
ATOM 11890 C C . GLY A 1 4 ? -25.328 3.054 27.110 1.00 0.00 4 GLY A C 12
ATOM 11891 O O . GLY A 1 4 ? -24.405 3.331 26.345 1.00 0.00 4 GLY A O 12
ATOM 11895 N N . SER A 1 5 ? -25.603 1.811 27.493 1.00 0.00 5 SER A N 12
ATOM 11896 C CA . SER A 1 5 ? -24.814 0.676 27.028 1.00 0.00 5 SER A CA 12
ATOM 11897 C C . SER A 1 5 ? -24.907 0.535 25.512 1.00 0.00 5 SER A C 12
ATOM 11898 O O . SER A 1 5 ? -25.995 0.379 24.957 1.00 0.00 5 SER A O 12
ATOM 11906 N N . SER A 1 6 ? -23.757 0.591 24.847 1.00 0.00 6 SER A N 12
ATOM 11907 C CA . SER A 1 6 ? -23.708 0.474 23.394 1.00 0.00 6 SER A CA 12
ATOM 11908 C C . SER A 1 6 ? -23.894 -0.977 22.960 1.00 0.00 6 SER A C 12
ATOM 11909 O O . SER A 1 6 ? -24.793 -1.293 22.182 1.00 0.00 6 SER A O 12
ATOM 11917 N N . GLY A 1 7 ? -23.037 -1.856 23.469 1.00 0.00 7 GLY A N 12
ATOM 11918 C CA . GLY A 1 7 ? -23.123 -3.262 23.123 1.00 0.00 7 GLY A CA 12
ATOM 11919 C C . GLY A 1 7 ? -22.692 -3.536 21.696 1.00 0.00 7 GLY A C 12
ATOM 11920 O O . GLY A 1 7 ? -21.586 -3.175 21.293 1.00 0.00 7 GLY A O 12
ATOM 11924 N N . HIS A 1 8 ? -23.568 -4.177 20.928 1.00 0.00 8 HIS A N 12
ATOM 11925 C CA . HIS A 1 8 ? -23.272 -4.499 19.536 1.00 0.00 8 HIS A CA 12
ATOM 11926 C C . HIS A 1 8 ? -24.547 -4.513 18.699 1.00 0.00 8 HIS A C 12
ATOM 11927 O O . HIS A 1 8 ? -25.644 -4.311 19.219 1.00 0.00 8 HIS A O 12
ATOM 11941 N N . GLU A 1 9 ? -24.394 -4.751 17.400 1.00 0.00 9 GLU A N 12
ATOM 11942 C CA . GLU A 1 9 ? -25.534 -4.789 16.491 1.00 0.00 9 GLU A CA 12
ATOM 11943 C C . GLU A 1 9 ? -25.463 -6.011 15.580 1.00 0.00 9 GLU A C 12
ATOM 11944 O O . GLU A 1 9 ? -24.416 -6.647 15.459 1.00 0.00 9 GLU A O 12
ATOM 11956 N N . GLU A 1 10 ? -26.584 -6.332 14.941 1.00 0.00 10 GLU A N 12
ATOM 11957 C CA . GLU A 1 10 ? -26.649 -7.478 14.042 1.00 0.00 10 GLU A CA 12
ATOM 11958 C C . GLU A 1 10 ? -26.091 -7.123 12.667 1.00 0.00 10 GLU A C 12
ATOM 11959 O O . GLU A 1 10 ? -25.337 -7.893 12.071 1.00 0.00 10 GLU A O 12
ATOM 11971 N N . THR A 1 11 ? -26.467 -5.949 12.167 1.00 0.00 11 THR A N 12
ATOM 11972 C CA . THR A 1 11 ? -26.007 -5.492 10.862 1.00 0.00 11 THR A CA 12
ATOM 11973 C C . THR A 1 11 ? -24.489 -5.579 10.753 1.00 0.00 11 THR A C 12
ATOM 11974 O O . THR A 1 11 ? -23.944 -5.716 9.658 1.00 0.00 11 THR A O 12
ATOM 11985 N N . GLU A 1 12 ? -23.812 -5.500 11.894 1.00 0.00 12 GLU A N 12
ATOM 11986 C CA . GLU A 1 12 ? -22.356 -5.570 11.925 1.00 0.00 12 GLU A CA 12
ATOM 11987 C C . GLU A 1 12 ? -21.880 -7.020 11.885 1.00 0.00 12 GLU A C 12
ATOM 11988 O O . GLU A 1 12 ? -20.717 -7.310 12.165 1.00 0.00 12 GLU A O 12
ATOM 12000 N N . CYS A 1 13 ? -22.788 -7.924 11.535 1.00 0.00 13 CYS A N 12
ATOM 12001 C CA . CYS A 1 13 ? -22.463 -9.344 11.459 1.00 0.00 13 CYS A CA 12
ATOM 12002 C C . CYS A 1 13 ? -21.601 -9.640 10.236 1.00 0.00 13 CYS A C 12
ATOM 12003 O O . CYS A 1 13 ? -21.749 -9.026 9.179 1.00 0.00 13 CYS A O 12
ATOM 12011 N N . PRO A 1 14 ? -20.678 -10.602 10.381 1.00 0.00 14 PRO A N 12
ATOM 12012 C CA . PRO A 1 14 ? -19.773 -11.001 9.298 1.00 0.00 14 PRO A CA 12
ATOM 12013 C C . PRO A 1 14 ? -20.500 -11.732 8.175 1.00 0.00 14 PRO A C 12
ATOM 12014 O O . PRO A 1 14 ? -20.707 -12.944 8.240 1.00 0.00 14 PRO A O 12
ATOM 12025 N N . LEU A 1 15 ? -20.886 -10.988 7.144 1.00 0.00 15 LEU A N 12
ATOM 12026 C CA . LEU A 1 15 ? -21.591 -11.565 6.005 1.00 0.00 15 LEU A CA 12
ATOM 12027 C C . LEU A 1 15 ? -21.233 -10.832 4.715 1.00 0.00 15 LEU A C 12
ATOM 12028 O O . LEU A 1 15 ? -21.486 -9.635 4.580 1.00 0.00 15 LEU A O 12
ATOM 12044 N N . ARG A 1 16 ? -20.647 -11.560 3.770 1.00 0.00 16 ARG A N 12
ATOM 12045 C CA . ARG A 1 16 ? -20.256 -10.979 2.491 1.00 0.00 16 ARG A CA 12
ATOM 12046 C C . ARG A 1 16 ? -19.390 -9.740 2.699 1.00 0.00 16 ARG A C 12
ATOM 12047 O O . ARG A 1 16 ? -19.547 -8.736 2.002 1.00 0.00 16 ARG A O 12
ATOM 12068 N N . LEU A 1 17 ? -18.478 -9.817 3.661 1.00 0.00 17 LEU A N 12
ATOM 12069 C CA . LEU A 1 17 ? -17.587 -8.701 3.961 1.00 0.00 17 LEU A CA 12
ATOM 12070 C C . LEU A 1 17 ? -16.242 -8.875 3.262 1.00 0.00 17 LEU A C 12
ATOM 12071 O O . LEU A 1 17 ? -15.792 -9.996 3.030 1.00 0.00 17 LEU A O 12
ATOM 12087 N N . ALA A 1 18 ? -15.605 -7.757 2.930 1.00 0.00 18 ALA A N 12
ATOM 12088 C CA . ALA A 1 18 ? -14.310 -7.785 2.261 1.00 0.00 18 ALA A CA 12
ATOM 12089 C C . ALA A 1 18 ? -13.227 -7.161 3.135 1.00 0.00 18 ALA A C 12
ATOM 12090 O O . ALA A 1 18 ? -13.396 -6.059 3.657 1.00 0.00 18 ALA A O 12
ATOM 12097 N N . VAL A 1 19 ? -12.116 -7.873 3.291 1.00 0.00 19 VAL A N 12
ATOM 12098 C CA . VAL A 1 19 ? -11.005 -7.388 4.101 1.00 0.00 19 VAL A CA 12
ATOM 12099 C C . VAL A 1 19 ? -9.858 -6.898 3.224 1.00 0.00 19 VAL A C 12
ATOM 12100 O O . VAL A 1 19 ? -9.511 -7.530 2.226 1.00 0.00 19 VAL A O 12
ATOM 12113 N N . CYS A 1 20 ? -9.271 -5.768 3.604 1.00 0.00 20 CYS A N 12
ATOM 12114 C CA . CYS A 1 20 ? -8.162 -5.192 2.854 1.00 0.00 20 CYS A CA 12
ATOM 12115 C C . CYS A 1 20 ? -6.905 -6.043 3.002 1.00 0.00 20 CYS A C 12
ATOM 12116 O O . CYS A 1 20 ? -6.795 -6.850 3.924 1.00 0.00 20 CYS A O 12
ATOM 12123 N N . GLN A 1 21 ? -5.959 -5.856 2.087 1.00 0.00 21 GLN A N 12
ATOM 12124 C CA . GLN A 1 21 ? -4.709 -6.607 2.116 1.00 0.00 21 GLN A CA 12
ATOM 12125 C C . GLN A 1 21 ? -3.573 -5.751 2.665 1.00 0.00 21 GLN A C 12
ATOM 12126 O O . GLN A 1 21 ? -2.547 -6.272 3.105 1.00 0.00 21 GLN A O 12
ATOM 12140 N N . HIS A 1 22 ? -3.761 -4.436 2.637 1.00 0.00 22 HIS A N 12
ATOM 12141 C CA . HIS A 1 22 ? -2.751 -3.508 3.132 1.00 0.00 22 HIS A CA 12
ATOM 12142 C C . HIS A 1 22 ? -2.916 -3.275 4.631 1.00 0.00 22 HIS A C 12
ATOM 12143 O O . HIS A 1 22 ? -1.996 -3.520 5.413 1.00 0.00 22 HIS A O 12
ATOM 12157 N N . CYS A 1 23 ? -4.093 -2.800 5.025 1.00 0.00 23 CYS A N 12
ATOM 12158 C CA . CYS A 1 23 ? -4.379 -2.533 6.430 1.00 0.00 23 CYS A CA 12
ATOM 12159 C C . CYS A 1 23 ? -4.907 -3.785 7.125 1.00 0.00 23 CYS A C 12
ATOM 12160 O O . CYS A 1 23 ? -4.796 -3.924 8.343 1.00 0.00 23 CYS A O 12
ATOM 12167 N N . ASP A 1 24 ? -5.481 -4.691 6.342 1.00 0.00 24 ASP A N 12
ATOM 12168 C CA . ASP A 1 24 ? -6.026 -5.932 6.882 1.00 0.00 24 ASP A CA 12
ATOM 12169 C C . ASP A 1 24 ? -7.135 -5.646 7.889 1.00 0.00 24 ASP A C 12
ATOM 12170 O O . ASP A 1 24 ? -7.170 -6.230 8.973 1.00 0.00 24 ASP A O 12
ATOM 12179 N N . LEU A 1 25 ? -8.039 -4.744 7.525 1.00 0.00 25 LEU A N 12
ATOM 12180 C CA . LEU A 1 25 ? -9.150 -4.379 8.397 1.00 0.00 25 LEU A CA 12
ATOM 12181 C C . LEU A 1 25 ? -10.480 -4.835 7.805 1.00 0.00 25 LEU A C 12
ATOM 12182 O O . LEU A 1 25 ? -10.638 -4.898 6.587 1.00 0.00 25 LEU A O 12
ATOM 12198 N N . GLU A 1 26 ? -11.433 -5.150 8.677 1.00 0.00 26 GLU A N 12
ATOM 12199 C CA . GLU A 1 26 ? -12.749 -5.599 8.239 1.00 0.00 26 GLU A CA 12
ATOM 12200 C C . GLU A 1 26 ? -13.598 -4.421 7.770 1.00 0.00 26 GLU A C 12
ATOM 12201 O O . GLU A 1 26 ? -13.711 -3.409 8.463 1.00 0.00 26 GLU A O 12
ATOM 12213 N N . LEU A 1 27 ? -14.191 -4.560 6.590 1.00 0.00 27 LEU A N 12
ATOM 12214 C CA . LEU A 1 27 ? -15.030 -3.507 6.027 1.00 0.00 27 LEU A CA 12
ATOM 12215 C C . LEU A 1 27 ? -16.066 -4.090 5.071 1.00 0.00 27 LEU A C 12
ATOM 12216 O O . LEU A 1 27 ? -16.001 -5.265 4.710 1.00 0.00 27 LEU A O 12
ATOM 12232 N N . SER A 1 28 ? -17.021 -3.260 4.664 1.00 0.00 28 SER A N 12
ATOM 12233 C CA . SER A 1 28 ? -18.073 -3.692 3.752 1.00 0.00 28 SER A CA 12
ATOM 12234 C C . SER A 1 28 ? -17.538 -3.822 2.329 1.00 0.00 28 SER A C 12
ATOM 12235 O O . SER A 1 28 ? -16.770 -2.980 1.864 1.00 0.00 28 SER A O 12
ATOM 12243 N N . ILE A 1 29 ? -17.951 -4.883 1.643 1.00 0.00 29 ILE A N 12
ATOM 12244 C CA . ILE A 1 29 ? -17.515 -5.123 0.273 1.00 0.00 29 ILE A CA 12
ATOM 12245 C C . ILE A 1 29 ? -17.819 -3.924 -0.619 1.00 0.00 29 ILE A C 12
ATOM 12246 O O . ILE A 1 29 ? -17.184 -3.732 -1.657 1.00 0.00 29 ILE A O 12
ATOM 12262 N N . LEU A 1 30 ? -18.792 -3.119 -0.207 1.00 0.00 30 LEU A N 12
ATOM 12263 C CA . LEU A 1 30 ? -19.179 -1.936 -0.967 1.00 0.00 30 LEU A CA 12
ATOM 12264 C C . LEU A 1 30 ? -18.148 -0.824 -0.807 1.00 0.00 30 LEU A C 12
ATOM 12265 O O . LEU A 1 30 ? -17.805 -0.137 -1.770 1.00 0.00 30 LEU A O 12
ATOM 12281 N N . LYS A 1 31 ? -17.654 -0.653 0.415 1.00 0.00 31 LYS A N 12
ATOM 12282 C CA . LYS A 1 31 ? -16.659 0.373 0.702 1.00 0.00 31 LYS A CA 12
ATOM 12283 C C . LYS A 1 31 ? -15.268 -0.084 0.275 1.00 0.00 31 LYS A C 12
ATOM 12284 O O . LYS A 1 31 ? -14.501 0.686 -0.306 1.00 0.00 31 LYS A O 12
ATOM 12303 N N . LEU A 1 32 ? -14.948 -1.341 0.565 1.00 0.00 32 LEU A N 12
ATOM 12304 C CA . LEU A 1 32 ? -13.649 -1.901 0.210 1.00 0.00 32 LEU A CA 12
ATOM 12305 C C . LEU A 1 32 ? -13.136 -1.302 -1.096 1.00 0.00 32 LEU A C 12
ATOM 12306 O O . LEU A 1 32 ? -11.947 -1.019 -1.237 1.00 0.00 32 LEU A O 12
ATOM 12322 N N . LYS A 1 33 ? -14.043 -1.111 -2.049 1.00 0.00 33 LYS A N 12
ATOM 12323 C CA . LYS A 1 33 ? -13.684 -0.542 -3.343 1.00 0.00 33 LYS A CA 12
ATOM 12324 C C . LYS A 1 33 ? -13.046 0.833 -3.176 1.00 0.00 33 LYS A C 12
ATOM 12325 O O . LYS A 1 33 ? -11.869 1.022 -3.482 1.00 0.00 33 LYS A O 12
ATOM 12344 N N . GLU A 1 34 ? -13.830 1.789 -2.687 1.00 0.00 34 GLU A N 12
ATOM 12345 C CA . GLU A 1 34 ? -13.339 3.146 -2.478 1.00 0.00 34 GLU A CA 12
ATOM 12346 C C . GLU A 1 34 ? -12.193 3.161 -1.470 1.00 0.00 34 GLU A C 12
ATOM 12347 O O . GLU A 1 34 ? -11.177 3.826 -1.679 1.00 0.00 34 GLU A O 12
ATOM 12359 N N . HIS A 1 35 ? -12.364 2.425 -0.377 1.00 0.00 35 HIS A N 12
ATOM 12360 C CA . HIS A 1 35 ? -11.345 2.353 0.664 1.00 0.00 35 HIS A CA 12
ATOM 12361 C C . HIS A 1 35 ? -9.992 1.967 0.074 1.00 0.00 35 HIS A C 12
ATOM 12362 O O . HIS A 1 35 ? -9.052 2.761 0.082 1.00 0.00 35 HIS A O 12
ATOM 12376 N N . GLU A 1 36 ? -9.902 0.743 -0.436 1.00 0.00 36 GLU A N 12
ATOM 12377 C CA . GLU A 1 36 ? -8.663 0.252 -1.028 1.00 0.00 36 GLU A CA 12
ATOM 12378 C C . GLU A 1 36 ? -7.938 1.368 -1.775 1.00 0.00 36 GLU A C 12
ATOM 12379 O O . GLU A 1 36 ? -6.742 1.586 -1.578 1.00 0.00 36 GLU A O 12
ATOM 12391 N N . ASP A 1 37 ? -8.670 2.070 -2.634 1.00 0.00 37 ASP A N 12
ATOM 12392 C CA . ASP A 1 37 ? -8.098 3.163 -3.410 1.00 0.00 37 ASP A CA 12
ATOM 12393 C C . ASP A 1 37 ? -7.355 4.142 -2.506 1.00 0.00 37 ASP A C 12
ATOM 12394 O O . ASP A 1 37 ? -6.264 4.606 -2.839 1.00 0.00 37 ASP A O 12
ATOM 12403 N N . TYR A 1 38 ? -7.954 4.453 -1.362 1.00 0.00 38 TYR A N 12
ATOM 12404 C CA . TYR A 1 38 ? -7.351 5.379 -0.411 1.00 0.00 38 TYR A CA 12
ATOM 12405 C C . TYR A 1 38 ? -6.237 4.700 0.380 1.00 0.00 38 TYR A C 12
ATOM 12406 O O . TYR A 1 38 ? -5.126 5.221 0.483 1.00 0.00 38 TYR A O 12
ATOM 12424 N N . CYS A 1 39 ? -6.542 3.533 0.937 1.00 0.00 39 CYS A N 12
ATOM 12425 C CA . CYS A 1 39 ? -5.569 2.780 1.719 1.00 0.00 39 CYS A CA 12
ATOM 12426 C C . CYS A 1 39 ? -4.191 2.830 1.065 1.00 0.00 39 CYS A C 12
ATOM 12427 O O . CYS A 1 39 ? -3.191 3.115 1.722 1.00 0.00 39 CYS A O 12
ATOM 12434 N N . GLY A 1 40 ? -4.147 2.550 -0.234 1.00 0.00 40 GLY A N 12
ATOM 12435 C CA . GLY A 1 40 ? -2.888 2.568 -0.955 1.00 0.00 40 GLY A CA 12
ATOM 12436 C C . GLY A 1 40 ? -2.355 3.973 -1.154 1.00 0.00 40 GLY A C 12
ATOM 12437 O O . GLY A 1 40 ? -1.153 4.210 -1.041 1.00 0.00 40 GLY A O 12
ATOM 12441 N N . ALA A 1 41 ? -3.251 4.907 -1.455 1.00 0.00 41 ALA A N 12
ATOM 12442 C CA . ALA A 1 41 ? -2.864 6.296 -1.671 1.00 0.00 41 ALA A CA 12
ATOM 12443 C C . ALA A 1 41 ? -1.913 6.777 -0.580 1.00 0.00 41 ALA A C 12
ATOM 12444 O O . ALA A 1 41 ? -0.946 7.487 -0.856 1.00 0.00 41 ALA A O 12
ATOM 12451 N N . ARG A 1 42 ? -2.194 6.385 0.658 1.00 0.00 42 ARG A N 12
ATOM 12452 C CA . ARG A 1 42 ? -1.363 6.778 1.790 1.00 0.00 42 ARG A CA 12
ATOM 12453 C C . ARG A 1 42 ? 0.103 6.449 1.529 1.00 0.00 42 ARG A C 12
ATOM 12454 O O . ARG A 1 42 ? 0.420 5.518 0.788 1.00 0.00 42 ARG A O 12
ATOM 12475 N N . THR A 1 43 ? 0.996 7.220 2.144 1.00 0.00 43 THR A N 12
ATOM 12476 C CA . THR A 1 43 ? 2.429 7.012 1.977 1.00 0.00 43 THR A CA 12
ATOM 12477 C C . THR A 1 43 ? 3.121 6.843 3.324 1.00 0.00 43 THR A C 12
ATOM 12478 O O . THR A 1 43 ? 2.783 7.520 4.294 1.00 0.00 43 THR A O 12
ATOM 12489 N N . GLU A 1 44 ? 4.090 5.935 3.377 1.00 0.00 44 GLU A N 12
ATOM 12490 C CA . GLU A 1 44 ? 4.829 5.678 4.608 1.00 0.00 44 GLU A CA 12
ATOM 12491 C C . GLU A 1 44 ? 6.269 6.170 4.491 1.00 0.00 44 GLU A C 12
ATOM 12492 O O . GLU A 1 44 ? 6.726 6.535 3.407 1.00 0.00 44 GLU A O 12
ATOM 12504 N N . LEU A 1 45 ? 6.978 6.178 5.614 1.00 0.00 45 LEU A N 12
ATOM 12505 C CA . LEU A 1 45 ? 8.366 6.626 5.639 1.00 0.00 45 LEU A CA 12
ATOM 12506 C C . LEU A 1 45 ? 9.321 5.437 5.697 1.00 0.00 45 LEU A C 12
ATOM 12507 O O . LEU A 1 45 ? 9.382 4.724 6.699 1.00 0.00 45 LEU A O 12
ATOM 12523 N N . CYS A 1 46 ? 10.065 5.230 4.616 1.00 0.00 46 CYS A N 12
ATOM 12524 C CA . CYS A 1 46 ? 11.019 4.130 4.542 1.00 0.00 46 CYS A CA 12
ATOM 12525 C C . CYS A 1 46 ? 12.219 4.389 5.448 1.00 0.00 46 CYS A C 12
ATOM 12526 O O . CYS A 1 46 ? 12.503 5.531 5.808 1.00 0.00 46 CYS A O 12
ATOM 12533 N N . GLY A 1 47 ? 12.921 3.320 5.811 1.00 0.00 47 GLY A N 12
ATOM 12534 C CA . GLY A 1 47 ? 14.083 3.453 6.671 1.00 0.00 47 GLY A CA 12
ATOM 12535 C C . GLY A 1 47 ? 15.383 3.461 5.892 1.00 0.00 47 GLY A C 12
ATOM 12536 O O . GLY A 1 47 ? 16.349 4.109 6.292 1.00 0.00 47 GLY A O 12
ATOM 12540 N N . ASN A 1 48 ? 15.408 2.739 4.777 1.00 0.00 48 ASN A N 12
ATOM 12541 C CA . ASN A 1 48 ? 16.600 2.664 3.941 1.00 0.00 48 ASN A CA 12
ATOM 12542 C C . ASN A 1 48 ? 16.823 3.974 3.192 1.00 0.00 48 ASN A C 12
ATOM 12543 O O . ASN A 1 48 ? 17.813 4.670 3.416 1.00 0.00 48 ASN A O 12
ATOM 12554 N N . CYS A 1 49 ? 15.893 4.305 2.301 1.00 0.00 49 CYS A N 12
ATOM 12555 C CA . CYS A 1 49 ? 15.986 5.532 1.519 1.00 0.00 49 CYS A CA 12
ATOM 12556 C C . CYS A 1 49 ? 15.519 6.734 2.334 1.00 0.00 49 CYS A C 12
ATOM 12557 O O . CYS A 1 49 ? 16.161 7.784 2.336 1.00 0.00 49 CYS A O 12
ATOM 12564 N N . GLY A 1 50 ? 14.396 6.572 3.027 1.00 0.00 50 GLY A N 12
ATOM 12565 C CA . GLY A 1 50 ? 13.862 7.651 3.837 1.00 0.00 50 GLY A CA 12
ATOM 12566 C C . GLY A 1 50 ? 12.953 8.573 3.049 1.00 0.00 50 GLY A C 12
ATOM 12567 O O . GLY A 1 50 ? 13.009 9.793 3.204 1.00 0.00 50 GLY A O 12
ATOM 12571 N N . ARG A 1 51 ? 12.114 7.989 2.199 1.00 0.00 51 ARG A N 12
ATOM 12572 C CA . ARG A 1 51 ? 11.192 8.767 1.381 1.00 0.00 51 ARG A CA 12
ATOM 12573 C C . ARG A 1 51 ? 9.759 8.272 1.557 1.00 0.00 51 ARG A C 12
ATOM 12574 O O . ARG A 1 51 ? 9.517 7.264 2.219 1.00 0.00 51 ARG A O 12
ATOM 12595 N N . ASN A 1 52 ? 8.813 8.990 0.961 1.00 0.00 52 ASN A N 12
ATOM 12596 C CA . ASN A 1 52 ? 7.404 8.625 1.053 1.00 0.00 52 ASN A CA 12
ATOM 12597 C C . ASN A 1 52 ? 7.024 7.640 -0.048 1.00 0.00 52 ASN A C 12
ATOM 12598 O O . ASN A 1 52 ? 7.199 7.920 -1.234 1.00 0.00 52 ASN A O 12
ATOM 12609 N N . VAL A 1 53 ? 6.503 6.485 0.353 1.00 0.00 53 VAL A N 12
ATOM 12610 C CA . VAL A 1 53 ? 6.096 5.458 -0.600 1.00 0.00 53 VAL A CA 12
ATOM 12611 C C . VAL A 1 53 ? 4.660 5.013 -0.348 1.00 0.00 53 VAL A C 12
ATOM 12612 O O . VAL A 1 53 ? 4.248 4.824 0.798 1.00 0.00 53 VAL A O 12
ATOM 12625 N N . LEU A 1 54 ? 3.901 4.846 -1.425 1.00 0.00 54 LEU A N 12
ATOM 12626 C CA . LEU A 1 54 ? 2.509 4.422 -1.322 1.00 0.00 54 LEU A CA 12
ATOM 12627 C C . LEU A 1 54 ? 2.403 3.058 -0.648 1.00 0.00 54 LEU A C 12
ATOM 12628 O O . LEU A 1 54 ? 3.136 2.128 -0.987 1.00 0.00 54 LEU A O 12
ATOM 12644 N N . VAL A 1 55 ? 1.486 2.945 0.307 1.00 0.00 55 VAL A N 12
ATOM 12645 C CA . VAL A 1 55 ? 1.282 1.693 1.027 1.00 0.00 55 VAL A CA 12
ATOM 12646 C C . VAL A 1 55 ? 1.289 0.504 0.073 1.00 0.00 55 VAL A C 12
ATOM 12647 O O . VAL A 1 55 ? 1.940 -0.509 0.331 1.00 0.00 55 VAL A O 12
ATOM 12660 N N . LYS A 1 56 ? 0.560 0.633 -1.030 1.00 0.00 56 LYS A N 12
ATOM 12661 C CA . LYS A 1 56 ? 0.482 -0.430 -2.025 1.00 0.00 56 LYS A CA 12
ATOM 12662 C C . LYS A 1 56 ? 1.864 -0.756 -2.583 1.00 0.00 56 LYS A C 12
ATOM 12663 O O . LYS A 1 56 ? 2.175 -1.915 -2.858 1.00 0.00 56 LYS A O 12
ATOM 12682 N N . ASP A 1 57 ? 2.688 0.273 -2.745 1.00 0.00 57 ASP A N 12
ATOM 12683 C CA . ASP A 1 57 ? 4.038 0.096 -3.268 1.00 0.00 57 ASP A CA 12
ATOM 12684 C C . ASP A 1 57 ? 4.958 -0.500 -2.206 1.00 0.00 57 ASP A C 12
ATOM 12685 O O . ASP A 1 57 ? 5.802 -1.346 -2.504 1.00 0.00 57 ASP A O 12
ATOM 12694 N N . LEU A 1 58 ? 4.790 -0.052 -0.967 1.00 0.00 58 LEU A N 12
ATOM 12695 C CA . LEU A 1 58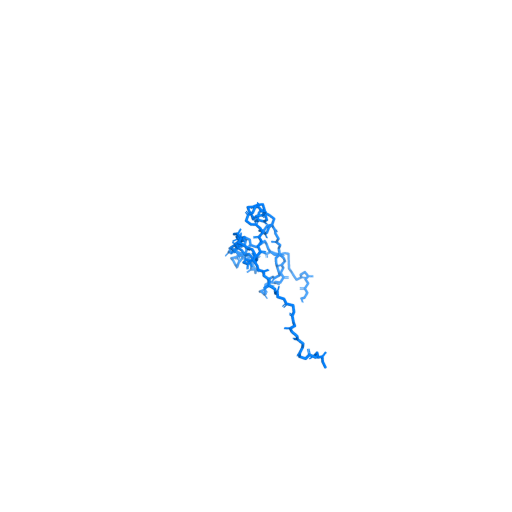 ? 5.606 -0.540 0.140 1.00 0.00 58 LEU A CA 12
ATOM 12696 C C . LEU A 1 58 ? 5.828 -2.045 0.031 1.00 0.00 58 LEU A C 12
ATOM 12697 O O . LEU A 1 58 ? 6.813 -2.577 0.543 1.00 0.00 58 LEU A O 12
ATOM 12713 N N . LYS A 1 59 ? 4.906 -2.726 -0.641 1.00 0.00 59 LYS A N 12
ATOM 12714 C CA . LYS A 1 59 ? 5.001 -4.170 -0.821 1.00 0.00 59 LYS A CA 12
ATOM 12715 C C . LYS A 1 59 ? 6.195 -4.531 -1.699 1.00 0.00 59 LYS A C 12
ATOM 12716 O O . LYS A 1 59 ? 6.984 -5.415 -1.361 1.00 0.00 59 LYS A O 12
ATOM 12735 N N . THR A 1 60 ? 6.324 -3.841 -2.828 1.00 0.00 60 THR A N 12
ATOM 12736 C CA . THR A 1 60 ? 7.422 -4.088 -3.755 1.00 0.00 60 THR A CA 12
ATOM 12737 C C . THR A 1 60 ? 8.366 -2.894 -3.820 1.00 0.00 60 THR A C 12
ATOM 12738 O O . THR A 1 60 ? 9.160 -2.767 -4.753 1.00 0.00 60 THR A O 12
ATOM 12749 N N . HIS A 1 61 ? 8.276 -2.019 -2.823 1.00 0.00 61 HIS A N 12
ATOM 12750 C CA . HIS A 1 61 ? 9.125 -0.834 -2.767 1.00 0.00 61 HIS A CA 12
ATOM 12751 C C . HIS A 1 61 ? 10.565 -1.212 -2.436 1.00 0.00 61 HIS A C 12
ATOM 12752 O O . HIS A 1 61 ? 11.518 -0.691 -3.015 1.00 0.00 61 HIS A O 12
ATOM 12766 N N . PRO A 1 62 ? 10.729 -2.140 -1.481 1.00 0.00 62 PRO A N 12
ATOM 12767 C CA . PRO A 1 62 ? 12.050 -2.608 -1.052 1.00 0.00 62 PRO A CA 12
ATOM 12768 C C . PRO A 1 62 ? 12.951 -2.964 -2.230 1.00 0.00 62 PRO A C 12
ATOM 12769 O O . PRO A 1 62 ? 14.174 -2.865 -2.139 1.00 0.00 62 PRO A O 12
ATOM 12780 N N . GLU A 1 63 ? 12.337 -3.378 -3.334 1.00 0.00 63 GLU A N 12
ATOM 12781 C CA . GLU A 1 63 ? 13.085 -3.749 -4.529 1.00 0.00 63 GLU A CA 12
ATOM 12782 C C . GLU A 1 63 ? 13.524 -2.509 -5.303 1.00 0.00 63 GLU A C 12
ATOM 12783 O O . GLU A 1 63 ? 14.683 -2.389 -5.700 1.00 0.00 63 GLU A O 12
ATOM 12795 N N . VAL A 1 64 ? 12.588 -1.589 -5.514 1.00 0.00 64 VAL A N 12
ATOM 12796 C CA . VAL A 1 64 ? 12.877 -0.357 -6.239 1.00 0.00 64 VAL A CA 12
ATOM 12797 C C . VAL A 1 64 ? 13.578 0.657 -5.343 1.00 0.00 64 VAL A C 12
ATOM 12798 O O . VAL A 1 64 ? 14.054 1.692 -5.811 1.00 0.00 64 VAL A O 12
ATOM 12811 N N . CYS A 1 65 ? 13.637 0.354 -4.050 1.00 0.00 65 CYS A N 12
ATOM 12812 C CA . CYS A 1 65 ? 14.280 1.239 -3.086 1.00 0.00 65 CYS A CA 12
ATOM 12813 C C . CYS A 1 65 ? 15.799 1.112 -3.158 1.00 0.00 65 CYS A C 12
ATOM 12814 O O . CYS A 1 65 ? 16.328 0.055 -3.501 1.00 0.00 65 CYS A O 12
ATOM 12821 N N . GLY A 1 66 ? 16.495 2.197 -2.833 1.00 0.00 66 GLY A N 12
ATOM 12822 C CA . GLY A 1 66 ? 17.946 2.186 -2.867 1.00 0.00 66 GLY A CA 12
ATOM 12823 C C . GLY A 1 66 ? 18.490 1.652 -4.177 1.00 0.00 66 GLY A C 12
ATOM 12824 O O . GLY A 1 66 ? 19.488 0.930 -4.194 1.00 0.00 66 GLY A O 12
ATOM 12828 N N . ARG A 1 67 ? 17.834 2.006 -5.277 1.00 0.00 67 ARG A N 12
ATOM 12829 C CA . ARG A 1 67 ? 18.257 1.556 -6.597 1.00 0.00 67 ARG A CA 12
ATOM 12830 C C . ARG A 1 67 ? 19.229 2.551 -7.226 1.00 0.00 67 ARG A C 12
ATOM 12831 O O . ARG A 1 67 ? 20.344 2.190 -7.602 1.00 0.00 67 ARG A O 12
ATOM 12852 N N . GLU A 1 68 ? 18.796 3.803 -7.337 1.00 0.00 68 GLU A N 12
ATOM 12853 C CA . GLU A 1 68 ? 19.627 4.848 -7.921 1.00 0.00 68 GLU A CA 12
ATOM 12854 C C . GLU A 1 68 ? 20.544 5.466 -6.870 1.00 0.00 68 GLU A C 12
ATOM 12855 O O . GLU A 1 68 ? 21.767 5.380 -6.969 1.00 0.00 68 GLU A O 12
ATOM 12867 N N . GLY A 1 69 ? 19.942 6.091 -5.862 1.00 0.00 69 GLY A N 12
ATOM 12868 C CA . GLY A 1 69 ? 20.719 6.715 -4.806 1.00 0.00 69 GLY A CA 12
ATOM 12869 C C . GLY A 1 69 ? 21.152 8.124 -5.160 1.00 0.00 69 GLY A C 12
ATOM 12870 O O . GLY A 1 69 ? 20.996 9.047 -4.361 1.00 0.00 69 GLY A O 12
ATOM 12874 N N . SER A 1 70 ? 21.698 8.289 -6.361 1.00 0.00 70 SER A N 12
ATOM 12875 C CA . SER A 1 70 ? 22.160 9.595 -6.817 1.00 0.00 70 SER A CA 12
ATOM 12876 C C . SER A 1 70 ? 20.981 10.531 -7.067 1.00 0.00 70 SER A C 12
ATOM 12877 O O . SER A 1 70 ? 20.913 11.625 -6.507 1.00 0.00 70 SER A O 12
ATOM 12885 N N . GLY A 1 71 ? 20.054 10.092 -7.913 1.00 0.00 71 GLY A N 12
ATOM 12886 C CA . GLY A 1 71 ? 18.891 10.902 -8.224 1.00 0.00 71 GLY A CA 12
ATOM 12887 C C . GLY A 1 71 ? 18.363 11.647 -7.013 1.00 0.00 71 GLY A C 12
ATOM 12888 O O . GLY A 1 71 ? 17.815 11.054 -6.083 1.00 0.00 71 GLY A O 12
ATOM 12892 N N . PRO A 1 72 ? 18.527 12.978 -7.014 1.00 0.00 72 PRO A N 12
ATOM 12893 C CA . PRO A 1 72 ? 18.070 13.833 -5.914 1.00 0.00 72 PRO A CA 12
ATOM 12894 C C . PRO A 1 72 ? 16.550 13.922 -5.843 1.00 0.00 72 PRO A C 12
ATOM 12895 O O . PRO A 1 72 ? 15.877 14.048 -6.866 1.00 0.00 72 PRO A O 12
ATOM 12906 N N . SER A 1 73 ? 16.014 13.857 -4.628 1.00 0.00 73 SER A N 12
ATOM 12907 C CA . SER A 1 73 ? 14.572 13.927 -4.423 1.00 0.00 73 SER A CA 12
ATOM 12908 C C . SER A 1 73 ? 14.146 15.342 -4.043 1.00 0.00 73 SER A C 12
ATOM 12909 O O . SER A 1 73 ? 13.010 15.568 -3.626 1.00 0.00 73 SER A O 12
ATOM 12917 N N . SER A 1 74 ? 15.066 16.290 -4.190 1.00 0.00 74 SER A N 12
ATOM 12918 C CA . SER A 1 74 ? 14.788 17.682 -3.859 1.00 0.00 74 SER A CA 12
ATOM 12919 C C . SER A 1 74 ? 14.542 18.503 -5.122 1.00 0.00 74 SER A C 12
ATOM 12920 O O . SER A 1 74 ? 15.457 18.739 -5.910 1.00 0.00 74 SER A O 12
ATOM 12928 N N . GLY A 1 75 ? 13.298 18.935 -5.307 1.00 0.00 75 GLY A N 12
ATOM 12929 C CA . GLY A 1 75 ? 12.953 19.723 -6.475 1.00 0.00 75 GLY A CA 12
ATOM 12930 C C . GLY A 1 75 ? 11.542 19.456 -6.959 1.00 0.00 75 GLY A C 12
ATOM 12931 O O . GLY A 1 75 ? 10.993 20.280 -7.689 1.00 0.00 75 GLY A O 12
ATOM 12937 N N . GLY A 1 1 ? -13.512 3.476 36.696 1.00 0.00 1 GLY A N 13
ATOM 12938 C CA . GLY A 1 1 ? -12.858 3.066 35.466 1.00 0.00 1 GLY A CA 13
ATOM 12939 C C . GLY A 1 1 ? -13.662 2.036 34.698 1.00 0.00 1 GLY A C 13
ATOM 12940 O O . GLY A 1 1 ? -13.303 0.859 34.661 1.00 0.00 1 GLY A O 13
ATOM 12944 N N . SER A 1 2 ? -14.754 2.479 34.083 1.00 0.00 2 SER A N 13
ATOM 12945 C CA . SER A 1 2 ? -15.615 1.586 33.316 1.00 0.00 2 SER A CA 13
ATOM 12946 C C . SER A 1 2 ? -15.024 1.315 31.936 1.00 0.00 2 SER A C 13
ATOM 12947 O O . SER A 1 2 ? -14.297 2.142 31.386 1.00 0.00 2 SER A O 13
ATOM 12955 N N . SER A 1 3 ? -15.341 0.149 31.382 1.00 0.00 3 SER A N 13
ATOM 12956 C CA . SER A 1 3 ? -14.839 -0.235 30.067 1.00 0.00 3 SER A CA 13
ATOM 12957 C C . SER A 1 3 ? -15.936 -0.898 29.239 1.00 0.00 3 SER A C 13
ATOM 12958 O O . SER A 1 3 ? -17.027 -1.170 29.738 1.00 0.00 3 SER A O 13
ATOM 12966 N N . GLY A 1 4 ? -15.636 -1.155 27.970 1.00 0.00 4 GLY A N 13
ATOM 12967 C CA . GLY A 1 4 ? -16.606 -1.784 27.092 1.00 0.00 4 GLY A CA 13
ATOM 12968 C C . GLY A 1 4 ? -15.968 -2.778 26.141 1.00 0.00 4 GLY A C 13
ATOM 12969 O O . GLY A 1 4 ? -15.171 -3.619 26.555 1.00 0.00 4 GLY A O 13
ATOM 12973 N N . SER A 1 5 ? -16.321 -2.682 24.863 1.00 0.00 5 SER A N 13
ATOM 12974 C CA . SER A 1 5 ? -15.782 -3.584 23.852 1.00 0.00 5 SER A CA 13
ATOM 12975 C C . SER A 1 5 ? -16.183 -5.027 24.141 1.00 0.00 5 SER A C 13
ATOM 12976 O O . SER A 1 5 ? -15.379 -5.948 23.997 1.00 0.00 5 SER A O 13
ATOM 12984 N N . SER A 1 6 ? -17.433 -5.216 24.551 1.00 0.00 6 SER A N 13
ATOM 12985 C CA . SER A 1 6 ? -17.942 -6.546 24.865 1.00 0.00 6 SER A CA 13
ATOM 12986 C C . SER A 1 6 ? -18.147 -7.364 23.593 1.00 0.00 6 SER A C 13
ATOM 12987 O O . SER A 1 6 ? -18.135 -6.825 22.487 1.00 0.00 6 SER A O 13
ATOM 12995 N N . GLY A 1 7 ? -18.335 -8.669 23.760 1.00 0.00 7 GLY A N 13
ATOM 12996 C CA . GLY A 1 7 ? -18.540 -9.541 22.618 1.00 0.00 7 GLY A CA 13
ATOM 12997 C C . GLY A 1 7 ? -19.559 -10.629 22.895 1.00 0.00 7 GLY A C 13
ATOM 12998 O O . GLY A 1 7 ? -19.829 -10.958 24.050 1.00 0.00 7 GLY A O 13
ATOM 13002 N N . HIS A 1 8 ? -20.129 -11.188 21.832 1.00 0.00 8 HIS A N 13
ATOM 13003 C CA . HIS A 1 8 ? -21.126 -12.244 21.966 1.00 0.00 8 HIS A CA 13
ATOM 13004 C C . HIS A 1 8 ? -20.868 -13.365 20.963 1.00 0.00 8 HIS A C 13
ATOM 13005 O O . HIS A 1 8 ? -20.486 -13.112 19.821 1.00 0.00 8 HIS A O 13
ATOM 13019 N N . GLU A 1 9 ? -21.078 -14.603 21.399 1.00 0.00 9 GLU A N 13
ATOM 13020 C CA . GLU A 1 9 ? -20.866 -15.761 20.539 1.00 0.00 9 GLU A CA 13
ATOM 13021 C C . GLU A 1 9 ? -22.101 -16.039 19.687 1.00 0.00 9 GLU A C 13
ATOM 13022 O O . GLU A 1 9 ? -21.992 -16.329 18.496 1.00 0.00 9 GLU A O 13
ATOM 13034 N N . GLU A 1 10 ? -23.273 -15.949 20.307 1.00 0.00 10 GLU A N 13
ATOM 13035 C CA . GLU A 1 10 ? -24.528 -16.192 19.605 1.00 0.00 10 GLU A CA 13
ATOM 13036 C C . GLU A 1 10 ? -24.546 -15.474 18.258 1.00 0.00 10 GLU A C 13
ATOM 13037 O O . GLU A 1 10 ? -24.977 -16.034 17.249 1.00 0.00 10 GLU A O 13
ATOM 13049 N N . THR A 1 11 ? -24.076 -14.231 18.250 1.00 0.00 11 THR A N 13
ATOM 13050 C CA . THR A 1 11 ? -24.039 -13.436 17.029 1.00 0.00 11 THR A CA 13
ATOM 13051 C C . THR A 1 11 ? -23.080 -14.038 16.010 1.00 0.00 11 THR A C 13
ATOM 13052 O O . THR A 1 11 ? -21.929 -14.336 16.328 1.00 0.00 11 THR A O 13
ATOM 13063 N N . GLU A 1 12 ? -23.560 -14.213 14.783 1.00 0.00 12 GLU A N 13
ATOM 13064 C CA . GLU A 1 12 ? -22.743 -14.780 13.716 1.00 0.00 12 GLU A CA 13
ATOM 13065 C C . GLU A 1 12 ? -22.575 -13.784 12.572 1.00 0.00 12 GLU A C 13
ATOM 13066 O O . GLU A 1 12 ? -23.541 -13.433 11.894 1.00 0.00 12 GLU A O 13
ATOM 13078 N N . CYS A 1 13 ? -21.342 -13.334 12.365 1.00 0.00 13 CYS A N 13
ATOM 13079 C CA . CYS A 1 13 ? -21.046 -12.378 11.304 1.00 0.00 13 CYS A CA 13
ATOM 13080 C C . CYS A 1 13 ? -21.077 -13.055 9.937 1.00 0.00 13 CYS A C 13
ATOM 13081 O O . CYS A 1 13 ? -20.501 -14.123 9.733 1.00 0.00 13 CYS A O 13
ATOM 13089 N N . PRO A 1 14 ? -21.767 -12.420 8.978 1.00 0.00 14 PRO A N 13
ATOM 13090 C CA . PRO A 1 14 ? -21.891 -12.944 7.614 1.00 0.00 14 PRO A CA 13
ATOM 13091 C C . PRO A 1 14 ? -20.575 -12.880 6.847 1.00 0.00 14 PRO A C 13
ATOM 13092 O O . PRO A 1 14 ? -19.619 -12.241 7.287 1.00 0.00 14 PRO A O 13
ATOM 13103 N N . LEU A 1 15 ? -20.533 -13.544 5.697 1.00 0.00 15 LEU A N 13
ATOM 13104 C CA . LEU A 1 15 ? -19.333 -13.562 4.867 1.00 0.00 15 LEU A CA 13
ATOM 13105 C C . LEU A 1 15 ? -19.455 -12.573 3.713 1.00 0.00 15 LEU A C 13
ATOM 13106 O O . LEU A 1 15 ? -18.685 -12.625 2.754 1.00 0.00 15 LEU A O 13
ATOM 13122 N N . ARG A 1 16 ? -20.426 -11.671 3.813 1.00 0.00 16 ARG A N 13
ATOM 13123 C CA . ARG A 1 16 ? -20.648 -10.669 2.777 1.00 0.00 16 ARG A CA 13
ATOM 13124 C C . ARG A 1 16 ? -19.740 -9.461 2.986 1.00 0.00 16 ARG A C 13
ATOM 13125 O O . ARG A 1 16 ? -19.952 -8.402 2.395 1.00 0.00 16 ARG A O 13
ATOM 13146 N N . LEU A 1 17 ? -18.727 -9.628 3.830 1.00 0.00 17 LEU A N 13
ATOM 13147 C CA . LEU A 1 17 ? -17.786 -8.551 4.117 1.00 0.00 17 LEU A CA 13
ATOM 13148 C C . LEU A 1 17 ? -16.438 -8.815 3.454 1.00 0.00 17 LEU A C 13
ATOM 13149 O O . LEU A 1 17 ? -16.035 -9.964 3.279 1.00 0.00 17 LEU A O 13
ATOM 13165 N N . ALA A 1 18 ? -15.745 -7.742 3.087 1.00 0.00 18 ALA A N 13
ATOM 13166 C CA . ALA A 1 18 ? -14.440 -7.857 2.447 1.00 0.00 18 ALA A CA 13
ATOM 13167 C C . ALA A 1 18 ? -13.341 -7.281 3.333 1.00 0.00 18 ALA A C 13
ATOM 13168 O O . ALA A 1 18 ? -13.549 -6.288 4.031 1.00 0.00 18 ALA A O 13
ATOM 13175 N N . VAL A 1 19 ? -12.170 -7.910 3.301 1.00 0.00 19 VAL A N 13
ATOM 13176 C CA . VAL A 1 19 ? -11.038 -7.459 4.100 1.00 0.00 19 VAL A CA 13
ATOM 13177 C C . VAL A 1 19 ? -9.915 -6.930 3.214 1.00 0.00 19 VAL A C 13
ATOM 13178 O O . VAL A 1 19 ? -9.589 -7.524 2.187 1.00 0.00 19 VAL A O 13
ATOM 13191 N N . CYS A 1 20 ? -9.327 -5.810 3.620 1.00 0.00 20 CYS A N 13
ATOM 13192 C CA . CYS A 1 20 ? -8.240 -5.199 2.864 1.00 0.00 20 CYS A CA 13
ATOM 13193 C C . CYS A 1 20 ? -6.969 -6.037 2.966 1.00 0.00 20 CYS A C 13
ATOM 13194 O O . CYS A 1 20 ? -6.830 -6.864 3.866 1.00 0.00 20 CYS A O 13
ATOM 13201 N N . GLN A 1 21 ? -6.045 -5.816 2.037 1.00 0.00 21 GLN A N 13
ATOM 13202 C CA . GLN A 1 21 ? -4.786 -6.550 2.022 1.00 0.00 21 GLN A CA 13
ATOM 13203 C C . GLN A 1 21 ? -3.651 -5.697 2.577 1.00 0.00 21 GLN A C 13
ATOM 13204 O O . GLN A 1 21 ? -2.615 -6.217 2.993 1.00 0.00 21 GLN A O 13
ATOM 13218 N N . HIS A 1 22 ? -3.853 -4.383 2.582 1.00 0.00 22 HIS A N 13
ATOM 13219 C CA . HIS A 1 22 ? -2.846 -3.456 3.087 1.00 0.00 22 HIS A CA 13
ATOM 13220 C C . HIS A 1 22 ? -2.979 -3.279 4.596 1.00 0.00 22 HIS A C 13
ATOM 13221 O O . HIS A 1 22 ? -2.041 -3.546 5.349 1.00 0.00 22 HIS A O 13
ATOM 13235 N N . CYS A 1 23 ? -4.150 -2.826 5.033 1.00 0.00 23 CYS A N 13
ATOM 13236 C CA . CYS A 1 23 ? -4.406 -2.611 6.452 1.00 0.00 23 CYS A CA 13
ATOM 13237 C C . CYS A 1 23 ? -4.893 -3.896 7.117 1.00 0.00 23 CYS A C 13
ATOM 13238 O O . CYS A 1 23 ? -4.698 -4.098 8.316 1.00 0.00 23 CYS A O 13
ATOM 13245 N N . ASP A 1 24 ? -5.526 -4.759 6.331 1.00 0.00 24 ASP A N 13
ATOM 13246 C CA . ASP A 1 24 ? -6.039 -6.024 6.842 1.00 0.00 24 ASP A CA 13
ATOM 13247 C C . ASP A 1 24 ? -7.132 -5.788 7.880 1.00 0.00 24 ASP A C 13
ATOM 13248 O O . ASP A 1 24 ? -7.129 -6.397 8.950 1.00 0.00 24 ASP A O 13
ATOM 13257 N N . LEU A 1 25 ? -8.065 -4.898 7.557 1.00 0.00 25 LEU A N 13
ATOM 13258 C CA . LEU A 1 25 ? -9.164 -4.580 8.462 1.00 0.00 25 LEU A CA 13
ATOM 13259 C C . LEU A 1 25 ? -10.499 -5.029 7.876 1.00 0.00 25 LEU A C 13
ATOM 13260 O O . LEU A 1 25 ? -10.640 -5.165 6.662 1.00 0.00 25 LEU A O 13
ATOM 13276 N N . GLU A 1 26 ? -11.475 -5.257 8.749 1.00 0.00 26 GLU A N 13
ATOM 13277 C CA . GLU A 1 26 ? -12.799 -5.689 8.318 1.00 0.00 26 GLU A CA 13
ATOM 13278 C C . GLU A 1 26 ? -13.621 -4.506 7.815 1.00 0.00 26 GLU A C 13
ATOM 13279 O O . GLU A 1 26 ? -13.861 -3.545 8.548 1.00 0.00 26 GLU A O 13
ATOM 13291 N N . LEU A 1 27 ? -14.050 -4.582 6.560 1.00 0.00 27 LEU A N 13
ATOM 13292 C CA . LEU A 1 27 ? -14.846 -3.518 5.957 1.00 0.00 27 LEU A CA 13
ATOM 13293 C C . LEU A 1 27 ? -15.848 -4.086 4.958 1.00 0.00 27 LEU A C 13
ATOM 13294 O O . LEU A 1 27 ? -15.706 -5.218 4.497 1.00 0.00 27 LEU A O 13
ATOM 13310 N N . SER A 1 28 ? -16.861 -3.292 4.627 1.00 0.00 28 SER A N 13
ATOM 13311 C CA . SER A 1 28 ? -17.889 -3.716 3.683 1.00 0.00 28 SER A CA 13
ATOM 13312 C C . SER A 1 28 ? -17.314 -3.846 2.276 1.00 0.00 28 SER A C 13
ATOM 13313 O O . SER A 1 28 ? -16.528 -3.006 1.835 1.00 0.00 28 SER A O 13
ATOM 13321 N N . ILE A 1 29 ? -17.712 -4.903 1.576 1.00 0.00 29 ILE A N 13
ATOM 13322 C CA . ILE A 1 29 ? -17.237 -5.142 0.219 1.00 0.00 29 ILE A CA 13
ATOM 13323 C C . ILE A 1 29 ? -17.633 -4.000 -0.711 1.00 0.00 29 ILE A C 13
ATOM 13324 O O . ILE A 1 29 ? -17.027 -3.806 -1.766 1.00 0.00 29 ILE A O 13
ATOM 13340 N N . LEU A 1 30 ? -18.650 -3.245 -0.312 1.00 0.00 30 LEU A N 13
ATOM 13341 C CA . LEU A 1 30 ? -19.126 -2.120 -1.109 1.00 0.00 30 LEU A CA 13
ATOM 13342 C C . LEU A 1 30 ? -18.214 -0.909 -0.940 1.00 0.00 30 LEU A C 13
ATOM 13343 O O . LEU A 1 30 ? -17.980 -0.157 -1.887 1.00 0.00 30 LEU A O 13
ATOM 13359 N N . LYS A 1 31 ? -17.700 -0.726 0.271 1.00 0.00 31 LYS A N 13
ATOM 13360 C CA . LYS A 1 31 ? -16.810 0.391 0.565 1.00 0.00 31 LYS A CA 13
ATOM 13361 C C . LYS A 1 31 ? -15.377 0.067 0.155 1.00 0.00 31 LYS A C 13
ATOM 13362 O O . LYS A 1 31 ? -14.679 0.906 -0.416 1.00 0.00 31 LYS A O 13
ATOM 13381 N N . LEU A 1 32 ? -14.944 -1.155 0.447 1.00 0.00 32 LEU A N 13
ATOM 13382 C CA . LEU A 1 32 ? -13.594 -1.590 0.107 1.00 0.00 32 LEU A CA 13
ATOM 13383 C C . LEU A 1 32 ? -13.130 -0.955 -1.200 1.00 0.00 32 LEU A C 13
ATOM 13384 O O . LEU A 1 32 ? -12.086 -0.304 -1.251 1.00 0.00 32 LEU A O 13
ATOM 13400 N N . LYS A 1 33 ? -13.914 -1.146 -2.256 1.00 0.00 33 LYS A N 13
ATOM 13401 C CA . LYS A 1 33 ? -13.587 -0.590 -3.563 1.00 0.00 33 LYS A CA 13
ATOM 13402 C C . LYS A 1 33 ? -13.042 0.828 -3.430 1.00 0.00 33 LYS A C 13
ATOM 13403 O O . LYS A 1 33 ? -12.021 1.169 -4.027 1.00 0.00 33 LYS A O 13
ATOM 13422 N N . GLU A 1 34 ? -13.729 1.650 -2.643 1.00 0.00 34 GLU A N 13
ATOM 13423 C CA . GLU A 1 34 ? -13.312 3.031 -2.432 1.00 0.00 34 GLU A CA 13
ATOM 13424 C C . GLU A 1 34 ? -12.200 3.111 -1.390 1.00 0.00 34 GLU A C 13
ATOM 13425 O O . GLU A 1 34 ? -11.156 3.722 -1.625 1.00 0.00 34 GLU A O 13
ATOM 13437 N N . HIS A 1 35 ? -12.430 2.489 -0.238 1.00 0.00 35 HIS A N 13
ATOM 13438 C CA . HIS A 1 35 ? -11.448 2.489 0.840 1.00 0.00 35 HIS A CA 13
ATOM 13439 C C . HIS A 1 35 ? -10.074 2.075 0.323 1.00 0.00 35 HIS A C 13
ATOM 13440 O O . HIS A 1 35 ? -9.129 2.863 0.347 1.00 0.00 35 HIS A O 13
ATOM 13454 N N . GLU A 1 36 ? -9.971 0.834 -0.142 1.00 0.00 36 GLU A N 13
ATOM 13455 C CA . GLU A 1 36 ? -8.712 0.316 -0.663 1.00 0.00 36 GLU A CA 13
ATOM 13456 C C . GLU A 1 36 ? -7.971 1.386 -1.460 1.00 0.00 36 GLU A C 13
ATOM 13457 O O . GLU A 1 36 ? -6.791 1.646 -1.223 1.00 0.00 36 GLU A O 13
ATOM 13469 N N . ASP A 1 37 ? -8.672 2.002 -2.405 1.00 0.00 37 ASP A N 13
ATOM 13470 C CA . ASP A 1 37 ? -8.083 3.044 -3.238 1.00 0.00 37 ASP A CA 13
ATOM 13471 C C . ASP A 1 37 ? -7.305 4.044 -2.387 1.00 0.00 37 ASP A C 13
ATOM 13472 O O . ASP A 1 37 ? -6.221 4.486 -2.766 1.00 0.00 37 ASP A O 13
ATOM 13481 N N . TYR A 1 38 ? -7.867 4.397 -1.237 1.00 0.00 38 TYR A N 13
ATOM 13482 C CA . TYR A 1 38 ? -7.229 5.348 -0.334 1.00 0.00 38 TYR A CA 13
ATOM 13483 C C . TYR A 1 38 ? -6.133 4.671 0.483 1.00 0.00 38 TYR A C 13
ATOM 13484 O O . TYR A 1 38 ? -5.031 5.202 0.627 1.00 0.00 38 TYR A O 13
ATOM 13502 N N . CYS A 1 39 ? -6.443 3.494 1.016 1.00 0.00 39 CYS A N 13
ATOM 13503 C CA . CYS A 1 39 ? -5.486 2.742 1.819 1.00 0.00 39 CYS A CA 13
ATOM 13504 C C . CYS A 1 39 ? -4.082 2.846 1.232 1.00 0.00 39 CYS A C 13
ATOM 13505 O O . CYS A 1 39 ? -3.102 2.999 1.961 1.00 0.00 39 CYS A O 13
ATOM 13512 N N . GLY A 1 40 ? -3.992 2.763 -0.092 1.00 0.00 40 GLY A N 13
ATOM 13513 C CA . GLY A 1 40 ? -2.704 2.851 -0.756 1.00 0.00 40 GLY A CA 13
ATOM 13514 C C . GLY A 1 40 ? -2.343 4.273 -1.134 1.00 0.00 40 GLY A C 13
ATOM 13515 O O . GLY A 1 40 ? -1.317 4.796 -0.700 1.00 0.00 40 GLY A O 13
ATOM 13519 N N . ALA A 1 41 ? -3.186 4.900 -1.948 1.00 0.00 41 ALA A N 13
ATOM 13520 C CA . ALA A 1 41 ? -2.950 6.270 -2.385 1.00 0.00 41 ALA A CA 13
ATOM 13521 C C . ALA A 1 41 ? -2.396 7.121 -1.248 1.00 0.00 41 ALA A C 13
ATOM 13522 O O . ALA A 1 41 ? -1.597 8.030 -1.472 1.00 0.00 41 ALA A O 13
ATOM 13529 N N . ARG A 1 42 ? -2.826 6.821 -0.026 1.00 0.00 42 ARG A N 13
ATOM 13530 C CA . ARG A 1 42 ? -2.374 7.560 1.146 1.00 0.00 42 ARG A CA 13
ATOM 13531 C C . ARG A 1 42 ? -0.851 7.567 1.231 1.00 0.00 42 ARG A C 13
ATOM 13532 O O . ARG A 1 42 ? -0.168 6.980 0.390 1.00 0.00 42 ARG A O 13
ATOM 13553 N N . THR A 1 43 ? -0.323 8.236 2.251 1.00 0.00 43 THR A N 13
ATOM 13554 C CA . THR A 1 43 ? 1.119 8.321 2.445 1.00 0.00 43 THR A CA 13
ATOM 13555 C C . THR A 1 43 ? 1.492 8.100 3.907 1.00 0.00 43 THR A C 13
ATOM 13556 O O . THR A 1 43 ? 0.799 8.567 4.810 1.00 0.00 43 THR A O 13
ATOM 13567 N N . GLU A 1 44 ? 2.590 7.384 4.131 1.00 0.00 44 GLU A N 13
ATOM 13568 C CA . GLU A 1 44 ? 3.053 7.102 5.485 1.00 0.00 44 GLU A CA 13
ATOM 13569 C C . GLU A 1 44 ? 4.485 7.590 5.683 1.00 0.00 44 GLU A C 13
ATOM 13570 O O . GLU A 1 44 ? 5.263 7.671 4.731 1.00 0.00 44 GLU A O 13
ATOM 13582 N N . LEU A 1 45 ? 4.826 7.915 6.925 1.00 0.00 45 LEU A N 13
ATOM 13583 C CA . LEU A 1 45 ? 6.165 8.396 7.249 1.00 0.00 45 LEU A CA 13
ATOM 13584 C C . LEU A 1 45 ? 7.100 7.233 7.563 1.00 0.00 45 LEU A C 13
ATOM 13585 O O . LEU A 1 45 ? 6.918 6.525 8.555 1.00 0.00 45 LEU A O 13
ATOM 13601 N N . CYS A 1 46 ? 8.104 7.041 6.714 1.00 0.00 46 CYS A N 13
ATOM 13602 C CA . CYS A 1 46 ? 9.070 5.966 6.900 1.00 0.00 46 CYS A CA 13
ATOM 13603 C C . CYS A 1 46 ? 10.003 6.269 8.069 1.00 0.00 46 CYS A C 13
ATOM 13604 O O . CYS A 1 46 ? 10.229 7.429 8.412 1.00 0.00 46 CYS A O 13
ATOM 13611 N N . GLY A 1 47 ? 10.542 5.217 8.678 1.00 0.00 47 GLY A N 13
ATOM 13612 C CA . GLY A 1 47 ? 11.444 5.391 9.801 1.00 0.00 47 GLY A CA 13
ATOM 13613 C C . GLY A 1 47 ? 12.902 5.329 9.389 1.00 0.00 47 GLY A C 13
ATOM 13614 O O . GLY A 1 47 ? 13.768 5.888 10.061 1.00 0.00 47 GLY A O 13
ATOM 13618 N N . ASN A 1 48 ? 13.174 4.645 8.283 1.00 0.00 48 ASN A N 13
ATOM 13619 C CA . ASN A 1 48 ? 14.537 4.509 7.784 1.00 0.00 48 ASN A CA 13
ATOM 13620 C C . ASN A 1 48 ? 14.998 5.794 7.103 1.00 0.00 48 ASN A C 13
ATOM 13621 O O . ASN A 1 48 ? 15.914 6.467 7.577 1.00 0.00 48 ASN A O 13
ATOM 13632 N N . CYS A 1 49 ? 14.356 6.131 5.990 1.00 0.00 49 CYS A N 13
ATOM 13633 C CA . CYS A 1 49 ? 14.698 7.335 5.243 1.00 0.00 49 CYS A CA 13
ATOM 13634 C C . CYS A 1 49 ? 14.035 8.564 5.858 1.00 0.00 49 CYS A C 13
ATOM 13635 O O . CYS A 1 49 ? 14.695 9.562 6.142 1.00 0.00 49 CYS A O 13
ATOM 13642 N N . GLY A 1 50 ? 12.723 8.482 6.062 1.00 0.00 50 GLY A N 13
ATOM 13643 C CA . GLY A 1 50 ? 11.992 9.593 6.643 1.00 0.00 50 GLY A CA 13
ATOM 13644 C C . GLY A 1 50 ? 11.250 10.406 5.601 1.00 0.00 50 GLY A C 13
ATOM 13645 O O . GLY A 1 50 ? 11.207 11.634 5.677 1.00 0.00 50 GLY A O 13
ATOM 13649 N N . ARG A 1 51 ? 10.665 9.720 4.624 1.00 0.00 51 ARG A N 13
ATOM 13650 C CA . ARG A 1 51 ? 9.924 10.387 3.560 1.00 0.00 51 ARG A CA 13
ATOM 13651 C C . ARG A 1 51 ? 8.515 9.814 3.437 1.00 0.00 51 ARG A C 13
ATOM 13652 O O . ARG A 1 51 ? 8.235 8.719 3.924 1.00 0.00 51 ARG A O 13
ATOM 13673 N N . ASN A 1 52 ? 7.632 10.562 2.784 1.00 0.00 52 ASN A N 13
ATOM 13674 C CA . ASN A 1 52 ? 6.252 10.129 2.598 1.00 0.00 52 ASN A CA 13
ATOM 13675 C C . ASN A 1 52 ? 6.149 9.111 1.466 1.00 0.00 52 ASN A C 13
ATOM 13676 O O . ASN A 1 52 ? 6.327 9.448 0.295 1.00 0.00 52 ASN A O 13
ATOM 13687 N N . VAL A 1 53 ? 5.860 7.864 1.823 1.00 0.00 53 VAL A N 13
ATOM 13688 C CA . VAL A 1 53 ? 5.732 6.797 0.838 1.00 0.00 53 VAL A CA 13
ATOM 13689 C C . VAL A 1 53 ? 4.342 6.171 0.884 1.00 0.00 53 VAL A C 13
ATOM 13690 O O . VAL A 1 53 ? 3.808 5.898 1.960 1.00 0.00 53 VAL A O 13
ATOM 13703 N N . LEU A 1 54 ? 3.762 5.945 -0.289 1.00 0.00 54 LEU A N 13
ATOM 13704 C CA . LEU A 1 54 ? 2.434 5.350 -0.384 1.00 0.00 54 LEU A CA 13
ATOM 13705 C C . LEU A 1 54 ? 2.411 3.963 0.252 1.00 0.00 54 LEU A C 13
ATOM 13706 O O . LEU A 1 54 ? 3.379 3.209 0.156 1.00 0.00 54 LEU A O 13
ATOM 13722 N N . VAL A 1 55 ? 1.299 3.633 0.901 1.00 0.00 55 VAL A N 13
ATOM 13723 C CA . VAL A 1 55 ? 1.149 2.336 1.550 1.00 0.00 55 VAL A CA 13
ATOM 13724 C C . VAL A 1 55 ? 1.232 1.201 0.535 1.00 0.00 55 VAL A C 13
ATOM 13725 O O . VAL A 1 55 ? 1.969 0.234 0.729 1.00 0.00 55 VAL A O 13
ATOM 13738 N N . LYS A 1 56 ? 0.472 1.326 -0.547 1.00 0.00 56 LYS A N 13
ATOM 13739 C CA . LYS A 1 56 ? 0.460 0.311 -1.595 1.00 0.00 56 LYS A CA 13
ATOM 13740 C C . LYS A 1 56 ? 1.861 0.098 -2.162 1.00 0.00 56 LYS A C 13
ATOM 13741 O O . LYS A 1 56 ? 2.182 -0.982 -2.658 1.00 0.00 56 LYS A O 13
ATOM 13760 N N . ASP A 1 57 ? 2.689 1.133 -2.083 1.00 0.00 57 ASP A N 13
ATOM 13761 C CA . ASP A 1 57 ? 4.056 1.058 -2.586 1.00 0.00 57 ASP A CA 13
ATOM 13762 C C . ASP A 1 57 ? 5.017 0.618 -1.485 1.00 0.00 57 ASP A C 13
ATOM 13763 O O . ASP A 1 57 ? 6.042 -0.009 -1.755 1.00 0.00 57 ASP A O 13
ATOM 13772 N N . LEU A 1 58 ? 4.679 0.951 -0.244 1.00 0.00 58 LEU A N 13
ATOM 13773 C CA . LEU A 1 58 ? 5.512 0.591 0.898 1.00 0.00 58 LEU A CA 13
ATOM 13774 C C . LEU A 1 58 ? 5.860 -0.893 0.872 1.00 0.00 58 LEU A C 13
ATOM 13775 O O . LEU A 1 58 ? 6.794 -1.335 1.541 1.00 0.00 58 LEU A O 13
ATOM 13791 N N . LYS A 1 59 ? 5.105 -1.659 0.091 1.00 0.00 59 LYS A N 13
ATOM 13792 C CA . LYS A 1 59 ? 5.335 -3.094 -0.027 1.00 0.00 59 LYS A CA 13
ATOM 13793 C C . LYS A 1 59 ? 6.735 -3.379 -0.561 1.00 0.00 59 LYS A C 13
ATOM 13794 O O . LYS A 1 59 ? 7.433 -4.265 -0.067 1.00 0.00 59 LYS A O 13
ATOM 13813 N N . THR A 1 60 ? 7.142 -2.620 -1.574 1.00 0.00 60 THR A N 13
ATOM 13814 C CA . THR A 1 60 ? 8.459 -2.790 -2.176 1.00 0.00 60 THR A CA 13
ATOM 13815 C C . THR A 1 60 ? 9.308 -1.536 -2.004 1.00 0.00 60 THR A C 13
ATOM 13816 O O . THR A 1 60 ? 10.303 -1.347 -2.705 1.00 0.00 60 THR A O 13
ATOM 13827 N N . HIS A 1 61 ? 8.910 -0.681 -1.068 1.00 0.00 61 HIS A N 13
ATOM 13828 C CA . HIS A 1 61 ? 9.636 0.556 -0.803 1.00 0.00 61 HIS A CA 13
ATOM 13829 C C . HIS A 1 61 ? 10.990 0.265 -0.163 1.00 0.00 61 HIS A C 13
ATOM 13830 O O . HIS A 1 61 ? 12.006 0.877 -0.495 1.00 0.00 61 HIS A O 13
ATOM 13844 N N . PRO A 1 62 ? 11.007 -0.691 0.778 1.00 0.00 62 PRO A N 13
ATOM 13845 C CA . PRO A 1 62 ? 12.230 -1.085 1.484 1.00 0.00 62 PRO A CA 13
ATOM 13846 C C . PRO A 1 62 ? 13.397 -1.324 0.533 1.00 0.00 62 PRO A C 13
ATOM 13847 O O . PRO A 1 62 ? 14.558 -1.156 0.907 1.00 0.00 62 PRO A O 13
ATOM 13858 N N . GLU A 1 63 ? 13.082 -1.715 -0.697 1.00 0.00 63 GLU A N 13
ATOM 13859 C CA . GLU A 1 63 ? 14.107 -1.978 -1.701 1.00 0.00 63 GLU A CA 13
ATOM 13860 C C . GLU A 1 63 ? 14.871 -0.702 -2.045 1.00 0.00 63 GLU A C 13
ATOM 13861 O O . GLU A 1 63 ? 16.093 -0.642 -1.909 1.00 0.00 63 GLU A O 13
ATOM 13873 N N . VAL A 1 64 ? 14.141 0.315 -2.491 1.00 0.00 64 VAL A N 13
ATOM 13874 C CA . VAL A 1 64 ? 14.749 1.590 -2.854 1.00 0.00 64 VAL A CA 13
ATOM 13875 C C . VAL A 1 64 ? 14.678 2.582 -1.698 1.00 0.00 64 VAL A C 13
ATOM 13876 O O . VAL A 1 64 ? 14.869 3.784 -1.884 1.00 0.00 64 VAL A O 13
ATOM 13889 N N . CYS A 1 65 ? 14.403 2.070 -0.503 1.00 0.00 65 CYS A N 13
ATOM 13890 C CA . CYS A 1 65 ? 14.307 2.909 0.685 1.00 0.00 65 CYS A CA 13
ATOM 13891 C C . CYS A 1 65 ? 15.693 3.236 1.233 1.00 0.00 65 CYS A C 13
ATOM 13892 O O . CYS A 1 65 ? 16.330 2.404 1.878 1.00 0.00 65 CYS A O 13
ATOM 13899 N N . GLY A 1 66 ? 16.154 4.456 0.972 1.00 0.00 66 GLY A N 13
ATOM 13900 C CA . GLY A 1 66 ? 17.461 4.872 1.446 1.00 0.00 66 GLY A CA 13
ATOM 13901 C C . GLY A 1 66 ? 18.573 3.973 0.945 1.00 0.00 66 GLY A C 13
ATOM 13902 O O . GLY A 1 66 ? 19.380 3.475 1.730 1.00 0.00 66 GLY A O 13
ATOM 13906 N N . ARG A 1 67 ? 18.616 3.763 -0.367 1.00 0.00 67 ARG A N 13
ATOM 13907 C CA . ARG A 1 67 ? 19.636 2.915 -0.972 1.00 0.00 67 ARG A CA 13
ATOM 13908 C C . ARG A 1 67 ? 20.957 3.666 -1.108 1.00 0.00 67 ARG A C 13
ATOM 13909 O O . ARG A 1 67 ? 21.998 3.197 -0.649 1.00 0.00 67 ARG A O 13
ATOM 13930 N N . GLU A 1 68 ? 20.906 4.834 -1.741 1.00 0.00 68 GLU A N 13
ATOM 13931 C CA . GLU A 1 68 ? 22.099 5.648 -1.938 1.00 0.00 68 GLU A CA 13
ATOM 13932 C C . GLU A 1 68 ? 22.798 5.919 -0.609 1.00 0.00 68 GLU A C 13
ATOM 13933 O O . GLU A 1 68 ? 23.941 5.513 -0.402 1.00 0.00 68 GLU A O 13
ATOM 13945 N N . GLY A 1 69 ? 22.102 6.609 0.290 1.00 0.00 69 GLY A N 13
ATOM 13946 C CA . GLY A 1 69 ? 22.671 6.923 1.587 1.00 0.00 69 GLY A CA 13
ATOM 13947 C C . GLY A 1 69 ? 22.741 8.416 1.844 1.00 0.00 69 GLY A C 13
ATOM 13948 O O . GLY A 1 69 ? 21.842 9.162 1.455 1.00 0.00 69 GLY A O 13
ATOM 13952 N N . SER A 1 70 ? 23.810 8.852 2.502 1.00 0.00 70 SER A N 13
ATOM 13953 C CA . SER A 1 70 ? 23.990 10.265 2.815 1.00 0.00 70 SER A CA 13
ATOM 13954 C C . SER A 1 70 ? 25.472 10.615 2.911 1.00 0.00 70 SER A C 13
ATOM 13955 O O . SER A 1 70 ? 26.290 9.795 3.327 1.00 0.00 70 SER A O 13
ATOM 13963 N N . GLY A 1 71 ? 25.811 11.841 2.521 1.00 0.00 71 GLY A N 13
ATOM 13964 C CA . GLY A 1 71 ? 27.193 12.279 2.570 1.00 0.00 71 GLY A CA 13
ATOM 13965 C C . GLY A 1 71 ? 27.413 13.393 3.574 1.00 0.00 71 GLY A C 13
ATOM 13966 O O . GLY A 1 71 ? 27.399 14.576 3.234 1.00 0.00 71 GLY A O 13
ATOM 13970 N N . PRO A 1 72 ? 27.620 13.017 4.845 1.00 0.00 72 PRO A N 13
ATOM 13971 C CA . PRO A 1 72 ? 27.847 13.978 5.928 1.00 0.00 72 PRO A CA 13
ATOM 13972 C C . PRO A 1 72 ? 29.198 14.675 5.811 1.00 0.00 72 PRO A C 13
ATOM 13973 O O . PRO A 1 72 ? 29.573 15.471 6.673 1.00 0.00 72 PRO A O 13
ATOM 13984 N N . SER A 1 73 ? 29.925 14.372 4.740 1.00 0.00 73 SER A N 13
ATOM 13985 C CA . SER A 1 73 ? 31.236 14.968 4.513 1.00 0.00 73 SER A CA 13
ATOM 13986 C C . SER A 1 73 ? 31.231 16.448 4.881 1.00 0.00 73 SER A C 13
ATOM 13987 O O . SER A 1 73 ? 31.971 16.882 5.764 1.00 0.00 73 SER A O 13
ATOM 13995 N N . SER A 1 74 ? 30.392 17.219 4.197 1.00 0.00 74 SER A N 13
ATOM 13996 C CA . SER A 1 74 ? 30.293 18.652 4.448 1.00 0.00 74 SER A CA 13
ATOM 13997 C C . SER A 1 74 ? 29.463 18.928 5.698 1.00 0.00 74 SER A C 13
ATOM 13998 O O . SER A 1 74 ? 29.922 19.591 6.627 1.00 0.00 74 SER A O 13
ATOM 14006 N N . GLY A 1 75 ? 28.236 18.415 5.712 1.00 0.00 75 GLY A N 13
ATOM 14007 C CA . GLY A 1 75 ? 27.361 18.616 6.852 1.00 0.00 75 GLY A CA 13
ATOM 14008 C C . GLY A 1 75 ? 27.777 17.794 8.055 1.00 0.00 75 GLY A C 13
ATOM 14009 O O . GLY A 1 75 ? 27.851 16.570 7.947 1.00 0.00 75 GLY A O 13
ATOM 14015 N N . GLY A 1 1 ? -21.792 -17.544 49.771 1.00 0.00 1 GLY A N 14
ATOM 14016 C CA . GLY A 1 1 ? -22.016 -16.646 48.654 1.00 0.00 1 GLY A CA 14
ATOM 14017 C C . GLY A 1 1 ? -21.445 -17.182 47.356 1.00 0.00 1 GLY A C 14
ATOM 14018 O O . GLY A 1 1 ? -20.231 -17.179 47.155 1.00 0.00 1 GLY A O 14
ATOM 14022 N N . SER A 1 2 ? -22.324 -17.644 46.472 1.00 0.00 2 SER A N 14
ATOM 14023 C CA . SER A 1 2 ? -21.901 -18.192 45.188 1.00 0.00 2 SER A CA 14
ATOM 14024 C C . SER A 1 2 ? -21.396 -17.086 44.266 1.00 0.00 2 SER A C 14
ATOM 14025 O O . SER A 1 2 ? -21.936 -15.980 44.252 1.00 0.00 2 SER A O 14
ATOM 14033 N N . SER A 1 3 ? -20.357 -17.393 43.497 1.00 0.00 3 SER A N 14
ATOM 14034 C CA . SER A 1 3 ? -19.776 -16.426 42.574 1.00 0.00 3 SER A CA 14
ATOM 14035 C C . SER A 1 3 ? -20.176 -16.740 41.135 1.00 0.00 3 SER A C 14
ATOM 14036 O O . SER A 1 3 ? -20.213 -17.900 40.728 1.00 0.00 3 SER A O 14
ATOM 14044 N N . GLY A 1 4 ? -20.474 -15.695 40.369 1.00 0.00 4 GLY A N 14
ATOM 14045 C CA . GLY A 1 4 ? -20.867 -15.878 38.984 1.00 0.00 4 GLY A CA 14
ATOM 14046 C C . GLY A 1 4 ? -21.988 -14.946 38.570 1.00 0.00 4 GLY A C 14
ATOM 14047 O O . GLY A 1 4 ? -23.145 -15.157 38.932 1.00 0.00 4 GLY A O 14
ATOM 14051 N N . SER A 1 5 ? -21.644 -13.910 37.812 1.00 0.00 5 SER A N 14
ATOM 14052 C CA . SER A 1 5 ? -22.630 -12.937 37.354 1.00 0.00 5 SER A CA 14
ATOM 14053 C C . SER A 1 5 ? -22.739 -12.951 35.832 1.00 0.00 5 SER A C 14
ATOM 14054 O O . SER A 1 5 ? -21.748 -13.147 35.129 1.00 0.00 5 SER A O 14
ATOM 14062 N N . SER A 1 6 ? -23.952 -12.742 35.330 1.00 0.00 6 SER A N 14
ATOM 14063 C CA . SER A 1 6 ? -24.194 -12.733 33.892 1.00 0.00 6 SER A CA 14
ATOM 14064 C C . SER A 1 6 ? -24.213 -11.306 33.353 1.00 0.00 6 SER A C 14
ATOM 14065 O O . SER A 1 6 ? -24.980 -10.465 33.818 1.00 0.00 6 SER A O 14
ATOM 14073 N N . GLY A 1 7 ? -23.361 -11.042 32.367 1.00 0.00 7 GLY A N 14
ATOM 14074 C CA . GLY A 1 7 ? -23.295 -9.716 31.779 1.00 0.00 7 GLY A CA 14
ATOM 14075 C C . GLY A 1 7 ? -22.380 -9.662 30.572 1.00 0.00 7 GLY A C 14
ATOM 14076 O O . GLY A 1 7 ? -21.334 -9.013 30.605 1.00 0.00 7 GLY A O 14
ATOM 14080 N N . HIS A 1 8 ? -22.772 -10.347 29.503 1.00 0.00 8 HIS A N 14
ATOM 14081 C CA . HIS A 1 8 ? -21.979 -10.375 28.279 1.00 0.00 8 HIS A CA 14
ATOM 14082 C C . HIS A 1 8 ? -22.853 -10.103 27.058 1.00 0.00 8 HIS A C 14
ATOM 14083 O O . HIS A 1 8 ? -24.056 -10.362 27.075 1.00 0.00 8 HIS A O 14
ATOM 14097 N N . GLU A 1 9 ? -22.239 -9.579 26.002 1.00 0.00 9 GLU A N 14
ATOM 14098 C CA . GLU A 1 9 ? -22.963 -9.271 24.774 1.00 0.00 9 GLU A CA 14
ATOM 14099 C C . GLU A 1 9 ? -22.320 -9.963 23.576 1.00 0.00 9 GLU A C 14
ATOM 14100 O O . GLU A 1 9 ? -21.097 -10.014 23.459 1.00 0.00 9 GLU A O 14
ATOM 14112 N N . GLU A 1 10 ? -23.156 -10.494 22.688 1.00 0.00 10 GLU A N 14
ATOM 14113 C CA . GLU A 1 10 ? -22.669 -11.185 21.500 1.00 0.00 10 GLU A CA 14
ATOM 14114 C C . GLU A 1 10 ? -23.215 -10.534 20.231 1.00 0.00 10 GLU A C 14
ATOM 14115 O O . GLU A 1 10 ? -24.425 -10.367 20.076 1.00 0.00 10 GLU A O 14
ATOM 14127 N N . THR A 1 11 ? -22.312 -10.169 19.326 1.00 0.00 11 THR A N 14
ATOM 14128 C CA . THR A 1 11 ? -22.701 -9.536 18.072 1.00 0.00 11 THR A CA 14
ATOM 14129 C C . THR A 1 11 ? -22.324 -10.404 16.877 1.00 0.00 11 THR A C 14
ATOM 14130 O O . THR A 1 11 ? -21.297 -11.083 16.892 1.00 0.00 11 THR A O 14
ATOM 14141 N N . GLU A 1 12 ? -23.160 -10.376 15.844 1.00 0.00 12 GLU A N 14
ATOM 14142 C CA . GLU A 1 12 ? -22.912 -11.162 14.641 1.00 0.00 12 GLU A CA 14
ATOM 14143 C C . GLU A 1 12 ? -22.776 -10.258 13.419 1.00 0.00 12 GLU A C 14
ATOM 14144 O O . GLU A 1 12 ? -23.681 -9.487 13.101 1.00 0.00 12 GLU A O 14
ATOM 14156 N N . CYS A 1 13 ? -21.639 -10.359 12.740 1.00 0.00 13 CYS A N 14
ATOM 14157 C CA . CYS A 1 13 ? -21.382 -9.550 11.554 1.00 0.00 13 CYS A CA 14
ATOM 14158 C C . CYS A 1 13 ? -21.572 -10.373 10.283 1.00 0.00 13 CYS A C 14
ATOM 14159 O O . CYS A 1 13 ? -21.456 -11.598 10.284 1.00 0.00 13 CYS A O 14
ATOM 14167 N N . PRO A 1 14 ? -21.873 -9.684 9.172 1.00 0.00 14 PRO A N 14
ATOM 14168 C CA . PRO A 1 14 ? -22.087 -10.331 7.874 1.00 0.00 14 PRO A CA 14
ATOM 14169 C C . PRO A 1 14 ? -20.798 -10.899 7.290 1.00 0.00 14 PRO A C 14
ATOM 14170 O O . PRO A 1 14 ? -19.748 -10.257 7.336 1.00 0.00 14 PRO A O 14
ATOM 14181 N N . LEU A 1 15 ? -20.884 -12.106 6.742 1.00 0.00 15 LEU A N 14
ATOM 14182 C CA . LEU A 1 15 ? -19.724 -12.762 6.148 1.00 0.00 15 LEU A CA 14
ATOM 14183 C C . LEU A 1 15 ? -19.392 -12.154 4.789 1.00 0.00 15 LEU A C 14
ATOM 14184 O O . LEU A 1 15 ? -18.372 -12.484 4.183 1.00 0.00 15 LEU A O 14
ATOM 14200 N N . ARG A 1 16 ? -20.258 -11.263 4.317 1.00 0.00 16 ARG A N 14
ATOM 14201 C CA . ARG A 1 16 ? -20.056 -10.609 3.030 1.00 0.00 16 ARG A CA 14
ATOM 14202 C C . ARG A 1 16 ? -19.064 -9.456 3.156 1.00 0.00 16 ARG A C 14
ATOM 14203 O O . ARG A 1 16 ? -18.865 -8.688 2.214 1.00 0.00 16 ARG A O 14
ATOM 14224 N N . LEU A 1 17 ? -18.445 -9.341 4.326 1.00 0.00 17 LEU A N 14
ATOM 14225 C CA . LEU A 1 17 ? -17.473 -8.282 4.576 1.00 0.00 17 LEU A CA 14
ATOM 14226 C C . LEU A 1 17 ? -16.196 -8.514 3.775 1.00 0.00 17 LEU A C 14
ATOM 14227 O O . LEU A 1 17 ? -15.775 -9.653 3.575 1.00 0.00 17 LEU A O 14
ATOM 14243 N N . ALA A 1 18 ? -15.583 -7.426 3.320 1.00 0.00 18 ALA A N 14
ATOM 14244 C CA . ALA A 1 18 ? -14.352 -7.510 2.545 1.00 0.00 18 ALA A CA 14
ATOM 14245 C C . ALA A 1 18 ? -13.173 -6.933 3.321 1.00 0.00 18 ALA A C 14
ATOM 14246 O O . ALA A 1 18 ? -13.204 -5.780 3.750 1.00 0.00 18 ALA A O 14
ATOM 14253 N N . VAL A 1 19 ? -12.135 -7.743 3.500 1.00 0.00 19 VAL A N 14
ATOM 14254 C CA . VAL A 1 19 ? -10.945 -7.313 4.225 1.00 0.00 19 VAL A CA 14
ATOM 14255 C C . VAL A 1 19 ? -9.874 -6.801 3.269 1.00 0.00 19 VAL A C 14
ATOM 14256 O O . VAL A 1 19 ? -9.708 -7.325 2.167 1.00 0.00 19 VAL A O 14
ATOM 14269 N N . CYS A 1 20 ? -9.147 -5.775 3.697 1.00 0.00 20 CYS A N 14
ATOM 14270 C CA . CYS A 1 20 ? -8.091 -5.191 2.880 1.00 0.00 20 CYS A CA 14
ATOM 14271 C C . CYS A 1 20 ? -6.869 -6.104 2.837 1.00 0.00 20 CYS A C 14
ATOM 14272 O O . CYS A 1 20 ? -6.712 -6.986 3.681 1.00 0.00 20 CYS A O 14
ATOM 14279 N N . GLN A 1 21 ? -6.007 -5.885 1.849 1.00 0.00 21 GLN A N 14
ATOM 14280 C CA . GLN A 1 21 ? -4.800 -6.688 1.697 1.00 0.00 21 GLN A CA 14
ATOM 14281 C C . GLN A 1 21 ? -3.585 -5.955 2.255 1.00 0.00 21 GLN A C 14
ATOM 14282 O O . GLN A 1 21 ? -2.580 -6.575 2.605 1.00 0.00 21 GLN A O 14
ATOM 14296 N N . HIS A 1 22 ? -3.682 -4.632 2.334 1.00 0.00 22 HIS A N 14
ATOM 14297 C CA . HIS A 1 22 ? -2.590 -3.814 2.850 1.00 0.00 22 HIS A CA 14
ATOM 14298 C C . HIS A 1 22 ? -2.739 -3.594 4.352 1.00 0.00 22 HIS A C 14
ATOM 14299 O O . HIS A 1 22 ? -1.861 -3.962 5.134 1.00 0.00 22 HIS A O 14
ATOM 14313 N N . CYS A 1 23 ? -3.854 -2.992 4.750 1.00 0.00 23 CYS A N 14
ATOM 14314 C CA . CYS A 1 23 ? -4.118 -2.721 6.158 1.00 0.00 23 CYS A CA 14
ATOM 14315 C C . CYS A 1 23 ? -4.699 -3.952 6.848 1.00 0.00 23 CYS A C 14
ATOM 14316 O O . CYS A 1 23 ? -4.507 -4.152 8.048 1.00 0.00 23 CYS A O 14
ATOM 14323 N N . ASP A 1 24 ? -5.409 -4.773 6.083 1.00 0.00 24 ASP A N 14
ATOM 14324 C CA . ASP A 1 24 ? -6.017 -5.985 6.620 1.00 0.00 24 ASP A CA 14
ATOM 14325 C C . ASP A 1 24 ? -7.079 -5.645 7.661 1.00 0.00 24 ASP A C 14
ATOM 14326 O O . ASP A 1 24 ? -7.125 -6.246 8.735 1.00 0.00 24 ASP A O 14
ATOM 14335 N N . LEU A 1 25 ? -7.929 -4.677 7.337 1.00 0.00 25 LEU A N 14
ATOM 14336 C CA . LEU A 1 25 ? -8.991 -4.256 8.244 1.00 0.00 25 LEU A CA 14
ATOM 14337 C C . LEU A 1 25 ? -10.354 -4.715 7.738 1.00 0.00 25 LEU A C 14
ATOM 14338 O O . LEU A 1 25 ? -10.556 -4.882 6.536 1.00 0.00 25 LEU A O 14
ATOM 14354 N N . GLU A 1 26 ? -11.287 -4.914 8.664 1.00 0.00 26 GLU A N 14
ATOM 14355 C CA . GLU A 1 26 ? -12.632 -5.352 8.310 1.00 0.00 26 GLU A CA 14
ATOM 14356 C C . GLU A 1 26 ? -13.454 -4.192 7.757 1.00 0.00 26 GLU A C 14
ATOM 14357 O O . GLU A 1 26 ? -13.591 -3.150 8.400 1.00 0.00 26 GLU A O 14
ATOM 14369 N N . LEU A 1 27 ? -14.000 -4.379 6.560 1.00 0.00 27 LEU A N 14
ATOM 14370 C CA . LEU A 1 27 ? -14.809 -3.349 5.918 1.00 0.00 27 LEU A CA 14
ATOM 14371 C C . LEU A 1 27 ? -15.901 -3.972 5.056 1.00 0.00 27 LEU A C 14
ATOM 14372 O O . LEU A 1 27 ? -15.974 -5.193 4.916 1.00 0.00 27 LEU A O 14
ATOM 14388 N N . SER A 1 28 ? -16.748 -3.126 4.478 1.00 0.00 28 SER A N 14
ATOM 14389 C CA . SER A 1 28 ? -17.838 -3.594 3.630 1.00 0.00 28 SER A CA 14
ATOM 14390 C C . SER A 1 28 ? -17.337 -3.901 2.222 1.00 0.00 28 SER A C 14
ATOM 14391 O O . SER A 1 28 ? -16.287 -3.412 1.805 1.00 0.00 28 SER A O 14
ATOM 14399 N N . ILE A 1 29 ? -18.097 -4.713 1.495 1.00 0.00 29 ILE A N 14
ATOM 14400 C CA . ILE A 1 29 ? -17.732 -5.084 0.133 1.00 0.00 29 ILE A CA 14
ATOM 14401 C C . ILE A 1 29 ? -18.005 -3.942 -0.840 1.00 0.00 29 ILE A C 14
ATOM 14402 O O . ILE A 1 29 ? -17.269 -3.749 -1.809 1.00 0.00 29 ILE A O 14
ATOM 14418 N N . LEU A 1 30 ? -19.065 -3.187 -0.575 1.00 0.00 30 LEU A N 14
ATOM 14419 C CA . LEU A 1 30 ? -19.435 -2.062 -1.426 1.00 0.00 30 LEU A CA 14
ATOM 14420 C C . LEU A 1 30 ? -18.474 -0.893 -1.231 1.00 0.00 30 LEU A C 14
ATOM 14421 O O . LEU A 1 30 ? -18.141 -0.184 -2.181 1.00 0.00 30 LEU A O 14
ATOM 14437 N N . LYS A 1 31 ? -18.031 -0.699 0.006 1.00 0.00 31 LYS A N 14
ATOM 14438 C CA . LYS A 1 31 ? -17.106 0.382 0.327 1.00 0.00 31 LYS A CA 14
ATOM 14439 C C . LYS A 1 31 ? -15.665 -0.035 0.050 1.00 0.00 31 LYS A C 14
ATOM 14440 O O . LYS A 1 31 ? -14.872 0.747 -0.476 1.00 0.00 31 LYS A O 14
ATOM 14459 N N . LEU A 1 32 ? -15.333 -1.272 0.404 1.00 0.00 32 LEU A N 14
ATOM 14460 C CA . LEU A 1 32 ? -13.988 -1.793 0.191 1.00 0.00 32 LEU A CA 14
ATOM 14461 C C . LEU A 1 32 ? -13.371 -1.209 -1.075 1.00 0.00 32 LEU A C 14
ATOM 14462 O O . LEU A 1 32 ? -12.398 -0.456 -1.015 1.00 0.00 32 LEU A O 14
ATOM 14478 N N . LYS A 1 33 ? -13.944 -1.558 -2.222 1.00 0.00 33 LYS A N 14
ATOM 14479 C CA . LYS A 1 33 ? -13.454 -1.066 -3.504 1.00 0.00 33 LYS A CA 14
ATOM 14480 C C . LYS A 1 33 ? -12.975 0.377 -3.386 1.00 0.00 33 LYS A C 14
ATOM 14481 O O . LYS A 1 33 ? -11.927 0.738 -3.921 1.00 0.00 33 LYS A O 14
ATOM 14500 N N . GLU A 1 34 ? -13.748 1.197 -2.681 1.00 0.00 34 GLU A N 14
ATOM 14501 C CA . GLU A 1 34 ? -13.400 2.600 -2.492 1.00 0.00 34 GLU A CA 14
ATOM 14502 C C . GLU A 1 34 ? -12.306 2.754 -1.440 1.00 0.00 34 GLU A C 14
ATOM 14503 O O . GLU A 1 34 ? -11.361 3.523 -1.618 1.00 0.00 34 GLU A O 14
ATOM 14515 N N . HIS A 1 35 ? -12.441 2.016 -0.343 1.00 0.00 35 HIS A N 14
ATOM 14516 C CA . HIS A 1 35 ? -11.464 2.069 0.739 1.00 0.00 35 HIS A CA 14
ATOM 14517 C C . HIS A 1 35 ? -10.055 1.817 0.212 1.00 0.00 35 HIS A C 14
ATOM 14518 O O . HIS A 1 35 ? -9.167 2.655 0.362 1.00 0.00 35 HIS A O 14
ATOM 14532 N N . GLU A 1 36 ? -9.858 0.656 -0.406 1.00 0.00 36 GLU A N 14
ATOM 14533 C CA . GLU A 1 36 ? -8.556 0.294 -0.954 1.00 0.00 36 GLU A CA 14
ATOM 14534 C C . GLU A 1 36 ? -7.892 1.497 -1.617 1.00 0.00 36 GLU A C 14
ATOM 14535 O O . GLU A 1 36 ? -6.795 1.904 -1.233 1.00 0.00 36 GLU A O 14
ATOM 14547 N N . ASP A 1 37 ? -8.564 2.060 -2.616 1.00 0.00 37 ASP A N 14
ATOM 14548 C CA . ASP A 1 37 ? -8.040 3.216 -3.333 1.00 0.00 37 ASP A CA 14
ATOM 14549 C C . ASP A 1 37 ? -7.391 4.205 -2.370 1.00 0.00 37 ASP A C 14
ATOM 14550 O O . ASP A 1 37 ? -6.297 4.709 -2.626 1.00 0.00 37 ASP A O 14
ATOM 14559 N N . TYR A 1 38 ? -8.072 4.479 -1.263 1.00 0.00 38 TYR A N 14
ATOM 14560 C CA . TYR A 1 38 ? -7.564 5.411 -0.264 1.00 0.00 38 TYR A CA 14
ATOM 14561 C C . TYR A 1 38 ? -6.427 4.784 0.537 1.00 0.00 38 TYR A C 14
ATOM 14562 O O . TYR A 1 38 ? -5.335 5.346 0.633 1.00 0.00 38 TYR A O 14
ATOM 14580 N N . CYS A 1 39 ? -6.690 3.614 1.110 1.00 0.00 39 CYS A N 14
ATOM 14581 C CA . CYS A 1 39 ? -5.691 2.908 1.903 1.00 0.00 39 CYS A CA 14
ATOM 14582 C C . CYS A 1 39 ? -4.294 3.110 1.322 1.00 0.00 39 CYS A C 14
ATOM 14583 O O . CYS A 1 39 ? -3.442 3.751 1.936 1.00 0.00 39 CYS A O 14
ATOM 14590 N N . GLY A 1 40 ? -4.068 2.558 0.134 1.00 0.00 40 GLY A N 14
ATOM 14591 C CA . GLY A 1 40 ? -2.773 2.688 -0.510 1.00 0.00 40 GLY A CA 14
ATOM 14592 C C . GLY A 1 40 ? -2.276 4.120 -0.526 1.00 0.00 40 GLY A C 14
ATOM 14593 O O . GLY A 1 40 ? -1.166 4.404 -0.076 1.00 0.00 40 GLY A O 14
ATOM 14597 N N . ALA A 1 41 ? -3.098 5.025 -1.047 1.00 0.00 41 ALA A N 14
ATOM 14598 C CA . ALA A 1 41 ? -2.735 6.435 -1.120 1.00 0.00 41 ALA A CA 14
ATOM 14599 C C . ALA A 1 41 ? -2.043 6.890 0.160 1.00 0.00 41 ALA A C 14
ATOM 14600 O O . ALA A 1 41 ? -1.182 7.770 0.133 1.00 0.00 41 ALA A O 14
ATOM 14607 N N . ARG A 1 42 ? -2.426 6.287 1.281 1.00 0.00 42 ARG A N 14
ATOM 14608 C CA . ARG A 1 42 ? -1.843 6.633 2.572 1.00 0.00 42 ARG A CA 14
ATOM 14609 C C . ARG A 1 42 ? -0.319 6.577 2.513 1.00 0.00 42 ARG A C 14
ATOM 14610 O O . ARG A 1 42 ? 0.260 6.140 1.518 1.00 0.00 42 ARG A O 14
ATOM 14631 N N . THR A 1 43 ? 0.326 7.022 3.587 1.00 0.00 43 THR A N 14
ATOM 14632 C CA . THR A 1 43 ? 1.782 7.025 3.657 1.00 0.00 43 THR A CA 14
ATOM 14633 C C . THR A 1 43 ? 2.263 6.870 5.095 1.00 0.00 43 THR A C 14
ATOM 14634 O O . THR A 1 43 ? 1.713 7.479 6.012 1.00 0.00 43 THR A O 14
ATOM 14645 N N . GLU A 1 44 ? 3.293 6.051 5.285 1.00 0.00 44 GLU A N 14
ATOM 14646 C CA . GLU A 1 44 ? 3.848 5.817 6.613 1.00 0.00 44 GLU A CA 14
ATOM 14647 C C . GLU A 1 44 ? 5.306 6.261 6.680 1.00 0.00 44 GLU A C 14
ATOM 14648 O O . GLU A 1 44 ? 6.085 6.015 5.758 1.00 0.00 44 GLU A O 14
ATOM 14660 N N . LEU A 1 45 ? 5.668 6.917 7.776 1.00 0.00 45 LEU A N 14
ATOM 14661 C CA . LEU A 1 45 ? 7.033 7.397 7.965 1.00 0.00 45 LEU A CA 14
ATOM 14662 C C . LEU A 1 45 ? 7.986 6.237 8.234 1.00 0.00 45 LEU A C 14
ATOM 14663 O O . LEU A 1 45 ? 7.956 5.630 9.305 1.00 0.00 45 LEU A O 14
ATOM 14679 N N . CYS A 1 46 ? 8.833 5.935 7.255 1.00 0.00 46 CYS A N 14
ATOM 14680 C CA . CYS A 1 46 ? 9.797 4.850 7.385 1.00 0.00 46 CYS A CA 14
ATOM 14681 C C . CYS A 1 46 ? 10.803 5.145 8.494 1.00 0.00 46 CYS A C 14
ATOM 14682 O O . CYS A 1 46 ? 11.044 6.302 8.836 1.00 0.00 46 CYS A O 14
ATOM 14689 N N . GLY A 1 47 ? 11.388 4.090 9.053 1.00 0.00 47 GLY A N 14
ATOM 14690 C CA . GLY A 1 47 ? 12.361 4.257 10.116 1.00 0.00 47 GLY A CA 14
ATOM 14691 C C . GLY A 1 47 ? 13.787 4.241 9.605 1.00 0.00 47 GLY A C 14
ATOM 14692 O O . GLY A 1 47 ? 14.673 4.856 10.198 1.00 0.00 47 GLY A O 14
ATOM 14696 N N . ASN A 1 48 ? 14.011 3.536 8.501 1.00 0.00 48 ASN A N 14
ATOM 14697 C CA . ASN A 1 48 ? 15.341 3.441 7.911 1.00 0.00 48 ASN A CA 14
ATOM 14698 C C . ASN A 1 48 ? 15.753 4.768 7.280 1.00 0.00 48 ASN A C 14
ATOM 14699 O O . ASN A 1 48 ? 16.737 5.384 7.689 1.00 0.00 48 ASN A O 14
ATOM 14710 N N . CYS A 1 49 ? 14.991 5.203 6.282 1.00 0.00 49 CYS A N 14
ATOM 14711 C CA . CYS A 1 49 ? 15.275 6.457 5.594 1.00 0.00 49 CYS A CA 14
ATOM 14712 C C . CYS A 1 49 ? 14.645 7.636 6.331 1.00 0.00 49 CYS A C 14
ATOM 14713 O O . CYS A 1 49 ? 15.306 8.640 6.597 1.00 0.00 49 CYS A O 14
ATOM 14720 N N . GLY A 1 50 ? 13.363 7.507 6.658 1.00 0.00 50 GLY A N 14
ATOM 14721 C CA . GLY A 1 50 ? 12.666 8.568 7.360 1.00 0.00 50 GLY A CA 14
ATOM 14722 C C . GLY A 1 50 ? 11.832 9.428 6.431 1.00 0.00 50 GLY A C 14
ATOM 14723 O O . GLY A 1 50 ? 11.689 10.631 6.650 1.00 0.00 50 GLY A O 14
ATOM 14727 N N . ARG A 1 51 ? 11.283 8.812 5.390 1.00 0.00 51 ARG A N 14
ATOM 14728 C CA . ARG A 1 51 ? 10.462 9.530 4.422 1.00 0.00 51 ARG A CA 14
ATOM 14729 C C . ARG A 1 51 ? 9.115 8.839 4.234 1.00 0.00 51 ARG A C 14
ATOM 14730 O O . ARG A 1 51 ? 9.025 7.613 4.264 1.00 0.00 51 ARG A O 14
ATOM 14751 N N . ASN A 1 52 ? 8.069 9.637 4.040 1.00 0.00 52 ASN A N 14
ATOM 14752 C CA . ASN A 1 52 ? 6.726 9.102 3.847 1.00 0.00 52 ASN A CA 14
ATOM 14753 C C . ASN A 1 52 ? 6.600 8.424 2.487 1.00 0.00 52 ASN A C 14
ATOM 14754 O O . ASN A 1 52 ? 6.866 9.034 1.450 1.00 0.00 52 ASN A O 14
ATOM 14765 N N . VAL A 1 53 ? 6.191 7.159 2.497 1.00 0.00 53 VAL A N 14
ATOM 14766 C CA . VAL A 1 53 ? 6.028 6.399 1.264 1.00 0.00 53 VAL A CA 14
ATOM 14767 C C . VAL A 1 53 ? 4.655 5.739 1.204 1.00 0.00 53 VAL A C 14
ATOM 14768 O O . VAL A 1 53 ? 4.123 5.291 2.221 1.00 0.00 53 VAL A O 14
ATOM 14781 N N . LEU A 1 54 ? 4.084 5.682 0.005 1.00 0.00 54 LEU A N 14
ATOM 14782 C CA . LEU A 1 54 ? 2.772 5.076 -0.190 1.00 0.00 54 LEU A CA 14
ATOM 14783 C C . LEU A 1 54 ? 2.771 3.620 0.266 1.00 0.00 54 LEU A C 14
ATOM 14784 O O . LEU A 1 54 ? 3.724 2.881 0.019 1.00 0.00 54 LEU A O 14
ATOM 14800 N N . VAL A 1 55 ? 1.694 3.213 0.930 1.00 0.00 55 VAL A N 14
ATOM 14801 C CA . VAL A 1 55 ? 1.567 1.845 1.417 1.00 0.00 55 VAL A CA 14
ATOM 14802 C C . VAL A 1 55 ? 1.770 0.839 0.289 1.00 0.00 55 VAL A C 14
ATOM 14803 O O . VAL A 1 55 ? 2.438 -0.180 0.463 1.00 0.00 55 VAL A O 14
ATOM 14816 N N . LYS A 1 56 ? 1.190 1.133 -0.870 1.00 0.00 56 LYS A N 14
ATOM 14817 C CA . LYS A 1 56 ? 1.308 0.257 -2.029 1.00 0.00 56 LYS A CA 14
ATOM 14818 C C . LYS A 1 56 ? 2.739 0.239 -2.555 1.00 0.00 56 LYS A C 14
ATOM 14819 O O . LYS A 1 56 ? 3.229 -0.792 -3.014 1.00 0.00 56 LYS A O 14
ATOM 14838 N N . ASP A 1 57 ? 3.405 1.387 -2.484 1.00 0.00 57 ASP A N 14
ATOM 14839 C CA . ASP A 1 57 ? 4.781 1.503 -2.950 1.00 0.00 57 ASP A CA 14
ATOM 14840 C C . ASP A 1 57 ? 5.726 0.698 -2.063 1.00 0.00 57 ASP A C 14
ATOM 14841 O O . ASP A 1 57 ? 6.655 0.054 -2.551 1.00 0.00 57 ASP A O 14
ATOM 14850 N N . LEU A 1 58 ? 5.482 0.740 -0.758 1.00 0.00 58 LEU A N 14
ATOM 14851 C CA . LEU A 1 58 ? 6.311 0.015 0.199 1.00 0.00 58 LEU A CA 14
ATOM 14852 C C . LEU A 1 58 ? 6.806 -1.300 -0.395 1.00 0.00 58 LEU A C 14
ATOM 14853 O O . LEU A 1 58 ? 7.909 -1.754 -0.093 1.00 0.00 58 LEU A O 14
ATOM 14869 N N . LYS A 1 59 ? 5.983 -1.906 -1.244 1.00 0.00 59 LYS A N 14
ATOM 14870 C CA . LYS A 1 59 ? 6.337 -3.167 -1.885 1.00 0.00 59 LYS A CA 14
ATOM 14871 C C . LYS A 1 59 ? 7.772 -3.132 -2.400 1.00 0.00 59 LYS A C 14
ATOM 14872 O O . LYS A 1 59 ? 8.566 -4.030 -2.120 1.00 0.00 59 LYS A O 14
ATOM 14891 N N . THR A 1 60 ? 8.100 -2.087 -3.154 1.00 0.00 60 THR A N 14
ATOM 14892 C CA . THR A 1 60 ? 9.440 -1.934 -3.707 1.00 0.00 60 THR A CA 14
ATOM 14893 C C . THR A 1 60 ? 10.119 -0.682 -3.164 1.00 0.00 60 THR A C 14
ATOM 14894 O O . THR A 1 60 ? 11.099 -0.199 -3.733 1.00 0.00 60 THR A O 14
ATOM 14905 N N . HIS A 1 61 ? 9.595 -0.161 -2.060 1.00 0.00 61 HIS A N 14
ATOM 14906 C CA . HIS A 1 61 ? 10.153 1.035 -1.439 1.00 0.00 61 HIS A CA 14
ATOM 14907 C C . HIS A 1 61 ? 11.633 0.843 -1.122 1.00 0.00 61 HIS A C 14
ATOM 14908 O O . HIS A 1 61 ? 12.460 1.726 -1.346 1.00 0.00 61 HIS A O 14
ATOM 14922 N N . PRO A 1 62 ? 11.975 -0.339 -0.588 1.00 0.00 62 PRO A N 14
ATOM 14923 C CA . PRO A 1 62 ? 13.356 -0.675 -0.229 1.00 0.00 62 PRO A CA 14
ATOM 14924 C C . PRO A 1 62 ? 14.342 -0.347 -1.346 1.00 0.00 62 PRO A C 14
ATOM 14925 O O . PRO A 1 62 ? 15.533 -0.161 -1.100 1.00 0.00 62 PRO A O 14
ATOM 14936 N N . GLU A 1 63 ? 13.836 -0.278 -2.574 1.00 0.00 63 GLU A N 14
ATOM 14937 C CA . GLU A 1 63 ? 14.673 0.027 -3.728 1.00 0.00 63 GLU A CA 14
ATOM 14938 C C . GLU A 1 63 ? 15.272 1.426 -3.611 1.00 0.00 63 GLU A C 14
ATOM 14939 O O . GLU A 1 63 ? 16.384 1.678 -4.075 1.00 0.00 63 GLU A O 14
ATOM 14951 N N . VAL A 1 64 ? 14.525 2.333 -2.989 1.00 0.00 64 VAL A N 14
ATOM 14952 C CA . VAL A 1 64 ? 14.981 3.706 -2.811 1.00 0.00 64 VAL A CA 14
ATOM 14953 C C . VAL A 1 64 ? 15.410 3.960 -1.370 1.00 0.00 64 VAL A C 14
ATOM 14954 O O . VAL A 1 64 ? 16.310 4.759 -1.111 1.00 0.00 64 VAL A O 14
ATOM 14967 N N . CYS A 1 65 ? 14.762 3.273 -0.435 1.00 0.00 65 CYS A N 14
ATOM 14968 C CA . CYS A 1 65 ? 15.076 3.423 0.980 1.00 0.00 65 CYS A CA 14
ATOM 14969 C C . CYS A 1 65 ? 16.569 3.235 1.229 1.00 0.00 65 CYS A C 14
ATOM 14970 O O . CYS A 1 65 ? 17.263 2.586 0.447 1.00 0.00 65 CYS A O 14
ATOM 14977 N N . GLY A 1 66 ? 17.058 3.807 2.325 1.00 0.00 66 GLY A N 14
ATOM 14978 C CA . GLY A 1 66 ? 18.466 3.691 2.658 1.00 0.00 66 GLY A CA 14
ATOM 14979 C C . GLY A 1 66 ? 19.361 4.353 1.630 1.00 0.00 66 GLY A C 14
ATOM 14980 O O . GLY A 1 66 ? 20.114 3.679 0.927 1.00 0.00 66 GLY A O 14
ATOM 14984 N N . ARG A 1 67 ? 19.279 5.677 1.541 1.00 0.00 67 ARG A N 14
ATOM 14985 C CA . ARG A 1 67 ? 20.086 6.430 0.589 1.00 0.00 67 ARG A CA 14
ATOM 14986 C C . ARG A 1 67 ? 20.262 7.874 1.049 1.00 0.00 67 ARG A C 14
ATOM 14987 O O . ARG A 1 67 ? 19.292 8.622 1.160 1.00 0.00 67 ARG A O 14
ATOM 15008 N N . GLU A 1 68 ? 21.507 8.258 1.315 1.00 0.00 68 GLU A N 14
ATOM 15009 C CA . GLU A 1 68 ? 21.809 9.612 1.764 1.00 0.00 68 GLU A CA 14
ATOM 15010 C C . GLU A 1 68 ? 20.976 9.977 2.989 1.00 0.00 68 GLU A C 14
ATOM 15011 O O . GLU A 1 68 ? 20.535 11.117 3.136 1.00 0.00 68 GLU A O 14
ATOM 15023 N N . GLY A 1 69 ? 20.763 9.001 3.866 1.00 0.00 69 GLY A N 14
ATOM 15024 C CA . GLY A 1 69 ? 19.982 9.238 5.066 1.00 0.00 69 GLY A CA 14
ATOM 15025 C C . GLY A 1 69 ? 19.848 7.997 5.926 1.00 0.00 69 GLY A C 14
ATOM 15026 O O . GLY A 1 69 ? 18.738 7.572 6.246 1.00 0.00 69 GLY A O 14
ATOM 15030 N N . SER A 1 70 ? 20.982 7.413 6.300 1.00 0.00 70 SER A N 14
ATOM 15031 C CA . SER A 1 70 ? 20.987 6.209 7.123 1.00 0.00 70 SER A CA 14
ATOM 15032 C C . SER A 1 70 ? 22.255 6.134 7.968 1.00 0.00 70 SER A C 14
ATOM 15033 O O . SER A 1 70 ? 23.180 6.925 7.791 1.00 0.00 70 SER A O 14
ATOM 15041 N N . GLY A 1 71 ? 22.290 5.175 8.888 1.00 0.00 71 GLY A N 14
ATOM 15042 C CA . GLY A 1 71 ? 23.448 5.013 9.748 1.00 0.00 71 GLY A CA 14
ATOM 15043 C C . GLY A 1 71 ? 24.289 3.811 9.366 1.00 0.00 71 GLY A C 14
ATOM 15044 O O . GLY A 1 71 ? 25.100 3.863 8.441 1.00 0.00 71 GLY A O 14
ATOM 15048 N N . PRO A 1 72 ? 24.101 2.698 10.090 1.00 0.00 72 PRO A N 14
ATOM 15049 C CA . PRO A 1 72 ? 24.841 1.457 9.841 1.00 0.00 72 PRO A CA 14
ATOM 15050 C C . PRO A 1 72 ? 24.433 0.792 8.531 1.00 0.00 72 PRO A C 14
ATOM 15051 O O . PRO A 1 72 ? 23.542 -0.057 8.506 1.00 0.00 72 PRO A O 14
ATOM 15062 N N . SER A 1 73 ? 25.091 1.182 7.444 1.00 0.00 73 SER A N 14
ATOM 15063 C CA . SER A 1 73 ? 24.794 0.625 6.129 1.00 0.00 73 SER A CA 14
ATOM 15064 C C . SER A 1 73 ? 26.069 0.149 5.441 1.00 0.00 73 SER A C 14
ATOM 15065 O O . SER A 1 73 ? 27.168 0.601 5.762 1.00 0.00 73 SER A O 14
ATOM 15073 N N . SER A 1 74 ? 25.914 -0.769 4.491 1.00 0.00 74 SER A N 14
ATOM 15074 C CA . SER A 1 74 ? 27.052 -1.311 3.759 1.00 0.00 74 SER A CA 14
ATOM 15075 C C . SER A 1 74 ? 26.736 -1.426 2.271 1.00 0.00 74 SER A C 14
ATOM 15076 O O . SER A 1 74 ? 25.642 -1.839 1.887 1.00 0.00 74 SER A O 14
ATOM 15084 N N . GLY A 1 75 ? 27.703 -1.057 1.436 1.00 0.00 75 GLY A N 14
ATOM 15085 C CA . GLY A 1 75 ? 27.509 -1.126 -0.001 1.00 0.00 75 GLY A CA 14
ATOM 15086 C C . GLY A 1 75 ? 27.335 0.243 -0.628 1.00 0.00 75 GLY A C 14
ATOM 15087 O O . GLY A 1 75 ? 26.339 0.465 -1.314 1.00 0.00 75 GLY A O 14
ATOM 15093 N N . GLY A 1 1 ? -30.998 1.251 33.077 1.00 0.00 1 GLY A N 15
ATOM 15094 C CA . GLY A 1 1 ? -30.481 1.171 34.431 1.00 0.00 1 GLY A CA 15
ATOM 15095 C C . GLY A 1 1 ? -28.970 1.062 34.469 1.00 0.00 1 GLY A C 15
ATOM 15096 O O . GLY A 1 1 ? -28.358 0.500 33.560 1.00 0.00 1 GLY A O 15
ATOM 15100 N N . SER A 1 2 ? -28.365 1.602 35.522 1.00 0.00 2 SER A N 15
ATOM 15101 C CA . SER A 1 2 ? -26.915 1.568 35.672 1.00 0.00 2 SER A CA 15
ATOM 15102 C C . SER A 1 2 ? -26.454 0.208 36.185 1.00 0.00 2 SER A C 15
ATOM 15103 O O . SER A 1 2 ? -25.508 -0.378 35.659 1.00 0.00 2 SER A O 15
ATOM 15111 N N . SER A 1 3 ? -27.130 -0.289 37.216 1.00 0.00 3 SER A N 15
ATOM 15112 C CA . SER A 1 3 ? -26.788 -1.579 37.805 1.00 0.00 3 SER A CA 15
ATOM 15113 C C . SER A 1 3 ? -27.915 -2.586 37.597 1.00 0.00 3 SER A C 15
ATOM 15114 O O . SER A 1 3 ? -29.090 -2.264 37.767 1.00 0.00 3 SER A O 15
ATOM 15122 N N . GLY A 1 4 ? -27.546 -3.810 37.229 1.00 0.00 4 GLY A N 15
ATOM 15123 C CA . GLY A 1 4 ? -28.537 -4.846 37.004 1.00 0.00 4 GLY A CA 15
ATOM 15124 C C . GLY A 1 4 ? -28.697 -5.186 35.536 1.00 0.00 4 GLY A C 15
ATOM 15125 O O . GLY A 1 4 ? -29.816 -5.318 35.041 1.00 0.00 4 GLY A O 15
ATOM 15129 N N . SER A 1 5 ? -27.575 -5.328 34.837 1.00 0.00 5 SER A N 15
ATOM 15130 C CA . SER A 1 5 ? -27.596 -5.649 33.415 1.00 0.00 5 SER A CA 15
ATOM 15131 C C . SER A 1 5 ? -28.064 -7.084 33.189 1.00 0.00 5 SER A C 15
ATOM 15132 O O . SER A 1 5 ? -27.705 -7.991 33.940 1.00 0.00 5 SER A O 15
ATOM 15140 N N . SER A 1 6 ? -28.867 -7.281 32.148 1.00 0.00 6 SER A N 15
ATOM 15141 C CA . SER A 1 6 ? -29.387 -8.604 31.824 1.00 0.00 6 SER A CA 15
ATOM 15142 C C . SER A 1 6 ? -28.480 -9.315 30.824 1.00 0.00 6 SER A C 15
ATOM 15143 O O . SER A 1 6 ? -28.165 -10.493 30.983 1.00 0.00 6 SER A O 15
ATOM 15151 N N . GLY A 1 7 ? -28.063 -8.588 29.792 1.00 0.00 7 GLY A N 15
ATOM 15152 C CA . GLY A 1 7 ? -27.197 -9.164 28.780 1.00 0.00 7 GLY A CA 15
ATOM 15153 C C . GLY A 1 7 ? -27.964 -9.966 27.748 1.00 0.00 7 GLY A C 15
ATOM 15154 O O . GLY A 1 7 ? -28.885 -10.710 28.088 1.00 0.00 7 GLY A O 15
ATOM 15158 N N . HIS A 1 8 ? -27.586 -9.815 26.483 1.00 0.00 8 HIS A N 15
ATOM 15159 C CA . HIS A 1 8 ? -28.247 -10.530 25.397 1.00 0.00 8 HIS A CA 15
ATOM 15160 C C . HIS A 1 8 ? -27.398 -10.497 24.129 1.00 0.00 8 HIS A C 15
ATOM 15161 O O . HIS A 1 8 ? -26.367 -9.828 24.080 1.00 0.00 8 HIS A O 15
ATOM 15175 N N . GLU A 1 9 ? -27.841 -11.223 23.107 1.00 0.00 9 GLU A N 15
ATOM 15176 C CA . GLU A 1 9 ? -27.120 -11.276 21.840 1.00 0.00 9 GLU A CA 15
ATOM 15177 C C . GLU A 1 9 ? -27.814 -10.422 20.783 1.00 0.00 9 GLU A C 15
ATOM 15178 O O . GLU A 1 9 ? -29.038 -10.292 20.781 1.00 0.00 9 GLU A O 15
ATOM 15190 N N . GLU A 1 10 ? -27.022 -9.841 19.887 1.00 0.00 10 GLU A N 15
ATOM 15191 C CA . GLU A 1 10 ? -27.560 -8.998 18.826 1.00 0.00 10 GLU A CA 15
ATOM 15192 C C . GLU A 1 10 ? -27.953 -9.835 17.613 1.00 0.00 10 GLU A C 15
ATOM 15193 O O . GLU A 1 10 ? -27.196 -10.698 17.167 1.00 0.00 10 GLU A O 15
ATOM 15205 N N . THR A 1 11 ? -29.144 -9.575 17.082 1.00 0.00 11 THR A N 15
ATOM 15206 C CA . THR A 1 11 ? -29.640 -10.304 15.922 1.00 0.00 11 THR A CA 15
ATOM 15207 C C . THR A 1 11 ? -28.676 -10.189 14.747 1.00 0.00 11 THR A C 15
ATOM 15208 O O . THR A 1 11 ? -28.521 -9.116 14.163 1.00 0.00 11 THR A O 15
ATOM 15219 N N . GLU A 1 12 ? -28.032 -11.300 14.404 1.00 0.00 12 GLU A N 15
ATOM 15220 C CA . GLU A 1 12 ? -27.083 -11.321 13.297 1.00 0.00 12 GLU A CA 15
ATOM 15221 C C . GLU A 1 12 ? -27.811 -11.344 11.956 1.00 0.00 12 GLU A C 15
ATOM 15222 O O . GLU A 1 12 ? -28.871 -11.957 11.824 1.00 0.00 12 GLU A O 15
ATOM 15234 N N . CYS A 1 13 ? -27.235 -10.671 10.966 1.00 0.00 13 CYS A N 15
ATOM 15235 C CA . CYS A 1 13 ? -27.829 -10.611 9.635 1.00 0.00 13 CYS A CA 15
ATOM 15236 C C . CYS A 1 13 ? -26.870 -11.165 8.587 1.00 0.00 13 CYS A C 15
ATOM 15237 O O . CYS A 1 13 ? -25.658 -10.953 8.645 1.00 0.00 13 CYS A O 15
ATOM 15245 N N . PRO A 1 14 ? -27.422 -11.892 7.604 1.00 0.00 14 PRO A N 15
ATOM 15246 C CA . PRO A 1 14 ? -26.633 -12.491 6.524 1.00 0.00 14 PRO A CA 15
ATOM 15247 C C . PRO A 1 14 ? -26.071 -11.445 5.567 1.00 0.00 14 PRO A C 15
ATOM 15248 O O . PRO A 1 14 ? -26.779 -10.944 4.693 1.00 0.00 14 PRO A O 15
ATOM 15259 N N . LEU A 1 15 ? -24.794 -11.120 5.738 1.00 0.00 15 LEU A N 15
ATOM 15260 C CA . LEU A 1 15 ? -24.136 -10.133 4.889 1.00 0.00 15 LEU A CA 15
ATOM 15261 C C . LEU A 1 15 ? -22.642 -10.420 4.779 1.00 0.00 15 LEU A C 15
ATOM 15262 O O . LEU A 1 15 ? -21.935 -10.478 5.785 1.00 0.00 15 LEU A O 15
ATOM 15278 N N . ARG A 1 16 ? -22.167 -10.595 3.550 1.00 0.00 16 ARG A N 15
ATOM 15279 C CA . ARG A 1 16 ? -20.757 -10.874 3.308 1.00 0.00 16 ARG A CA 15
ATOM 15280 C C . ARG A 1 16 ? -19.914 -9.615 3.493 1.00 0.00 16 ARG A C 15
ATOM 15281 O O . ARG A 1 16 ? -20.370 -8.504 3.218 1.00 0.00 16 ARG A O 15
ATOM 15302 N N . LEU A 1 17 ? -18.684 -9.796 3.961 1.00 0.00 17 LEU A N 15
ATOM 15303 C CA . LEU A 1 17 ? -17.777 -8.675 4.183 1.00 0.00 17 LEU A CA 15
ATOM 15304 C C . LEU A 1 17 ? -16.444 -8.905 3.478 1.00 0.00 17 LEU A C 15
ATOM 15305 O O . LEU A 1 17 ? -16.075 -10.041 3.182 1.00 0.00 17 LEU A O 15
ATOM 15321 N N . ALA A 1 18 ? -15.725 -7.819 3.214 1.00 0.00 18 ALA A N 15
ATOM 15322 C CA . ALA A 1 18 ? -14.431 -7.903 2.548 1.00 0.00 18 ALA A CA 15
ATOM 15323 C C . ALA A 1 18 ? -13.319 -7.360 3.439 1.00 0.00 18 ALA A C 15
ATOM 15324 O O . ALA A 1 18 ? -13.549 -6.483 4.272 1.00 0.00 18 ALA A O 15
ATOM 15331 N N . VAL A 1 19 ? -12.112 -7.888 3.260 1.00 0.00 19 VAL A N 15
ATOM 15332 C CA . VAL A 1 19 ? -10.964 -7.456 4.047 1.00 0.00 19 VAL A CA 15
ATOM 15333 C C . VAL A 1 19 ? -9.835 -6.964 3.148 1.00 0.00 19 VAL A C 15
ATOM 15334 O O . VAL A 1 19 ? -9.570 -7.541 2.093 1.00 0.00 19 VAL A O 15
ATOM 15347 N N . CYS A 1 20 ? -9.171 -5.894 3.573 1.00 0.00 20 CYS A N 15
ATOM 15348 C CA . CYS A 1 20 ? -8.069 -5.324 2.808 1.00 0.00 20 CYS A CA 15
ATOM 15349 C C . CYS A 1 20 ? -6.800 -6.154 2.980 1.00 0.00 20 CYS A C 15
ATOM 15350 O O . CYS A 1 20 ? -6.679 -6.931 3.926 1.00 0.00 20 CYS A O 15
ATOM 15357 N N . GLN A 1 21 ? -5.857 -5.981 2.059 1.00 0.00 21 GLN A N 15
ATOM 15358 C CA . GLN A 1 21 ? -4.598 -6.714 2.109 1.00 0.00 21 GLN A CA 15
ATOM 15359 C C . GLN A 1 21 ? -3.479 -5.837 2.660 1.00 0.00 21 GLN A C 15
ATOM 15360 O O . GLN A 1 21 ? -2.448 -6.338 3.110 1.00 0.00 21 GLN A O 15
ATOM 15374 N N . HIS A 1 22 ? -3.688 -4.525 2.621 1.00 0.00 22 HIS A N 15
ATOM 15375 C CA . HIS A 1 22 ? -2.697 -3.577 3.117 1.00 0.00 22 HIS A CA 15
ATOM 15376 C C . HIS A 1 22 ? -2.881 -3.330 4.612 1.00 0.00 22 HIS A C 15
ATOM 15377 O O . HIS A 1 22 ? -1.985 -3.600 5.411 1.00 0.00 22 HIS A O 15
ATOM 15391 N N . CYS A 1 23 ? -4.049 -2.815 4.982 1.00 0.00 23 CYS A N 15
ATOM 15392 C CA . CYS A 1 23 ? -4.351 -2.530 6.379 1.00 0.00 23 CYS A CA 15
ATOM 15393 C C . CYS A 1 23 ? -4.866 -3.779 7.090 1.00 0.00 23 CYS A C 15
ATOM 15394 O O . CYS A 1 23 ? -4.725 -3.916 8.305 1.00 0.00 23 CYS A O 15
ATOM 15401 N N . ASP A 1 24 ? -5.461 -4.686 6.323 1.00 0.00 24 ASP A N 15
ATOM 15402 C CA . ASP A 1 24 ? -5.996 -5.924 6.878 1.00 0.00 24 ASP A CA 15
ATOM 15403 C C . ASP A 1 24 ? -7.126 -5.635 7.862 1.00 0.00 24 ASP A C 15
ATOM 15404 O O . ASP A 1 24 ? -7.166 -6.194 8.959 1.00 0.00 24 ASP A O 15
ATOM 15413 N N . LEU A 1 25 ? -8.041 -4.759 7.462 1.00 0.00 25 LEU A N 15
ATOM 15414 C CA . LEU A 1 25 ? -9.172 -4.395 8.309 1.00 0.00 25 LEU A CA 15
ATOM 15415 C C . LEU A 1 25 ? -10.485 -4.873 7.698 1.00 0.00 25 LEU A C 15
ATOM 15416 O O . LEU A 1 25 ? -10.614 -4.969 6.478 1.00 0.00 25 LEU A O 15
ATOM 15432 N N . GLU A 1 26 ? -11.458 -5.168 8.555 1.00 0.00 26 GLU A N 15
ATOM 15433 C CA . GLU A 1 26 ? -12.762 -5.634 8.098 1.00 0.00 26 GLU A CA 15
ATOM 15434 C C . GLU A 1 26 ? -13.654 -4.458 7.710 1.00 0.00 26 GLU A C 15
ATOM 15435 O O . GLU A 1 26 ? -13.874 -3.542 8.503 1.00 0.00 26 GLU A O 15
ATOM 15447 N N . LEU A 1 27 ? -14.166 -4.492 6.484 1.00 0.00 27 LEU A N 15
ATOM 15448 C CA . LEU A 1 27 ? -15.034 -3.430 5.988 1.00 0.00 27 LEU A CA 15
ATOM 15449 C C . LEU A 1 27 ? -16.092 -3.988 5.042 1.00 0.00 27 LEU A C 15
ATOM 15450 O O . LEU A 1 27 ? -16.040 -5.156 4.657 1.00 0.00 27 LEU A O 15
ATOM 15466 N N . SER A 1 28 ? -17.050 -3.145 4.670 1.00 0.00 28 SER A N 15
ATOM 15467 C CA . SER A 1 28 ? -18.121 -3.555 3.769 1.00 0.00 28 SER A CA 15
ATOM 15468 C C . SER A 1 28 ? -17.618 -3.647 2.332 1.00 0.00 28 SER A C 15
ATOM 15469 O O . SER A 1 28 ? -17.067 -2.687 1.793 1.00 0.00 28 SER A O 15
ATOM 15477 N N . ILE A 1 29 ? -17.810 -4.810 1.718 1.00 0.00 29 ILE A N 15
ATOM 15478 C CA . ILE A 1 29 ? -17.377 -5.028 0.343 1.00 0.00 29 ILE A CA 15
ATOM 15479 C C . ILE A 1 29 ? -17.697 -3.821 -0.532 1.00 0.00 29 ILE A C 15
ATOM 15480 O O . ILE A 1 29 ? -16.944 -3.487 -1.448 1.00 0.00 29 ILE A O 15
ATOM 15496 N N . LEU A 1 30 ? -18.818 -3.169 -0.244 1.00 0.00 30 LEU A N 15
ATOM 15497 C CA . LEU A 1 30 ? -19.238 -1.997 -1.003 1.00 0.00 30 LEU A CA 15
ATOM 15498 C C . LEU A 1 30 ? -18.240 -0.855 -0.839 1.00 0.00 30 LEU A C 15
ATOM 15499 O O . LEU A 1 30 ? -17.891 -0.178 -1.806 1.00 0.00 30 LEU A O 15
ATOM 15515 N N . LYS A 1 31 ? -17.783 -0.649 0.391 1.00 0.00 31 LYS A N 15
ATOM 15516 C CA . LYS A 1 31 ? -16.822 0.408 0.683 1.00 0.00 31 LYS A CA 15
ATOM 15517 C C . LYS A 1 31 ? -15.415 -0.003 0.260 1.00 0.00 31 LYS A C 15
ATOM 15518 O O . LYS A 1 31 ? -14.655 0.804 -0.277 1.00 0.00 31 LYS A O 15
ATOM 15537 N N . LEU A 1 32 ? -15.074 -1.264 0.503 1.00 0.00 32 LEU A N 15
ATOM 15538 C CA . LEU A 1 32 ? -13.759 -1.784 0.146 1.00 0.00 32 LEU A CA 15
ATOM 15539 C C . LEU A 1 32 ? -13.245 -1.132 -1.134 1.00 0.00 32 LEU A C 15
ATOM 15540 O O . LEU A 1 32 ? -12.225 -0.443 -1.126 1.00 0.00 32 LEU A O 15
ATOM 15556 N N . LYS A 1 33 ? -13.959 -1.353 -2.232 1.00 0.00 33 LYS A N 15
ATOM 15557 C CA . LYS A 1 33 ? -13.579 -0.785 -3.520 1.00 0.00 33 LYS A CA 15
ATOM 15558 C C . LYS A 1 33 ? -12.962 0.599 -3.343 1.00 0.00 33 LYS A C 15
ATOM 15559 O O . LYS A 1 33 ? -11.793 0.811 -3.661 1.00 0.00 33 LYS A O 15
ATOM 15578 N N . GLU A 1 34 ? -13.757 1.535 -2.834 1.00 0.00 34 GLU A N 15
ATOM 15579 C CA . GLU A 1 34 ? -13.287 2.898 -2.616 1.00 0.00 34 GLU A CA 15
ATOM 15580 C C . GLU A 1 34 ? -12.140 2.924 -1.609 1.00 0.00 34 GLU A C 15
ATOM 15581 O O . GLU A 1 34 ? -11.068 3.462 -1.885 1.00 0.00 34 GLU A O 15
ATOM 15593 N N . HIS A 1 35 ? -12.375 2.338 -0.439 1.00 0.00 35 HIS A N 15
ATOM 15594 C CA . HIS A 1 35 ? -11.363 2.293 0.610 1.00 0.00 35 HIS A CA 15
ATOM 15595 C C . HIS A 1 35 ? -9.987 1.988 0.025 1.00 0.00 35 HIS A C 15
ATOM 15596 O O . HIS A 1 35 ? -9.065 2.796 0.129 1.00 0.00 35 HIS A O 15
ATOM 15610 N N . GLU A 1 36 ? -9.857 0.816 -0.589 1.00 0.00 36 GLU A N 15
ATOM 15611 C CA . GLU A 1 36 ? -8.593 0.404 -1.189 1.00 0.00 36 GLU A CA 15
ATOM 15612 C C . GLU A 1 36 ? -7.856 1.603 -1.780 1.00 0.00 36 GLU A C 15
ATOM 15613 O O . GLU A 1 36 ? -6.691 1.845 -1.464 1.00 0.00 36 GLU A O 15
ATOM 15625 N N . ASP A 1 37 ? -8.543 2.348 -2.638 1.00 0.00 37 ASP A N 15
ATOM 15626 C CA . ASP A 1 37 ? -7.955 3.522 -3.273 1.00 0.00 37 ASP A CA 15
ATOM 15627 C C . ASP A 1 37 ? -7.248 4.399 -2.245 1.00 0.00 37 ASP A C 15
ATOM 15628 O O . ASP A 1 37 ? -6.126 4.855 -2.469 1.00 0.00 37 ASP A O 15
ATOM 15637 N N . TYR A 1 38 ? -7.912 4.634 -1.119 1.00 0.00 38 TYR A N 15
ATOM 15638 C CA . TYR A 1 38 ? -7.349 5.460 -0.057 1.00 0.00 38 TYR A CA 15
ATOM 15639 C C . TYR A 1 38 ? -6.189 4.747 0.631 1.00 0.00 38 TYR A C 15
ATOM 15640 O O . TYR A 1 38 ? -5.107 5.311 0.794 1.00 0.00 38 TYR A O 15
ATOM 15658 N N . CYS A 1 39 ? -6.423 3.502 1.032 1.00 0.00 39 CYS A N 15
ATOM 15659 C CA . CYS A 1 39 ? -5.400 2.709 1.703 1.00 0.00 39 CYS A CA 15
ATOM 15660 C C . CYS A 1 39 ? -4.066 2.809 0.968 1.00 0.00 39 CYS A C 15
ATOM 15661 O O . CYS A 1 39 ? -3.042 3.143 1.562 1.00 0.00 39 CYS A O 15
ATOM 15668 N N . GLY A 1 40 ? -4.088 2.518 -0.329 1.00 0.00 40 GLY A N 15
ATOM 15669 C CA . GLY A 1 40 ? -2.875 2.581 -1.123 1.00 0.00 40 GLY A CA 15
ATOM 15670 C C . GLY A 1 40 ? -2.361 3.997 -1.285 1.00 0.00 40 GLY A C 15
ATOM 15671 O O . GLY A 1 40 ? -1.153 4.234 -1.252 1.00 0.00 40 GLY A O 15
ATOM 15675 N N . ALA A 1 41 ? -3.278 4.942 -1.461 1.00 0.00 41 ALA A N 15
ATOM 15676 C CA . ALA A 1 41 ? -2.911 6.343 -1.627 1.00 0.00 41 ALA A CA 15
ATOM 15677 C C . ALA A 1 41 ? -2.634 7.002 -0.280 1.00 0.00 41 ALA A C 15
ATOM 15678 O O . ALA A 1 41 ? -2.409 8.210 -0.204 1.00 0.00 41 ALA A O 15
ATOM 15685 N N . ARG A 1 42 ? -2.652 6.200 0.780 1.00 0.00 42 ARG A N 15
ATOM 15686 C CA . ARG A 1 42 ? -2.404 6.707 2.125 1.00 0.00 42 ARG A CA 15
ATOM 15687 C C . ARG A 1 42 ? -0.944 6.506 2.521 1.00 0.00 42 ARG A C 15
ATOM 15688 O O . ARG A 1 42 ? -0.317 5.517 2.142 1.00 0.00 42 ARG A O 15
ATOM 15709 N N . THR A 1 43 ? -0.409 7.452 3.286 1.00 0.00 43 THR A N 15
ATOM 15710 C CA . THR A 1 43 ? 0.977 7.381 3.732 1.00 0.00 43 THR A CA 15
ATOM 15711 C C . THR A 1 43 ? 1.059 7.066 5.222 1.00 0.00 43 THR A C 15
ATOM 15712 O O . THR A 1 43 ? 0.072 7.188 5.946 1.00 0.00 43 THR A O 15
ATOM 15723 N N . GLU A 1 44 ? 2.243 6.662 5.672 1.00 0.00 44 GLU A N 15
ATOM 15724 C CA . GLU A 1 44 ? 2.452 6.330 7.077 1.00 0.00 44 GLU A CA 15
ATOM 15725 C C . GLU A 1 44 ? 3.828 6.793 7.546 1.00 0.00 44 GLU A C 15
ATOM 15726 O O . GLU A 1 44 ? 4.800 6.753 6.790 1.00 0.00 44 GLU A O 15
ATOM 15738 N N . LEU A 1 45 ? 3.903 7.233 8.797 1.00 0.00 45 LEU A N 15
ATOM 15739 C CA . LEU A 1 45 ? 5.160 7.705 9.368 1.00 0.00 45 LEU A CA 15
ATOM 15740 C C . LEU A 1 45 ? 6.043 6.532 9.784 1.00 0.00 45 LEU A C 15
ATOM 15741 O O . LEU A 1 45 ? 5.751 5.835 10.756 1.00 0.00 45 LEU A O 15
ATOM 15757 N N . CYS A 1 46 ? 7.126 6.322 9.043 1.00 0.00 46 CYS A N 15
ATOM 15758 C CA . CYS A 1 46 ? 8.053 5.236 9.334 1.00 0.00 46 CYS A CA 15
ATOM 15759 C C . CYS A 1 46 ? 8.751 5.461 10.673 1.00 0.00 46 CYS A C 15
ATOM 15760 O O . CYS A 1 46 ? 8.887 6.595 11.131 1.00 0.00 46 CYS A O 15
ATOM 15767 N N . GLY A 1 47 ? 9.192 4.372 11.295 1.00 0.00 47 GLY A N 15
ATOM 15768 C CA . GLY A 1 47 ? 9.870 4.471 12.574 1.00 0.00 47 GLY A CA 15
ATOM 15769 C C . GLY A 1 47 ? 11.378 4.532 12.427 1.00 0.00 47 GLY A C 15
ATOM 15770 O O . GLY A 1 47 ? 12.069 5.085 13.282 1.00 0.00 47 GLY A O 15
ATOM 15774 N N . ASN A 1 48 ? 11.889 3.959 11.342 1.00 0.00 48 ASN A N 15
ATOM 15775 C CA . ASN A 1 48 ? 13.325 3.949 11.088 1.00 0.00 48 ASN A CA 15
ATOM 15776 C C . ASN A 1 48 ? 13.814 5.333 10.672 1.00 0.00 48 ASN A C 15
ATOM 15777 O O . ASN A 1 48 ? 14.633 5.945 11.357 1.00 0.00 48 ASN A O 15
ATOM 15788 N N . CYS A 1 49 ? 13.305 5.820 9.546 1.00 0.00 49 CYS A N 15
ATOM 15789 C CA . CYS A 1 49 ? 13.689 7.132 9.037 1.00 0.00 49 CYS A CA 15
ATOM 15790 C C . CYS A 1 49 ? 12.852 8.232 9.683 1.00 0.00 49 CYS A C 15
ATOM 15791 O O . CYS A 1 49 ? 13.387 9.216 10.192 1.00 0.00 49 CYS A O 15
ATOM 15798 N N . GLY A 1 50 ? 11.534 8.057 9.658 1.00 0.00 50 GLY A N 15
ATOM 15799 C CA . GLY A 1 50 ? 10.644 9.041 10.244 1.00 0.00 50 GLY A CA 15
ATOM 15800 C C . GLY A 1 50 ? 9.975 9.913 9.199 1.00 0.00 50 GLY A C 15
ATOM 15801 O O . GLY A 1 50 ? 9.798 11.114 9.404 1.00 0.00 50 GLY A O 15
ATOM 15805 N N . ARG A 1 51 ? 9.604 9.308 8.076 1.00 0.00 51 ARG A N 15
ATOM 15806 C CA . ARG A 1 51 ? 8.954 10.038 6.994 1.00 0.00 51 ARG A CA 15
ATOM 15807 C C . ARG A 1 51 ? 7.643 9.366 6.596 1.00 0.00 51 ARG A C 15
ATOM 15808 O O . ARG A 1 51 ? 7.341 8.260 7.042 1.00 0.00 51 ARG A O 15
ATOM 15829 N N . ASN A 1 52 ? 6.869 10.043 5.754 1.00 0.00 52 ASN A N 15
ATOM 15830 C CA . ASN A 1 52 ? 5.590 9.513 5.297 1.00 0.00 52 ASN A CA 15
ATOM 15831 C C . ASN A 1 52 ? 5.729 8.869 3.920 1.00 0.00 52 ASN A C 15
ATOM 15832 O O . ASN A 1 52 ? 6.052 9.538 2.939 1.00 0.00 52 ASN A O 15
ATOM 15843 N N . VAL A 1 53 ? 5.482 7.564 3.856 1.00 0.00 53 VAL A N 15
ATOM 15844 C CA . VAL A 1 53 ? 5.578 6.829 2.600 1.00 0.00 53 VAL A CA 15
ATOM 15845 C C . VAL A 1 53 ? 4.280 6.090 2.296 1.00 0.00 53 VAL A C 15
ATOM 15846 O O . VAL A 1 53 ? 3.670 5.491 3.184 1.00 0.00 53 VAL A O 15
ATOM 15859 N N . LEU A 1 54 ? 3.861 6.134 1.036 1.00 0.00 54 LEU A N 15
ATOM 15860 C CA . LEU A 1 54 ? 2.635 5.468 0.613 1.00 0.00 54 LEU A CA 15
ATOM 15861 C C . LEU A 1 54 ? 2.649 3.996 1.012 1.00 0.00 54 LEU A C 15
ATOM 15862 O O . LEU A 1 54 ? 3.624 3.285 0.769 1.00 0.00 54 LEU A O 15
ATOM 15878 N N . VAL A 1 55 ? 1.560 3.544 1.626 1.00 0.00 55 VAL A N 15
ATOM 15879 C CA . VAL A 1 55 ? 1.446 2.155 2.056 1.00 0.00 55 VAL A CA 15
ATOM 15880 C C . VAL A 1 55 ? 1.913 1.201 0.963 1.00 0.00 55 VAL A C 15
ATOM 15881 O O . VAL A 1 55 ? 2.731 0.313 1.206 1.00 0.00 55 VAL A O 15
ATOM 15894 N N . LYS A 1 56 ? 1.388 1.389 -0.243 1.00 0.00 56 LYS A N 15
ATOM 15895 C CA . LYS A 1 56 ? 1.752 0.547 -1.376 1.00 0.00 56 LYS A CA 15
ATOM 15896 C C . LYS A 1 56 ? 3.265 0.381 -1.467 1.00 0.00 56 LYS A C 15
ATOM 15897 O O . LYS A 1 56 ? 3.761 -0.681 -1.845 1.00 0.00 56 LYS A O 15
ATOM 15916 N N . ASP A 1 57 ? 3.994 1.435 -1.117 1.00 0.00 57 ASP A N 15
ATOM 15917 C CA . ASP A 1 57 ? 5.451 1.405 -1.157 1.00 0.00 57 ASP A CA 15
ATOM 15918 C C . ASP A 1 57 ? 6.019 0.846 0.144 1.00 0.00 57 ASP A C 15
ATOM 15919 O O . ASP A 1 57 ? 7.020 0.129 0.140 1.00 0.00 57 ASP A O 15
ATOM 15928 N N . LEU A 1 58 ? 5.373 1.179 1.256 1.00 0.00 58 LEU A N 15
ATOM 15929 C CA . LEU A 1 58 ? 5.814 0.711 2.566 1.00 0.00 58 LEU A CA 15
ATOM 15930 C C . LEU A 1 58 ? 6.226 -0.756 2.510 1.00 0.00 58 LEU A C 15
ATOM 15931 O O . LEU A 1 58 ? 7.012 -1.224 3.334 1.00 0.00 58 LEU A O 15
ATOM 15947 N N . LYS A 1 59 ? 5.691 -1.478 1.531 1.00 0.00 59 LYS A N 15
ATOM 15948 C CA . LYS A 1 59 ? 6.005 -2.892 1.363 1.00 0.00 59 LYS A CA 15
ATOM 15949 C C . LYS A 1 59 ? 7.501 -3.096 1.147 1.00 0.00 59 LYS A C 15
ATOM 15950 O O . LYS A 1 59 ? 8.125 -3.935 1.798 1.00 0.00 59 LYS A O 15
ATOM 15969 N N . THR A 1 60 ? 8.073 -2.321 0.230 1.00 0.00 60 THR A N 15
ATOM 15970 C CA . THR A 1 60 ? 9.496 -2.416 -0.071 1.00 0.00 60 THR A CA 15
ATOM 15971 C C . THR A 1 60 ? 10.230 -1.143 0.334 1.00 0.00 60 THR A C 15
ATOM 15972 O O . THR A 1 60 ? 11.351 -0.893 -0.109 1.00 0.00 60 THR A O 15
ATOM 15983 N N . HIS A 1 61 ? 9.591 -0.341 1.180 1.00 0.00 61 HIS A N 15
ATOM 15984 C CA . HIS A 1 61 ? 10.185 0.907 1.647 1.00 0.00 61 HIS A CA 15
ATOM 15985 C C . HIS A 1 61 ? 11.433 0.636 2.481 1.00 0.00 61 HIS A C 15
ATOM 15986 O O . HIS A 1 61 ? 12.451 1.318 2.359 1.00 0.00 61 HIS A O 15
ATOM 16000 N N . PRO A 1 62 ? 11.356 -0.383 3.350 1.00 0.00 62 PRO A N 15
ATOM 16001 C CA . PRO A 1 62 ? 12.470 -0.767 4.221 1.00 0.00 62 PRO A CA 15
ATOM 16002 C C . PRO A 1 62 ? 13.787 -0.881 3.461 1.00 0.00 62 PRO A C 15
ATOM 16003 O O . PRO A 1 62 ? 14.844 -0.515 3.974 1.00 0.00 62 PRO A O 15
ATOM 16014 N N . GLU A 1 63 ? 13.716 -1.392 2.236 1.00 0.00 63 GLU A N 15
ATOM 16015 C CA . GLU A 1 63 ? 14.904 -1.555 1.406 1.00 0.00 63 GLU A CA 15
ATOM 16016 C C . GLU A 1 63 ? 15.614 -0.219 1.205 1.00 0.00 63 GLU A C 15
ATOM 16017 O O . GLU A 1 63 ? 16.792 -0.074 1.531 1.00 0.00 63 GLU A O 15
ATOM 16029 N N . VAL A 1 64 ? 14.888 0.755 0.664 1.00 0.00 64 VAL A N 15
ATOM 16030 C CA . VAL A 1 64 ? 15.447 2.079 0.419 1.00 0.00 64 VAL A CA 15
ATOM 16031 C C . VAL A 1 64 ? 15.156 3.022 1.581 1.00 0.00 64 VAL A C 15
ATOM 16032 O O . VAL A 1 64 ? 15.261 4.241 1.447 1.00 0.00 64 VAL A O 15
ATOM 16045 N N . CYS A 1 65 ? 14.789 2.449 2.723 1.00 0.00 65 CYS A N 15
ATOM 16046 C CA . CYS A 1 65 ? 14.483 3.238 3.910 1.00 0.00 65 CYS A CA 15
ATOM 16047 C C . CYS A 1 65 ? 15.750 3.853 4.496 1.00 0.00 65 CYS A C 15
ATOM 16048 O O . CYS A 1 65 ? 16.592 3.152 5.056 1.00 0.00 65 CYS A O 15
ATOM 16055 N N . GLY A 1 66 ? 15.878 5.170 4.364 1.00 0.00 66 GLY A N 15
ATOM 16056 C CA . GLY A 1 66 ? 17.044 5.859 4.885 1.00 0.00 66 GLY A CA 15
ATOM 16057 C C . GLY A 1 66 ? 18.341 5.295 4.341 1.00 0.00 66 GLY A C 15
ATOM 16058 O O . GLY A 1 66 ? 19.317 5.143 5.077 1.00 0.00 66 GLY A O 15
ATOM 16062 N N . ARG A 1 67 ? 18.353 4.982 3.050 1.00 0.00 67 ARG A N 15
ATOM 16063 C CA . ARG A 1 67 ? 19.540 4.428 2.409 1.00 0.00 67 ARG A CA 15
ATOM 16064 C C . ARG A 1 67 ? 20.482 5.540 1.956 1.00 0.00 67 ARG A C 15
ATOM 16065 O O . ARG A 1 67 ? 21.700 5.424 2.084 1.00 0.00 67 ARG A O 15
ATOM 16086 N N . GLU A 1 68 ? 19.908 6.615 1.425 1.00 0.00 68 GLU A N 15
ATOM 16087 C CA . GLU A 1 68 ? 20.697 7.746 0.951 1.00 0.00 68 GLU A CA 15
ATOM 16088 C C . GLU A 1 68 ? 20.706 8.872 1.981 1.00 0.00 68 GLU A C 15
ATOM 16089 O O . GLU A 1 68 ? 19.723 9.089 2.689 1.00 0.00 68 GLU A O 15
ATOM 16101 N N . GLY A 1 69 ? 21.825 9.586 2.059 1.00 0.00 69 GLY A N 15
ATOM 16102 C CA . GLY A 1 69 ? 21.942 10.681 3.005 1.00 0.00 69 GLY A CA 15
ATOM 16103 C C . GLY A 1 69 ? 22.263 10.203 4.407 1.00 0.00 69 GLY A C 15
ATOM 16104 O O . GLY A 1 69 ? 21.634 9.274 4.913 1.00 0.00 69 GLY A O 15
ATOM 16108 N N . SER A 1 70 ? 23.246 10.839 5.037 1.00 0.00 70 SER A N 15
ATOM 16109 C CA . SER A 1 70 ? 23.654 10.470 6.387 1.00 0.00 70 SER A CA 15
ATOM 16110 C C . SER A 1 70 ? 22.448 10.052 7.224 1.00 0.00 70 SER A C 15
ATOM 16111 O O . SER A 1 70 ? 22.306 8.886 7.589 1.00 0.00 70 SER A O 15
ATOM 16119 N N . GLY A 1 71 ? 21.581 11.015 7.523 1.00 0.00 71 GLY A N 15
ATOM 16120 C CA . GLY A 1 71 ? 20.398 10.728 8.314 1.00 0.00 71 GLY A CA 15
ATOM 16121 C C . GLY A 1 71 ? 20.451 11.366 9.687 1.00 0.00 71 GLY A C 15
ATOM 16122 O O . GLY A 1 71 ? 20.247 12.570 9.845 1.00 0.00 71 GLY A O 15
ATOM 16126 N N . PRO A 1 72 ? 20.729 10.549 10.714 1.00 0.00 72 PRO A N 15
ATOM 16127 C CA . PRO A 1 72 ? 20.814 11.018 12.100 1.00 0.00 72 PRO A CA 15
ATOM 16128 C C . PRO A 1 72 ? 22.036 11.897 12.341 1.00 0.00 72 PRO A C 15
ATOM 16129 O O . PRO A 1 72 ? 23.116 11.633 11.812 1.00 0.00 72 PRO A O 15
ATOM 16140 N N . SER A 1 73 ? 21.860 12.941 13.143 1.00 0.00 73 SER A N 15
ATOM 16141 C CA . SER A 1 73 ? 22.949 13.861 13.452 1.00 0.00 73 SER A CA 15
ATOM 16142 C C . SER A 1 73 ? 23.887 13.262 14.495 1.00 0.00 73 SER A C 15
ATOM 16143 O O . SER A 1 73 ? 23.488 12.406 15.285 1.00 0.00 73 SER A O 15
ATOM 16151 N N . SER A 1 74 ? 25.135 13.719 14.492 1.00 0.00 74 SER A N 15
ATOM 16152 C CA . SER A 1 74 ? 26.132 13.226 15.435 1.00 0.00 74 SER A CA 15
ATOM 16153 C C . SER A 1 74 ? 27.229 14.263 15.657 1.00 0.00 74 SER A C 15
ATOM 16154 O O . SER A 1 74 ? 27.896 14.688 14.715 1.00 0.00 74 SER A O 15
ATOM 16162 N N . GLY A 1 75 ? 27.409 14.665 16.911 1.00 0.00 75 GLY A N 15
ATOM 16163 C CA . GLY A 1 75 ? 28.426 15.649 17.236 1.00 0.00 75 GLY A CA 15
ATOM 16164 C C . GLY A 1 75 ? 29.754 15.352 16.568 1.00 0.00 75 GLY A C 15
ATOM 16165 O O . GLY A 1 75 ? 30.518 16.282 16.314 1.00 0.00 75 GLY A O 15
ATOM 16171 N N . GLY A 1 1 ? 3.282 -13.442 19.987 1.00 0.00 1 GLY A N 16
ATOM 16172 C CA . GLY A 1 1 ? 3.519 -14.837 20.309 1.00 0.00 1 GLY A CA 16
ATOM 16173 C C . GLY A 1 1 ? 3.307 -15.751 19.118 1.00 0.00 1 GLY A C 16
ATOM 16174 O O . GLY A 1 1 ? 3.042 -15.286 18.010 1.00 0.00 1 GLY A O 16
ATOM 16178 N N . SER A 1 2 ? 3.427 -17.055 19.346 1.00 0.00 2 SER A N 16
ATOM 16179 C CA . SER A 1 2 ? 3.252 -18.036 18.282 1.00 0.00 2 SER A CA 16
ATOM 16180 C C . SER A 1 2 ? 1.785 -18.430 18.141 1.00 0.00 2 SER A C 16
ATOM 16181 O O . SER A 1 2 ? 1.029 -18.408 19.112 1.00 0.00 2 SER A O 16
ATOM 16189 N N . SER A 1 3 ? 1.389 -18.788 16.924 1.00 0.00 3 SER A N 16
ATOM 16190 C CA . SER A 1 3 ? 0.012 -19.183 16.653 1.00 0.00 3 SER A CA 16
ATOM 16191 C C . SER A 1 3 ? -0.149 -20.697 16.752 1.00 0.00 3 SER A C 16
ATOM 16192 O O . SER A 1 3 ? 0.834 -21.435 16.806 1.00 0.00 3 SER A O 16
ATOM 16200 N N . GLY A 1 4 ? -1.398 -21.153 16.775 1.00 0.00 4 GLY A N 16
ATOM 16201 C CA . GLY A 1 4 ? -1.666 -22.576 16.867 1.00 0.00 4 GLY A CA 16
ATOM 16202 C C . GLY A 1 4 ? -2.688 -23.041 15.849 1.00 0.00 4 GLY A C 16
ATOM 16203 O O . GLY A 1 4 ? -2.330 -23.571 14.797 1.00 0.00 4 GLY A O 16
ATOM 16207 N N . SER A 1 5 ? -3.965 -22.844 16.162 1.00 0.00 5 SER A N 16
ATOM 16208 C CA . SER A 1 5 ? -5.043 -23.252 15.269 1.00 0.00 5 SER A CA 16
ATOM 16209 C C . SER A 1 5 ? -5.637 -22.045 14.549 1.00 0.00 5 SER A C 16
ATOM 16210 O O . SER A 1 5 ? -5.288 -20.901 14.839 1.00 0.00 5 SER A O 16
ATOM 16218 N N . SER A 1 6 ? -6.538 -22.310 13.608 1.00 0.00 6 SER A N 16
ATOM 16219 C CA . SER A 1 6 ? -7.179 -21.248 12.843 1.00 0.00 6 SER A CA 16
ATOM 16220 C C . SER A 1 6 ? -8.696 -21.308 12.996 1.00 0.00 6 SER A C 16
ATOM 16221 O O . SER A 1 6 ? -9.245 -22.301 13.471 1.00 0.00 6 SER A O 16
ATOM 16229 N N . GLY A 1 7 ? -9.369 -20.235 12.588 1.00 0.00 7 GLY A N 16
ATOM 16230 C CA . GLY A 1 7 ? -10.816 -20.185 12.688 1.00 0.00 7 GLY A CA 16
ATOM 16231 C C . GLY A 1 7 ? -11.311 -20.471 14.091 1.00 0.00 7 GLY A C 16
ATOM 16232 O O . GLY A 1 7 ? -10.942 -19.778 15.041 1.00 0.00 7 GLY A O 16
ATOM 16236 N N . HIS A 1 8 ? -12.150 -21.493 14.225 1.00 0.00 8 HIS A N 16
ATOM 16237 C CA . HIS A 1 8 ? -12.697 -21.868 15.524 1.00 0.00 8 HIS A CA 16
ATOM 16238 C C . HIS A 1 8 ? -13.326 -20.663 16.217 1.00 0.00 8 HIS A C 16
ATOM 16239 O O . HIS A 1 8 ? -13.136 -20.457 17.415 1.00 0.00 8 HIS A O 16
ATOM 16253 N N . GLU A 1 9 ? -14.073 -19.871 15.455 1.00 0.00 9 GLU A N 16
ATOM 16254 C CA . GLU A 1 9 ? -14.727 -18.686 15.997 1.00 0.00 9 GLU A CA 16
ATOM 16255 C C . GLU A 1 9 ? -16.009 -18.373 15.230 1.00 0.00 9 GLU A C 16
ATOM 16256 O O . GLU A 1 9 ? -16.195 -18.827 14.102 1.00 0.00 9 GLU A O 16
ATOM 16268 N N . GLU A 1 10 ? -16.889 -17.596 15.853 1.00 0.00 10 GLU A N 16
ATOM 16269 C CA . GLU A 1 10 ? -18.154 -17.225 15.230 1.00 0.00 10 GLU A CA 16
ATOM 16270 C C . GLU A 1 10 ? -18.254 -15.711 15.062 1.00 0.00 10 GLU A C 16
ATOM 16271 O O . GLU A 1 10 ? -17.732 -14.948 15.876 1.00 0.00 10 GLU A O 16
ATOM 16283 N N . THR A 1 11 ? -18.929 -15.283 14.000 1.00 0.00 11 THR A N 16
ATOM 16284 C CA . THR A 1 11 ? -19.096 -13.862 13.722 1.00 0.00 11 THR A CA 16
ATOM 16285 C C . THR A 1 11 ? -20.565 -13.511 13.519 1.00 0.00 11 THR A C 16
ATOM 16286 O O . THR A 1 11 ? -21.247 -14.114 12.691 1.00 0.00 11 THR A O 16
ATOM 16297 N N . GLU A 1 12 ? -21.046 -12.532 14.278 1.00 0.00 12 GLU A N 16
ATOM 16298 C CA . GLU A 1 12 ? -22.436 -12.101 14.180 1.00 0.00 12 GLU A CA 16
ATOM 16299 C C . GLU A 1 12 ? -22.712 -11.459 12.823 1.00 0.00 12 GLU A C 16
ATOM 16300 O O . GLU A 1 12 ? -23.728 -11.740 12.187 1.00 0.00 12 GLU A O 16
ATOM 16312 N N . CYS A 1 13 ? -21.801 -10.596 12.388 1.00 0.00 13 CYS A N 16
ATOM 16313 C CA . CYS A 1 13 ? -21.945 -9.912 11.108 1.00 0.00 13 CYS A CA 16
ATOM 16314 C C . CYS A 1 13 ? -21.963 -10.912 9.956 1.00 0.00 13 CYS A C 16
ATOM 16315 O O . CYS A 1 13 ? -21.406 -12.006 10.043 1.00 0.00 13 CYS A O 16
ATOM 16323 N N . PRO A 1 14 ? -22.619 -10.529 8.851 1.00 0.00 14 PRO A N 16
ATOM 16324 C CA . PRO A 1 14 ? -22.727 -11.379 7.661 1.00 0.00 14 PRO A CA 16
ATOM 16325 C C . PRO A 1 14 ? -21.394 -11.532 6.935 1.00 0.00 14 PRO A C 16
ATOM 16326 O O . PRO A 1 14 ? -20.493 -10.705 7.089 1.00 0.00 14 PRO A O 16
ATOM 16337 N N . LEU A 1 15 ? -21.274 -12.592 6.145 1.00 0.00 15 LEU A N 16
ATOM 16338 C CA . LEU A 1 15 ? -20.051 -12.853 5.394 1.00 0.00 15 LEU A CA 16
ATOM 16339 C C . LEU A 1 15 ? -19.984 -11.985 4.142 1.00 0.00 15 LEU A C 16
ATOM 16340 O O . LEU A 1 15 ? -19.135 -12.193 3.275 1.00 0.00 15 LEU A O 16
ATOM 16356 N N . ARG A 1 16 ? -20.883 -11.010 4.056 1.00 0.00 16 ARG A N 16
ATOM 16357 C CA . ARG A 1 16 ? -20.925 -10.108 2.911 1.00 0.00 16 ARG A CA 16
ATOM 16358 C C . ARG A 1 16 ? -19.917 -8.975 3.074 1.00 0.00 16 ARG A C 16
ATOM 16359 O O . ARG A 1 16 ? -19.967 -7.977 2.354 1.00 0.00 16 ARG A O 16
ATOM 16380 N N . LEU A 1 17 ? -19.003 -9.135 4.025 1.00 0.00 17 LEU A N 16
ATOM 16381 C CA . LEU A 1 17 ? -17.983 -8.125 4.283 1.00 0.00 17 LEU A CA 16
ATOM 16382 C C . LEU A 1 17 ? -16.630 -8.563 3.730 1.00 0.00 17 LEU A C 16
ATOM 16383 O O . LEU A 1 17 ? -16.300 -9.748 3.737 1.00 0.00 17 LEU A O 16
ATOM 16399 N N . ALA A 1 18 ? -15.851 -7.598 3.254 1.00 0.00 18 ALA A N 16
ATOM 16400 C CA . ALA A 1 18 ? -14.533 -7.883 2.701 1.00 0.00 18 ALA A CA 16
ATOM 16401 C C . ALA A 1 18 ? -13.431 -7.305 3.583 1.00 0.00 18 ALA A C 16
ATOM 16402 O O . ALA A 1 18 ? -13.688 -6.465 4.445 1.00 0.00 18 ALA A O 16
ATOM 16409 N N . VAL A 1 19 ? -12.202 -7.761 3.361 1.00 0.00 19 VAL A N 16
ATOM 16410 C CA . VAL A 1 19 ? -11.060 -7.289 4.136 1.00 0.00 19 VAL A CA 16
ATOM 16411 C C . VAL A 1 19 ? -9.917 -6.860 3.223 1.00 0.00 19 VAL A C 16
ATOM 16412 O O . VAL A 1 19 ? -9.590 -7.547 2.255 1.00 0.00 19 VAL A O 16
ATOM 16425 N N . CYS A 1 20 ? -9.311 -5.720 3.539 1.00 0.00 20 CYS A N 16
ATOM 16426 C CA . CYS A 1 20 ? -8.203 -5.198 2.748 1.00 0.00 20 CYS A CA 16
ATOM 16427 C C . CYS A 1 20 ? -6.997 -6.130 2.820 1.00 0.00 20 CYS A C 16
ATOM 16428 O O . CYS A 1 20 ? -6.895 -6.960 3.724 1.00 0.00 20 CYS A O 16
ATOM 16435 N N . GLN A 1 21 ? -6.086 -5.986 1.863 1.00 0.00 21 GLN A N 16
ATOM 16436 C CA . GLN A 1 21 ? -4.888 -6.815 1.818 1.00 0.00 21 GLN A CA 16
ATOM 16437 C C . GLN A 1 21 ? -3.669 -6.036 2.301 1.00 0.00 21 GLN A C 16
ATOM 16438 O O . GLN A 1 21 ? -2.656 -6.622 2.685 1.00 0.00 21 GLN A O 16
ATOM 16452 N N . HIS A 1 22 ? -3.772 -4.711 2.279 1.00 0.00 22 HIS A N 16
ATOM 16453 C CA . HIS A 1 22 ? -2.678 -3.851 2.715 1.00 0.00 22 HIS A CA 16
ATOM 16454 C C . HIS A 1 22 ? -2.779 -3.559 4.209 1.00 0.00 22 HIS A C 16
ATOM 16455 O O . HIS A 1 22 ? -1.833 -3.792 4.963 1.00 0.00 22 HIS A O 16
ATOM 16469 N N . CYS A 1 23 ? -3.930 -3.048 4.631 1.00 0.00 23 CYS A N 16
ATOM 16470 C CA . CYS A 1 23 ? -4.155 -2.723 6.035 1.00 0.00 23 CYS A CA 16
ATOM 16471 C C . CYS A 1 23 ? -4.743 -3.916 6.782 1.00 0.00 23 CYS A C 16
ATOM 16472 O O . CYS A 1 23 ? -4.585 -4.040 7.997 1.00 0.00 23 CYS A O 16
ATOM 16479 N N . ASP A 1 24 ? -5.421 -4.791 6.047 1.00 0.00 24 ASP A N 16
ATOM 16480 C CA . ASP A 1 24 ? -6.032 -5.975 6.639 1.00 0.00 24 ASP A CA 16
ATOM 16481 C C . ASP A 1 24 ? -7.097 -5.585 7.659 1.00 0.00 24 ASP A C 16
ATOM 16482 O O . ASP A 1 24 ? -7.171 -6.159 8.746 1.00 0.00 24 ASP A O 16
ATOM 16491 N N . LEU A 1 25 ? -7.920 -4.605 7.302 1.00 0.00 25 LEU A N 16
ATOM 16492 C CA . LEU A 1 25 ? -8.981 -4.136 8.187 1.00 0.00 25 LEU A CA 16
ATOM 16493 C C . LEU A 1 25 ? -10.347 -4.600 7.692 1.00 0.00 25 LEU A C 16
ATOM 16494 O O . LEU A 1 25 ? -10.536 -4.841 6.500 1.00 0.00 25 LEU A O 16
ATOM 16510 N N . GLU A 1 26 ? -11.296 -4.721 8.615 1.00 0.00 26 GLU A N 16
ATOM 16511 C CA . GLU A 1 26 ? -12.645 -5.155 8.271 1.00 0.00 26 GLU A CA 16
ATOM 16512 C C . GLU A 1 26 ? -13.441 -4.013 7.648 1.00 0.00 26 GLU A C 16
ATOM 16513 O O . GLU A 1 26 ? -13.555 -2.932 8.227 1.00 0.00 26 GLU A O 16
ATOM 16525 N N . LEU A 1 27 ? -13.991 -4.260 6.464 1.00 0.00 27 LEU A N 16
ATOM 16526 C CA . LEU A 1 27 ? -14.777 -3.252 5.760 1.00 0.00 27 LEU A CA 16
ATOM 16527 C C . LEU A 1 27 ? -15.877 -3.904 4.928 1.00 0.00 27 LEU A C 16
ATOM 16528 O O . LEU A 1 27 ? -15.844 -5.107 4.670 1.00 0.00 27 LEU A O 16
ATOM 16544 N N . SER A 1 28 ? -16.849 -3.100 4.509 1.00 0.00 28 SER A N 16
ATOM 16545 C CA . SER A 1 28 ? -17.961 -3.598 3.708 1.00 0.00 28 SER A CA 16
ATOM 16546 C C . SER A 1 28 ? -17.522 -3.850 2.268 1.00 0.00 28 SER A C 16
ATOM 16547 O O . SER A 1 28 ? -16.888 -3.000 1.643 1.00 0.00 28 SER A O 16
ATOM 16555 N N . ILE A 1 29 ? -17.865 -5.025 1.749 1.00 0.00 29 ILE A N 16
ATOM 16556 C CA . ILE A 1 29 ? -17.508 -5.389 0.384 1.00 0.00 29 ILE A CA 16
ATOM 16557 C C . ILE A 1 29 ? -17.736 -4.224 -0.574 1.00 0.00 29 ILE A C 16
ATOM 16558 O O . ILE A 1 29 ? -16.960 -4.011 -1.506 1.00 0.00 29 ILE A O 16
ATOM 16574 N N . LEU A 1 30 ? -18.804 -3.471 -0.336 1.00 0.00 30 LEU A N 16
ATOM 16575 C CA . LEU A 1 30 ? -19.135 -2.325 -1.176 1.00 0.00 30 LEU A CA 16
ATOM 16576 C C . LEU A 1 30 ? -18.169 -1.171 -0.926 1.00 0.00 30 LEU A C 16
ATOM 16577 O O . LEU A 1 30 ? -17.676 -0.545 -1.865 1.00 0.00 30 LEU A O 16
ATOM 16593 N N . LYS A 1 31 ? -17.903 -0.894 0.346 1.00 0.00 31 LYS A N 16
ATOM 16594 C CA . LYS A 1 31 ? -16.994 0.183 0.721 1.00 0.00 31 LYS A CA 16
ATOM 16595 C C . LYS A 1 31 ? -15.547 -0.300 0.716 1.00 0.00 31 LYS A C 16
ATOM 16596 O O . LYS A 1 31 ? -14.646 0.401 1.177 1.00 0.00 31 LYS A O 16
ATOM 16615 N N . LEU A 1 32 ? -15.331 -1.501 0.190 1.00 0.00 32 LEU A N 16
ATOM 16616 C CA . LEU A 1 32 ? -13.992 -2.077 0.123 1.00 0.00 32 LEU A CA 16
ATOM 16617 C C . LEU A 1 32 ? -13.181 -1.442 -1.002 1.00 0.00 32 LEU A C 16
ATOM 16618 O O . LEU A 1 32 ? -12.093 -0.912 -0.775 1.00 0.00 32 LEU A O 16
ATOM 16634 N N . LYS A 1 33 ? -13.720 -1.495 -2.216 1.00 0.00 33 LYS A N 16
ATOM 16635 C CA . LYS A 1 33 ? -13.049 -0.922 -3.377 1.00 0.00 33 LYS A CA 16
ATOM 16636 C C . LYS A 1 33 ? -12.653 0.528 -3.116 1.00 0.00 33 LYS A C 16
ATOM 16637 O O . LYS A 1 33 ? -11.470 0.865 -3.108 1.00 0.00 33 LYS A O 16
ATOM 16656 N N . GLU A 1 34 ? -13.651 1.379 -2.902 1.00 0.00 34 GLU A N 16
ATOM 16657 C CA . GLU A 1 34 ? -13.405 2.793 -2.640 1.00 0.00 34 GLU A CA 16
ATOM 16658 C C . GLU A 1 34 ? -12.338 2.969 -1.564 1.00 0.00 34 GLU A C 16
ATOM 16659 O O . GLU A 1 34 ? -11.478 3.844 -1.664 1.00 0.00 34 GLU A O 16
ATOM 16671 N N . HIS A 1 35 ? -12.401 2.131 -0.533 1.00 0.00 35 HIS A N 16
ATOM 16672 C CA . HIS A 1 35 ? -11.440 2.194 0.563 1.00 0.00 35 HIS A CA 16
ATOM 16673 C C . HIS A 1 35 ? -10.024 1.933 0.059 1.00 0.00 35 HIS A C 16
ATOM 16674 O O . HIS A 1 35 ? -9.149 2.791 0.170 1.00 0.00 35 HIS A O 16
ATOM 16688 N N . GLU A 1 36 ? -9.807 0.744 -0.494 1.00 0.00 36 GLU A N 16
ATOM 16689 C CA . GLU A 1 36 ? -8.496 0.371 -1.012 1.00 0.00 36 GLU A CA 16
ATOM 16690 C C . GLU A 1 36 ? -7.822 1.559 -1.692 1.00 0.00 36 GLU A C 16
ATOM 16691 O O . GLU A 1 36 ? -6.676 1.893 -1.389 1.00 0.00 36 GLU A O 16
ATOM 16703 N N . ASP A 1 37 ? -8.541 2.193 -2.612 1.00 0.00 37 ASP A N 16
ATOM 16704 C CA . ASP A 1 37 ? -8.013 3.344 -3.335 1.00 0.00 37 ASP A CA 16
ATOM 16705 C C . ASP A 1 37 ? -7.302 4.303 -2.385 1.00 0.00 37 ASP A C 16
ATOM 16706 O O . ASP A 1 37 ? -6.198 4.768 -2.668 1.00 0.00 37 ASP A O 16
ATOM 16715 N N . TYR A 1 38 ? -7.943 4.596 -1.259 1.00 0.00 38 TYR A N 16
ATOM 16716 C CA . TYR A 1 38 ? -7.374 5.502 -0.269 1.00 0.00 38 TYR A CA 16
ATOM 16717 C C . TYR A 1 38 ? -6.317 4.795 0.573 1.00 0.00 38 TYR A C 16
ATOM 16718 O O . TYR A 1 38 ? -5.224 5.320 0.791 1.00 0.00 38 TYR A O 16
ATOM 16736 N N . CYS A 1 39 ? -6.649 3.597 1.045 1.00 0.00 39 CYS A N 16
ATOM 16737 C CA . CYS A 1 39 ? -5.731 2.815 1.863 1.00 0.00 39 CYS A CA 16
ATOM 16738 C C . CYS A 1 39 ? -4.292 2.993 1.387 1.00 0.00 39 CYS A C 16
ATOM 16739 O O . CYS A 1 39 ? -3.413 3.371 2.161 1.00 0.00 39 CYS A O 16
ATOM 16746 N N . GLY A 1 40 ? -4.059 2.719 0.107 1.00 0.00 40 GLY A N 16
ATOM 16747 C CA . GLY A 1 40 ? -2.726 2.855 -0.450 1.00 0.00 40 GLY A CA 16
ATOM 16748 C C . GLY A 1 40 ? -2.274 4.300 -0.527 1.00 0.00 40 GLY A C 16
ATOM 16749 O O . GLY A 1 40 ? -1.145 4.624 -0.163 1.00 0.00 40 GLY A O 16
ATOM 16753 N N . ALA A 1 41 ? -3.158 5.169 -1.006 1.00 0.00 41 ALA A N 16
ATOM 16754 C CA . ALA A 1 41 ? -2.844 6.587 -1.130 1.00 0.00 41 ALA A CA 16
ATOM 16755 C C . ALA A 1 41 ? -2.094 7.093 0.098 1.00 0.00 41 ALA A C 16
ATOM 16756 O O . ALA A 1 41 ? -1.087 7.790 -0.022 1.00 0.00 41 ALA A O 16
ATOM 16763 N N . ARG A 1 42 ? -2.593 6.738 1.278 1.00 0.00 42 ARG A N 16
ATOM 16764 C CA . ARG A 1 42 ? -1.971 7.158 2.527 1.00 0.00 42 ARG A CA 16
ATOM 16765 C C . ARG A 1 42 ? -0.486 6.805 2.541 1.00 0.00 42 ARG A C 16
ATOM 16766 O O . ARG A 1 42 ? -0.065 5.820 1.933 1.00 0.00 42 ARG A O 16
ATOM 16787 N N . THR A 1 43 ? 0.303 7.615 3.239 1.00 0.00 43 THR A N 16
ATOM 16788 C CA . THR A 1 43 ? 1.740 7.389 3.332 1.00 0.00 43 THR A CA 16
ATOM 16789 C C . THR A 1 43 ? 2.193 7.313 4.785 1.00 0.00 43 THR A C 16
ATOM 16790 O O . THR A 1 43 ? 1.582 7.915 5.667 1.00 0.00 43 THR A O 16
ATOM 16801 N N . GLU A 1 44 ? 3.267 6.569 5.027 1.00 0.00 44 GLU A N 16
ATOM 16802 C CA . GLU A 1 44 ? 3.801 6.414 6.376 1.00 0.00 44 GLU A CA 16
ATOM 16803 C C . GLU A 1 44 ? 5.235 6.929 6.456 1.00 0.00 44 GLU A C 16
ATOM 16804 O O . GLU A 1 44 ? 6.060 6.641 5.588 1.00 0.00 44 GLU A O 16
ATOM 16816 N N . LEU A 1 45 ? 5.525 7.694 7.503 1.00 0.00 45 LEU A N 16
ATOM 16817 C CA . LEU A 1 45 ? 6.860 8.251 7.697 1.00 0.00 45 LEU A CA 16
ATOM 16818 C C . LEU A 1 45 ? 7.810 7.201 8.266 1.00 0.00 45 LEU A C 16
ATOM 16819 O O . LEU A 1 45 ? 7.753 6.875 9.452 1.00 0.00 45 LEU A O 16
ATOM 16835 N N . CYS A 1 46 ? 8.684 6.678 7.413 1.00 0.00 46 CYS A N 16
ATOM 16836 C CA . CYS A 1 46 ? 9.648 5.667 7.829 1.00 0.00 46 CYS A CA 16
ATOM 16837 C C . CYS A 1 46 ? 10.599 6.225 8.885 1.00 0.00 46 CYS A C 16
ATOM 16838 O O . CYS A 1 46 ? 10.695 7.437 9.070 1.00 0.00 46 CYS A O 16
ATOM 16845 N N . GLY A 1 47 ? 11.300 5.329 9.574 1.00 0.00 47 GLY A N 16
ATOM 16846 C CA . GLY A 1 47 ? 12.234 5.751 10.602 1.00 0.00 47 GLY A CA 16
ATOM 16847 C C . GLY A 1 47 ? 13.664 5.803 10.100 1.00 0.00 47 GLY A C 16
ATOM 16848 O O . GLY A 1 47 ? 14.476 6.580 10.600 1.00 0.00 47 GLY A O 16
ATOM 16852 N N . ASN A 1 48 ? 13.972 4.971 9.110 1.00 0.00 48 ASN A N 16
ATOM 16853 C CA . ASN A 1 48 ? 15.314 4.924 8.541 1.00 0.00 48 ASN A CA 16
ATOM 16854 C C . ASN A 1 48 ? 15.516 6.047 7.529 1.00 0.00 48 ASN A C 16
ATOM 16855 O O . ASN A 1 48 ? 16.323 6.953 7.742 1.00 0.00 48 ASN A O 16
ATOM 16866 N N . CYS A 1 49 ? 14.778 5.982 6.426 1.00 0.00 49 CYS A N 16
ATOM 16867 C CA . CYS A 1 49 ? 14.874 6.992 5.379 1.00 0.00 49 CYS A CA 16
ATOM 16868 C C . CYS A 1 49 ? 14.173 8.280 5.800 1.00 0.00 49 CYS A C 16
ATOM 16869 O O . CYS A 1 49 ? 14.660 9.379 5.537 1.00 0.00 49 CYS A O 16
ATOM 16876 N N . GLY A 1 50 ? 13.026 8.136 6.458 1.00 0.00 50 GLY A N 16
ATOM 16877 C CA . GLY A 1 50 ? 12.277 9.295 6.905 1.00 0.00 50 GLY A CA 16
ATOM 16878 C C . GLY A 1 50 ? 11.521 9.968 5.776 1.00 0.00 50 GLY A C 16
ATOM 16879 O O . GLY A 1 50 ? 11.295 11.178 5.807 1.00 0.00 50 GLY A O 16
ATOM 16883 N N . ARG A 1 51 ? 11.131 9.183 4.777 1.00 0.00 51 ARG A N 16
ATOM 16884 C CA . ARG A 1 51 ? 10.399 9.711 3.632 1.00 0.00 51 ARG A CA 16
ATOM 16885 C C . ARG A 1 51 ? 8.988 9.134 3.576 1.00 0.00 51 ARG A C 16
ATOM 16886 O O . ARG A 1 51 ? 8.763 7.982 3.942 1.00 0.00 51 ARG A O 16
ATOM 16907 N N . ASN A 1 52 ? 8.041 9.945 3.115 1.00 0.00 52 ASN A N 16
ATOM 16908 C CA . ASN A 1 52 ? 6.651 9.515 3.012 1.00 0.00 52 ASN A CA 16
ATOM 16909 C C . ASN A 1 52 ? 6.492 8.440 1.942 1.00 0.00 52 ASN A C 16
ATOM 16910 O O . ASN A 1 52 ? 6.753 8.679 0.763 1.00 0.00 52 ASN A O 16
ATOM 16921 N N . VAL A 1 53 ? 6.060 7.254 2.361 1.00 0.00 53 VAL A N 16
ATOM 16922 C CA . VAL A 1 53 ? 5.864 6.142 1.439 1.00 0.00 53 VAL A CA 16
ATOM 16923 C C . VAL A 1 53 ? 4.433 5.622 1.502 1.00 0.00 53 VAL A C 16
ATOM 16924 O O . VAL A 1 53 ? 3.881 5.419 2.585 1.00 0.00 53 VAL A O 16
ATOM 16937 N N . LEU A 1 54 ? 3.835 5.406 0.336 1.00 0.00 54 LEU A N 16
ATOM 16938 C CA . LEU A 1 54 ? 2.466 4.908 0.257 1.00 0.00 54 LEU A CA 16
ATOM 16939 C C . LEU A 1 54 ? 2.343 3.546 0.933 1.00 0.00 54 LEU A C 16
ATOM 16940 O O . LEU A 1 54 ? 3.262 2.729 0.878 1.00 0.00 54 LEU A O 16
ATOM 16956 N N . VAL A 1 55 ? 1.200 3.308 1.568 1.00 0.00 55 VAL A N 16
ATOM 16957 C CA . VAL A 1 55 ? 0.955 2.043 2.252 1.00 0.00 55 VAL A CA 16
ATOM 16958 C C . VAL A 1 55 ? 1.207 0.859 1.325 1.00 0.00 55 VAL A C 16
ATOM 16959 O O . VAL A 1 55 ? 2.022 -0.014 1.622 1.00 0.00 55 VAL A O 16
ATOM 16972 N N . LYS A 1 56 ? 0.502 0.837 0.199 1.00 0.00 56 LYS A N 16
ATOM 16973 C CA . LYS A 1 56 ? 0.649 -0.238 -0.775 1.00 0.00 56 LYS A CA 16
ATOM 16974 C C . LYS A 1 56 ? 2.120 -0.495 -1.084 1.00 0.00 56 LYS A C 16
ATOM 16975 O O . LYS A 1 56 ? 2.512 -1.620 -1.396 1.00 0.00 56 LYS A O 16
ATOM 16994 N N . ASP A 1 57 ? 2.930 0.554 -0.996 1.00 0.00 57 ASP A N 16
ATOM 16995 C CA . ASP A 1 57 ? 4.359 0.442 -1.264 1.00 0.00 57 ASP A CA 16
ATOM 16996 C C . ASP A 1 57 ? 5.086 -0.189 -0.080 1.00 0.00 57 ASP A C 16
ATOM 16997 O O . ASP A 1 57 ? 5.930 -1.070 -0.253 1.00 0.00 57 ASP A O 16
ATOM 17006 N N . LEU A 1 58 ? 4.755 0.267 1.123 1.00 0.00 58 LEU A N 16
ATOM 17007 C CA . LEU A 1 58 ? 5.376 -0.251 2.336 1.00 0.00 58 LEU A CA 16
ATOM 17008 C C . LEU A 1 58 ? 5.666 -1.743 2.205 1.00 0.00 58 LEU A C 16
ATOM 17009 O O . LEU A 1 58 ? 6.629 -2.253 2.778 1.00 0.00 58 LEU A O 16
ATOM 17025 N N . LYS A 1 59 ? 4.827 -2.439 1.445 1.00 0.00 59 LYS A N 16
ATOM 17026 C CA . LYS A 1 59 ? 4.993 -3.872 1.234 1.00 0.00 59 LYS A CA 16
ATOM 17027 C C . LYS A 1 59 ? 6.386 -4.184 0.697 1.00 0.00 59 LYS A C 16
ATOM 17028 O O . LYS A 1 59 ? 7.099 -5.027 1.244 1.00 0.00 59 LYS A O 16
ATOM 17047 N N . THR A 1 60 ? 6.770 -3.500 -0.376 1.00 0.00 60 THR A N 16
ATOM 17048 C CA . THR A 1 60 ? 8.077 -3.704 -0.986 1.00 0.00 60 THR A CA 16
ATOM 17049 C C . THR A 1 60 ? 8.951 -2.463 -0.844 1.00 0.00 60 THR A C 16
ATOM 17050 O O . THR A 1 60 ? 9.942 -2.304 -1.557 1.00 0.00 60 THR A O 16
ATOM 17061 N N . HIS A 1 61 ? 8.577 -1.585 0.082 1.00 0.00 61 HIS A N 16
ATOM 17062 C CA . HIS A 1 61 ? 9.328 -0.358 0.318 1.00 0.00 61 HIS A CA 16
ATOM 17063 C C . HIS A 1 61 ? 10.731 -0.669 0.832 1.00 0.00 61 HIS A C 16
ATOM 17064 O O . HIS A 1 61 ? 11.717 -0.051 0.431 1.00 0.00 61 HIS A O 16
ATOM 17078 N N . PRO A 1 62 ? 10.824 -1.651 1.741 1.00 0.00 62 PRO A N 16
ATOM 17079 C CA . PRO A 1 62 ? 12.101 -2.067 2.329 1.00 0.00 62 PRO A CA 16
ATOM 17080 C C . PRO A 1 62 ? 13.182 -2.282 1.275 1.00 0.00 62 PRO A C 16
ATOM 17081 O O . PRO A 1 62 ? 14.370 -2.120 1.550 1.00 0.00 62 PRO A O 16
ATOM 17092 N N . GLU A 1 63 ? 12.760 -2.648 0.069 1.00 0.00 63 GLU A N 16
ATOM 17093 C CA . GLU A 1 63 ? 13.694 -2.886 -1.026 1.00 0.00 63 GLU A CA 16
ATOM 17094 C C . GLU A 1 63 ? 14.535 -1.644 -1.303 1.00 0.00 63 GLU A C 16
ATOM 17095 O O . GLU A 1 63 ? 15.765 -1.690 -1.257 1.00 0.00 63 GLU A O 16
ATOM 17107 N N . VAL A 1 64 ? 13.864 -0.534 -1.592 1.00 0.00 64 VAL A N 16
ATOM 17108 C CA . VAL A 1 64 ? 14.548 0.722 -1.877 1.00 0.00 64 VAL A CA 16
ATOM 17109 C C . VAL A 1 64 ? 14.540 1.640 -0.659 1.00 0.00 64 VAL A C 16
ATOM 17110 O O . VAL A 1 64 ? 14.820 2.834 -0.767 1.00 0.00 64 VAL A O 16
ATOM 17123 N N . CYS A 1 65 ? 14.219 1.075 0.499 1.00 0.00 65 CYS A N 16
ATOM 17124 C CA . CYS A 1 65 ? 14.174 1.841 1.738 1.00 0.00 65 CYS A CA 16
ATOM 17125 C C . CYS A 1 65 ? 15.571 2.305 2.142 1.00 0.00 65 CYS A C 16
ATOM 17126 O O . CYS A 1 65 ? 16.520 1.522 2.144 1.00 0.00 65 CYS A O 16
ATOM 17133 N N . GLY A 1 66 ? 15.688 3.584 2.483 1.00 0.00 66 GLY A N 16
ATOM 17134 C CA . GLY A 1 66 ? 16.972 4.130 2.884 1.00 0.00 66 GLY A CA 16
ATOM 17135 C C . GLY A 1 66 ? 17.992 4.095 1.764 1.00 0.00 66 GLY A C 16
ATOM 17136 O O . GLY A 1 66 ? 19.148 3.730 1.979 1.00 0.00 66 GLY A O 16
ATOM 17140 N N . ARG A 1 67 ? 17.565 4.473 0.563 1.00 0.00 67 ARG A N 16
ATOM 17141 C CA . ARG A 1 67 ? 18.449 4.479 -0.596 1.00 0.00 67 ARG A CA 16
ATOM 17142 C C . ARG A 1 67 ? 19.421 5.653 -0.531 1.00 0.00 67 ARG A C 16
ATOM 17143 O O . ARG A 1 67 ? 20.636 5.469 -0.586 1.00 0.00 67 ARG A O 16
ATOM 17164 N N . GLU A 1 68 ? 18.876 6.861 -0.415 1.00 0.00 68 GLU A N 16
ATOM 17165 C CA . GLU A 1 68 ? 19.696 8.064 -0.344 1.00 0.00 68 GLU A CA 16
ATOM 17166 C C . GLU A 1 68 ? 19.741 8.609 1.081 1.00 0.00 68 GLU A C 16
ATOM 17167 O O . GLU A 1 68 ? 18.756 8.539 1.815 1.00 0.00 68 GLU A O 16
ATOM 17179 N N . GLY A 1 69 ? 20.892 9.153 1.464 1.00 0.00 69 GLY A N 16
ATOM 17180 C CA . GLY A 1 69 ? 21.045 9.701 2.799 1.00 0.00 69 GLY A CA 16
ATOM 17181 C C . GLY A 1 69 ? 21.480 11.153 2.783 1.00 0.00 69 GLY A C 16
ATOM 17182 O O . GLY A 1 69 ? 20.693 12.048 3.093 1.00 0.00 69 GLY A O 16
ATOM 17186 N N . SER A 1 70 ? 22.738 11.389 2.423 1.00 0.00 70 SER A N 16
ATOM 17187 C CA . SER A 1 70 ? 23.278 12.742 2.373 1.00 0.00 70 SER A CA 16
ATOM 17188 C C . SER A 1 70 ? 22.702 13.514 1.189 1.00 0.00 70 SER A C 16
ATOM 17189 O O . SER A 1 70 ? 22.343 12.929 0.168 1.00 0.00 70 SER A O 16
ATOM 17197 N N . GLY A 1 71 ? 22.618 14.833 1.335 1.00 0.00 71 GLY A N 16
ATOM 17198 C CA . GLY A 1 71 ? 22.085 15.664 0.272 1.00 0.00 71 GLY A CA 16
ATOM 17199 C C . GLY A 1 71 ? 22.964 16.863 -0.022 1.00 0.00 71 GLY A C 16
ATOM 17200 O O . GLY A 1 71 ? 23.680 16.905 -1.023 1.00 0.00 71 GLY A O 16
ATOM 17204 N N . PRO A 1 72 ? 22.916 17.869 0.864 1.00 0.00 72 PRO A N 16
ATOM 17205 C CA . PRO A 1 72 ? 23.707 19.094 0.716 1.00 0.00 72 PRO A CA 16
ATOM 17206 C C . PRO A 1 72 ? 25.197 18.851 0.926 1.00 0.00 72 PRO A C 16
ATOM 17207 O O . PRO A 1 72 ? 25.595 18.131 1.842 1.00 0.00 72 PRO A O 16
ATOM 17218 N N . SER A 1 73 ? 26.017 19.455 0.072 1.00 0.00 73 SER A N 16
ATOM 17219 C CA . SER A 1 73 ? 27.465 19.301 0.163 1.00 0.00 73 SER A CA 16
ATOM 17220 C C . SER A 1 73 ? 28.167 20.640 -0.039 1.00 0.00 73 SER A C 16
ATOM 17221 O O . SER A 1 73 ? 27.543 21.629 -0.422 1.00 0.00 73 SER A O 16
ATOM 17229 N N . SER A 1 74 ? 29.471 20.662 0.220 1.00 0.00 74 SER A N 16
ATOM 17230 C CA . SER A 1 74 ? 30.259 21.879 0.071 1.00 0.00 74 SER A CA 16
ATOM 17231 C C . SER A 1 74 ? 30.297 22.327 -1.387 1.00 0.00 74 SER A C 16
ATOM 17232 O O . SER A 1 74 ? 30.504 21.519 -2.291 1.00 0.00 74 SER A O 16
ATOM 17240 N N . GLY A 1 75 ? 30.094 23.623 -1.608 1.00 0.00 75 GLY A N 16
ATOM 17241 C CA . GLY A 1 75 ? 30.109 24.156 -2.957 1.00 0.00 75 GLY A CA 16
ATOM 17242 C C . GLY A 1 75 ? 28.976 25.133 -3.206 1.00 0.00 75 GLY A C 16
ATOM 17243 O O . GLY A 1 75 ? 28.501 25.223 -4.337 1.00 0.00 75 GLY A O 16
ATOM 17249 N N . GLY A 1 1 ? -8.100 -16.731 38.753 1.00 0.00 1 GLY A N 17
ATOM 17250 C CA . GLY A 1 1 ? -8.550 -16.915 37.386 1.00 0.00 1 GLY A CA 17
ATOM 17251 C C . GLY A 1 1 ? -8.715 -18.376 37.021 1.00 0.00 1 GLY A C 17
ATOM 17252 O O . GLY A 1 1 ? -7.878 -18.946 36.320 1.00 0.00 1 GLY A O 17
ATOM 17256 N N . SER A 1 2 ? -9.795 -18.986 37.499 1.00 0.00 2 SER A N 17
ATOM 17257 C CA . SER A 1 2 ? -10.064 -20.393 37.223 1.00 0.00 2 SER A CA 17
ATOM 17258 C C . SER A 1 2 ? -11.396 -20.559 36.498 1.00 0.00 2 SER A C 17
ATOM 17259 O O . SER A 1 2 ? -12.162 -19.606 36.356 1.00 0.00 2 SER A O 17
ATOM 17267 N N . SER A 1 3 ? -11.665 -21.778 36.042 1.00 0.00 3 SER A N 17
ATOM 17268 C CA . SER A 1 3 ? -12.903 -22.071 35.328 1.00 0.00 3 SER A CA 17
ATOM 17269 C C . SER A 1 3 ? -13.015 -21.224 34.064 1.00 0.00 3 SER A C 17
ATOM 17270 O O . SER A 1 3 ? -14.081 -20.698 33.747 1.00 0.00 3 SER A O 17
ATOM 17278 N N . GLY A 1 4 ? -11.903 -21.096 33.345 1.00 0.00 4 GLY A N 17
ATOM 17279 C CA . GLY A 1 4 ? -11.896 -20.311 32.124 1.00 0.00 4 GLY A CA 17
ATOM 17280 C C . GLY A 1 4 ? -11.993 -21.173 30.881 1.00 0.00 4 GLY A C 17
ATOM 17281 O O . GLY A 1 4 ? -11.007 -21.774 30.455 1.00 0.00 4 GLY A O 17
ATOM 17285 N N . SER A 1 5 ? -13.186 -21.236 30.298 1.00 0.00 5 SER A N 17
ATOM 17286 C CA . SER A 1 5 ? -13.410 -22.036 29.099 1.00 0.00 5 SER A CA 17
ATOM 17287 C C . SER A 1 5 ? -13.999 -21.183 27.979 1.00 0.00 5 SER A C 17
ATOM 17288 O O . SER A 1 5 ? -15.055 -20.572 28.139 1.00 0.00 5 SER A O 17
ATOM 17296 N N . SER A 1 6 ? -13.307 -21.148 26.845 1.00 0.00 6 SER A N 17
ATOM 17297 C CA . SER A 1 6 ? -13.758 -20.367 25.698 1.00 0.00 6 SER A CA 17
ATOM 17298 C C . SER A 1 6 ? -14.578 -21.229 24.743 1.00 0.00 6 SER A C 17
ATOM 17299 O O . SER A 1 6 ? -15.690 -20.868 24.363 1.00 0.00 6 SER A O 17
ATOM 17307 N N . GLY A 1 7 ? -14.018 -22.372 24.359 1.00 0.00 7 GLY A N 17
ATOM 17308 C CA . GLY A 1 7 ? -14.710 -23.269 23.451 1.00 0.00 7 GLY A CA 17
ATOM 17309 C C . GLY A 1 7 ? -14.964 -22.639 22.096 1.00 0.00 7 GLY A C 17
ATOM 17310 O O . GLY A 1 7 ? -15.693 -21.653 21.989 1.00 0.00 7 GLY A O 17
ATOM 17314 N N . HIS A 1 8 ? -14.360 -23.209 21.058 1.00 0.00 8 HIS A N 17
ATOM 17315 C CA . HIS A 1 8 ? -14.524 -22.696 19.702 1.00 0.00 8 HIS A CA 17
ATOM 17316 C C . HIS A 1 8 ? -15.676 -23.399 18.991 1.00 0.00 8 HIS A C 17
ATOM 17317 O O . HIS A 1 8 ? -15.744 -24.627 18.964 1.00 0.00 8 HIS A O 17
ATOM 17331 N N . GLU A 1 9 ? -16.580 -22.611 18.418 1.00 0.00 9 GLU A N 17
ATOM 17332 C CA . GLU A 1 9 ? -17.730 -23.159 17.708 1.00 0.00 9 GLU A CA 17
ATOM 17333 C C . GLU A 1 9 ? -17.827 -22.580 16.300 1.00 0.00 9 GLU A C 17
ATOM 17334 O O . GLU A 1 9 ? -17.027 -21.730 15.911 1.00 0.00 9 GLU A O 17
ATOM 17346 N N . GLU A 1 10 ? -18.813 -23.048 15.540 1.00 0.00 10 GLU A N 17
ATOM 17347 C CA . GLU A 1 10 ? -19.013 -22.578 14.175 1.00 0.00 10 GLU A CA 17
ATOM 17348 C C . GLU A 1 10 ? -19.947 -21.371 14.146 1.00 0.00 10 GLU A C 17
ATOM 17349 O O . GLU A 1 10 ? -20.803 -21.213 15.017 1.00 0.00 10 GLU A O 17
ATOM 17361 N N . THR A 1 11 ? -19.776 -20.521 13.138 1.00 0.00 11 THR A N 17
ATOM 17362 C CA . THR A 1 11 ? -20.600 -19.328 12.996 1.00 0.00 11 THR A CA 17
ATOM 17363 C C . THR A 1 11 ? -21.983 -19.676 12.457 1.00 0.00 11 THR A C 17
ATOM 17364 O O . THR A 1 11 ? -22.123 -20.553 11.605 1.00 0.00 11 THR A O 17
ATOM 17375 N N . GLU A 1 12 ? -23.001 -18.984 12.959 1.00 0.00 12 GLU A N 17
ATOM 17376 C CA . GLU A 1 1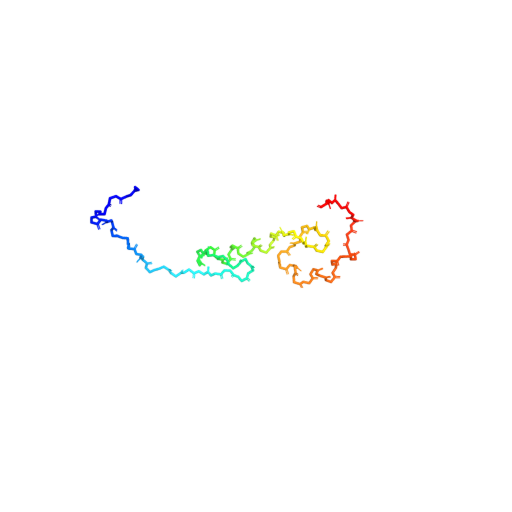2 ? -24.373 -19.221 12.526 1.00 0.00 12 GLU A CA 17
ATOM 17377 C C . GLU A 1 12 ? -24.780 -18.230 11.439 1.00 0.00 12 GLU A C 17
ATOM 17378 O O . GLU A 1 12 ? -25.293 -18.620 10.390 1.00 0.00 12 GLU A O 17
ATOM 17390 N N . CYS A 1 13 ? -24.547 -16.948 11.699 1.00 0.00 13 CYS A N 17
ATOM 17391 C CA . CYS A 1 13 ? -24.891 -15.900 10.744 1.00 0.00 13 CYS A CA 17
ATOM 17392 C C . CYS A 1 13 ? -23.780 -15.717 9.715 1.00 0.00 13 CYS A C 17
ATOM 17393 O O . CYS A 1 13 ? -22.599 -15.627 10.050 1.00 0.00 13 CYS A O 17
ATOM 17401 N N . PRO A 1 14 ? -24.166 -15.662 8.432 1.00 0.00 14 PRO A N 17
ATOM 17402 C CA . PRO A 1 14 ? -23.218 -15.490 7.327 1.00 0.00 14 PRO A CA 17
ATOM 17403 C C . PRO A 1 14 ? -22.601 -14.096 7.304 1.00 0.00 14 PRO A C 17
ATOM 17404 O O . PRO A 1 14 ? -23.129 -13.162 7.909 1.00 0.00 14 PRO A O 17
ATOM 17415 N N . LEU A 1 15 ? -21.482 -13.961 6.601 1.00 0.00 15 LEU A N 17
ATOM 17416 C CA . LEU A 1 15 ? -20.793 -12.679 6.498 1.00 0.00 15 LEU A CA 17
ATOM 17417 C C . LEU A 1 15 ? -20.315 -12.431 5.071 1.00 0.00 15 LEU A C 17
ATOM 17418 O O . LEU A 1 15 ? -19.609 -13.256 4.490 1.00 0.00 15 LEU A O 17
ATOM 17434 N N . ARG A 1 16 ? -20.701 -11.288 4.513 1.00 0.00 16 ARG A N 17
ATOM 17435 C CA . ARG A 1 16 ? -20.310 -10.931 3.155 1.00 0.00 16 ARG A CA 17
ATOM 17436 C C . ARG A 1 16 ? -19.310 -9.778 3.162 1.00 0.00 16 ARG A C 17
ATOM 17437 O O . ARG A 1 16 ? -19.083 -9.133 2.138 1.00 0.00 16 ARG A O 17
ATOM 17458 N N . LEU A 1 17 ? -18.717 -9.524 4.323 1.00 0.00 17 LEU A N 17
ATOM 17459 C CA . LEU A 1 17 ? -17.741 -8.449 4.464 1.00 0.00 17 LEU A CA 17
ATOM 17460 C C . LEU A 1 17 ? -16.389 -8.862 3.891 1.00 0.00 17 LEU A C 17
ATOM 17461 O O . LEU A 1 17 ? -16.012 -10.032 3.945 1.00 0.00 17 LEU A O 17
ATOM 17477 N N . ALA A 1 18 ? -15.663 -7.892 3.345 1.00 0.00 18 ALA A N 17
ATOM 17478 C CA . ALA A 1 18 ? -14.351 -8.154 2.766 1.00 0.00 18 ALA A CA 17
ATOM 17479 C C . ALA A 1 18 ? -13.250 -7.469 3.570 1.00 0.00 18 ALA A C 17
ATOM 17480 O O . ALA A 1 18 ? -13.473 -6.425 4.183 1.00 0.00 18 ALA A O 17
ATOM 17487 N N . VAL A 1 19 ? -12.061 -8.064 3.563 1.00 0.00 19 VAL A N 17
ATOM 17488 C CA . VAL A 1 19 ? -10.925 -7.511 4.290 1.00 0.00 19 VAL A CA 17
ATOM 17489 C C . VAL A 1 19 ? -9.867 -6.975 3.332 1.00 0.00 19 VAL A C 17
ATOM 17490 O O . VAL A 1 19 ? -9.512 -7.630 2.353 1.00 0.00 19 VAL A O 17
ATOM 17503 N N . CYS A 1 20 ? -9.367 -5.778 3.622 1.00 0.00 20 CYS A N 17
ATOM 17504 C CA . CYS A 1 20 ? -8.349 -5.152 2.787 1.00 0.00 20 CYS A CA 17
ATOM 17505 C C . CYS A 1 20 ? -7.050 -5.953 2.821 1.00 0.00 20 CYS A C 17
ATOM 17506 O O . CYS A 1 20 ? -6.832 -6.761 3.723 1.00 0.00 20 CYS A O 17
ATOM 17513 N N . GLN A 1 21 ? -6.193 -5.721 1.832 1.00 0.00 21 GLN A N 17
ATOM 17514 C CA . GLN A 1 21 ? -4.916 -6.421 1.748 1.00 0.00 21 GLN A CA 17
ATOM 17515 C C . GLN A 1 21 ? -3.773 -5.525 2.215 1.00 0.00 21 GLN A C 17
ATOM 17516 O O . GLN A 1 21 ? -2.700 -6.009 2.578 1.00 0.00 21 GLN A O 17
ATOM 17530 N N . HIS A 1 22 ? -4.010 -4.217 2.203 1.00 0.00 22 HIS A N 17
ATOM 17531 C CA . HIS A 1 22 ? -2.999 -3.254 2.626 1.00 0.00 22 HIS A CA 17
ATOM 17532 C C . HIS A 1 22 ? -3.024 -3.070 4.140 1.00 0.00 22 HIS A C 17
ATOM 17533 O O . HIS A 1 22 ? -2.023 -3.296 4.820 1.00 0.00 22 HIS A O 17
ATOM 17547 N N . CYS A 1 23 ? -4.174 -2.656 4.662 1.00 0.00 23 CYS A N 17
ATOM 17548 C CA . CYS A 1 23 ? -4.329 -2.440 6.096 1.00 0.00 23 CYS A CA 17
ATOM 17549 C C . CYS A 1 23 ? -4.735 -3.732 6.800 1.00 0.00 23 CYS A C 17
ATOM 17550 O O . CYS A 1 23 ? -4.420 -3.937 7.972 1.00 0.00 23 CYS A O 17
ATOM 17557 N N . ASP A 1 24 ? -5.435 -4.599 6.076 1.00 0.00 24 ASP A N 17
ATOM 17558 C CA . ASP A 1 24 ? -5.883 -5.871 6.630 1.00 0.00 24 ASP A CA 17
ATOM 17559 C C . ASP A 1 24 ? -6.942 -5.653 7.706 1.00 0.00 24 ASP A C 17
ATOM 17560 O O . ASP A 1 24 ? -6.915 -6.293 8.758 1.00 0.00 24 ASP A O 17
ATOM 17569 N N . LEU A 1 25 ? -7.874 -4.745 7.436 1.00 0.00 25 LEU A N 17
ATOM 17570 C CA . LEU A 1 25 ? -8.943 -4.441 8.381 1.00 0.00 25 LEU A CA 17
ATOM 17571 C C . LEU A 1 25 ? -10.295 -4.892 7.837 1.00 0.00 25 LEU A C 17
ATOM 17572 O O . LEU A 1 25 ? -10.485 -4.992 6.626 1.00 0.00 25 LEU A O 17
ATOM 17588 N N . GLU A 1 26 ? -11.231 -5.161 8.742 1.00 0.00 26 GLU A N 17
ATOM 17589 C CA . GLU A 1 26 ? -12.565 -5.600 8.353 1.00 0.00 26 GLU A CA 17
ATOM 17590 C C . GLU A 1 26 ? -13.403 -4.423 7.861 1.00 0.00 26 GLU A C 17
ATOM 17591 O O . GLU A 1 26 ? -13.590 -3.438 8.576 1.00 0.00 26 GLU A O 17
ATOM 17603 N N . LEU A 1 27 ? -13.905 -4.533 6.636 1.00 0.00 27 LEU A N 17
ATOM 17604 C CA . LEU A 1 27 ? -14.723 -3.478 6.047 1.00 0.00 27 LEU A CA 17
ATOM 17605 C C . LEU A 1 27 ? -15.779 -4.064 5.115 1.00 0.00 27 LEU A C 17
ATOM 17606 O O . LEU A 1 27 ? -15.757 -5.256 4.808 1.00 0.00 27 LEU A O 17
ATOM 17622 N N . SER A 1 28 ? -16.701 -3.218 4.667 1.00 0.00 28 SER A N 17
ATOM 17623 C CA . SER A 1 28 ? -17.766 -3.652 3.771 1.00 0.00 28 SER A CA 17
ATOM 17624 C C . SER A 1 28 ? -17.259 -3.757 2.336 1.00 0.00 28 SER A C 17
ATOM 17625 O O . SER A 1 28 ? -16.325 -3.058 1.943 1.00 0.00 28 SER A O 17
ATOM 17633 N N . ILE A 1 29 ? -17.883 -4.635 1.557 1.00 0.00 29 ILE A N 17
ATOM 17634 C CA . ILE A 1 29 ? -17.497 -4.830 0.165 1.00 0.00 29 ILE A CA 17
ATOM 17635 C C . ILE A 1 29 ? -17.880 -3.625 -0.686 1.00 0.00 29 ILE A C 17
ATOM 17636 O O . ILE A 1 29 ? -17.216 -3.314 -1.676 1.00 0.00 29 ILE A O 17
ATOM 17652 N N . LEU A 1 30 ? -18.954 -2.948 -0.294 1.00 0.00 30 LEU A N 17
ATOM 17653 C CA . LEU A 1 30 ? -19.425 -1.774 -1.020 1.00 0.00 30 LEU A CA 17
ATOM 17654 C C . LEU A 1 30 ? -18.388 -0.656 -0.980 1.00 0.00 30 LEU A C 17
ATOM 17655 O O . LEU A 1 30 ? -18.113 -0.012 -1.993 1.00 0.00 30 LEU A O 17
ATOM 17671 N N . LYS A 1 31 ? -17.813 -0.431 0.196 1.00 0.00 31 LYS A N 17
ATOM 17672 C CA . LYS A 1 31 ? -16.803 0.606 0.370 1.00 0.00 31 LYS A CA 17
ATOM 17673 C C . LYS A 1 31 ? -15.426 0.100 -0.048 1.00 0.00 31 LYS A C 17
ATOM 17674 O O . LYS A 1 31 ? -14.649 0.825 -0.670 1.00 0.00 31 LYS A O 17
ATOM 17693 N N . LEU A 1 32 ? -15.131 -1.149 0.297 1.00 0.00 32 LEU A N 17
ATOM 17694 C CA . LEU A 1 32 ? -13.847 -1.753 -0.044 1.00 0.00 32 LEU A CA 17
ATOM 17695 C C . LEU A 1 32 ? -13.343 -1.239 -1.388 1.00 0.00 32 LEU A C 17
ATOM 17696 O O . LEU A 1 32 ? -12.198 -0.801 -1.508 1.00 0.00 32 LEU A O 17
ATOM 17712 N N . LYS A 1 33 ? -14.205 -1.293 -2.398 1.00 0.00 33 LYS A N 17
ATOM 17713 C CA . LYS A 1 33 ? -13.850 -0.830 -3.734 1.00 0.00 33 LYS A CA 17
ATOM 17714 C C . LYS A 1 33 ? -13.108 0.502 -3.669 1.00 0.00 33 LYS A C 17
ATOM 17715 O O . LYS A 1 33 ? -12.017 0.642 -4.219 1.00 0.00 33 LYS A O 17
ATOM 17734 N N . GLU A 1 34 ? -13.709 1.476 -2.992 1.00 0.00 34 GLU A N 17
ATOM 17735 C CA . GLU A 1 34 ? -13.103 2.795 -2.855 1.00 0.00 34 GLU A CA 17
ATOM 17736 C C . GLU A 1 34 ? -12.000 2.781 -1.801 1.00 0.00 34 GLU A C 17
ATOM 17737 O O . GLU A 1 34 ? -10.881 3.230 -2.052 1.00 0.00 34 GLU A O 17
ATOM 17749 N N . HIS A 1 35 ? -12.323 2.263 -0.621 1.00 0.00 35 HIS A N 17
ATOM 17750 C CA . HIS A 1 35 ? -11.360 2.190 0.472 1.00 0.00 35 HIS A CA 17
ATOM 17751 C C . HIS A 1 35 ? -10.020 1.652 -0.020 1.00 0.00 35 HIS A C 17
ATOM 17752 O O . HIS A 1 35 ? -9.011 2.357 0.007 1.00 0.00 35 HIS A O 17
ATOM 17766 N N . GLU A 1 36 ? -10.018 0.400 -0.467 1.00 0.00 36 GLU A N 17
ATOM 17767 C CA . GLU A 1 36 ? -8.801 -0.231 -0.963 1.00 0.00 36 GLU A CA 17
ATOM 17768 C C . GLU A 1 36 ? -7.913 0.785 -1.676 1.00 0.00 36 GLU A C 17
ATOM 17769 O O . GLU A 1 36 ? -6.698 0.812 -1.475 1.00 0.00 36 GLU A O 17
ATOM 17781 N N . ASP A 1 37 ? -8.527 1.617 -2.509 1.00 0.00 37 ASP A N 17
ATOM 17782 C CA . ASP A 1 37 ? -7.794 2.635 -3.252 1.00 0.00 37 ASP A CA 17
ATOM 17783 C C . ASP A 1 37 ? -7.144 3.638 -2.303 1.00 0.00 37 ASP A C 17
ATOM 17784 O O . ASP A 1 37 ? -5.924 3.805 -2.301 1.00 0.00 37 ASP A O 17
ATOM 17793 N N . TYR A 1 38 ? -7.966 4.303 -1.500 1.00 0.00 38 TYR A N 17
ATOM 17794 C CA . TYR A 1 38 ? -7.472 5.291 -0.549 1.00 0.00 38 TYR A CA 17
ATOM 17795 C C . TYR A 1 38 ? -6.396 4.692 0.351 1.00 0.00 38 TYR A C 17
ATOM 17796 O O . TYR A 1 38 ? -5.316 5.261 0.512 1.00 0.00 38 TYR A O 17
ATOM 17814 N N . CYS A 1 39 ? -6.699 3.537 0.935 1.00 0.00 39 CYS A N 17
ATOM 17815 C CA . CYS A 1 39 ? -5.759 2.857 1.819 1.00 0.00 39 CYS A CA 17
ATOM 17816 C C . CYS A 1 39 ? -4.321 3.082 1.360 1.00 0.00 39 CYS A C 17
ATOM 17817 O O . CYS A 1 39 ? -3.492 3.596 2.110 1.00 0.00 39 CYS A O 17
ATOM 17824 N N . GLY A 1 40 ? -4.033 2.692 0.122 1.00 0.00 40 GLY A N 17
ATOM 17825 C CA . GLY A 1 40 ? -2.695 2.859 -0.416 1.00 0.00 40 GLY A CA 17
ATOM 17826 C C . GLY A 1 40 ? -2.200 4.287 -0.305 1.00 0.00 40 GLY A C 17
ATOM 17827 O O . GLY A 1 40 ? -1.088 4.531 0.164 1.00 0.00 40 GLY A O 17
ATOM 17831 N N . ALA A 1 41 ? -3.026 5.233 -0.739 1.00 0.00 41 ALA A N 17
ATOM 17832 C CA . ALA A 1 41 ? -2.665 6.645 -0.686 1.00 0.00 41 ALA A CA 17
ATOM 17833 C C . ALA A 1 41 ? -2.178 7.035 0.705 1.00 0.00 41 ALA A C 17
ATOM 17834 O O . ALA A 1 41 ? -1.228 7.804 0.847 1.00 0.00 41 ALA A O 17
ATOM 17841 N N . ARG A 1 42 ? -2.837 6.501 1.729 1.00 0.00 42 ARG A N 17
ATOM 17842 C CA . ARG A 1 42 ? -2.471 6.796 3.109 1.00 0.00 42 ARG A CA 17
ATOM 17843 C C . ARG A 1 42 ? -0.990 6.520 3.351 1.00 0.00 42 ARG A C 17
ATOM 17844 O O . ARG A 1 42 ? -0.351 5.790 2.592 1.00 0.00 42 ARG A O 17
ATOM 17865 N N . THR A 1 43 ? -0.449 7.109 4.412 1.00 0.00 43 THR A N 17
ATOM 17866 C CA . THR A 1 43 ? 0.956 6.929 4.753 1.00 0.00 43 THR A CA 17
ATOM 17867 C C . THR A 1 43 ? 1.111 6.262 6.115 1.00 0.00 43 THR A C 17
ATOM 17868 O O . THR A 1 43 ? 0.214 6.330 6.954 1.00 0.00 43 THR A O 17
ATOM 17879 N N . GLU A 1 44 ? 2.255 5.619 6.328 1.00 0.00 44 GLU A N 17
ATOM 17880 C CA . GLU A 1 44 ? 2.525 4.940 7.589 1.00 0.00 44 GLU A CA 17
ATOM 17881 C C . GLU A 1 44 ? 3.959 5.193 8.047 1.00 0.00 44 GLU A C 17
ATOM 17882 O O . GLU A 1 44 ? 4.903 5.067 7.266 1.00 0.00 44 GLU A O 17
ATOM 17894 N N . LEU A 1 45 ? 4.114 5.550 9.317 1.00 0.00 45 LEU A N 17
ATOM 17895 C CA . LEU A 1 45 ? 5.432 5.822 9.880 1.00 0.00 45 LEU A CA 17
ATOM 17896 C C . LEU A 1 45 ? 6.299 4.567 9.868 1.00 0.00 45 LEU A C 17
ATOM 17897 O O . LEU A 1 45 ? 5.841 3.480 10.221 1.00 0.00 45 LEU A O 17
ATOM 17913 N N . CYS A 1 46 ? 7.553 4.724 9.460 1.00 0.00 46 CYS A N 17
ATOM 17914 C CA . CYS A 1 46 ? 8.486 3.605 9.403 1.00 0.00 46 CYS A CA 17
ATOM 17915 C C . CYS A 1 46 ? 9.291 3.501 10.695 1.00 0.00 46 CYS A C 17
ATOM 17916 O O . CYS A 1 46 ? 9.479 4.490 11.403 1.00 0.00 46 CYS A O 17
ATOM 17923 N N . GLY A 1 47 ? 9.764 2.296 10.996 1.00 0.00 47 GLY A N 17
ATOM 17924 C CA . GLY A 1 47 ? 10.543 2.084 12.202 1.00 0.00 47 GLY A CA 17
ATOM 17925 C C . GLY A 1 47 ? 12.034 2.201 11.956 1.00 0.00 47 GLY A C 17
ATOM 17926 O O . GLY A 1 47 ? 12.796 2.523 12.867 1.00 0.00 47 GLY A O 17
ATOM 17930 N N . ASN A 1 48 ? 12.452 1.935 10.723 1.00 0.00 48 ASN A N 17
ATOM 17931 C CA . ASN A 1 48 ? 13.863 2.010 10.361 1.00 0.00 48 ASN A CA 17
ATOM 17932 C C . ASN A 1 48 ? 14.327 3.461 10.275 1.00 0.00 48 ASN A C 17
ATOM 17933 O O . ASN A 1 48 ? 15.232 3.879 10.997 1.00 0.00 48 ASN A O 17
ATOM 17944 N N . CYS A 1 49 ? 13.700 4.224 9.386 1.00 0.00 49 CYS A N 17
ATOM 17945 C CA . CYS A 1 49 ? 14.047 5.629 9.204 1.00 0.00 49 CYS A CA 17
ATOM 17946 C C . CYS A 1 49 ? 13.232 6.516 10.141 1.00 0.00 49 CYS A C 17
ATOM 17947 O O . CYS A 1 49 ? 13.786 7.309 10.901 1.00 0.00 49 CYS A O 17
ATOM 17954 N N . GLY A 1 50 ? 11.911 6.376 10.080 1.00 0.00 50 GLY A N 17
ATOM 17955 C CA . GLY A 1 50 ? 11.040 7.170 10.927 1.00 0.00 50 GLY A CA 17
ATOM 17956 C C . GLY A 1 50 ? 10.292 8.236 10.151 1.00 0.00 50 GLY A C 17
ATOM 17957 O O . GLY A 1 50 ? 10.107 9.352 10.637 1.00 0.00 50 GLY A O 17
ATOM 17961 N N . ARG A 1 51 ? 9.861 7.893 8.941 1.00 0.00 51 ARG A N 17
ATOM 17962 C CA . ARG A 1 51 ? 9.131 8.829 8.096 1.00 0.00 51 ARG A CA 17
ATOM 17963 C C . ARG A 1 51 ? 7.814 8.221 7.622 1.00 0.00 51 ARG A C 17
ATOM 17964 O O . ARG A 1 51 ? 7.611 7.011 7.710 1.00 0.00 51 ARG A O 17
ATOM 17985 N N . ASN A 1 52 ? 6.924 9.070 7.119 1.00 0.00 52 ASN A N 17
ATOM 17986 C CA . ASN A 1 52 ? 5.626 8.617 6.631 1.00 0.00 52 ASN A CA 17
ATOM 17987 C C . ASN A 1 52 ? 5.700 8.246 5.153 1.00 0.00 52 ASN A C 17
ATOM 17988 O O . ASN A 1 52 ? 5.932 9.101 4.298 1.00 0.00 52 ASN A O 17
ATOM 17999 N N . VAL A 1 53 ? 5.498 6.965 4.859 1.00 0.00 53 VAL A N 17
ATOM 18000 C CA . VAL A 1 53 ? 5.540 6.481 3.484 1.00 0.00 53 VAL A CA 17
ATOM 18001 C C . VAL A 1 53 ? 4.206 5.863 3.079 1.00 0.00 53 VAL A C 17
ATOM 18002 O O . VAL A 1 53 ? 3.504 5.279 3.905 1.00 0.00 53 VAL A O 17
ATOM 18015 N N . LEU A 1 54 ? 3.863 5.995 1.803 1.00 0.00 54 LEU A N 17
ATOM 18016 C CA . LEU A 1 54 ? 2.613 5.448 1.286 1.00 0.00 54 LEU A CA 17
ATOM 18017 C C . LEU A 1 54 ? 2.485 3.966 1.625 1.00 0.00 54 LEU A C 17
ATOM 18018 O O . LEU A 1 54 ? 3.448 3.207 1.510 1.00 0.00 54 LEU A O 17
ATOM 18034 N N . VAL A 1 55 ? 1.290 3.561 2.042 1.00 0.00 55 VAL A N 17
ATOM 18035 C CA . VAL A 1 55 ? 1.035 2.169 2.395 1.00 0.00 55 VAL A CA 17
ATOM 18036 C C . VAL A 1 55 ? 1.437 1.232 1.261 1.00 0.00 55 VAL A C 17
ATOM 18037 O O . VAL A 1 55 ? 1.961 0.144 1.496 1.00 0.00 55 VAL A O 17
ATOM 18050 N N . LYS A 1 56 ? 1.188 1.663 0.029 1.00 0.00 56 LYS A N 17
ATOM 18051 C CA . LYS A 1 56 ? 1.525 0.865 -1.144 1.00 0.00 56 LYS A CA 17
ATOM 18052 C C . LYS A 1 56 ? 3.036 0.803 -1.344 1.00 0.00 56 LYS A C 17
ATOM 18053 O O . LYS A 1 56 ? 3.594 -0.263 -1.605 1.00 0.00 56 LYS A O 17
ATOM 18072 N N . ASP A 1 57 ? 3.691 1.952 -1.220 1.00 0.00 57 ASP A N 17
ATOM 18073 C CA . ASP A 1 57 ? 5.138 2.028 -1.385 1.00 0.00 57 ASP A CA 17
ATOM 18074 C C . ASP A 1 57 ? 5.850 1.173 -0.341 1.00 0.00 57 ASP A C 17
ATOM 18075 O O . ASP A 1 57 ? 6.844 0.510 -0.639 1.00 0.00 57 ASP A O 17
ATOM 18084 N N . LEU A 1 58 ? 5.336 1.194 0.884 1.00 0.00 58 LEU A N 17
ATOM 18085 C CA . LEU A 1 58 ? 5.923 0.422 1.973 1.00 0.00 58 LEU A CA 17
ATOM 18086 C C . LEU A 1 58 ? 6.441 -0.922 1.471 1.00 0.00 58 LEU A C 17
ATOM 18087 O O . LEU A 1 58 ? 7.393 -1.477 2.020 1.00 0.00 58 LEU A O 17
ATOM 18103 N N . LYS A 1 59 ? 5.810 -1.438 0.422 1.00 0.00 59 LYS A N 17
ATOM 18104 C CA . LYS A 1 59 ? 6.209 -2.715 -0.158 1.00 0.00 59 LYS A CA 17
ATOM 18105 C C . LYS A 1 59 ? 7.691 -2.710 -0.518 1.00 0.00 59 LYS A C 17
ATOM 18106 O O . LYS A 1 59 ? 8.451 -3.574 -0.078 1.00 0.00 59 LYS A O 17
ATOM 18125 N N . THR A 1 60 ? 8.098 -1.731 -1.319 1.00 0.00 60 THR A N 17
ATOM 18126 C CA . THR A 1 60 ? 9.490 -1.613 -1.737 1.00 0.00 60 THR A CA 17
ATOM 18127 C C . THR A 1 60 ? 10.163 -0.416 -1.076 1.00 0.00 60 THR A C 17
ATOM 18128 O O . THR A 1 60 ? 11.209 0.050 -1.530 1.00 0.00 60 THR A O 17
ATOM 18139 N N . HIS A 1 61 ? 9.558 0.078 0.000 1.00 0.00 61 HIS A N 17
ATOM 18140 C CA . HIS A 1 61 ? 10.102 1.221 0.725 1.00 0.00 61 HIS A CA 17
ATOM 18141 C C . HIS A 1 61 ? 11.454 0.879 1.343 1.00 0.00 61 HIS A C 17
ATOM 18142 O O . HIS A 1 61 ? 12.392 1.676 1.323 1.00 0.00 61 HIS A O 17
ATOM 18156 N N . PRO A 1 62 ? 11.558 -0.333 1.908 1.00 0.00 62 PRO A N 17
ATOM 18157 C CA . PRO A 1 62 ? 12.791 -0.807 2.543 1.00 0.00 62 PRO A CA 17
ATOM 18158 C C . PRO A 1 62 ? 14.019 -0.576 1.669 1.00 0.00 62 PRO A C 17
ATOM 18159 O O . PRO A 1 62 ? 15.106 -0.295 2.173 1.00 0.00 62 PRO A O 17
ATOM 18170 N N . GLU A 1 63 ? 13.838 -0.696 0.358 1.00 0.00 63 GLU A N 17
ATOM 18171 C CA . GLU A 1 63 ? 14.933 -0.500 -0.585 1.00 0.00 63 GLU A CA 17
ATOM 18172 C C . GLU A 1 63 ? 15.607 0.851 -0.362 1.00 0.00 63 GLU A C 17
ATOM 18173 O O . GLU A 1 63 ? 16.797 0.920 -0.054 1.00 0.00 63 GLU A O 17
ATOM 18185 N N . VAL A 1 64 ? 14.838 1.923 -0.521 1.00 0.00 64 VAL A N 17
ATOM 18186 C CA . VAL A 1 64 ? 15.360 3.272 -0.337 1.00 0.00 64 VAL A CA 17
ATOM 18187 C C . VAL A 1 64 ? 15.550 3.591 1.142 1.00 0.00 64 VAL A C 17
ATOM 18188 O O . VAL A 1 64 ? 16.496 4.281 1.523 1.00 0.00 64 VAL A O 17
ATOM 18201 N N . CYS A 1 65 ? 14.644 3.084 1.972 1.00 0.00 65 CYS A N 17
ATOM 18202 C CA . CYS A 1 65 ? 14.710 3.314 3.410 1.00 0.00 65 CYS A CA 17
ATOM 18203 C C . CYS A 1 65 ? 16.089 2.954 3.955 1.00 0.00 65 CYS A C 17
ATOM 18204 O O . CYS A 1 65 ? 16.734 2.022 3.476 1.00 0.00 65 CYS A O 17
ATOM 18211 N N . GLY A 1 66 ? 16.535 3.700 4.962 1.00 0.00 66 GLY A N 17
ATOM 18212 C CA . GLY A 1 66 ? 17.834 3.444 5.556 1.00 0.00 66 GLY A CA 17
ATOM 18213 C C . GLY A 1 66 ? 18.969 3.623 4.568 1.00 0.00 66 GLY A C 17
ATOM 18214 O O . GLY A 1 66 ? 19.854 2.773 4.467 1.00 0.00 66 GLY A O 17
ATOM 18218 N N . ARG A 1 67 ? 18.945 4.732 3.836 1.00 0.00 67 ARG A N 17
ATOM 18219 C CA . ARG A 1 67 ? 19.978 5.018 2.848 1.00 0.00 67 ARG A CA 17
ATOM 18220 C C . ARG A 1 67 ? 20.813 6.224 3.270 1.00 0.00 67 ARG A C 17
ATOM 18221 O O . ARG A 1 67 ? 22.019 6.270 3.030 1.00 0.00 67 ARG A O 17
ATOM 18242 N N . GLU A 1 68 ? 20.162 7.198 3.898 1.00 0.00 68 GLU A N 17
ATOM 18243 C CA . GLU A 1 68 ? 20.845 8.404 4.351 1.00 0.00 68 GLU A CA 17
ATOM 18244 C C . GLU A 1 68 ? 22.023 8.055 5.257 1.00 0.00 68 GLU A C 17
ATOM 18245 O O . GLU A 1 68 ? 23.135 8.545 5.064 1.00 0.00 68 GLU A O 17
ATOM 18257 N N . GLY A 1 69 ? 21.769 7.204 6.246 1.00 0.00 69 GLY A N 17
ATOM 18258 C CA . GLY A 1 69 ? 22.816 6.804 7.167 1.00 0.00 69 GLY A CA 17
ATOM 18259 C C . GLY A 1 69 ? 22.829 5.309 7.417 1.00 0.00 69 GLY A C 17
ATOM 18260 O O . GLY A 1 69 ? 22.498 4.522 6.531 1.00 0.00 69 GLY A O 17
ATOM 18264 N N . SER A 1 70 ? 23.213 4.916 8.627 1.00 0.00 70 SER A N 17
ATOM 18265 C CA . SER A 1 70 ? 23.273 3.505 8.990 1.00 0.00 70 SER A CA 17
ATOM 18266 C C . SER A 1 70 ? 22.403 3.220 10.210 1.00 0.00 70 SER A C 17
ATOM 18267 O O . SER A 1 70 ? 21.981 4.137 10.913 1.00 0.00 70 SER A O 17
ATOM 18275 N N . GLY A 1 71 ? 22.140 1.940 10.455 1.00 0.00 71 GLY A N 17
ATOM 18276 C CA . GLY A 1 71 ? 21.321 1.555 11.591 1.00 0.00 71 GLY A CA 17
ATOM 18277 C C . GLY A 1 71 ? 22.138 0.949 12.715 1.00 0.00 71 GLY A C 17
ATOM 18278 O O . GLY A 1 71 ? 23.369 0.975 12.700 1.00 0.00 71 GLY A O 17
ATOM 18282 N N . PRO A 1 72 ? 21.446 0.390 13.719 1.00 0.00 72 PRO A N 17
ATOM 18283 C CA . PRO A 1 72 ? 22.095 -0.235 14.876 1.00 0.00 72 PRO A CA 17
ATOM 18284 C C . PRO A 1 72 ? 22.805 -1.534 14.510 1.00 0.00 72 PRO A C 17
ATOM 18285 O O . PRO A 1 72 ? 22.697 -2.016 13.383 1.00 0.00 72 PRO A O 17
ATOM 18296 N N . SER A 1 73 ? 23.531 -2.096 15.471 1.00 0.00 73 SER A N 17
ATOM 18297 C CA . SER A 1 73 ? 24.262 -3.338 15.249 1.00 0.00 73 SER A CA 17
ATOM 18298 C C . SER A 1 73 ? 24.344 -4.157 16.534 1.00 0.00 73 SER A C 17
ATOM 18299 O O . SER A 1 73 ? 24.084 -3.649 17.625 1.00 0.00 73 SER A O 17
ATOM 18307 N N . SER A 1 74 ? 24.708 -5.428 16.396 1.00 0.00 74 SER A N 17
ATOM 18308 C CA . SER A 1 74 ? 24.822 -6.320 17.544 1.00 0.00 74 SER A CA 17
ATOM 18309 C C . SER A 1 74 ? 26.125 -6.073 18.298 1.00 0.00 74 SER A C 17
ATOM 18310 O O . SER A 1 74 ? 26.126 -5.878 19.512 1.00 0.00 74 SER A O 17
ATOM 18318 N N . GLY A 1 75 ? 27.235 -6.083 17.566 1.00 0.00 75 GLY A N 17
ATOM 18319 C CA . GLY A 1 75 ? 28.531 -5.859 18.181 1.00 0.00 75 GLY A CA 17
ATOM 18320 C C . GLY A 1 75 ? 28.722 -4.422 18.623 1.00 0.00 75 GLY A C 17
ATOM 18321 O O . GLY A 1 75 ? 29.426 -3.675 17.945 1.00 0.00 75 GLY A O 17
ATOM 18327 N N . GLY A 1 1 ? -10.133 19.514 31.903 1.00 0.00 1 GLY A N 18
ATOM 18328 C CA . GLY A 1 1 ? -10.905 19.787 30.704 1.00 0.00 1 GLY A CA 18
ATOM 18329 C C . GLY A 1 1 ? -10.034 19.908 29.469 1.00 0.00 1 GLY A C 18
ATOM 18330 O O . GLY A 1 1 ? -9.728 21.014 29.023 1.00 0.00 1 GLY A O 18
ATOM 18334 N N . SER A 1 2 ? -9.633 18.768 28.916 1.00 0.00 2 SER A N 18
ATOM 18335 C CA . SER A 1 2 ? -8.788 18.751 27.728 1.00 0.00 2 SER A CA 18
ATOM 18336 C C . SER A 1 2 ? -9.634 18.763 26.458 1.00 0.00 2 SER A C 18
ATOM 18337 O O . SER A 1 2 ? -9.474 19.633 25.602 1.00 0.00 2 SER A O 18
ATOM 18345 N N . SER A 1 3 ? -10.535 17.792 26.346 1.00 0.00 3 SER A N 18
ATOM 18346 C CA . SER A 1 3 ? -11.404 17.688 25.180 1.00 0.00 3 SER A CA 18
ATOM 18347 C C . SER A 1 3 ? -12.631 16.836 25.491 1.00 0.00 3 SER A C 18
ATOM 18348 O O . SER A 1 3 ? -12.740 16.256 26.571 1.00 0.00 3 SER A O 18
ATOM 18356 N N . GLY A 1 4 ? -13.553 16.765 24.536 1.00 0.00 4 GLY A N 18
ATOM 18357 C CA . GLY A 1 4 ? -14.760 15.982 24.727 1.00 0.00 4 GLY A CA 18
ATOM 18358 C C . GLY A 1 4 ? -15.839 16.326 23.719 1.00 0.00 4 GLY A C 18
ATOM 18359 O O . GLY A 1 4 ? -16.909 16.811 24.086 1.00 0.00 4 GLY A O 18
ATOM 18363 N N . SER A 1 5 ? -15.557 16.075 22.444 1.00 0.00 5 SER A N 18
ATOM 18364 C CA . SER A 1 5 ? -16.510 16.366 21.379 1.00 0.00 5 SER A CA 18
ATOM 18365 C C . SER A 1 5 ? -17.095 15.079 20.807 1.00 0.00 5 SER A C 18
ATOM 18366 O O . SER A 1 5 ? -17.797 15.099 19.796 1.00 0.00 5 SER A O 18
ATOM 18374 N N . SER A 1 6 ? -16.799 13.960 21.460 1.00 0.00 6 SER A N 18
ATOM 18375 C CA . SER A 1 6 ? -17.291 12.662 21.015 1.00 0.00 6 SER A CA 18
ATOM 18376 C C . SER A 1 6 ? -18.635 12.340 21.661 1.00 0.00 6 SER A C 18
ATOM 18377 O O . SER A 1 6 ? -18.970 12.867 22.721 1.00 0.00 6 SER A O 18
ATOM 18385 N N . GLY A 1 7 ? -19.403 11.468 21.013 1.00 0.00 7 GLY A N 18
ATOM 18386 C CA . GLY A 1 7 ? -20.702 11.090 21.538 1.00 0.00 7 GLY A CA 18
ATOM 18387 C C . GLY A 1 7 ? -21.031 9.633 21.278 1.00 0.00 7 GLY A C 18
ATOM 18388 O O . GLY A 1 7 ? -20.171 8.862 20.852 1.00 0.00 7 GLY A O 18
ATOM 18392 N N . HIS A 1 8 ? -22.278 9.255 21.537 1.00 0.00 8 HIS A N 18
ATOM 18393 C CA . HIS A 1 8 ? -22.718 7.879 21.329 1.00 0.00 8 HIS A CA 18
ATOM 18394 C C . HIS A 1 8 ? -23.191 7.671 19.894 1.00 0.00 8 HIS A C 18
ATOM 18395 O O . HIS A 1 8 ? -24.260 8.143 19.508 1.00 0.00 8 HIS A O 18
ATOM 18409 N N . GLU A 1 9 ? -22.387 6.963 19.108 1.00 0.00 9 GLU A N 18
ATOM 18410 C CA . GLU A 1 9 ? -22.723 6.694 17.714 1.00 0.00 9 GLU A CA 18
ATOM 18411 C C . GLU A 1 9 ? -22.545 5.215 17.387 1.00 0.00 9 GLU A C 18
ATOM 18412 O O . GLU A 1 9 ? -21.570 4.590 17.803 1.00 0.00 9 GLU A O 18
ATOM 18424 N N . GLU A 1 10 ? -23.495 4.661 16.639 1.00 0.00 10 GLU A N 18
ATOM 18425 C CA . GLU A 1 10 ? -23.443 3.255 16.257 1.00 0.00 10 GLU A CA 18
ATOM 18426 C C . GLU A 1 10 ? -23.754 3.083 14.773 1.00 0.00 10 GLU A C 18
ATOM 18427 O O . GLU A 1 10 ? -24.462 3.895 14.176 1.00 0.00 10 GLU A O 18
ATOM 18439 N N . THR A 1 11 ? -23.221 2.018 14.182 1.00 0.00 11 THR A N 18
ATOM 18440 C CA . THR A 1 11 ? -23.439 1.738 12.768 1.00 0.00 11 THR A CA 18
ATOM 18441 C C . THR A 1 11 ? -23.617 0.244 12.524 1.00 0.00 11 THR A C 18
ATOM 18442 O O . THR A 1 11 ? -22.877 -0.575 13.067 1.00 0.00 11 THR A O 18
ATOM 18453 N N . GLU A 1 12 ? -24.604 -0.103 11.704 1.00 0.00 12 GLU A N 18
ATOM 18454 C CA . GLU A 1 12 ? -24.879 -1.500 11.389 1.00 0.00 12 GLU A CA 18
ATOM 18455 C C . GLU A 1 12 ? -24.031 -1.969 10.210 1.00 0.00 12 GLU A C 18
ATOM 18456 O O . GLU A 1 12 ? -23.654 -1.174 9.348 1.00 0.00 12 GLU A O 18
ATOM 18468 N N . CYS A 1 13 ? -23.734 -3.263 10.180 1.00 0.00 13 CYS A N 18
ATOM 18469 C CA . CYS A 1 13 ? -22.929 -3.838 9.108 1.00 0.00 13 CYS A CA 18
ATOM 18470 C C . CYS A 1 13 ? -23.740 -4.848 8.302 1.00 0.00 13 CYS A C 18
ATOM 18471 O O . CYS A 1 13 ? -24.671 -5.477 8.805 1.00 0.00 13 CYS A O 18
ATOM 18479 N N . PRO A 1 14 ? -23.380 -5.008 7.020 1.00 0.00 14 PRO A N 18
ATOM 18480 C CA . PRO A 1 14 ? -24.062 -5.939 6.116 1.00 0.00 14 PRO A CA 18
ATOM 18481 C C . PRO A 1 14 ? -23.793 -7.397 6.475 1.00 0.00 14 PRO A C 18
ATOM 18482 O O . PRO A 1 14 ? -23.157 -7.690 7.488 1.00 0.00 14 PRO A O 18
ATOM 18493 N N . LEU A 1 15 ? -24.280 -8.306 5.639 1.00 0.00 15 LEU A N 18
ATOM 18494 C CA . LEU A 1 15 ? -24.092 -9.735 5.868 1.00 0.00 15 LEU A CA 18
ATOM 18495 C C . LEU A 1 15 ? -22.701 -10.179 5.424 1.00 0.00 15 LEU A C 18
ATOM 18496 O O . LEU A 1 15 ? -21.990 -10.858 6.165 1.00 0.00 15 LEU A O 18
ATOM 18512 N N . ARG A 1 16 ? -22.319 -9.788 4.213 1.00 0.00 16 ARG A N 18
ATOM 18513 C CA . ARG A 1 16 ? -21.014 -10.145 3.671 1.00 0.00 16 ARG A CA 18
ATOM 18514 C C . ARG A 1 16 ? -20.019 -9.001 3.852 1.00 0.00 16 ARG A C 18
ATOM 18515 O O . ARG A 1 16 ? -20.312 -7.852 3.520 1.00 0.00 16 ARG A O 18
ATOM 18536 N N . LEU A 1 17 ? -18.844 -9.324 4.380 1.00 0.00 17 LEU A N 18
ATOM 18537 C CA . LEU A 1 17 ? -17.806 -8.324 4.605 1.00 0.00 17 LEU A CA 18
ATOM 18538 C C . LEU A 1 17 ? -16.524 -8.694 3.865 1.00 0.00 17 LEU A C 18
ATOM 18539 O O . LEU A 1 17 ? -16.269 -9.867 3.594 1.00 0.00 17 LEU A O 18
ATOM 18555 N N . ALA A 1 18 ? -15.721 -7.685 3.543 1.00 0.00 18 ALA A N 18
ATOM 18556 C CA . ALA A 1 18 ? -14.464 -7.904 2.839 1.00 0.00 18 ALA A CA 18
ATOM 18557 C C . ALA A 1 18 ? -13.285 -7.360 3.638 1.00 0.00 18 ALA A C 18
ATOM 18558 O O . ALA A 1 18 ? -13.391 -6.321 4.290 1.00 0.00 18 ALA A O 18
ATOM 18565 N N . VAL A 1 19 ? -12.161 -8.068 3.583 1.00 0.00 19 VAL A N 18
ATOM 18566 C CA . VAL A 1 19 ? -10.961 -7.655 4.301 1.00 0.00 19 VAL A CA 18
ATOM 18567 C C . VAL A 1 19 ? -9.907 -7.113 3.344 1.00 0.00 19 VAL A C 18
ATOM 18568 O O . VAL A 1 19 ? -9.710 -7.647 2.251 1.00 0.00 19 VAL A O 18
ATOM 18581 N N . CYS A 1 20 ? -9.229 -6.048 3.760 1.00 0.00 20 CYS A N 18
ATOM 18582 C CA . CYS A 1 20 ? -8.193 -5.432 2.940 1.00 0.00 20 CYS A CA 18
ATOM 18583 C C . CYS A 1 20 ? -6.919 -6.271 2.952 1.00 0.00 20 CYS A C 18
ATOM 18584 O O . CYS A 1 20 ? -6.722 -7.105 3.835 1.00 0.00 20 CYS A O 18
ATOM 18591 N N . GLN A 1 21 ? -6.058 -6.044 1.965 1.00 0.00 21 GLN A N 18
ATOM 18592 C CA . GLN A 1 21 ? -4.803 -6.779 1.862 1.00 0.00 21 GLN A CA 18
ATOM 18593 C C . GLN A 1 21 ? -3.632 -5.928 2.342 1.00 0.00 21 GLN A C 18
ATOM 18594 O O . GLN A 1 21 ? -2.579 -6.452 2.709 1.00 0.00 21 GLN A O 18
ATOM 18608 N N . HIS A 1 22 ? -3.822 -4.612 2.338 1.00 0.00 22 HIS A N 18
ATOM 18609 C CA . HIS A 1 22 ? -2.781 -3.688 2.773 1.00 0.00 22 HIS A CA 18
ATOM 18610 C C . HIS A 1 22 ? -2.891 -3.412 4.270 1.00 0.00 22 HIS A C 18
ATOM 18611 O O . HIS A 1 22 ? -1.939 -3.624 5.022 1.00 0.00 22 HIS A O 18
ATOM 18625 N N . CYS A 1 23 ? -4.057 -2.938 4.695 1.00 0.00 23 CYS A N 18
ATOM 18626 C CA . CYS A 1 23 ? -4.292 -2.632 6.101 1.00 0.00 23 CYS A CA 18
ATOM 18627 C C . CYS A 1 23 ? -4.781 -3.867 6.852 1.00 0.00 23 CYS A C 18
ATOM 18628 O O . CYS A 1 23 ? -4.547 -4.010 8.053 1.00 0.00 23 CYS A O 18
ATOM 18635 N N . ASP A 1 24 ? -5.461 -4.757 6.138 1.00 0.00 24 ASP A N 18
ATOM 18636 C CA . ASP A 1 24 ? -5.983 -5.980 6.735 1.00 0.00 24 ASP A CA 18
ATOM 18637 C C . ASP A 1 24 ? -7.057 -5.664 7.771 1.00 0.00 24 ASP A C 18
ATOM 18638 O O . ASP A 1 24 ? -7.093 -6.263 8.847 1.00 0.00 24 ASP A O 18
ATOM 18647 N N . LEU A 1 25 ? -7.930 -4.718 7.441 1.00 0.00 25 LEU A N 18
ATOM 18648 C CA . LEU A 1 25 ? -9.005 -4.321 8.343 1.00 0.00 25 LEU A CA 18
ATOM 18649 C C . LEU A 1 25 ? -10.355 -4.815 7.833 1.00 0.00 25 LEU A C 18
ATOM 18650 O O . LEU A 1 25 ? -10.544 -5.001 6.631 1.00 0.00 25 LEU A O 18
ATOM 18666 N N . GLU A 1 26 ? -11.290 -5.024 8.754 1.00 0.00 26 GLU A N 18
ATOM 18667 C CA . GLU A 1 26 ? -12.622 -5.496 8.396 1.00 0.00 26 GLU A CA 18
ATOM 18668 C C . GLU A 1 26 ? -13.485 -4.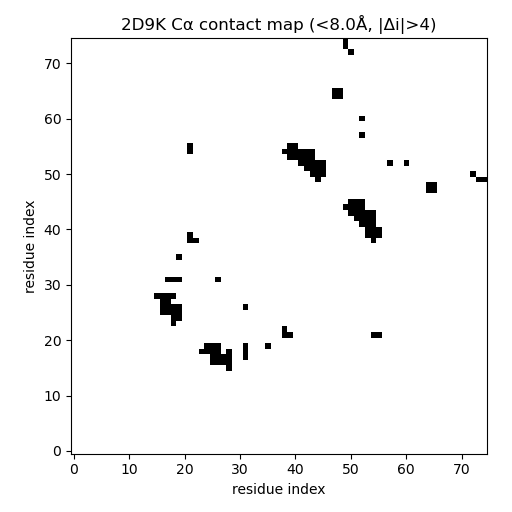348 7.880 1.00 0.00 26 GLU A C 18
ATOM 18669 O O . GLU A 1 26 ? -13.716 -3.364 8.585 1.00 0.00 26 GLU A O 18
ATOM 18681 N N . LEU A 1 27 ? -13.960 -4.481 6.647 1.00 0.00 27 LEU A N 18
ATOM 18682 C CA . LEU A 1 27 ? -14.797 -3.455 6.035 1.00 0.00 27 LEU A CA 18
ATOM 18683 C C . LEU A 1 27 ? -15.830 -4.080 5.102 1.00 0.00 27 LEU A C 18
ATOM 18684 O O . LEU A 1 27 ? -15.828 -5.291 4.880 1.00 0.00 27 LEU A O 18
ATOM 18700 N N . SER A 1 28 ? -16.710 -3.246 4.558 1.00 0.00 28 SER A N 18
ATOM 18701 C CA . SER A 1 28 ? -17.749 -3.717 3.650 1.00 0.00 28 SER A CA 18
ATOM 18702 C C . SER A 1 28 ? -17.198 -3.898 2.239 1.00 0.00 28 SER A C 18
ATOM 18703 O O . SER A 1 28 ? -16.234 -3.238 1.849 1.00 0.00 28 SER A O 18
ATOM 18711 N N . ILE A 1 29 ? -17.816 -4.795 1.480 1.00 0.00 29 ILE A N 18
ATOM 18712 C CA . ILE A 1 29 ? -17.388 -5.063 0.112 1.00 0.00 29 ILE A CA 18
ATOM 18713 C C . ILE A 1 29 ? -17.704 -3.885 -0.803 1.00 0.00 29 ILE A C 18
ATOM 18714 O O . ILE A 1 29 ? -16.932 -3.561 -1.707 1.00 0.00 29 ILE A O 18
ATOM 18730 N N . LEU A 1 30 ? -18.844 -3.245 -0.563 1.00 0.00 30 LEU A N 18
ATOM 18731 C CA . LEU A 1 30 ? -19.262 -2.101 -1.364 1.00 0.00 30 LEU A CA 18
ATOM 18732 C C . LEU A 1 30 ? -18.273 -0.948 -1.225 1.00 0.00 30 LEU A C 18
ATOM 18733 O O . LEU A 1 30 ? -17.896 -0.315 -2.212 1.00 0.00 30 LEU A O 18
ATOM 18749 N N . LYS A 1 31 ? -17.854 -0.680 0.007 1.00 0.00 31 LYS A N 18
ATOM 18750 C CA . LYS A 1 31 ? -16.906 0.394 0.277 1.00 0.00 31 LYS A CA 18
ATOM 18751 C C . LYS A 1 31 ? -15.483 -0.039 -0.058 1.00 0.00 31 LYS A C 18
ATOM 18752 O O . LYS A 1 31 ? -14.678 0.758 -0.544 1.00 0.00 31 LYS A O 18
ATOM 18771 N N . LEU A 1 32 ? -15.178 -1.306 0.201 1.00 0.00 32 LEU A N 18
ATOM 18772 C CA . LEU A 1 32 ? -13.852 -1.846 -0.075 1.00 0.00 32 LEU A CA 18
ATOM 18773 C C . LEU A 1 32 ? -13.250 -1.203 -1.321 1.00 0.00 32 LEU A C 18
ATOM 18774 O O . LEU A 1 32 ? -12.169 -0.617 -1.270 1.00 0.00 32 LEU A O 18
ATOM 18790 N N . LYS A 1 33 ? -13.959 -1.316 -2.439 1.00 0.00 33 LYS A N 18
ATOM 18791 C CA . LYS A 1 33 ? -13.499 -0.743 -3.698 1.00 0.00 33 LYS A CA 18
ATOM 18792 C C . LYS A 1 33 ? -12.887 0.637 -3.477 1.00 0.00 33 LYS A C 18
ATOM 18793 O O . LYS A 1 33 ? -11.765 0.904 -3.906 1.00 0.00 33 LYS A O 18
ATOM 18812 N N . GLU A 1 34 ? -13.632 1.508 -2.805 1.00 0.00 34 GLU A N 18
ATOM 18813 C CA . GLU A 1 34 ? -13.162 2.860 -2.527 1.00 0.00 34 GLU A CA 18
ATOM 18814 C C . GLU A 1 34 ? -12.112 2.854 -1.419 1.00 0.00 34 GLU A C 18
ATOM 18815 O O . GLU A 1 34 ? -10.989 3.322 -1.609 1.00 0.00 34 GLU A O 18
ATOM 18827 N N . HIS A 1 35 ? -12.487 2.321 -0.260 1.00 0.00 35 HIS A N 18
ATOM 18828 C CA . HIS A 1 35 ? -11.579 2.253 0.879 1.00 0.00 35 HIS A CA 18
ATOM 18829 C C . HIS A 1 35 ? -10.157 1.938 0.423 1.00 0.00 35 HIS A C 18
ATOM 18830 O O . HIS A 1 35 ? -9.202 2.587 0.847 1.00 0.00 35 HIS A O 18
ATOM 18844 N N . GLU A 1 36 ? -10.027 0.937 -0.442 1.00 0.00 36 GLU A N 18
ATOM 18845 C CA . GLU A 1 36 ? -8.722 0.535 -0.953 1.00 0.00 36 GLU A CA 18
ATOM 18846 C C . GLU A 1 36 ? -8.026 1.703 -1.647 1.00 0.00 36 GLU A C 18
ATOM 18847 O O . GLU A 1 36 ? -6.907 2.072 -1.293 1.00 0.00 36 GLU A O 18
ATOM 18859 N N . ASP A 1 37 ? -8.698 2.279 -2.637 1.00 0.00 37 ASP A N 18
ATOM 18860 C CA . ASP A 1 37 ? -8.147 3.405 -3.382 1.00 0.00 37 ASP A CA 18
ATOM 18861 C C . ASP A 1 37 ? -7.392 4.353 -2.454 1.00 0.00 37 ASP A C 18
ATOM 18862 O O . ASP A 1 37 ? -6.255 4.734 -2.730 1.00 0.00 37 ASP A O 18
ATOM 18871 N N . TYR A 1 38 ? -8.034 4.730 -1.354 1.00 0.00 38 TYR A N 18
ATOM 18872 C CA . TYR A 1 38 ? -7.425 5.636 -0.387 1.00 0.00 38 TYR A CA 18
ATOM 18873 C C . TYR A 1 38 ? -6.407 4.903 0.481 1.00 0.00 38 TYR A C 18
ATOM 18874 O O . TYR A 1 38 ? -5.361 5.450 0.828 1.00 0.00 38 TYR A O 18
ATOM 18892 N N . CYS A 1 39 ? -6.722 3.659 0.828 1.00 0.00 39 CYS A N 18
ATOM 18893 C CA . CYS A 1 39 ? -5.837 2.848 1.654 1.00 0.00 39 CYS A CA 18
ATOM 18894 C C . CYS A 1 39 ? -4.387 2.989 1.200 1.00 0.00 39 CYS A C 18
ATOM 18895 O O . CYS A 1 39 ? -3.525 3.419 1.965 1.00 0.00 39 CYS A O 18
ATOM 18902 N N . GLY A 1 40 ? -4.127 2.624 -0.052 1.00 0.00 40 GLY A N 18
ATOM 18903 C CA . GLY A 1 40 ? -2.781 2.718 -0.587 1.00 0.00 40 GLY A CA 18
ATOM 18904 C C . GLY A 1 40 ? -2.244 4.135 -0.563 1.00 0.00 40 GLY A C 18
ATOM 18905 O O . GLY A 1 40 ? -1.196 4.399 0.024 1.00 0.00 40 GLY A O 18
ATOM 18909 N N . ALA A 1 41 ? -2.965 5.050 -1.204 1.00 0.00 41 ALA A N 18
ATOM 18910 C CA . ALA A 1 41 ? -2.555 6.448 -1.254 1.00 0.00 41 ALA A CA 18
ATOM 18911 C C . ALA A 1 41 ? -1.915 6.879 0.061 1.00 0.00 41 ALA A C 18
ATOM 18912 O O . ALA A 1 41 ? -0.903 7.579 0.070 1.00 0.00 41 ALA A O 18
ATOM 18919 N N . ARG A 1 42 ? -2.513 6.458 1.171 1.00 0.00 42 ARG A N 18
ATOM 18920 C CA . ARG A 1 42 ? -2.002 6.803 2.492 1.00 0.00 42 ARG A CA 18
ATOM 18921 C C . ARG A 1 42 ? -0.519 6.462 2.608 1.00 0.00 42 ARG A C 18
ATOM 18922 O O . ARG A 1 42 ? -0.034 5.527 1.970 1.00 0.00 42 ARG A O 18
ATOM 18943 N N . THR A 1 43 ? 0.197 7.228 3.426 1.00 0.00 43 THR A N 18
ATOM 18944 C CA . THR A 1 43 ? 1.624 7.008 3.624 1.00 0.00 43 THR A CA 18
ATOM 18945 C C . THR A 1 43 ? 1.916 6.541 5.045 1.00 0.00 43 THR A C 18
ATOM 18946 O O . THR A 1 43 ? 1.342 7.052 6.006 1.00 0.00 43 THR A O 18
ATOM 18957 N N . GLU A 1 44 ? 2.814 5.568 5.170 1.00 0.00 44 GLU A N 18
ATOM 18958 C CA . GLU A 1 44 ? 3.182 5.033 6.476 1.00 0.00 44 GLU A CA 18
ATOM 18959 C C . GLU A 1 44 ? 4.641 5.341 6.799 1.00 0.00 44 GLU A C 18
ATOM 18960 O O . GLU A 1 44 ? 5.484 5.418 5.904 1.00 0.00 44 GLU A O 18
ATOM 18972 N N . LEU A 1 45 ? 4.932 5.518 8.083 1.00 0.00 45 LEU A N 18
ATOM 18973 C CA . LEU A 1 45 ? 6.289 5.818 8.526 1.00 0.00 45 LEU A CA 18
ATOM 18974 C C . LEU A 1 45 ? 7.097 4.538 8.712 1.00 0.00 45 LEU A C 18
ATOM 18975 O O . LEU A 1 45 ? 6.853 3.766 9.640 1.00 0.00 45 LEU A O 18
ATOM 18991 N N . CYS A 1 46 ? 8.062 4.320 7.825 1.00 0.00 46 CYS A N 18
ATOM 18992 C CA . CYS A 1 46 ? 8.909 3.135 7.892 1.00 0.00 46 CYS A CA 18
ATOM 18993 C C . CYS A 1 46 ? 9.656 3.074 9.221 1.00 0.00 46 CYS A C 18
ATOM 18994 O O . CYS A 1 46 ? 9.742 4.066 9.943 1.00 0.00 46 CYS A O 18
ATOM 19001 N N . GLY A 1 47 ? 10.195 1.900 9.538 1.00 0.00 47 GLY A N 18
ATOM 19002 C CA . GLY A 1 47 ? 10.928 1.731 10.779 1.00 0.00 47 GLY A CA 18
ATOM 19003 C C . GLY A 1 47 ? 12.426 1.644 10.561 1.00 0.00 47 GLY A C 18
ATOM 19004 O O . GLY A 1 47 ? 13.209 2.001 11.439 1.00 0.00 47 GLY A O 18
ATOM 19008 N N . ASN A 1 48 ? 12.824 1.167 9.386 1.00 0.00 48 ASN A N 18
ATOM 19009 C CA . ASN A 1 48 ? 14.238 1.032 9.056 1.00 0.00 48 ASN A CA 18
ATOM 19010 C C . ASN A 1 48 ? 14.844 2.385 8.694 1.00 0.00 48 ASN A C 18
ATOM 19011 O O . ASN A 1 48 ? 15.767 2.861 9.355 1.00 0.00 48 ASN A O 18
ATOM 19022 N N . CYS A 1 49 ? 14.318 2.999 7.639 1.00 0.00 49 CYS A N 18
ATOM 19023 C CA . CYS A 1 49 ? 14.806 4.297 7.188 1.00 0.00 49 CYS A CA 18
ATOM 19024 C C . CYS A 1 49 ? 14.049 5.431 7.874 1.00 0.00 49 CYS A C 18
ATOM 19025 O O . CYS A 1 49 ? 14.648 6.400 8.336 1.00 0.00 49 CYS A O 18
ATOM 19032 N N . GLY A 1 50 ? 12.727 5.300 7.936 1.00 0.00 50 GLY A N 18
ATOM 19033 C CA . GLY A 1 50 ? 11.910 6.320 8.567 1.00 0.00 50 GLY A CA 18
ATOM 19034 C C . GLY A 1 50 ? 11.508 7.419 7.603 1.00 0.00 50 GLY A C 18
ATOM 19035 O O . GLY A 1 50 ? 11.672 8.603 7.897 1.00 0.00 50 GLY A O 18
ATOM 19039 N N . ARG A 1 51 ? 10.981 7.027 6.447 1.00 0.00 51 ARG A N 18
ATOM 19040 C CA . ARG A 1 51 ? 10.557 7.988 5.436 1.00 0.00 51 ARG A CA 18
ATOM 19041 C C . ARG A 1 51 ? 9.087 7.791 5.081 1.00 0.00 51 ARG A C 18
ATOM 19042 O O . ARG A 1 51 ? 8.587 6.666 5.065 1.00 0.00 51 ARG A O 18
ATOM 19063 N N . ASN A 1 52 ? 8.399 8.892 4.798 1.00 0.00 52 ASN A N 18
ATOM 19064 C CA . ASN A 1 52 ? 6.985 8.840 4.445 1.00 0.00 52 ASN A CA 18
ATOM 19065 C C . ASN A 1 52 ? 6.789 8.193 3.077 1.00 0.00 52 ASN A C 18
ATOM 19066 O O . ASN A 1 52 ? 7.011 8.823 2.043 1.00 0.00 52 ASN A O 18
ATOM 19077 N N . VAL A 1 53 ? 6.371 6.931 3.080 1.00 0.00 53 VAL A N 18
ATOM 19078 C CA . VAL A 1 53 ? 6.144 6.198 1.840 1.00 0.00 53 VAL A CA 18
ATOM 19079 C C . VAL A 1 53 ? 4.723 5.648 1.780 1.00 0.00 53 VAL A C 18
ATOM 19080 O O . VAL A 1 53 ? 4.126 5.325 2.808 1.00 0.00 53 VAL A O 18
ATOM 19093 N N . LEU A 1 54 ? 4.186 5.544 0.569 1.00 0.00 54 LEU A N 18
ATOM 19094 C CA . LEU A 1 54 ? 2.834 5.033 0.373 1.00 0.00 54 LEU A CA 18
ATOM 19095 C C . LEU A 1 54 ? 2.681 3.647 0.993 1.00 0.00 54 LEU A C 18
ATOM 19096 O O . LEU A 1 54 ? 3.667 3.005 1.355 1.00 0.00 54 LEU A O 18
ATOM 19112 N N . VAL A 1 55 ? 1.438 3.192 1.112 1.00 0.00 55 VAL A N 18
ATOM 19113 C CA . VAL A 1 55 ? 1.156 1.881 1.685 1.00 0.00 55 VAL A CA 18
ATOM 19114 C C . VAL A 1 55 ? 1.107 0.807 0.604 1.00 0.00 55 VAL A C 18
ATOM 19115 O O . VAL A 1 55 ? 1.546 -0.323 0.815 1.00 0.00 55 VAL A O 18
ATOM 19128 N N . LYS A 1 56 ? 0.570 1.168 -0.557 1.00 0.00 56 LYS A N 18
ATOM 19129 C CA . LYS A 1 56 ? 0.465 0.237 -1.674 1.00 0.00 56 LYS A CA 18
ATOM 19130 C C . LYS A 1 56 ? 1.824 0.020 -2.332 1.00 0.00 56 LYS A C 18
ATOM 19131 O O . LYS A 1 56 ? 2.069 -1.019 -2.945 1.00 0.00 56 LYS A O 18
ATOM 19150 N N . ASP A 1 57 ? 2.705 1.006 -2.198 1.00 0.00 57 ASP A N 18
ATOM 19151 C CA . ASP A 1 57 ? 4.040 0.921 -2.777 1.00 0.00 57 ASP A CA 18
ATOM 19152 C C . ASP A 1 57 ? 5.001 0.213 -1.827 1.00 0.00 57 ASP A C 18
ATOM 19153 O O . ASP A 1 57 ? 6.114 -0.151 -2.210 1.00 0.00 57 ASP A O 18
ATOM 19162 N N . LEU A 1 58 ? 4.563 0.019 -0.588 1.00 0.00 58 LEU A N 18
ATOM 19163 C CA . LEU A 1 58 ? 5.384 -0.645 0.418 1.00 0.00 58 LEU A CA 18
ATOM 19164 C C . LEU A 1 58 ? 5.958 -1.951 -0.123 1.00 0.00 58 LEU A C 18
ATOM 19165 O O . LEU A 1 58 ? 6.920 -2.492 0.422 1.00 0.00 58 LEU A O 18
ATOM 19181 N N . LYS A 1 59 ? 5.363 -2.451 -1.201 1.00 0.00 59 LYS A N 18
ATOM 19182 C CA . LYS A 1 59 ? 5.815 -3.691 -1.819 1.00 0.00 59 LYS A CA 18
ATOM 19183 C C . LYS A 1 59 ? 7.170 -3.500 -2.494 1.00 0.00 59 LYS A C 18
ATOM 19184 O O . LYS A 1 59 ? 8.009 -4.401 -2.492 1.00 0.00 59 LYS A O 18
ATOM 19203 N N . THR A 1 60 ? 7.378 -2.320 -3.069 1.00 0.00 60 THR A N 18
ATOM 19204 C CA . THR A 1 60 ? 8.631 -2.010 -3.747 1.00 0.00 60 THR A CA 18
ATOM 19205 C C . THR A 1 60 ? 9.466 -1.026 -2.936 1.00 0.00 60 THR A C 18
ATOM 19206 O O . THR A 1 60 ? 10.543 -0.611 -3.364 1.00 0.00 60 THR A O 18
ATOM 19217 N N . HIS A 1 61 ? 8.963 -0.656 -1.762 1.00 0.00 61 HIS A N 18
ATOM 19218 C CA . HIS A 1 61 ? 9.664 0.279 -0.890 1.00 0.00 61 HIS A CA 18
ATOM 19219 C C . HIS A 1 61 ? 11.014 -0.287 -0.460 1.00 0.00 61 HIS A C 18
ATOM 19220 O O . HIS A 1 61 ? 12.024 0.416 -0.418 1.00 0.00 61 HIS A O 18
ATOM 19234 N N . PRO A 1 62 ? 11.034 -1.587 -0.131 1.00 0.00 62 PRO A N 18
ATOM 19235 C CA . PRO A 1 62 ? 12.253 -2.276 0.302 1.00 0.00 62 PRO A CA 18
ATOM 19236 C C . PRO A 1 62 ? 13.436 -1.994 -0.618 1.00 0.00 62 PRO A C 18
ATOM 19237 O O . PRO A 1 62 ? 14.570 -1.856 -0.160 1.00 0.00 62 PRO A O 18
ATOM 19248 N N . GLU A 1 63 ? 13.163 -1.908 -1.916 1.00 0.00 63 GLU A N 18
ATOM 19249 C CA . GLU A 1 63 ? 14.207 -1.642 -2.899 1.00 0.00 63 GLU A CA 18
ATOM 19250 C C . GLU A 1 63 ? 14.691 -0.198 -2.802 1.00 0.00 63 GLU A C 18
ATOM 19251 O O . GLU A 1 63 ? 15.860 0.095 -3.052 1.00 0.00 63 GLU A O 18
ATOM 19263 N N . VAL A 1 64 ? 13.782 0.701 -2.438 1.00 0.00 64 VAL A N 18
ATOM 19264 C CA . VAL A 1 64 ? 14.115 2.115 -2.308 1.00 0.00 64 VAL A CA 18
ATOM 19265 C C . VAL A 1 64 ? 14.142 2.540 -0.844 1.00 0.00 64 VAL A C 18
ATOM 19266 O O . VAL A 1 64 ? 14.176 3.730 -0.532 1.00 0.00 64 VAL A O 18
ATOM 19279 N N . CYS A 1 65 ? 14.128 1.558 0.052 1.00 0.00 65 CYS A N 18
ATOM 19280 C CA . CYS A 1 65 ? 14.151 1.829 1.484 1.00 0.00 65 CYS A CA 18
ATOM 19281 C C . CYS A 1 65 ? 15.585 1.938 1.994 1.00 0.00 65 CYS A C 18
ATOM 19282 O O . CYS A 1 65 ? 16.348 0.974 1.945 1.00 0.00 65 CYS A O 18
ATOM 19289 N N . GLY A 1 66 ? 15.945 3.121 2.483 1.00 0.00 66 GLY A N 18
ATOM 19290 C CA . GLY A 1 66 ? 17.286 3.336 2.995 1.00 0.00 66 GLY A CA 18
ATOM 19291 C C . GLY A 1 66 ? 18.353 3.078 1.950 1.00 0.00 66 GLY A C 18
ATOM 19292 O O . GLY A 1 66 ? 19.371 2.448 2.235 1.00 0.00 66 GLY A O 18
ATOM 19296 N N . ARG A 1 67 ? 18.120 3.565 0.736 1.00 0.00 67 ARG A N 18
ATOM 19297 C CA . ARG A 1 67 ? 19.068 3.382 -0.356 1.00 0.00 67 ARG A CA 18
ATOM 19298 C C . ARG A 1 67 ? 20.203 4.398 -0.267 1.00 0.00 67 ARG A C 18
ATOM 19299 O O . ARG A 1 67 ? 21.378 4.037 -0.331 1.00 0.00 67 ARG A O 18
ATOM 19320 N N . GLU A 1 68 ? 19.843 5.669 -0.119 1.00 0.00 68 GLU A N 18
ATOM 19321 C CA . GLU A 1 68 ? 20.832 6.736 -0.023 1.00 0.00 68 GLU A CA 18
ATOM 19322 C C . GLU A 1 68 ? 21.603 6.646 1.291 1.00 0.00 68 GLU A C 18
ATOM 19323 O O . GLU A 1 68 ? 22.832 6.694 1.306 1.00 0.00 68 GLU A O 18
ATOM 19335 N N . GLY A 1 69 ? 20.871 6.516 2.393 1.00 0.00 69 GLY A N 18
ATOM 19336 C CA . GLY A 1 69 ? 21.502 6.422 3.696 1.00 0.00 69 GLY A CA 18
ATOM 19337 C C . GLY A 1 69 ? 22.107 5.056 3.950 1.00 0.00 69 GLY A C 18
ATOM 19338 O O . GLY A 1 69 ? 21.492 4.207 4.594 1.00 0.00 69 GLY A O 18
ATOM 19342 N N . SER A 1 70 ? 23.316 4.842 3.441 1.00 0.00 70 SER A N 18
ATOM 19343 C CA . SER A 1 70 ? 24.003 3.567 3.612 1.00 0.00 70 SER A CA 18
ATOM 19344 C C . SER A 1 70 ? 24.820 3.558 4.900 1.00 0.00 70 SER A C 18
ATOM 19345 O O . SER A 1 70 ? 25.538 4.511 5.200 1.00 0.00 70 SER A O 18
ATOM 19353 N N . GLY A 1 71 ? 24.703 2.472 5.660 1.00 0.00 71 GLY A N 18
ATOM 19354 C CA . GLY A 1 71 ? 25.436 2.358 6.907 1.00 0.00 71 GLY A CA 18
ATOM 19355 C C . GLY A 1 71 ? 24.543 2.524 8.121 1.00 0.00 71 GLY A C 18
ATOM 19356 O O . GLY A 1 71 ? 24.610 3.525 8.835 1.00 0.00 71 GLY A O 18
ATOM 19360 N N . PRO A 1 72 ? 23.681 1.527 8.367 1.00 0.00 72 PRO A N 18
ATOM 19361 C CA . PRO A 1 72 ? 22.753 1.544 9.502 1.00 0.00 72 PRO A CA 18
ATOM 19362 C C . PRO A 1 72 ? 23.469 1.387 10.839 1.00 0.00 72 PRO A C 18
ATOM 19363 O O . PRO A 1 72 ? 24.103 0.364 11.098 1.00 0.00 72 PRO A O 18
ATOM 19374 N N . SER A 1 73 ? 23.364 2.407 11.685 1.00 0.00 73 SER A N 18
ATOM 19375 C CA . SER A 1 73 ? 24.005 2.383 12.995 1.00 0.00 73 SER A CA 18
ATOM 19376 C C . SER A 1 73 ? 23.081 1.768 14.041 1.00 0.00 73 SER A C 18
ATOM 19377 O O . SER A 1 73 ? 23.493 0.911 14.823 1.00 0.00 73 SER A O 18
ATOM 19385 N N . SER A 1 74 ? 21.828 2.212 14.049 1.00 0.00 74 SER A N 18
ATOM 19386 C CA . SER A 1 74 ? 20.844 1.709 15.001 1.00 0.00 74 SER A CA 18
ATOM 19387 C C . SER A 1 74 ? 20.909 0.187 15.095 1.00 0.00 74 SER A C 18
ATOM 19388 O O . SER A 1 74 ? 21.183 -0.369 16.158 1.00 0.00 74 SER A O 18
ATOM 19396 N N . GLY A 1 75 ? 20.653 -0.481 13.974 1.00 0.00 75 GLY A N 18
ATOM 19397 C CA . GLY A 1 75 ? 20.687 -1.931 13.951 1.00 0.00 75 GLY A CA 18
ATOM 19398 C C . GLY A 1 75 ? 21.870 -2.496 14.712 1.00 0.00 75 GLY A C 18
ATOM 19399 O O . GLY A 1 75 ? 22.840 -1.773 14.934 1.00 0.00 75 GLY A O 18
ATOM 19405 N N . GLY A 1 1 ? -25.261 19.847 34.637 1.00 0.00 1 GLY A N 19
ATOM 19406 C CA . GLY A 1 1 ? -24.960 20.624 33.449 1.00 0.00 1 GLY A CA 19
ATOM 19407 C C . GLY A 1 1 ? -24.544 19.756 32.278 1.00 0.00 1 GLY A C 19
ATOM 19408 O O . GLY A 1 1 ? -23.536 20.024 31.626 1.00 0.00 1 GLY A O 19
ATOM 19412 N N . SER A 1 2 ? -25.323 18.712 32.012 1.00 0.00 2 SER A N 19
ATOM 19413 C CA . SER A 1 2 ? -25.027 17.798 30.915 1.00 0.00 2 SER A CA 19
ATOM 19414 C C . SER A 1 2 ? -25.123 18.513 29.571 1.00 0.00 2 SER A C 19
ATOM 19415 O O . SER A 1 2 ? -26.217 18.755 29.061 1.00 0.00 2 SER A O 19
ATOM 19423 N N . SER A 1 3 ? -23.969 18.849 29.003 1.00 0.00 3 SER A N 19
ATOM 19424 C CA . SER A 1 3 ? -23.922 19.541 27.720 1.00 0.00 3 SER A CA 19
ATOM 19425 C C . SER A 1 3 ? -24.308 18.601 26.582 1.00 0.00 3 SER A C 19
ATOM 19426 O O . SER A 1 3 ? -25.269 18.850 25.856 1.00 0.00 3 SER A O 19
ATOM 19434 N N . GLY A 1 4 ? -23.550 17.519 26.433 1.00 0.00 4 GLY A N 19
ATOM 19435 C CA . GLY A 1 4 ? -23.828 16.557 25.382 1.00 0.00 4 GLY A CA 19
ATOM 19436 C C . GLY A 1 4 ? -24.756 15.450 25.840 1.00 0.00 4 GLY A C 19
ATOM 19437 O O . GLY A 1 4 ? -25.158 15.408 27.003 1.00 0.00 4 GLY A O 19
ATOM 19441 N N . SER A 1 5 ? -25.100 14.551 24.923 1.00 0.00 5 SER A N 19
ATOM 19442 C CA . SER A 1 5 ? -25.991 13.440 25.238 1.00 0.00 5 SER A CA 19
ATOM 19443 C C . SER A 1 5 ? -25.238 12.114 25.209 1.00 0.00 5 SER A C 19
ATOM 19444 O O . SER A 1 5 ? -24.304 11.935 24.428 1.00 0.00 5 SER A O 19
ATOM 19452 N N . SER A 1 6 ? -25.651 11.187 26.068 1.00 0.00 6 SER A N 19
ATOM 19453 C CA . SER A 1 6 ? -25.014 9.878 26.145 1.00 0.00 6 SER A CA 19
ATOM 19454 C C . SER A 1 6 ? -25.739 8.868 25.260 1.00 0.00 6 SER A C 19
ATOM 19455 O O . SER A 1 6 ? -26.960 8.735 25.322 1.00 0.00 6 SER A O 19
ATOM 19463 N N . GLY A 1 7 ? -24.975 8.158 24.435 1.00 0.00 7 GLY A N 19
ATOM 19464 C CA . GLY A 1 7 ? -25.560 7.169 23.548 1.00 0.00 7 GLY A CA 19
ATOM 19465 C C . GLY A 1 7 ? -24.932 7.184 22.169 1.00 0.00 7 GLY A C 19
ATOM 19466 O O . GLY A 1 7 ? -24.230 8.129 21.808 1.00 0.00 7 GLY A O 19
ATOM 19470 N N . HIS A 1 8 ? -25.184 6.133 21.394 1.00 0.00 8 HIS A N 19
ATOM 19471 C CA . HIS A 1 8 ? -24.637 6.028 20.046 1.00 0.00 8 HIS A CA 19
ATOM 19472 C C . HIS A 1 8 ? -25.564 5.217 19.145 1.00 0.00 8 HIS A C 19
ATOM 19473 O O . HIS A 1 8 ? -26.401 4.455 19.627 1.00 0.00 8 HIS A O 19
ATOM 19487 N N . GLU A 1 9 ? -25.407 5.388 17.836 1.00 0.00 9 GLU A N 19
ATOM 19488 C CA . GLU A 1 9 ? -26.232 4.673 16.870 1.00 0.00 9 GLU A CA 19
ATOM 19489 C C . GLU A 1 9 ? -25.376 3.761 15.994 1.00 0.00 9 GLU A C 19
ATOM 19490 O O . GLU A 1 9 ? -24.287 4.139 15.566 1.00 0.00 9 GLU A O 19
ATOM 19502 N N . GLU A 1 10 ? -25.879 2.558 15.734 1.00 0.00 10 GLU A N 19
ATOM 19503 C CA . GLU A 1 10 ? -25.160 1.592 14.912 1.00 0.00 10 GLU A CA 19
ATOM 19504 C C .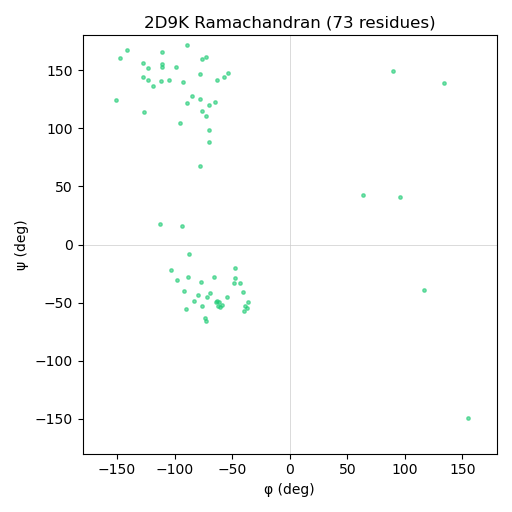 GLU A 1 10 ? -26.133 0.708 14.137 1.00 0.00 10 GLU A C 19
ATOM 19505 O O . GLU A 1 10 ? -27.291 0.550 14.523 1.00 0.00 10 GLU A O 19
ATOM 19517 N N . THR A 1 11 ? -25.653 0.132 13.038 1.00 0.00 11 THR A N 19
ATOM 19518 C CA . THR A 1 11 ? -26.479 -0.735 12.207 1.00 0.00 11 THR A CA 19
ATOM 19519 C C . THR A 1 11 ? -25.619 -1.682 11.377 1.00 0.00 11 THR A C 19
ATOM 19520 O O . THR A 1 11 ? -24.545 -1.308 10.907 1.00 0.00 11 THR A O 19
ATOM 19531 N N . GLU A 1 12 ? -26.100 -2.908 11.200 1.00 0.00 12 GLU A N 19
ATOM 19532 C CA . GLU A 1 12 ? -25.374 -3.908 10.426 1.00 0.00 12 GLU A CA 19
ATOM 19533 C C . GLU A 1 12 ? -26.331 -4.739 9.576 1.00 0.00 12 GLU A C 19
ATOM 19534 O O . GLU A 1 12 ? -27.541 -4.742 9.808 1.00 0.00 12 GLU A O 19
ATOM 19546 N N . CYS A 1 13 ? -25.781 -5.442 8.592 1.00 0.00 13 CYS A N 19
ATOM 19547 C CA . CYS A 1 13 ? -26.585 -6.276 7.706 1.00 0.00 13 CYS A CA 19
ATOM 19548 C C . CYS A 1 13 ? -25.875 -7.591 7.405 1.00 0.00 13 CYS A C 19
ATOM 19549 O O . CYS A 1 13 ? -24.654 -7.706 7.517 1.00 0.00 13 CYS A O 19
ATOM 19557 N N . PRO A 1 14 ? -26.655 -8.610 7.013 1.00 0.00 14 PRO A N 19
ATOM 19558 C CA . PRO A 1 14 ? -26.122 -9.936 6.688 1.00 0.00 14 PRO A CA 19
ATOM 19559 C C . PRO A 1 14 ? -25.310 -9.934 5.398 1.00 0.00 14 PRO A C 19
ATOM 19560 O O . PRO A 1 14 ? -24.900 -10.988 4.909 1.00 0.00 14 PRO A O 19
ATOM 19571 N N . LEU A 1 15 ? -25.079 -8.745 4.851 1.00 0.00 15 LEU A N 19
ATOM 19572 C CA . LEU A 1 15 ? -24.314 -8.606 3.617 1.00 0.00 15 LEU A CA 19
ATOM 19573 C C . LEU A 1 15 ? -22.895 -9.137 3.793 1.00 0.00 15 LEU A C 19
ATOM 19574 O O . LEU A 1 15 ? -22.400 -9.253 4.914 1.00 0.00 15 LEU A O 19
ATOM 19590 N N . ARG A 1 16 ? -22.246 -9.457 2.678 1.00 0.00 16 ARG A N 19
ATOM 19591 C CA . ARG A 1 16 ? -20.883 -9.974 2.709 1.00 0.00 16 ARG A CA 19
ATOM 19592 C C . ARG A 1 16 ? -19.891 -8.871 3.064 1.00 0.00 16 ARG A C 19
ATOM 19593 O O . ARG A 1 16 ? -20.166 -7.686 2.869 1.00 0.00 16 ARG A O 19
ATOM 19614 N N . LEU A 1 17 ? -18.735 -9.267 3.587 1.00 0.00 17 LEU A N 19
ATOM 19615 C CA . LEU A 1 17 ? -17.701 -8.312 3.970 1.00 0.00 17 LEU A CA 19
ATOM 19616 C C . LEU A 1 17 ? -16.382 -8.631 3.274 1.00 0.00 17 LEU A C 19
ATOM 19617 O O . LEU A 1 17 ? -16.112 -9.780 2.928 1.00 0.00 17 LEU A O 19
ATOM 19633 N N . ALA A 1 18 ? -15.562 -7.604 3.074 1.00 0.00 18 ALA A N 19
ATOM 19634 C CA . ALA A 1 18 ? -14.269 -7.775 2.423 1.00 0.00 18 ALA A CA 19
ATOM 19635 C C . ALA A 1 18 ? -13.146 -7.185 3.270 1.00 0.00 18 ALA A C 19
ATOM 19636 O O . ALA A 1 18 ? -13.303 -6.125 3.875 1.00 0.00 18 ALA A O 19
ATOM 19643 N N . VAL A 1 19 ? -12.013 -7.879 3.309 1.00 0.00 19 VAL A N 19
ATOM 19644 C CA . VAL A 1 19 ? -10.863 -7.424 4.082 1.00 0.00 19 VAL A CA 19
ATOM 19645 C C . VAL A 1 19 ? -9.810 -6.791 3.179 1.00 0.00 19 VAL A C 19
ATOM 19646 O O . VAL A 1 19 ? -9.626 -7.208 2.035 1.00 0.00 19 VAL A O 19
ATOM 19659 N N . CYS A 1 20 ? -9.120 -5.783 3.700 1.00 0.00 20 CYS A N 19
ATOM 19660 C CA . CYS A 1 20 ? -8.084 -5.092 2.942 1.00 0.00 20 CYS A CA 19
ATOM 19661 C C . CYS A 1 20 ? -6.807 -5.926 2.881 1.00 0.00 20 CYS A C 19
ATOM 19662 O O . CYS A 1 20 ? -6.611 -6.837 3.684 1.00 0.00 20 CYS A O 19
ATOM 19669 N N . GLN A 1 21 ? -5.944 -5.605 1.923 1.00 0.00 21 GLN A N 19
ATOM 19670 C CA . GLN A 1 21 ? -4.686 -6.325 1.756 1.00 0.00 21 GLN A CA 19
ATOM 19671 C C . GLN A 1 21 ? -3.525 -5.538 2.355 1.00 0.00 21 GLN A C 19
ATOM 19672 O O . GLN A 1 21 ? -2.472 -6.100 2.659 1.00 0.00 21 GLN A O 19
ATOM 19686 N N . HIS A 1 22 ? -3.724 -4.234 2.522 1.00 0.00 22 HIS A N 19
ATOM 19687 C CA . HIS A 1 22 ? -2.693 -3.370 3.085 1.00 0.00 22 HIS A CA 19
ATOM 19688 C C . HIS A 1 22 ? -2.868 -3.227 4.593 1.00 0.00 22 HIS A C 19
ATOM 19689 O O . HIS A 1 22 ? -1.970 -3.558 5.368 1.00 0.00 22 HIS A O 19
ATOM 19703 N N . CYS A 1 23 ? -4.030 -2.730 5.005 1.00 0.00 23 CYS A N 19
ATOM 19704 C CA . CYS A 1 23 ? -4.323 -2.542 6.420 1.00 0.00 23 CYS A CA 19
ATOM 19705 C C . CYS A 1 23 ? -4.855 -3.830 7.042 1.00 0.00 23 CYS A C 19
ATOM 19706 O O . CYS A 1 23 ? -4.696 -4.065 8.240 1.00 0.00 23 CYS A O 19
ATOM 19713 N N . ASP A 1 24 ? -5.487 -4.660 6.219 1.00 0.00 24 ASP A N 19
ATOM 19714 C CA . ASP A 1 24 ? -6.041 -5.925 6.687 1.00 0.00 24 ASP A CA 19
ATOM 19715 C C . ASP A 1 24 ? -7.127 -5.689 7.733 1.00 0.00 24 ASP A C 19
ATOM 19716 O O . ASP A 1 24 ? -7.181 -6.378 8.753 1.00 0.00 24 ASP A O 19
ATOM 19725 N N . LEU A 1 25 ? -7.988 -4.712 7.473 1.00 0.00 25 LEU A N 19
ATOM 19726 C CA . LEU A 1 25 ? -9.073 -4.384 8.392 1.00 0.00 25 LEU A CA 19
ATOM 19727 C C . LEU A 1 25 ? -10.416 -4.849 7.838 1.00 0.00 25 LEU A C 19
ATOM 19728 O O . LEU A 1 25 ? -10.586 -4.977 6.626 1.00 0.00 25 LEU A O 19
ATOM 19744 N N . GLU A 1 26 ? -11.366 -5.098 8.734 1.00 0.00 26 GLU A N 19
ATOM 19745 C CA . GLU A 1 26 ? -12.694 -5.547 8.333 1.00 0.00 26 GLU A CA 19
ATOM 19746 C C . GLU A 1 26 ? -13.539 -4.375 7.842 1.00 0.00 26 GLU A C 19
ATOM 19747 O O . GLU A 1 26 ? -13.757 -3.404 8.567 1.00 0.00 26 GLU A O 19
ATOM 19759 N N . LEU A 1 27 ? -14.011 -4.473 6.604 1.00 0.00 27 LEU A N 19
ATOM 19760 C CA . LEU A 1 27 ? -14.832 -3.422 6.013 1.00 0.00 27 LEU A CA 19
ATOM 19761 C C . LEU A 1 27 ? -15.864 -4.010 5.056 1.00 0.00 27 LEU A C 19
ATOM 19762 O O . LEU A 1 27 ? -15.793 -5.185 4.696 1.00 0.00 27 LEU A O 19
ATOM 19778 N N . SER A 1 28 ? -16.822 -3.185 4.647 1.00 0.00 28 SER A N 19
ATOM 19779 C CA . SER A 1 28 ? -17.870 -3.623 3.733 1.00 0.00 28 SER A CA 19
ATOM 19780 C C . SER A 1 28 ? -17.299 -3.906 2.347 1.00 0.00 28 SER A C 19
ATOM 19781 O O . SER A 1 28 ? -16.261 -3.362 1.969 1.00 0.00 28 SER A O 19
ATOM 19789 N N . ILE A 1 29 ? -17.984 -4.761 1.595 1.00 0.00 29 ILE A N 19
ATOM 19790 C CA . ILE A 1 29 ? -17.546 -5.116 0.251 1.00 0.00 29 ILE A CA 19
ATOM 19791 C C . ILE A 1 29 ? -17.739 -3.953 -0.716 1.00 0.00 29 ILE A C 19
ATOM 19792 O O . ILE A 1 29 ? -16.880 -3.678 -1.554 1.00 0.00 29 ILE A O 19
ATOM 19808 N N . LEU A 1 30 ? -18.872 -3.271 -0.592 1.00 0.00 30 LEU A N 19
ATOM 19809 C CA . LEU A 1 30 ? -19.179 -2.134 -1.454 1.00 0.00 30 LEU A CA 19
ATOM 19810 C C . LEU A 1 30 ? -18.196 -0.992 -1.219 1.00 0.00 30 LEU A C 19
ATOM 19811 O O . LEU A 1 30 ? -17.726 -0.359 -2.164 1.00 0.00 30 LEU A O 19
ATOM 19827 N N . LYS A 1 31 ? -17.888 -0.734 0.048 1.00 0.00 31 LYS A N 19
ATOM 19828 C CA . LYS A 1 31 ? -16.958 0.329 0.409 1.00 0.00 31 LYS A CA 19
ATOM 19829 C C . LYS A 1 31 ? -15.517 -0.100 0.155 1.00 0.00 31 LYS A C 19
ATOM 19830 O O . LYS A 1 31 ? -14.698 0.689 -0.321 1.00 0.00 31 LYS A O 19
ATOM 19849 N N . LEU A 1 32 ? -15.212 -1.353 0.473 1.00 0.00 32 LEU A N 19
ATOM 19850 C CA . LEU A 1 32 ? -13.869 -1.887 0.278 1.00 0.00 32 LEU A CA 19
ATOM 19851 C C . LEU A 1 32 ? -13.217 -1.282 -0.960 1.00 0.00 32 LEU A C 19
ATOM 19852 O O . LEU A 1 32 ? -12.073 -0.827 -0.914 1.00 0.00 32 LEU A O 19
ATOM 19868 N N . LYS A 1 33 ? -13.952 -1.276 -2.067 1.00 0.00 33 LYS A N 19
ATOM 19869 C CA . LYS A 1 33 ? -13.448 -0.724 -3.319 1.00 0.00 33 LYS A CA 19
ATOM 19870 C C . LYS A 1 33 ? -12.894 0.682 -3.109 1.00 0.00 33 LYS A C 19
ATOM 19871 O O . LYS A 1 33 ? -11.734 0.954 -3.417 1.00 0.00 33 LYS A O 19
ATOM 19890 N N . GLU A 1 34 ? -13.731 1.570 -2.582 1.00 0.00 34 GLU A N 19
ATOM 19891 C CA . GLU A 1 34 ? -13.324 2.948 -2.331 1.00 0.00 34 GLU A CA 19
ATOM 19892 C C . GLU A 1 34 ? -12.244 3.008 -1.254 1.00 0.00 34 GLU A C 19
ATOM 19893 O O . GLU A 1 34 ? -11.213 3.659 -1.429 1.00 0.00 34 GLU A O 19
ATOM 19905 N N . HIS A 1 35 ? -12.488 2.325 -0.140 1.00 0.00 35 HIS A N 19
ATOM 19906 C CA . HIS A 1 35 ? -11.537 2.300 0.965 1.00 0.00 35 HIS A CA 19
ATOM 19907 C C . HIS A 1 35 ? -10.131 1.979 0.466 1.00 0.00 35 HIS A C 19
ATOM 19908 O O . HIS A 1 35 ? -9.206 2.771 0.639 1.00 0.00 35 HIS A O 19
ATOM 19922 N N . GLU A 1 36 ? -9.980 0.812 -0.154 1.00 0.00 36 GLU A N 19
ATOM 19923 C CA . GLU A 1 36 ? -8.687 0.387 -0.677 1.00 0.00 36 GLU A CA 19
ATOM 19924 C C . GLU A 1 36 ? -8.027 1.509 -1.473 1.00 0.00 36 GLU A C 19
ATOM 19925 O O . GLU A 1 36 ? -6.873 1.862 -1.230 1.00 0.00 36 GLU A O 19
ATOM 19937 N N . ASP A 1 37 ? -8.768 2.064 -2.426 1.00 0.00 37 ASP A N 19
ATOM 19938 C CA . ASP A 1 37 ? -8.256 3.146 -3.259 1.00 0.00 37 ASP A CA 19
ATOM 19939 C C . ASP A 1 37 ? -7.378 4.091 -2.444 1.00 0.00 37 ASP A C 19
ATOM 19940 O O . ASP A 1 37 ? -6.247 4.390 -2.828 1.00 0.00 37 ASP A O 19
ATOM 19949 N N . TYR A 1 38 ? -7.906 4.558 -1.319 1.00 0.00 38 TYR A N 19
ATOM 19950 C CA . TYR A 1 38 ? -7.172 5.472 -0.452 1.00 0.00 38 TYR A CA 19
ATOM 19951 C C . TYR A 1 38 ? -6.113 4.726 0.354 1.00 0.00 38 TYR A C 19
ATOM 19952 O O . TYR A 1 38 ? -4.946 5.118 0.381 1.00 0.00 38 TYR A O 19
ATOM 19970 N N . CYS A 1 39 ? -6.528 3.647 1.009 1.00 0.00 39 CYS A N 19
ATOM 19971 C CA . CYS A 1 39 ? -5.618 2.843 1.815 1.00 0.00 39 CYS A CA 19
ATOM 19972 C C . CYS A 1 39 ? -4.263 2.700 1.127 1.00 0.00 39 CYS A C 19
ATOM 19973 O O . CYS A 1 39 ? -3.218 2.909 1.741 1.00 0.00 39 CYS A O 19
ATOM 19980 N N . GLY A 1 40 ? -4.291 2.343 -0.154 1.00 0.00 40 GLY A N 19
ATOM 19981 C CA . GLY A 1 40 ? -3.060 2.178 -0.905 1.00 0.00 40 GLY A CA 19
ATOM 19982 C C . GLY A 1 40 ? -2.444 3.503 -1.306 1.00 0.00 40 GLY A C 19
ATOM 19983 O O . GLY A 1 40 ? -1.248 3.581 -1.585 1.00 0.00 40 GLY A O 19
ATOM 19987 N N . ALA A 1 41 ? -3.263 4.550 -1.338 1.00 0.00 41 ALA A N 19
ATOM 19988 C CA . ALA A 1 41 ? -2.792 5.878 -1.708 1.00 0.00 41 ALA A CA 19
ATOM 19989 C C . ALA A 1 41 ? -2.220 6.614 -0.501 1.00 0.00 41 ALA A C 19
ATOM 19990 O O . ALA A 1 41 ? -2.069 7.835 -0.520 1.00 0.00 41 ALA A O 19
ATOM 19997 N N . ARG A 1 42 ? -1.902 5.862 0.549 1.00 0.00 42 ARG A N 19
ATOM 19998 C CA . ARG A 1 42 ? -1.349 6.444 1.766 1.00 0.00 42 ARG A CA 19
ATOM 19999 C C . ARG A 1 42 ? 0.175 6.495 1.699 1.00 0.00 42 ARG A C 19
ATOM 20000 O O . ARG A 1 42 ? 0.800 5.754 0.939 1.00 0.00 42 ARG A O 19
ATOM 20021 N N . THR A 1 43 ? 0.768 7.375 2.500 1.00 0.00 43 THR A N 19
ATOM 20022 C CA . THR A 1 43 ? 2.218 7.525 2.530 1.00 0.00 43 THR A CA 19
ATOM 20023 C C . THR A 1 43 ? 2.774 7.208 3.914 1.00 0.00 43 THR A C 19
ATOM 20024 O O . THR A 1 43 ? 2.180 7.571 4.929 1.00 0.00 43 THR A O 19
ATOM 20035 N N . GLU A 1 44 ? 3.916 6.529 3.946 1.00 0.00 44 GLU A N 19
ATOM 20036 C CA . GLU A 1 44 ? 4.551 6.163 5.207 1.00 0.00 44 GLU A CA 19
ATOM 20037 C C . GLU A 1 44 ? 6.046 6.469 5.172 1.00 0.00 44 GLU A C 19
ATOM 20038 O O . GLU A 1 44 ? 6.747 6.087 4.234 1.00 0.00 44 GLU A O 19
ATOM 20050 N N . LEU A 1 45 ? 6.527 7.160 6.199 1.00 0.00 45 LEU A N 19
ATOM 20051 C CA . LEU A 1 45 ? 7.938 7.518 6.287 1.00 0.00 45 LEU A CA 19
ATOM 20052 C C . LEU A 1 45 ? 8.802 6.279 6.504 1.00 0.00 45 LEU A C 19
ATOM 20053 O O . LEU A 1 45 ? 8.455 5.397 7.290 1.00 0.00 45 LEU A O 19
ATOM 20069 N N . CYS A 1 46 ? 9.930 6.221 5.804 1.00 0.00 46 CYS A N 19
ATOM 20070 C CA . CYS A 1 46 ? 10.845 5.092 5.921 1.00 0.00 46 CYS A CA 19
ATOM 20071 C C . CYS A 1 46 ? 11.979 5.409 6.892 1.00 0.00 46 CYS A C 19
ATOM 20072 O O . CYS A 1 46 ? 12.397 6.559 7.021 1.00 0.00 46 CYS A O 19
ATOM 20079 N N . GLY A 1 47 ? 12.473 4.379 7.572 1.00 0.00 47 GLY A N 19
ATOM 20080 C CA . GLY A 1 47 ? 13.554 4.568 8.522 1.00 0.00 47 GLY A CA 19
ATOM 20081 C C . GLY A 1 47 ? 14.920 4.413 7.885 1.00 0.00 47 GLY A C 19
ATOM 20082 O O . GLY A 1 47 ? 15.911 4.940 8.388 1.00 0.00 47 GLY A O 19
ATOM 20086 N N . ASN A 1 48 ? 14.974 3.686 6.773 1.00 0.00 48 ASN A N 19
ATOM 20087 C CA . ASN A 1 48 ? 16.230 3.461 6.067 1.00 0.00 48 ASN A CA 19
ATOM 20088 C C . ASN A 1 48 ? 16.672 4.721 5.329 1.00 0.00 48 ASN A C 19
ATOM 20089 O O . ASN A 1 48 ? 17.716 5.298 5.634 1.00 0.00 48 ASN A O 19
ATOM 20100 N N . CYS A 1 49 ? 15.870 5.142 4.356 1.00 0.00 49 CYS A N 19
ATOM 20101 C CA . CYS A 1 49 ? 16.177 6.333 3.573 1.00 0.00 49 CYS A CA 19
ATOM 20102 C C . CYS A 1 49 ? 15.675 7.590 4.277 1.00 0.00 49 CYS A C 19
ATOM 20103 O O . CYS A 1 49 ? 16.433 8.534 4.500 1.00 0.00 49 CYS A O 19
ATOM 20110 N N . GLY A 1 50 ? 14.392 7.595 4.624 1.00 0.00 50 GLY A N 19
ATOM 20111 C CA . GLY A 1 50 ? 13.810 8.741 5.298 1.00 0.00 50 GLY A CA 19
ATOM 20112 C C . GLY A 1 50 ? 13.024 9.631 4.356 1.00 0.00 50 GLY A C 19
ATOM 20113 O O . GLY A 1 50 ? 13.088 10.857 4.451 1.00 0.00 50 GLY A O 19
ATOM 20117 N N . ARG A 1 51 ? 12.281 9.014 3.444 1.00 0.00 51 ARG A N 19
ATOM 20118 C CA . ARG A 1 51 ? 11.481 9.758 2.478 1.00 0.00 51 ARG A CA 19
ATOM 20119 C C . ARG A 1 51 ? 10.036 9.270 2.478 1.00 0.00 51 ARG A C 19
ATOM 20120 O O . ARG A 1 51 ? 9.719 8.236 3.064 1.00 0.00 51 ARG A O 19
ATOM 20141 N N . ASN A 1 52 ? 9.162 10.023 1.817 1.00 0.00 52 ASN A N 19
ATOM 20142 C CA . ASN A 1 52 ? 7.750 9.668 1.742 1.00 0.00 52 ASN A CA 19
ATOM 20143 C C . ASN A 1 52 ? 7.471 8.804 0.516 1.00 0.00 52 ASN A C 19
ATOM 20144 O O . ASN A 1 52 ? 7.726 9.213 -0.617 1.00 0.00 52 ASN A O 19
ATOM 20155 N N . VAL A 1 53 ? 6.945 7.606 0.750 1.00 0.00 53 VAL A N 19
ATOM 20156 C CA . VAL A 1 53 ? 6.629 6.684 -0.334 1.00 0.00 53 VAL A CA 19
ATOM 20157 C C . VAL A 1 53 ? 5.200 6.165 -0.216 1.00 0.00 53 VAL A C 19
ATOM 20158 O O . VAL A 1 53 ? 4.652 6.069 0.883 1.00 0.00 53 VAL A O 19
ATOM 20171 N N . LEU A 1 54 ? 4.603 5.829 -1.354 1.00 0.00 54 LEU A N 19
ATOM 20172 C CA . LEU A 1 54 ? 3.236 5.318 -1.378 1.00 0.00 54 LEU A CA 19
ATOM 20173 C C . LEU A 1 54 ? 3.197 3.849 -0.973 1.00 0.00 54 LEU A C 19
ATOM 20174 O O . LEU A 1 54 ? 4.078 3.069 -1.338 1.00 0.00 54 LEU A O 19
ATOM 20190 N N . VAL A 1 55 ? 2.170 3.476 -0.217 1.00 0.00 55 VAL A N 19
ATOM 20191 C CA . VAL A 1 55 ? 2.013 2.098 0.236 1.00 0.00 55 VAL A CA 19
ATOM 20192 C C . VAL A 1 55 ? 2.000 1.131 -0.942 1.00 0.00 55 VAL A C 19
ATOM 20193 O O . VAL A 1 55 ? 2.559 0.036 -0.868 1.00 0.00 55 VAL A O 19
ATOM 20206 N N . LYS A 1 56 ? 1.359 1.542 -2.031 1.00 0.00 56 LYS A N 19
ATOM 20207 C CA . LYS A 1 56 ? 1.273 0.713 -3.228 1.00 0.00 56 LYS A CA 19
ATOM 20208 C C . LYS A 1 56 ? 2.632 0.605 -3.913 1.00 0.00 56 LYS A C 19
ATOM 20209 O O . LYS A 1 56 ? 2.877 -0.324 -4.683 1.00 0.00 56 LYS A O 19
ATOM 20228 N N . ASP A 1 57 ? 3.511 1.558 -3.626 1.00 0.00 57 ASP A N 19
ATOM 20229 C CA . ASP A 1 57 ? 4.847 1.567 -4.213 1.00 0.00 57 ASP A CA 19
ATOM 20230 C C . ASP A 1 57 ? 5.844 0.855 -3.304 1.00 0.00 57 ASP A C 19
ATOM 20231 O O . ASP A 1 57 ? 6.907 0.421 -3.751 1.00 0.00 57 ASP A O 19
ATOM 20240 N N . LEU A 1 58 ? 5.496 0.740 -2.028 1.00 0.00 58 LEU A N 19
ATOM 20241 C CA . LEU A 1 58 ? 6.361 0.081 -1.055 1.00 0.00 58 LEU A CA 19
ATOM 20242 C C . LEU A 1 58 ? 6.812 -1.285 -1.564 1.00 0.00 58 LEU A C 19
ATOM 20243 O O . LEU A 1 58 ? 7.822 -1.825 -1.114 1.00 0.00 58 LEU A O 19
ATOM 20259 N N . LYS A 1 59 ? 6.057 -1.837 -2.508 1.00 0.00 59 LYS A N 19
ATOM 20260 C CA . LYS A 1 59 ? 6.379 -3.138 -3.082 1.00 0.00 59 LYS A CA 19
ATOM 20261 C C . LYS A 1 59 ? 7.761 -3.120 -3.728 1.00 0.00 59 LYS A C 19
ATOM 20262 O O . LYS A 1 59 ? 8.529 -4.074 -3.602 1.00 0.00 59 LYS A O 19
ATOM 20281 N N . THR A 1 60 ? 8.071 -2.029 -4.420 1.00 0.00 60 THR A N 19
ATOM 20282 C CA . THR A 1 60 ? 9.360 -1.887 -5.086 1.00 0.00 60 THR A CA 19
ATOM 20283 C C . THR A 1 60 ? 10.144 -0.708 -4.520 1.00 0.00 60 THR A C 19
ATOM 20284 O O . THR A 1 60 ? 11.087 -0.220 -5.144 1.00 0.00 60 THR A O 19
ATOM 20295 N N . HIS A 1 61 ? 9.749 -0.255 -3.335 1.00 0.00 61 HIS A N 19
ATOM 20296 C CA . HIS A 1 61 ? 10.417 0.867 -2.684 1.00 0.00 61 HIS A CA 19
ATOM 20297 C C . HIS A 1 61 ? 11.819 0.474 -2.228 1.00 0.00 61 HIS A C 19
ATOM 20298 O O . HIS A 1 61 ? 12.783 1.223 -2.390 1.00 0.00 61 HIS A O 19
ATOM 20312 N N . PRO A 1 62 ? 11.937 -0.727 -1.644 1.00 0.00 62 PRO A N 19
ATOM 20313 C CA . PRO A 1 62 ? 13.218 -1.246 -1.153 1.00 0.00 62 PRO A CA 19
ATOM 20314 C C . PRO A 1 62 ? 14.336 -1.097 -2.179 1.00 0.00 62 PRO A C 19
ATOM 20315 O O . PRO A 1 62 ? 15.459 -0.729 -1.837 1.00 0.00 62 PRO A O 19
ATOM 20326 N N . GLU A 1 63 ? 14.020 -1.384 -3.438 1.00 0.00 63 GLU A N 19
ATOM 20327 C CA . GLU A 1 63 ? 14.999 -1.282 -4.514 1.00 0.00 63 GLU A CA 19
ATOM 20328 C C . GLU A 1 63 ? 15.671 0.089 -4.509 1.00 0.00 63 GLU A C 19
ATOM 20329 O O . GLU A 1 63 ? 16.886 0.196 -4.347 1.00 0.00 63 GLU A O 19
ATOM 20341 N N . VAL A 1 64 ? 14.870 1.134 -4.689 1.00 0.00 64 VAL A N 19
ATOM 20342 C CA . VAL A 1 64 ? 15.385 2.498 -4.706 1.00 0.00 64 VAL A CA 19
ATOM 20343 C C . VAL A 1 64 ? 15.797 2.946 -3.308 1.00 0.00 64 VAL A C 19
ATOM 20344 O O . VAL A 1 64 ? 16.658 3.813 -3.151 1.00 0.00 64 VAL A O 19
ATOM 20357 N N . CYS A 1 65 ? 15.178 2.351 -2.295 1.00 0.00 65 CYS A N 19
ATOM 20358 C CA . CYS A 1 65 ? 15.480 2.688 -0.909 1.00 0.00 65 CYS A CA 19
ATOM 20359 C C . CYS A 1 65 ? 16.894 2.250 -0.538 1.00 0.00 65 CYS A C 19
ATOM 20360 O O . CYS A 1 65 ? 17.414 1.274 -1.077 1.00 0.00 65 CYS A O 19
ATOM 20367 N N . GLY A 1 66 ? 17.511 2.981 0.386 1.00 0.00 66 GLY A N 19
ATOM 20368 C CA . GLY A 1 66 ? 18.858 2.653 0.813 1.00 0.00 66 GLY A CA 19
ATOM 20369 C C . GLY A 1 66 ? 19.847 2.656 -0.335 1.00 0.00 66 GLY A C 19
ATOM 20370 O O . GLY A 1 66 ? 20.678 1.755 -0.450 1.00 0.00 66 GLY A O 19
ATOM 20374 N N . ARG A 1 67 ? 19.757 3.671 -1.189 1.00 0.00 67 ARG A N 19
ATOM 20375 C CA . ARG A 1 67 ? 20.650 3.785 -2.336 1.00 0.00 67 ARG A CA 19
ATOM 20376 C C . ARG A 1 67 ? 21.808 4.731 -2.032 1.00 0.00 67 ARG A C 19
ATOM 20377 O O . ARG A 1 67 ? 22.973 4.337 -2.085 1.00 0.00 67 ARG A O 19
ATOM 20398 N N . GLU A 1 68 ? 21.479 5.979 -1.713 1.00 0.00 68 GLU A N 19
ATOM 20399 C CA . GLU A 1 68 ? 22.492 6.980 -1.402 1.00 0.00 68 GLU A CA 19
ATOM 20400 C C . GLU A 1 68 ? 22.208 7.641 -0.057 1.00 0.00 68 GLU A C 19
ATOM 20401 O O . GLU A 1 68 ? 21.206 7.347 0.593 1.00 0.00 68 GLU A O 19
ATOM 20413 N N . GLY A 1 69 ? 23.099 8.538 0.356 1.00 0.00 69 GLY A N 19
ATOM 20414 C CA . GLY A 1 69 ? 22.927 9.228 1.621 1.00 0.00 69 GLY A CA 19
ATOM 20415 C C . GLY A 1 69 ? 22.928 10.735 1.464 1.00 0.00 69 GLY A C 19
ATOM 20416 O O . GLY A 1 69 ? 23.581 11.273 0.570 1.00 0.00 69 GLY A O 19
ATOM 20420 N N . SER A 1 70 ? 22.193 11.420 2.336 1.00 0.00 70 SER A N 19
ATOM 20421 C CA . SER A 1 70 ? 22.107 12.874 2.287 1.00 0.00 70 SER A CA 19
ATOM 20422 C C . SER A 1 70 ? 23.473 13.490 1.997 1.00 0.00 70 SER A C 19
ATOM 20423 O O . SER A 1 70 ? 23.643 14.219 1.020 1.00 0.00 70 SER A O 19
ATOM 20431 N N . GLY A 1 71 ? 24.444 13.190 2.854 1.00 0.00 71 GLY A N 19
ATOM 20432 C CA . GLY A 1 71 ? 25.783 13.722 2.673 1.00 0.00 71 GLY A CA 19
ATOM 20433 C C . GLY A 1 71 ? 26.268 13.596 1.243 1.00 0.00 71 GLY A C 19
ATOM 20434 O O . GLY A 1 71 ? 26.419 14.587 0.527 1.00 0.00 71 GLY A O 19
ATOM 20438 N N . PRO A 1 72 ? 26.523 12.354 0.807 1.00 0.00 72 PRO A N 19
ATOM 20439 C CA . PRO A 1 72 ? 27.000 12.074 -0.551 1.00 0.00 72 PRO A CA 19
ATOM 20440 C C . PRO A 1 72 ? 25.929 12.329 -1.605 1.00 0.00 72 PRO A C 19
ATOM 20441 O O . PRO A 1 72 ? 26.143 12.085 -2.793 1.00 0.00 72 PRO A O 19
ATOM 20452 N N . SER A 1 73 ? 24.776 12.821 -1.164 1.00 0.00 73 SER A N 19
ATOM 20453 C CA . SER A 1 73 ? 23.669 13.106 -2.070 1.00 0.00 73 SER A CA 19
ATOM 20454 C C . SER A 1 73 ? 24.010 14.272 -2.994 1.00 0.00 73 SER A C 19
ATOM 20455 O O . SER A 1 73 ? 24.315 15.373 -2.535 1.00 0.00 73 SER A O 19
ATOM 20463 N N . SER A 1 74 ? 23.956 14.020 -4.298 1.00 0.00 74 SER A N 19
ATOM 20464 C CA . SER A 1 74 ? 24.263 15.047 -5.287 1.00 0.00 74 SER A CA 19
ATOM 20465 C C . SER A 1 74 ? 23.262 15.007 -6.439 1.00 0.00 74 SER A C 19
ATOM 20466 O O . SER A 1 74 ? 22.793 13.940 -6.832 1.00 0.00 74 SER A O 19
ATOM 20474 N N . GLY A 1 75 ? 22.940 16.181 -6.974 1.00 0.00 75 GLY A N 19
ATOM 20475 C CA . GLY A 1 75 ? 21.997 16.259 -8.075 1.00 0.00 75 GLY A CA 19
ATOM 20476 C C . GLY A 1 75 ? 22.180 15.137 -9.077 1.00 0.00 75 GLY A C 19
ATOM 20477 O O . GLY A 1 75 ? 22.714 15.380 -10.158 1.00 0.00 75 GLY A O 19
ATOM 20483 N N . GLY A 1 1 ? -58.384 0.054 25.569 1.00 0.00 1 GLY A N 20
ATOM 20484 C CA . GLY A 1 1 ? -58.186 0.241 24.144 1.00 0.00 1 GLY A CA 20
ATOM 20485 C C . GLY A 1 1 ? -56.790 0.727 23.811 1.00 0.00 1 GLY A C 20
ATOM 20486 O O . GLY A 1 1 ? -56.613 1.847 23.330 1.00 0.00 1 GLY A O 20
ATOM 20490 N N . SER A 1 2 ? -55.794 -0.115 24.068 1.00 0.00 2 SER A N 20
ATOM 20491 C CA . SER A 1 2 ? -54.405 0.237 23.797 1.00 0.00 2 SER A CA 20
ATOM 20492 C C . SER A 1 2 ? -53.575 -1.010 23.507 1.00 0.00 2 SER A C 20
ATOM 20493 O O . SER A 1 2 ? -53.484 -1.915 24.336 1.00 0.00 2 SER A O 20
ATOM 20501 N N . SER A 1 3 ? -52.971 -1.049 22.324 1.00 0.00 3 SER A N 20
ATOM 20502 C CA . SER A 1 3 ? -52.151 -2.185 21.921 1.00 0.00 3 SER A CA 20
ATOM 20503 C C . SER A 1 3 ? -50.850 -1.716 21.276 1.00 0.00 3 SER A C 20
ATOM 20504 O O . SER A 1 3 ? -50.857 -0.866 20.387 1.00 0.00 3 SER A O 20
ATOM 20512 N N . GLY A 1 4 ? -49.734 -2.277 21.732 1.00 0.00 4 GLY A N 20
ATOM 20513 C CA . GLY A 1 4 ? -48.441 -1.904 21.189 1.00 0.00 4 GLY A CA 20
ATOM 20514 C C . GLY A 1 4 ? -48.031 -2.775 20.018 1.00 0.00 4 GLY A C 20
ATOM 20515 O O . GLY A 1 4 ? -48.766 -3.678 19.620 1.00 0.00 4 GLY A O 20
ATOM 20519 N N . SER A 1 5 ? -46.854 -2.503 19.464 1.00 0.00 5 SER A N 20
ATOM 20520 C CA . SER A 1 5 ? -46.349 -3.265 18.328 1.00 0.00 5 SER A CA 20
ATOM 20521 C C . SER A 1 5 ? -45.029 -3.947 18.675 1.00 0.00 5 SER A C 20
ATOM 20522 O O . SER A 1 5 ? -44.277 -3.472 19.526 1.00 0.00 5 SER A O 20
ATOM 20530 N N . SER A 1 6 ? -44.754 -5.064 18.010 1.00 0.00 6 SER A N 20
ATOM 20531 C CA . SER A 1 6 ? -43.527 -5.815 18.249 1.00 0.00 6 SER A CA 20
ATOM 20532 C C . SER A 1 6 ? -42.313 -5.049 17.734 1.00 0.00 6 SER A C 20
ATOM 20533 O O . SER A 1 6 ? -41.358 -4.807 18.472 1.00 0.00 6 SER A O 20
ATOM 20541 N N . GLY A 1 7 ? -42.356 -4.670 16.461 1.00 0.00 7 GLY A N 20
ATOM 20542 C CA . GLY A 1 7 ? -41.254 -3.935 15.867 1.00 0.00 7 GLY A CA 20
ATOM 20543 C C . GLY A 1 7 ? -39.912 -4.586 16.137 1.00 0.00 7 GLY A C 20
ATOM 20544 O O . GLY A 1 7 ? -39.330 -4.405 17.207 1.00 0.00 7 GLY A O 20
ATOM 20548 N N . HIS A 1 8 ? -39.419 -5.347 15.165 1.00 0.00 8 HIS A N 20
ATOM 20549 C CA . HIS A 1 8 ? -38.137 -6.029 15.303 1.00 0.00 8 HIS A CA 20
ATOM 20550 C C . HIS A 1 8 ? -37.318 -5.911 14.021 1.00 0.00 8 HIS A C 20
ATOM 20551 O O . HIS A 1 8 ? -37.866 -5.942 12.919 1.00 0.00 8 HIS A O 20
ATOM 20565 N N . GLU A 1 9 ? -36.005 -5.774 14.174 1.00 0.00 9 GLU A N 20
ATOM 20566 C CA . GLU A 1 9 ? -35.112 -5.650 13.027 1.00 0.00 9 GLU A CA 20
ATOM 20567 C C . GLU A 1 9 ? -33.936 -6.615 13.147 1.00 0.00 9 GLU A C 20
ATOM 20568 O O . GLU A 1 9 ? -33.083 -6.464 14.021 1.00 0.00 9 GLU A O 20
ATOM 20580 N N . GLU A 1 10 ? -33.899 -7.607 12.262 1.00 0.00 10 GLU A N 20
ATOM 20581 C CA . GLU A 1 10 ? -32.829 -8.597 12.270 1.00 0.00 10 GLU A CA 20
ATOM 20582 C C . GLU A 1 10 ? -31.531 -7.999 11.735 1.00 0.00 10 GLU A C 20
ATOM 20583 O O . GLU A 1 10 ? -31.358 -7.840 10.526 1.00 0.00 10 GLU A O 20
ATOM 20595 N N . THR A 1 11 ? -30.619 -7.668 12.645 1.00 0.00 11 THR A N 20
ATOM 20596 C CA . THR A 1 11 ? -29.338 -7.087 12.267 1.00 0.00 11 THR A CA 20
ATOM 20597 C C . THR A 1 11 ? -28.235 -8.139 12.264 1.00 0.00 11 THR A C 20
ATOM 20598 O O . THR A 1 11 ? -27.879 -8.680 13.310 1.00 0.00 11 THR A O 20
ATOM 20609 N N . GLU A 1 12 ? -27.698 -8.424 11.082 1.00 0.00 12 GLU A N 20
ATOM 20610 C CA . GLU A 1 12 ? -26.636 -9.413 10.945 1.00 0.00 12 GLU A CA 20
ATOM 20611 C C . GLU A 1 12 ? -25.282 -8.735 10.754 1.00 0.00 12 GLU A C 20
ATOM 20612 O O . GLU A 1 12 ? -25.199 -7.638 10.200 1.00 0.00 12 GLU A O 20
ATOM 20624 N N . CYS A 1 13 ? -24.226 -9.394 11.216 1.00 0.00 13 CYS A N 20
ATOM 20625 C CA . CYS A 1 13 ? -22.876 -8.855 11.098 1.00 0.00 13 CYS A CA 20
ATOM 20626 C C . CYS A 1 13 ? -22.385 -8.930 9.656 1.00 0.00 13 CYS A C 20
ATOM 20627 O O . CYS A 1 13 ? -22.853 -9.741 8.856 1.00 0.00 13 CYS A O 20
ATOM 20635 N N . PRO A 1 14 ? -21.419 -8.064 9.313 1.00 0.00 14 PRO A N 20
ATOM 20636 C CA . PRO A 1 14 ? -20.844 -8.012 7.966 1.00 0.00 14 PRO A CA 20
ATOM 20637 C C . PRO A 1 14 ? -19.993 -9.237 7.651 1.00 0.00 14 PRO A C 20
ATOM 20638 O O . PRO A 1 14 ? -18.801 -9.273 7.959 1.00 0.00 14 PRO A O 20
ATOM 20649 N N . LEU A 1 15 ? -20.611 -10.239 7.035 1.00 0.00 15 LEU A N 20
ATOM 20650 C CA . LEU A 1 15 ? -19.909 -11.466 6.678 1.00 0.00 15 LEU A CA 20
ATOM 20651 C C . LEU A 1 15 ? -19.411 -11.409 5.237 1.00 0.00 15 LEU A C 20
ATOM 20652 O O . LEU A 1 15 ? -18.313 -11.874 4.930 1.00 0.00 15 LEU A O 20
ATOM 20668 N N . ARG A 1 16 ? -20.225 -10.835 4.358 1.00 0.00 16 ARG A N 20
ATOM 20669 C CA . ARG A 1 16 ? -19.867 -10.715 2.949 1.00 0.00 16 ARG A CA 20
ATOM 20670 C C . ARG A 1 16 ? -18.834 -9.612 2.743 1.00 0.00 16 ARG A C 20
ATOM 20671 O O . ARG A 1 16 ? -18.477 -9.285 1.610 1.00 0.00 16 ARG A O 20
ATOM 20692 N N . LEU A 1 17 ? -18.358 -9.041 3.844 1.00 0.00 17 LEU A N 20
ATOM 20693 C CA . LEU A 1 17 ? -17.365 -7.973 3.784 1.00 0.00 17 LEU A CA 20
ATOM 20694 C C . LEU A 1 17 ? -16.023 -8.504 3.291 1.00 0.00 17 LEU A C 20
ATOM 20695 O O . LEU A 1 17 ? -15.753 -9.702 3.366 1.00 0.00 17 LEU A O 20
ATOM 20711 N N . ALA A 1 18 ? -15.185 -7.603 2.789 1.00 0.00 18 ALA A N 20
ATOM 20712 C CA . ALA A 1 18 ? -13.869 -7.980 2.288 1.00 0.00 18 ALA A CA 20
ATOM 20713 C C . ALA A 1 18 ? -12.761 -7.360 3.133 1.00 0.00 18 ALA A C 20
ATOM 20714 O O . ALA A 1 18 ? -12.782 -6.163 3.420 1.00 0.00 18 ALA A O 20
ATOM 20721 N N . VAL A 1 19 ? -11.795 -8.182 3.529 1.00 0.00 19 VAL A N 20
ATOM 20722 C CA . VAL A 1 19 ? -10.678 -7.714 4.341 1.00 0.00 19 VAL A CA 20
ATOM 20723 C C . VAL A 1 19 ? -9.545 -7.188 3.467 1.00 0.00 19 VAL A C 20
ATOM 20724 O O . VAL A 1 19 ? -9.085 -7.871 2.551 1.00 0.00 19 VAL A O 20
ATOM 20737 N N . CYS A 1 20 ? -9.099 -5.970 3.755 1.00 0.00 20 CYS A N 20
ATOM 20738 C CA . CYS A 1 20 ? -8.019 -5.351 2.996 1.00 0.00 20 CYS A CA 20
ATOM 20739 C C . CYS A 1 20 ? -6.751 -6.196 3.066 1.00 0.00 20 CYS A C 20
ATOM 20740 O O . CYS A 1 20 ? -6.604 -7.040 3.950 1.00 0.00 20 CYS A O 20
ATOM 20747 N N . GLN A 1 21 ? -5.838 -5.963 2.129 1.00 0.00 21 GLN A N 20
ATOM 20748 C CA . GLN A 1 21 ? -4.582 -6.703 2.085 1.00 0.00 21 GLN A CA 20
ATOM 20749 C C . GLN A 1 21 ? -3.437 -5.867 2.648 1.00 0.00 21 GLN A C 20
ATOM 20750 O O . GLN A 1 21 ? -2.392 -6.400 3.023 1.00 0.00 21 GLN A O 20
ATOM 20764 N N . HIS A 1 22 ? -3.641 -4.555 2.704 1.00 0.00 22 HIS A N 20
ATOM 20765 C CA . HIS A 1 22 ? -2.626 -3.645 3.222 1.00 0.00 22 HIS A CA 20
ATOM 20766 C C . HIS A 1 22 ? -2.834 -3.390 4.712 1.00 0.00 22 HIS A C 20
ATOM 20767 O O . HIS A 1 22 ? -1.932 -3.607 5.522 1.00 0.00 22 HIS A O 20
ATOM 20781 N N . CYS A 1 23 ? -4.028 -2.926 5.067 1.00 0.00 23 CYS A N 20
ATOM 20782 C CA . CYS A 1 23 ? -4.355 -2.640 6.458 1.00 0.00 23 CYS A CA 20
ATOM 20783 C C . CYS A 1 23 ? -4.928 -3.875 7.148 1.00 0.00 23 CYS A C 20
ATOM 20784 O O . CYS A 1 23 ? -4.772 -4.053 8.356 1.00 0.00 23 CYS A O 20
ATOM 20791 N N . ASP A 1 24 ? -5.591 -4.724 6.371 1.00 0.00 24 ASP A N 20
ATOM 20792 C CA . ASP A 1 24 ? -6.187 -5.943 6.906 1.00 0.00 24 ASP A CA 20
ATOM 20793 C C . ASP A 1 24 ? -7.317 -5.616 7.876 1.00 0.00 24 ASP A C 20
ATOM 20794 O O . ASP A 1 24 ? -7.427 -6.218 8.945 1.00 0.00 24 ASP A O 20
ATOM 20803 N N . LEU A 1 25 ? -8.155 -4.657 7.498 1.00 0.00 25 LEU A N 20
ATOM 20804 C CA . LEU A 1 25 ? -9.278 -4.247 8.335 1.00 0.00 25 LEU A CA 20
ATOM 20805 C C . LEU A 1 25 ? -10.601 -4.715 7.739 1.00 0.00 25 LEU A C 20
ATOM 20806 O O . LEU A 1 25 ? -10.703 -4.942 6.534 1.00 0.00 25 LEU A O 20
ATOM 20822 N N . GLU A 1 26 ? -11.613 -4.853 8.590 1.00 0.00 26 GLU A N 20
ATOM 20823 C CA . GLU A 1 26 ? -12.930 -5.292 8.146 1.00 0.00 26 GLU A CA 20
ATOM 20824 C C . GLU A 1 26 ? -13.680 -4.154 7.461 1.00 0.00 26 GLU A C 20
ATOM 20825 O O . GLU A 1 26 ? -13.849 -3.075 8.031 1.00 0.00 26 GLU A O 20
ATOM 20837 N N . LEU A 1 27 ? -14.128 -4.401 6.235 1.00 0.00 27 LEU A N 20
ATOM 20838 C CA . LEU A 1 27 ? -14.860 -3.398 5.470 1.00 0.00 27 LEU A CA 20
ATOM 20839 C C . LEU A 1 27 ? -15.742 -4.054 4.413 1.00 0.00 27 LEU A C 20
ATOM 20840 O O . LEU A 1 27 ? -15.275 -4.873 3.622 1.00 0.00 27 LEU A O 20
ATOM 20856 N N . SER A 1 28 ? -17.020 -3.688 4.405 1.00 0.00 28 SER A N 20
ATOM 20857 C CA . SER A 1 28 ? -17.968 -4.243 3.446 1.00 0.00 28 SER A CA 20
ATOM 20858 C C . SER A 1 28 ? -17.531 -3.945 2.015 1.00 0.00 28 SER A C 20
ATOM 20859 O O . SER A 1 28 ? -17.193 -2.808 1.682 1.00 0.00 28 SER A O 20
ATOM 20867 N N . ILE A 1 29 ? -17.540 -4.973 1.174 1.00 0.00 29 ILE A N 20
ATOM 20868 C CA . ILE A 1 29 ? -17.146 -4.822 -0.221 1.00 0.00 29 ILE A CA 20
ATOM 20869 C C . ILE A 1 29 ? -17.619 -3.486 -0.784 1.00 0.00 29 ILE A C 20
ATOM 20870 O O . ILE A 1 29 ? -16.888 -2.813 -1.512 1.00 0.00 29 ILE A O 20
ATOM 20886 N N . LEU A 1 30 ? -18.845 -3.107 -0.442 1.00 0.00 30 LEU A N 20
ATOM 20887 C CA . LEU A 1 30 ? -19.417 -1.850 -0.912 1.00 0.00 30 LEU A CA 20
ATOM 20888 C C . LEU A 1 30 ? -18.467 -0.687 -0.645 1.00 0.00 30 LEU A C 20
ATOM 20889 O O . LEU A 1 30 ? -18.247 0.161 -1.510 1.00 0.00 30 LEU A O 20
ATOM 20905 N N . LYS A 1 31 ? -17.906 -0.653 0.559 1.00 0.00 31 LYS A N 20
ATOM 20906 C CA . LYS A 1 31 ? -16.977 0.404 0.941 1.00 0.00 31 LYS A CA 20
ATOM 20907 C C . LYS A 1 31 ? -15.554 0.058 0.514 1.00 0.00 31 LYS A C 20
ATOM 20908 O O . LYS A 1 31 ? -14.824 0.909 0.004 1.00 0.00 31 LYS A O 20
ATOM 20927 N N . LEU A 1 32 ? -15.167 -1.195 0.724 1.00 0.00 32 LEU A N 20
ATOM 20928 C CA . LEU A 1 32 ? -13.831 -1.655 0.359 1.00 0.00 32 LEU A CA 20
ATOM 20929 C C . LEU A 1 32 ? -13.323 -0.923 -0.879 1.00 0.00 32 LEU A C 20
ATOM 20930 O O . LEU A 1 32 ? -12.322 -0.208 -0.824 1.00 0.00 32 LEU A O 20
ATOM 20946 N N . LYS A 1 33 ? -14.021 -1.104 -1.995 1.00 0.00 33 LYS A N 20
ATOM 20947 C CA . LYS A 1 33 ? -13.644 -0.458 -3.247 1.00 0.00 33 LYS A CA 20
ATOM 20948 C C . LYS A 1 33 ? -13.064 0.929 -2.991 1.00 0.00 33 LYS A C 20
ATOM 20949 O O . LYS A 1 33 ? -11.889 1.179 -3.259 1.00 0.00 33 LYS A O 20
ATOM 20968 N N . GLU A 1 34 ? -13.895 1.826 -2.469 1.00 0.00 34 GLU A N 20
ATOM 20969 C CA . GLU A 1 34 ? -13.463 3.188 -2.177 1.00 0.00 34 GLU A CA 20
ATOM 20970 C C . GLU A 1 34 ? -12.331 3.191 -1.153 1.00 0.00 34 GLU A C 20
ATOM 20971 O O . GLU A 1 34 ? -11.358 3.934 -1.288 1.00 0.00 34 GLU A O 20
ATOM 20983 N N . HIS A 1 35 ? -12.466 2.355 -0.128 1.00 0.00 35 HIS A N 20
ATOM 20984 C CA . HIS A 1 35 ? -11.455 2.262 0.920 1.00 0.00 35 HIS A CA 20
ATOM 20985 C C . HIS A 1 35 ? -10.082 1.962 0.325 1.00 0.00 35 HIS A C 20
ATOM 20986 O O . HIS A 1 35 ? -9.186 2.805 0.354 1.00 0.00 35 HIS A O 20
ATOM 21000 N N . GLU A 1 36 ? -9.926 0.756 -0.212 1.00 0.00 36 GLU A N 20
ATOM 21001 C CA . GLU A 1 36 ? -8.661 0.346 -0.812 1.00 0.00 36 GLU A CA 20
ATOM 21002 C C . GLU A 1 36 ? -8.049 1.485 -1.622 1.00 0.00 36 GLU A C 20
ATOM 21003 O O . GLU A 1 36 ? -6.893 1.856 -1.416 1.00 0.00 36 GLU A O 20
ATOM 21015 N N . ASP A 1 37 ? -8.831 2.034 -2.544 1.00 0.00 37 ASP A N 20
ATOM 21016 C CA . ASP A 1 37 ? -8.367 3.131 -3.386 1.00 0.00 37 ASP A CA 20
ATOM 21017 C C . ASP A 1 37 ? -7.488 4.092 -2.591 1.00 0.00 37 ASP A C 20
ATOM 21018 O O . ASP A 1 37 ? -6.448 4.540 -3.073 1.00 0.00 37 ASP A O 20
ATOM 21027 N N . TYR A 1 38 ? -7.915 4.405 -1.373 1.00 0.00 38 TYR A N 20
ATOM 21028 C CA . TYR A 1 38 ? -7.169 5.315 -0.513 1.00 0.00 38 TYR A CA 20
ATOM 21029 C C . TYR A 1 38 ? -6.125 4.560 0.305 1.00 0.00 38 TYR A C 20
ATOM 21030 O O . TYR A 1 38 ? -4.940 4.895 0.283 1.00 0.00 38 TYR A O 20
ATOM 21048 N N . CYS A 1 39 ? -6.575 3.538 1.026 1.00 0.00 39 CYS A N 20
ATOM 21049 C CA . CYS A 1 39 ? -5.682 2.733 1.852 1.00 0.00 39 CYS A CA 20
ATOM 21050 C C . CYS A 1 39 ? -4.312 2.595 1.196 1.00 0.00 39 CYS A C 20
ATOM 21051 O O . CYS A 1 39 ? -3.286 2.575 1.875 1.00 0.00 39 CYS A O 20
ATOM 21058 N N . GLY A 1 40 ? -4.303 2.500 -0.131 1.00 0.00 40 GLY A N 20
ATOM 21059 C CA . GLY A 1 40 ? -3.054 2.365 -0.856 1.00 0.00 40 GLY A CA 20
ATOM 21060 C C . GLY A 1 40 ? -2.454 3.705 -1.234 1.00 0.00 40 GLY A C 20
ATOM 21061 O O . GLY A 1 40 ? -1.254 3.923 -1.073 1.00 0.00 40 GLY A O 20
ATOM 21065 N N . ALA A 1 41 ? -3.292 4.605 -1.739 1.00 0.00 41 ALA A N 20
ATOM 21066 C CA . ALA A 1 41 ? -2.838 5.930 -2.141 1.00 0.00 41 ALA A CA 20
ATOM 21067 C C . ALA A 1 41 ? -2.692 6.849 -0.933 1.00 0.00 41 ALA A C 20
ATOM 21068 O O . ALA A 1 41 ? -2.411 8.039 -1.077 1.00 0.00 41 ALA A O 20
ATOM 21075 N N . ARG A 1 42 ? -2.886 6.290 0.257 1.00 0.00 42 ARG A N 20
ATOM 21076 C CA . ARG A 1 42 ? -2.778 7.061 1.490 1.00 0.00 42 ARG A CA 20
ATOM 21077 C C . ARG A 1 42 ? -1.317 7.254 1.884 1.00 0.00 42 ARG A C 20
ATOM 21078 O O . ARG A 1 42 ? -0.427 6.578 1.366 1.00 0.00 42 ARG A O 20
ATOM 21099 N N . THR A 1 43 ? -1.075 8.182 2.805 1.00 0.00 43 THR A N 20
ATOM 21100 C CA . THR A 1 43 ? 0.278 8.466 3.268 1.00 0.00 43 THR A CA 20
ATOM 21101 C C . THR A 1 43 ? 0.355 8.440 4.790 1.00 0.00 43 THR A C 20
ATOM 21102 O O . THR A 1 43 ? -0.459 9.062 5.471 1.00 0.00 43 THR A O 20
ATOM 21113 N N . GLU A 1 44 ? 1.340 7.718 5.316 1.00 0.00 44 GLU A N 20
ATOM 21114 C CA . GLU A 1 44 ? 1.522 7.613 6.759 1.00 0.00 44 GLU A CA 20
ATOM 21115 C C . GLU A 1 44 ? 2.953 7.964 7.154 1.00 0.00 44 GLU A C 20
ATOM 21116 O O . GLU A 1 44 ? 3.909 7.559 6.491 1.00 0.00 44 GLU A O 20
ATOM 21128 N N . LEU A 1 45 ? 3.094 8.719 8.237 1.00 0.00 45 LEU A N 20
ATOM 21129 C CA . LEU A 1 45 ? 4.408 9.126 8.722 1.00 0.00 45 LEU A CA 20
ATOM 21130 C C . LEU A 1 45 ? 5.223 7.915 9.167 1.00 0.00 45 LEU A C 20
ATOM 21131 O O . LEU A 1 45 ? 4.705 7.013 9.825 1.00 0.00 45 LEU A O 20
ATOM 21147 N N . CYS A 1 46 ? 6.502 7.904 8.805 1.00 0.00 46 CYS A N 20
ATOM 21148 C CA . CYS A 1 46 ? 7.389 6.806 9.168 1.00 0.00 46 CYS A CA 20
ATOM 21149 C C . CYS A 1 46 ? 8.138 7.116 10.461 1.00 0.00 46 CYS A C 20
ATOM 21150 O O . CYS A 1 46 ? 8.423 8.274 10.763 1.00 0.00 46 CYS A O 20
ATOM 21157 N N . GLY A 1 47 ? 8.454 6.072 11.221 1.00 0.00 47 GLY A N 20
ATOM 21158 C CA . GLY A 1 47 ? 9.167 6.254 12.472 1.00 0.00 47 GLY A CA 20
ATOM 21159 C C . GLY A 1 47 ? 10.671 6.177 12.299 1.00 0.00 47 GLY A C 20
ATOM 21160 O O . GLY A 1 47 ? 11.423 6.718 13.108 1.00 0.00 47 GLY A O 20
ATOM 21164 N N . ASN A 1 48 ? 11.109 5.501 11.242 1.00 0.00 48 ASN A N 20
ATOM 21165 C CA . ASN A 1 48 ? 12.534 5.353 10.967 1.00 0.00 48 ASN A CA 20
ATOM 21166 C C . ASN A 1 48 ? 13.113 6.641 10.387 1.00 0.00 48 ASN A C 20
ATOM 21167 O O . ASN A 1 48 ? 13.967 7.281 11.000 1.00 0.00 48 ASN A O 20
ATOM 21178 N N . CYS A 1 49 ? 12.640 7.014 9.203 1.00 0.00 49 CYS A N 20
ATOM 21179 C CA . CYS A 1 49 ? 13.109 8.224 8.539 1.00 0.00 49 CYS A CA 20
ATOM 21180 C C . CYS A 1 49 ? 12.323 9.444 9.012 1.00 0.00 49 CYS A C 20
ATOM 21181 O O . CYS A 1 49 ? 12.901 10.429 9.468 1.00 0.00 49 CYS A O 20
ATOM 21188 N N . GLY A 1 50 ? 11.000 9.368 8.900 1.00 0.00 50 GLY A N 20
ATOM 21189 C CA . GLY A 1 50 ? 10.156 10.471 9.321 1.00 0.00 50 GLY A CA 20
ATOM 21190 C C . GLY A 1 50 ? 9.600 11.256 8.148 1.00 0.00 50 GLY A C 20
ATOM 21191 O O . GLY A 1 50 ? 9.481 12.479 8.212 1.00 0.00 50 GLY A O 20
ATOM 21195 N N . ARG A 1 51 ? 9.260 10.550 7.075 1.00 0.00 51 ARG A N 20
ATOM 21196 C CA . ARG A 1 51 ? 8.717 11.188 5.882 1.00 0.00 51 ARG A CA 20
ATOM 21197 C C . ARG A 1 51 ? 7.406 10.530 5.462 1.00 0.00 51 ARG A C 20
ATOM 21198 O O . ARG A 1 51 ? 7.126 9.391 5.833 1.00 0.00 51 ARG A O 20
ATOM 21219 N N . ASN A 1 52 ? 6.606 11.256 4.688 1.00 0.00 52 ASN A N 20
ATOM 21220 C CA . ASN A 1 52 ? 5.324 10.743 4.219 1.00 0.00 52 ASN A CA 20
ATOM 21221 C C . ASN A 1 52 ? 5.525 9.604 3.224 1.00 0.00 52 ASN A C 20
ATOM 21222 O O . ASN A 1 52 ? 6.018 9.814 2.115 1.00 0.00 52 ASN A O 20
ATOM 21233 N N . VAL A 1 53 ? 5.139 8.398 3.627 1.00 0.00 53 VAL A N 20
ATOM 21234 C CA . VAL A 1 53 ? 5.274 7.226 2.771 1.00 0.00 53 VAL A CA 20
ATOM 21235 C C . VAL A 1 53 ? 3.915 6.604 2.472 1.00 0.00 53 VAL A C 20
ATOM 21236 O O . VAL A 1 53 ? 3.031 6.574 3.329 1.00 0.00 53 VAL A O 20
ATOM 21249 N N . LEU A 1 54 ? 3.755 6.106 1.251 1.00 0.00 54 LEU A N 20
ATOM 21250 C CA . LEU A 1 54 ? 2.502 5.483 0.837 1.00 0.00 54 LEU A CA 20
ATOM 21251 C C . LEU A 1 54 ? 2.435 4.032 1.305 1.00 0.00 54 LEU A C 20
ATOM 21252 O O . LEU A 1 54 ? 3.426 3.304 1.248 1.00 0.00 54 LEU A O 20
ATOM 21268 N N . VAL A 1 55 ? 1.259 3.618 1.766 1.00 0.00 55 VAL A N 20
ATOM 21269 C CA . VAL A 1 55 ? 1.062 2.254 2.241 1.00 0.00 55 VAL A CA 20
ATOM 21270 C C . VAL A 1 55 ? 1.472 1.238 1.180 1.00 0.00 55 VAL A C 20
ATOM 21271 O O . VAL A 1 55 ? 2.120 0.236 1.482 1.00 0.00 55 VAL A O 20
ATOM 21284 N N . LYS A 1 56 ? 1.090 1.504 -0.064 1.00 0.00 56 LYS A N 20
ATOM 21285 C CA . LYS A 1 56 ? 1.420 0.615 -1.172 1.00 0.00 56 LYS A CA 20
ATOM 21286 C C . LYS A 1 56 ? 2.927 0.565 -1.401 1.00 0.00 56 LYS A C 20
ATOM 21287 O O . LYS A 1 56 ? 3.458 -0.434 -1.885 1.00 0.00 56 LYS A O 20
ATOM 21306 N N . ASP A 1 57 ? 3.610 1.649 -1.048 1.00 0.00 57 ASP A N 20
ATOM 21307 C CA . ASP A 1 57 ? 5.057 1.727 -1.212 1.00 0.00 57 ASP A CA 20
ATOM 21308 C C . ASP A 1 57 ? 5.774 1.054 -0.046 1.00 0.00 57 ASP A C 20
ATOM 21309 O O . ASP A 1 57 ? 6.837 0.457 -0.218 1.00 0.00 57 ASP A O 20
ATOM 21318 N N . LEU A 1 58 ? 5.185 1.154 1.141 1.00 0.00 58 LEU A N 20
ATOM 21319 C CA . LEU A 1 58 ? 5.767 0.556 2.337 1.00 0.00 58 LEU A CA 20
ATOM 21320 C C . LEU A 1 58 ? 6.367 -0.811 2.025 1.00 0.00 58 LEU A C 20
ATOM 21321 O O . LEU A 1 58 ? 7.280 -1.272 2.711 1.00 0.00 58 LEU A O 20
ATOM 21337 N N . LYS A 1 59 ? 5.850 -1.455 0.984 1.00 0.00 59 LYS A N 20
ATOM 21338 C CA . LYS A 1 59 ? 6.336 -2.768 0.577 1.00 0.00 59 LYS A CA 20
ATOM 21339 C C . LYS A 1 59 ? 7.840 -2.736 0.321 1.00 0.00 59 LYS A C 20
ATOM 21340 O O . LYS A 1 59 ? 8.580 -3.597 0.797 1.00 0.00 59 LYS A O 20
ATOM 21359 N N . THR A 1 60 ? 8.286 -1.737 -0.434 1.00 0.00 60 THR A N 20
ATOM 21360 C CA . THR A 1 60 ? 9.701 -1.593 -0.753 1.00 0.00 60 THR A CA 20
ATOM 21361 C C . THR A 1 60 ? 10.262 -0.292 -0.191 1.00 0.00 60 THR A C 20
ATOM 21362 O O . THR A 1 60 ? 11.320 0.174 -0.614 1.00 0.00 60 THR A O 20
ATOM 21373 N N . HIS A 1 61 ? 9.547 0.290 0.767 1.00 0.00 61 HIS A N 20
ATOM 21374 C CA . HIS A 1 61 ? 9.975 1.537 1.390 1.00 0.00 61 HIS A CA 20
ATOM 21375 C C . HIS A 1 61 ? 11.225 1.321 2.238 1.00 0.00 61 HIS A C 20
ATOM 21376 O O . HIS A 1 61 ? 12.146 2.137 2.248 1.00 0.00 61 HIS A O 20
ATOM 21390 N N . PRO A 1 62 ? 11.258 0.196 2.967 1.00 0.00 62 PRO A N 20
ATOM 21391 C CA . PRO A 1 62 ? 12.389 -0.154 3.831 1.00 0.00 62 PRO A CA 20
ATOM 21392 C C . PRO A 1 62 ? 13.730 0.001 3.122 1.00 0.00 62 PRO A C 20
ATOM 21393 O O . PRO A 1 62 ? 14.748 0.279 3.755 1.00 0.00 62 PRO A O 20
ATOM 21404 N N . GLU A 1 63 ? 13.723 -0.182 1.806 1.00 0.00 63 GLU A N 20
ATOM 21405 C CA . GLU A 1 63 ? 14.941 -0.062 1.012 1.00 0.00 63 GLU A CA 20
ATOM 21406 C C . GLU A 1 63 ? 15.413 1.388 0.956 1.00 0.00 63 GLU A C 20
ATOM 21407 O O . GLU A 1 63 ? 16.564 1.690 1.273 1.00 0.00 63 GLU A O 20
ATOM 21419 N N . VAL A 1 64 ? 14.517 2.281 0.549 1.00 0.00 64 VAL A N 20
ATOM 21420 C CA . VAL A 1 64 ? 14.840 3.699 0.452 1.00 0.00 64 VAL A CA 20
ATOM 21421 C C . VAL A 1 64 ? 14.413 4.449 1.709 1.00 0.00 64 VAL A C 20
ATOM 21422 O O . VAL A 1 64 ? 14.383 5.679 1.731 1.00 0.00 64 VAL A O 20
ATOM 21435 N N . CYS A 1 65 ? 14.083 3.698 2.754 1.00 0.00 65 CYS A N 20
ATOM 21436 C CA . CYS A 1 65 ? 13.656 4.290 4.017 1.00 0.00 65 CYS A CA 20
ATOM 21437 C C . CYS A 1 65 ? 14.851 4.534 4.934 1.00 0.00 65 CYS A C 20
ATOM 21438 O O . CYS A 1 65 ? 15.524 3.595 5.358 1.00 0.00 65 CYS A O 20
ATOM 21445 N N . GLY A 1 66 ? 15.108 5.803 5.237 1.00 0.00 66 GLY A N 20
ATOM 21446 C CA . GLY A 1 66 ? 16.221 6.148 6.102 1.00 0.00 66 GLY A CA 20
ATOM 21447 C C . GLY A 1 66 ? 17.257 7.005 5.401 1.00 0.00 66 GLY A C 20
ATOM 21448 O O . GLY A 1 66 ? 17.718 8.006 5.950 1.00 0.00 66 GLY A O 20
ATOM 21452 N N . ARG A 1 67 ? 17.623 6.611 4.186 1.00 0.00 67 ARG A N 20
ATOM 21453 C CA . ARG A 1 67 ? 18.613 7.349 3.410 1.00 0.00 67 ARG A CA 20
ATOM 21454 C C . ARG A 1 67 ? 18.411 8.854 3.562 1.00 0.00 67 ARG A C 20
ATOM 21455 O O . ARG A 1 67 ? 19.364 9.629 3.484 1.00 0.00 67 ARG A O 20
ATOM 21476 N N . GLU A 1 68 ? 17.164 9.260 3.779 1.00 0.00 68 GLU A N 20
ATOM 21477 C CA . GLU A 1 68 ? 16.838 10.672 3.941 1.00 0.00 68 GLU A CA 20
ATOM 21478 C C . GLU A 1 68 ? 17.425 11.221 5.237 1.00 0.00 68 GLU A C 20
ATOM 21479 O O . GLU A 1 68 ? 17.174 10.692 6.319 1.00 0.00 68 GLU A O 20
ATOM 21491 N N . GLY A 1 69 ? 18.211 12.288 5.119 1.00 0.00 69 GLY A N 20
ATOM 21492 C CA . GLY A 1 69 ? 18.823 12.891 6.289 1.00 0.00 69 GLY A CA 20
ATOM 21493 C C . GLY A 1 69 ? 17.800 13.483 7.238 1.00 0.00 69 GLY A C 20
ATOM 21494 O O . GLY A 1 69 ? 16.750 13.962 6.810 1.00 0.00 69 GLY A O 20
ATOM 21498 N N . SER A 1 70 ? 18.106 13.449 8.531 1.00 0.00 70 SER A N 20
ATOM 21499 C CA . SER A 1 70 ? 17.203 13.981 9.545 1.00 0.00 70 SER A CA 20
ATOM 21500 C C . SER A 1 70 ? 17.404 15.484 9.716 1.00 0.00 70 SER A C 20
ATOM 21501 O O . SER A 1 70 ? 18.490 16.008 9.476 1.00 0.00 70 SER A O 20
ATOM 21509 N N . GLY A 1 71 ? 16.346 16.172 10.135 1.00 0.00 71 GLY A N 20
ATOM 21510 C CA . GLY A 1 71 ? 16.425 17.607 10.332 1.00 0.00 71 GLY A CA 20
ATOM 21511 C C . GLY A 1 71 ? 15.322 18.131 11.230 1.00 0.00 71 GLY A C 20
ATOM 21512 O O . GLY A 1 71 ? 15.566 18.585 12.348 1.00 0.00 71 GLY A O 20
ATOM 21516 N N . PRO A 1 72 ? 14.076 18.073 10.738 1.00 0.00 72 PRO A N 20
ATOM 21517 C CA . PRO A 1 72 ? 12.907 18.543 11.488 1.00 0.00 72 PRO A CA 20
ATOM 21518 C C . PRO A 1 72 ? 12.584 17.647 12.679 1.00 0.00 72 PRO A C 20
ATOM 21519 O O . PRO A 1 72 ? 12.082 16.535 12.513 1.00 0.00 72 PRO A O 20
ATOM 21530 N N . SER A 1 73 ? 12.874 18.139 13.879 1.00 0.00 73 SER A N 20
ATOM 21531 C CA . SER A 1 73 ? 12.617 17.381 15.098 1.00 0.00 73 SER A CA 20
ATOM 21532 C C . SER A 1 73 ? 11.946 18.257 16.151 1.00 0.00 73 SER A C 20
ATOM 21533 O O . SER A 1 73 ? 12.397 19.368 16.430 1.00 0.00 73 SER A O 20
ATOM 21541 N N . SER A 1 74 ? 10.865 17.748 16.733 1.00 0.00 74 SER A N 20
ATOM 21542 C CA . SER A 1 74 ? 10.127 18.484 17.753 1.00 0.00 74 SER A CA 20
ATOM 21543 C C . SER A 1 74 ? 11.065 18.977 18.852 1.00 0.00 74 SER A C 20
ATOM 21544 O O . SER A 1 74 ? 11.121 20.170 19.146 1.00 0.00 74 SER A O 20
ATOM 21552 N N . GLY A 1 75 ? 11.800 18.048 19.455 1.00 0.00 75 GLY A N 20
ATOM 21553 C CA . GLY A 1 75 ? 12.725 18.406 20.514 1.00 0.00 75 GLY A CA 20
ATOM 21554 C C . GLY A 1 75 ? 13.558 17.228 20.979 1.00 0.00 75 GLY A C 20
ATOM 21555 O O . GLY A 1 75 ? 13.949 17.193 22.145 1.00 0.00 75 GLY A O 20
#